Protein AF-A0A1T4QRX6-F1 (afdb_monomer)

Secondary structure (DSSP, 8-state):
----------------------PPPPHHHHHHHHHHHHHHHHHHHHHHHHHHHTSGGGEEEETTEEEEEETTEEEEBPTTS-B------TT-S---THHHHHTTT--TTEEEEEETTEEEEEEGGGS--GGGGGSTT-EEEEEEETT-TTSEEEEEES---TTHHHHHSEETTTTSPPPP--EESS-EEEEEESSSEE-SS-TGGGT-PPEETTS-EEEEEEE-TT---S-EEEEEEETTEEEEEEEPBPGGGPPPB------SSPPEES-SS-EEEEEPGGGSSTTEEEEEEETTS-EEEE-GGG--EEP--EEEEEEEEEEESSPPPPP-HHHHTHHHHHHHHHTTS--SEEEEEEBPPEEESSEE-TTS-EESS-EE-SS-BTTB-HHIIIIIIIIIIHHHHHHHTT--EEESSS-----S-B-EEEEEEEEEE-TT--EEEEEE-SEEETTEEE-S-SSSHHHHHHHHHHTT--SSTT-TTTSB--TTS--EEETTTTEEE--EEEEEE--S-EEETTEEEPPBTTTEEEPB-GGGT-----SS-SSPPPPHHHHHHHHHHHHTSEEE-TTSSSSEEEEETTTTEEEE-SS-SSPPEEEEEEEEEEEEEEE-TTSSSPPEEPPPEEEEEEEEE-PPPP-TT-EEEEEEETTS-EEEEEE-SS-SBTTB-EEEEEEEEGGG-EEEEEEEEESS-HHHHHHHHHHHHHT-SS-B-TTGGGGB--TT-EEEEEETTEEEEEEE-SSB-----SSS---SSEEEEEEHHHHHHHHGGGS-SGGG-EEEEEEEEPPP----PPPPEEEETTBSHHHHHHTSPPGGG-GGGGG--BSSHHHHHHHHHHHHSTT--B-STTSS---TT-EEEEEETTTTEEEEEEE--TT--SPPSSS---SSEEEEEEGGGTB--S--TTTS--SS--HHHHHHHHHT-SSPBPGGGGGS--TTT-TT-EEEEE-TTS-EEEEEESSTT---SPPTTSS--SSEEEEEEHHHHHHHHHHHHH-HHHHHHHHHHHTT-SS-B-TTGGGTB--TT-EEEEE-TTS-EEEEEE-SSB--PPPPTTS-SS---SSEEEEEE-

pLDDT: mean 88.27, std 13.68, range [24.05, 98.81]

Nearest PDB structures (foldseek):
  3ujz-assembly1_A  TM=8.674E-01  e=3.492E-46  Escherichia coli O157:H7
  1wxr-assembly1_A  TM=8.127E-01  e=3.056E-02  Escherichia coli
  32c2-assembly1_B  TM=3.207E-01  e=2.584E+00  Mus musculus
  8ezm-assembly1_H  TM=3.035E-01  e=3.045E+00  Homo sapiens
  6pcu-assembly1_B  TM=3.754E-01  e=7.316E+00  Homo sapiens

Mean predicted aligned error: 13.38 Å

Sequence (1086 aa):
MNVKRIAIAVSALLCGYSTISFADPSPQTETMQQLEQMKAKVLQRIIETQKLIEDPTNIEIRDGHRFLKYNGYLYALTTNNLPSFMPFVDGFDYADRSAEAMFDFIQMPWKLVNQMDGVYIYNDQFGYNYLDYLNKNKQCNVQYLIGDKDLVSATAQDCLPYNAALIDAYGFIDDQPVTNHLSGDFAAQVRFIQNQTAEPFGNDEKEQQRIVSQREALLVVTPMANDNPQSIELKIFKDGVLLETRQMTSPLHILESDRSKHDDRKDVVYSKRSFTTVLPWNWVEKGLSLQFSTYAGLSGELSADRIDFAIPAHLDLPMIRIGMLTEPPAAKPLELQTAHYGSELFQRFPLASMTISSYLPIKLDKVVMSNGDIKTQYSEYASPGAHSGDMREDITKSLIQLGIANANYGVASSGASQWQANNYPAIVIGHSIGRYKNDKGNIGNYTHGLSGGNGMVLLAGTTGNEVTHEIGHALSMGHYPGGYAHATHGATTGWGYDAYRGNMADNLNWQAKVDGEYAYGNIMVSPYKTNYGYGTDPMGGGGFDSSTSSYPLFTGYSSKRIQNYLETKDYLDAASASGYSHWNAIEQQFEPVSTTTKLKPIAQGVEVMTVVGFYDPQQTNTSYIYPALYGSSGNVYDLPQPVAGQCWATVTYGDNSQQLIGLEGSRKNSGLSNKLHFNLARDRAPQTVTVDCPQTSLEAVVRRELLTQFAQDRFYTWGENNRWGKVGDVFEYHRNGRVELFKLQTQHYWYFPGSGQSNSGWAFVGYLDQLIAAKQPDVNYDDLGQVRLDSRTFITNTEHPAAAITIGKGQGYDIAIESQKSLAEQSDLAQYDFETIALFDQWVAERYGNGELNHAIVDKHQRIGAVYVHQNSELNTRDYFLMKTLTAGAFPTDHHSNNDWKYLGSAESYVNFDFNPLRLNRDMVSNVERIKDYFKQPALFTWDQRLITSWNSSNSAVFINPTAEGINEYFIQRIPAKGDAFPTNKASNRDWIYLGDDNSLNQLVVEMGTNQAVFEQLVLDWYKQDSFGNWGDNGKKGNVGDIYTYHFHDGKTHYYRLKTTSYGYFPWPSESPDPSNSHWQYINHY

InterPro domains:
  IPR019503 Peptidase M66 domain [PS51694] (314-572)
  IPR022218 ToxR activated gene A lipoprotein domain [PF12561] (600-693)
  IPR051256 Dictomallein [PTHR39540] (168-643)

Solvent-accessible surface area (backbone atoms only — not comparable to full-atom values): 59082 Å² total; per-residue (Å²): 139,82,89,84,89,85,86,86,90,88,82,92,88,82,90,77,94,73,91,71,82,77,68,78,76,54,72,66,57,54,49,47,51,54,35,51,52,50,28,52,51,52,47,50,48,53,54,52,51,41,58,48,61,73,40,68,87,34,50,46,78,55,98,90,41,47,24,40,58,54,85,93,36,74,32,46,42,47,100,82,61,42,74,45,36,65,47,91,60,94,93,58,99,74,86,70,64,49,66,55,54,71,43,65,84,64,46,85,67,34,48,77,43,60,29,77,38,18,38,43,28,34,33,62,65,26,50,55,61,81,86,48,68,82,50,86,78,57,40,45,32,26,34,38,32,74,87,48,94,70,44,48,42,63,43,76,38,71,46,49,43,72,42,62,63,67,70,68,25,46,35,65,52,63,85,52,90,80,57,72,61,40,52,69,79,32,52,24,24,54,34,40,23,25,39,42,38,20,37,42,57,71,23,71,87,68,46,26,21,55,39,46,12,37,24,51,28,41,38,37,40,35,51,38,96,87,50,77,67,90,45,42,39,39,40,37,28,48,76,85,40,80,74,50,76,45,76,44,40,50,28,86,65,55,62,51,52,28,68,59,57,91,65,96,67,71,51,70,37,63,39,71,69,29,31,33,48,79,43,58,17,91,56,37,41,84,40,35,28,42,38,39,38,29,73,85,71,35,32,22,34,40,55,33,92,56,50,48,48,39,62,59,38,62,40,41,33,43,34,38,30,33,4,40,43,39,73,39,60,79,86,43,66,42,71,76,38,40,39,47,49,45,48,47,50,52,35,43,43,73,50,16,30,37,33,43,17,30,31,46,70,40,68,31,64,62,46,75,44,49,69,31,52,77,37,66,66,48,45,85,38,64,69,63,36,46,85,39,46,67,60,53,53,50,44,51,43,25,42,47,37,31,18,54,52,22,10,51,52,56,40,47,46,49,45,56,55,89,63,68,81,76,66,40,62,47,35,25,38,34,30,39,25,36,24,32,27,33,72,87,69,51,74,46,78,37,57,28,16,86,42,42,31,89,36,27,28,32,36,75,53,64,56,36,32,56,44,58,28,20,50,37,25,34,46,76,46,58,72,29,52,90,35,64,82,41,14,34,40,56,91,81,37,50,38,22,32,30,79,64,74,57,27,28,38,66,44,48,25,56,86,50,74,40,85,44,70,43,80,48,93,94,45,77,45,76,32,55,92,44,42,35,30,52,29,26,10,30,46,48,73,14,57,51,54,38,65,80,40,59,49,29,56,53,23,23,48,52,40,27,51,41,40,57,52,57,51,74,38,36,39,85,27,86,86,33,94,46,23,26,27,32,57,37,74,88,77,50,43,78,41,68,45,87,78,77,92,64,67,46,63,77,43,70,68,36,46,21,36,32,44,32,32,34,40,34,67,82,69,81,40,60,37,43,70,52,79,70,41,41,28,27,42,36,29,27,51,84,59,59,66,55,49,37,49,31,15,33,35,44,36,34,28,73,86,70,51,74,46,60,32,34,32,72,37,60,59,74,40,98,75,34,23,21,29,38,11,35,38,39,56,43,90,61,37,72,37,34,43,34,34,36,29,44,62,44,53,48,60,60,53,49,50,51,52,50,27,58,74,63,73,41,98,64,70,43,55,86,69,46,74,85,32,46,52,60,63,58,44,46,30,49,43,82,56,96,93,40,46,39,34,34,28,29,60,34,49,61,58,91,76,80,62,97,55,102,45,62,56,93,44,30,41,51,73,48,45,52,68,59,56,36,62,68,45,32,85,82,39,61,42,72,79,33,41,77,39,82,60,36,73,42,74,59,75,92,73,88,79,76,40,59,74,52,44,49,33,44,69,92,36,34,61,45,57,22,51,68,67,51,77,35,59,91,66,41,78,66,56,57,64,57,80,28,77,38,64,60,61,45,52,48,54,49,8,52,72,57,31,79,62,38,71,34,72,56,97,86,48,101,64,85,34,38,45,34,29,34,46,43,79,34,72,88,74,62,40,46,34,33,31,31,30,38,39,86,82,46,72,83,81,72,80,80,86,51,59,60,87,30,35,40,52,33,50,48,47,75,82,58,39,44,81,63,82,52,67,76,69,53,69,73,64,102,65,55,71,69,56,38,50,26,65,65,73,70,38,97,64,72,36,46,79,86,50,35,63,76,36,34,72,92,83,29,53,55,40,47,33,47,45,76,42,99,86,75,45,43,34,36,32,34,38,61,44,51,43,45,64,74,81,81,66,88,80,82,50,61,58,73,36,34,41,56,68,48,34,51,66,58,51,52,50,49,40,52,46,52,73,74,33,68,69,58,33,52,48,51,39,27,61,72,72,72,41,98,66,72,46,54,88,67,45,82,82,35,38,52,62,48,41,46,51,27,57,44,81,46,96,87,79,35,44,33,37,31,33,31,67,35,58,50,56,79,80,81,61,54,75,84,79,38,101,69,35,52,58,93,33,37,40,59,71,44,69,97

Foldseek 3Di:
DDDDDDDDDDDDDDDDDDPDPPDDPDPLVVLVVVLVVVLVLVVVLQVVQLVQVVDCVQWDADPNWIWGNAQNDTFTADPVRGGFFDADDPPDPDPDCVVCSSNVVQDPQKDWGTHGRWIKIAGQQQLDDPVCVVVVQAAATWIQHPPDPVNIDGDRGSRHGNDPLLVQAAALCAPPDWDFQWDWQWGWFKWWFFLWIDGQDDQVVLLFAAQAALFKTKIKIATDPVRQFPWKWKFKWFLNHTPDIDIWAALSQAFAAQFQDDDPDRGYDNGSRITIDMDHSNSRAQRIKMWMAGPVRTITINGRVSGAYFYQAEEEEEEEFEEALHFTDDDAPCQLQVLQQVLLLSSFASHQKYWYWYWDYDYHCWDQFQLQDIDRHAAEDADDEQADDRCCQQPQQQFPQQLQQQQLQQHFWFASHNDHPCQAHYAYEYWYWGWYQHPVRDTDIYTYAQAAADRYHYHPHSFWLRVVQRVLRNLVDAAQVVHQVQQWDDSSQGWHASQLQRHIHDFWQNVFFAQAWDDQPHDTGGADPRGIHGAGASSSVGGRSGNRHRYGHHTSNSNNSSSVSNQVHWDQDLVAPQRTWHQDSVVRDTDHDPDDPGFHFPDWFAWWFKKKWFFALVLPHATDIDATMIMQTGTAGPADAAFALWKWKWWAFPVRDIDIHTYHNHHPDPSTTMMGIHIDHVVRHTFKMWIKHQPAGLLNVLQVVVCVVLVHPHAAEPCPPNQFDDQSGWHWDADPNWIWIWGFHDRGDDDDDPDQDADNGIHTPDISVVSSVVCRVVDGRCNRPIDTSDMDTHDDDPDHRDHMFMDRSLGSSLVSQVSDAAPVRPQCLLQDAAQFPVVVQQVCCVPQVVRDEAADLPDSDQHQSHKYWYQQLVVRWTWIWGFSDSPADDDDNPQQDDNGIHTRDTVVVRHDPEHQLLQQDLDPDAPQVRVCRRVVPPGAAEPVCQQVFDCVHQCFGKHWDQDPVRKIWIWTFNDRNDDDDDDPPQADHSGIHTHGIRVVVVVVSVCCVPPVVVSLVSNCVSLVHPDADEPCPPNQFDDQNGKHWDCDPVRKIWIKGFHDRGDDDQFDPPPDPFRADPTIGTRHID

Structure (mmCIF, N/CA/C/O backbone):
data_AF-A0A1T4QRX6-F1
#
_entry.id   AF-A0A1T4QRX6-F1
#
loop_
_atom_site.group_PDB
_atom_site.id
_atom_site.type_symbol
_atom_site.label_atom_id
_atom_site.label_alt_id
_atom_site.label_comp_id
_atom_site.label_asym_id
_atom_site.label_entity_id
_atom_site.label_seq_id
_atom_site.pdbx_PDB_ins_code
_atom_site.Cartn_x
_atom_site.Cartn_y
_atom_site.Cartn_z
_atom_site.occupancy
_atom_site.B_iso_or_equiv
_atom_site.auth_seq_id
_atom_site.auth_comp_id
_atom_site.auth_asym_id
_atom_site.auth_atom_id
_atom_site.pdbx_PDB_model_num
ATOM 1 N N . MET A 1 1 ? -77.110 30.330 22.364 1.00 31.42 1 MET A N 1
ATOM 2 C CA . MET A 1 1 ? -77.430 29.713 23.672 1.00 31.42 1 MET A CA 1
ATOM 3 C C . MET A 1 1 ? -76.098 29.354 24.326 1.00 31.42 1 MET A C 1
ATOM 5 O O . MET A 1 1 ? -75.498 28.371 23.934 1.00 31.42 1 MET A O 1
ATOM 9 N N . ASN A 1 2 ? -75.405 30.354 24.877 1.00 24.95 2 ASN A N 1
ATOM 10 C CA . ASN A 1 2 ? -75.364 30.807 26.285 1.00 24.95 2 ASN A CA 1
ATOM 11 C C . ASN A 1 2 ? -74.459 29.924 27.176 1.00 24.95 2 ASN A C 1
ATOM 13 O O . ASN A 1 2 ? -74.900 28.871 27.604 1.00 24.95 2 ASN A O 1
ATOM 17 N N . VAL A 1 3 ? -73.154 30.253 27.290 1.00 27.28 3 VAL A N 1
ATOM 18 C CA . VAL A 1 3 ? -72.499 31.071 28.367 1.00 27.28 3 VAL A CA 1
ATOM 19 C C . VAL A 1 3 ? -72.120 30.150 29.557 1.00 27.28 3 VAL A C 1
ATOM 21 O O . VAL A 1 3 ? -73.010 29.530 30.112 1.00 27.28 3 VAL A O 1
ATOM 24 N N . LYS A 1 4 ? -70.861 29.953 30.003 1.00 26.73 4 LYS A N 1
ATOM 25 C CA . LYS A 1 4 ? -69.871 30.931 30.514 1.00 26.73 4 LYS A CA 1
ATOM 26 C C . LYS A 1 4 ? -68.499 30.266 30.796 1.00 26.73 4 LYS A C 1
ATOM 28 O O . LYS A 1 4 ? -68.449 29.114 31.210 1.00 26.73 4 LYS A O 1
ATOM 33 N N . ARG A 1 5 ? -67.417 31.047 30.665 1.00 32.38 5 ARG A N 1
ATOM 34 C CA . ARG A 1 5 ? -66.078 30.835 31.264 1.00 32.38 5 ARG A CA 1
ATOM 35 C C . ARG A 1 5 ? -66.109 31.076 32.781 1.00 32.38 5 ARG A C 1
ATOM 37 O O . ARG A 1 5 ? -66.824 31.991 33.183 1.00 32.38 5 ARG A O 1
ATOM 44 N N . ILE A 1 6 ? -65.217 30.434 33.548 1.00 24.84 6 ILE A N 1
ATOM 45 C CA . ILE A 1 6 ? -64.492 31.064 34.674 1.00 24.84 6 ILE A CA 1
ATOM 46 C C . ILE A 1 6 ? -63.040 30.556 34.683 1.00 24.84 6 ILE A C 1
ATOM 48 O O . ILE A 1 6 ? -62.789 29.357 34.696 1.00 24.84 6 ILE A O 1
ATOM 52 N N . ALA A 1 7 ? -62.114 31.512 34.672 1.00 25.92 7 ALA A N 1
ATOM 53 C CA . ALA A 1 7 ? -60.708 31.402 35.053 1.00 25.92 7 ALA A CA 1
ATOM 54 C C . ALA A 1 7 ? -60.463 32.362 36.240 1.00 25.92 7 ALA A C 1
ATOM 56 O O . ALA A 1 7 ? -61.359 33.154 36.545 1.00 25.92 7 ALA A O 1
ATOM 57 N N . ILE A 1 8 ? -59.231 32.344 36.784 1.00 27.92 8 ILE A N 1
ATOM 58 C CA . ILE A 1 8 ? -58.602 33.160 37.865 1.00 27.92 8 ILE A CA 1
ATOM 59 C C . ILE A 1 8 ? -58.446 32.318 39.153 1.00 27.92 8 ILE A C 1
ATOM 61 O O . ILE A 1 8 ? -59.445 31.929 39.742 1.00 27.92 8 ILE A O 1
ATOM 65 N N . ALA A 1 9 ? -57.267 31.808 39.541 1.00 26.70 9 ALA A N 1
ATOM 66 C CA . ALA A 1 9 ? -55.937 32.387 39.836 1.00 26.70 9 ALA A CA 1
ATOM 67 C C . ALA A 1 9 ? -55.822 33.028 41.235 1.00 26.70 9 ALA A C 1
ATOM 69 O O . ALA A 1 9 ? -56.488 34.016 41.520 1.00 26.70 9 ALA A O 1
ATOM 70 N N . VAL A 1 10 ? -54.897 32.507 42.055 1.00 24.05 10 VAL A N 1
ATOM 71 C CA . VAL A 1 10 ? -54.200 33.237 43.129 1.00 24.05 10 VAL A CA 1
ATOM 72 C C . VAL A 1 10 ? -52.749 32.751 43.158 1.00 24.05 10 VAL A C 1
ATOM 74 O O . VAL A 1 10 ? -52.491 31.556 43.291 1.00 24.05 10 VAL A O 1
ATOM 77 N N . SER A 1 11 ? -51.823 33.697 43.013 1.00 24.27 11 SER A N 1
ATOM 78 C CA . SER A 1 11 ? -50.374 33.524 43.118 1.00 24.27 11 SER A CA 1
ATOM 79 C C . SER A 1 11 ? -49.849 33.997 44.481 1.00 24.27 11 SER A C 1
ATOM 81 O O . SER A 1 11 ? -50.372 34.960 45.036 1.00 24.27 11 SER A O 1
ATOM 83 N N . ALA A 1 12 ? -48.716 33.397 44.868 1.00 26.05 12 ALA A N 1
ATOM 84 C CA . ALA A 1 12 ? -47.564 33.953 45.598 1.00 26.05 12 ALA A CA 1
ATOM 85 C C . ALA A 1 12 ? -47.566 34.084 47.140 1.00 26.05 12 ALA A C 1
ATOM 87 O O . ALA A 1 12 ? -48.405 34.770 47.711 1.00 26.05 12 ALA A O 1
ATOM 88 N N . LEU A 1 13 ? -46.502 33.494 47.729 1.00 24.22 13 LEU A N 1
ATOM 89 C CA . LEU A 1 13 ? -45.648 33.843 48.899 1.00 24.22 13 LEU A CA 1
ATOM 90 C C . LEU A 1 13 ? -45.303 32.533 49.651 1.00 24.22 13 LEU A C 1
ATOM 92 O O . LEU A 1 13 ? -46.205 31.857 50.120 1.00 24.22 13 LEU A O 1
ATOM 96 N N . LEU A 1 14 ? -44.061 32.043 49.749 1.00 26.23 14 LEU A N 1
ATOM 97 C CA . LEU A 1 14 ? -42.797 32.707 50.081 1.00 26.23 14 LEU A CA 1
ATOM 98 C C . LEU A 1 14 ? -41.581 31.949 49.514 1.00 26.23 14 LEU A C 1
ATOM 100 O O . LEU A 1 14 ? -41.489 30.728 49.615 1.00 26.23 14 LEU A O 1
ATOM 104 N N . CYS A 1 15 ? -40.621 32.719 48.999 1.00 24.61 15 CYS A N 1
ATOM 105 C CA . CYS A 1 15 ? -39.247 32.308 48.734 1.00 24.61 15 CYS A CA 1
ATOM 106 C C . CYS A 1 15 ? -38.490 32.026 50.041 1.00 24.61 15 CYS A C 1
ATOM 108 O O . CYS A 1 15 ? -38.512 32.847 50.957 1.00 24.61 15 CYS A O 1
ATOM 110 N N . GLY A 1 16 ? -37.724 30.938 50.063 1.00 24.33 16 GLY A N 1
ATOM 111 C CA . GLY A 1 16 ? -36.564 30.755 50.930 1.00 24.33 16 GLY A CA 1
ATOM 112 C C . GLY A 1 16 ? -35.411 30.265 50.063 1.00 24.33 16 GLY A C 1
ATOM 113 O O . GLY A 1 16 ? -35.444 29.142 49.574 1.00 24.33 16 GLY A O 1
ATOM 114 N N . TYR A 1 17 ? -34.440 31.139 49.810 1.00 26.09 17 TYR A N 1
ATOM 115 C CA . TYR A 1 17 ? -33.216 30.813 49.087 1.00 26.09 17 TYR A CA 1
ATOM 116 C C . TYR A 1 17 ? -32.363 29.843 49.914 1.00 26.09 17 TYR A C 1
ATOM 118 O O . TYR A 1 17 ? -31.908 30.193 51.001 1.00 26.09 17 TYR A O 1
ATOM 126 N N . SER A 1 18 ? -32.064 28.677 49.354 1.00 25.27 18 SER A N 1
ATOM 127 C CA . SER A 1 18 ? -30.788 28.000 49.564 1.00 25.27 18 SER A CA 1
ATOM 128 C C . SER A 1 18 ? -30.256 27.598 48.193 1.00 25.27 18 SER A C 1
ATOM 130 O O . SER A 1 18 ? -30.856 26.815 47.461 1.00 25.27 18 SER A O 1
ATOM 132 N N . THR A 1 19 ? -29.138 28.204 47.809 1.00 28.28 19 THR A N 1
ATOM 133 C CA . THR A 1 19 ? -28.340 27.801 46.654 1.00 28.28 19 THR A CA 1
ATOM 134 C C . THR A 1 19 ? -27.720 26.444 46.967 1.00 28.28 19 THR A C 1
ATOM 136 O O . THR A 1 19 ? -26.623 26.366 47.517 1.00 28.28 19 THR A O 1
ATOM 139 N N . ILE A 1 20 ? -28.447 25.371 46.670 1.00 27.34 20 ILE A N 1
ATOM 140 C CA . ILE A 1 20 ? -27.845 24.056 46.490 1.00 27.34 20 ILE A CA 1
ATOM 141 C C . ILE A 1 20 ? -27.349 24.041 45.050 1.00 27.34 20 ILE A C 1
ATOM 143 O O . ILE A 1 20 ? -28.129 24.210 44.114 1.00 27.34 20 ILE A O 1
ATOM 147 N N . SER A 1 21 ? -26.037 23.895 44.884 1.00 29.02 21 SER A N 1
ATOM 148 C CA . SER A 1 21 ? -25.456 23.473 43.617 1.00 29.02 21 SER A CA 1
ATOM 149 C C . SER A 1 21 ? -26.121 22.151 43.247 1.00 29.02 21 SER A C 1
ATOM 151 O O . SER A 1 21 ? -25.847 21.135 43.885 1.00 29.02 21 SER A O 1
ATOM 153 N N . PHE A 1 22 ? -27.033 22.161 42.276 1.00 28.05 22 PHE A N 1
ATOM 154 C CA . PHE A 1 22 ? -27.462 20.925 41.641 1.00 28.05 22 PHE A CA 1
ATOM 155 C C . PHE A 1 22 ? -26.236 20.399 40.900 1.00 28.05 22 PHE A C 1
ATOM 157 O O . PHE A 1 22 ? -25.847 20.937 39.869 1.00 28.05 22 PHE A O 1
ATOM 164 N N . ALA A 1 23 ? -25.567 19.413 41.496 1.00 32.88 23 ALA A N 1
ATOM 165 C CA . ALA A 1 23 ? -24.755 18.499 40.717 1.00 32.88 23 ALA A CA 1
ATOM 166 C C . ALA A 1 23 ? -25.663 17.924 39.623 1.00 32.88 23 ALA A C 1
ATOM 168 O O . ALA A 1 23 ? -26.806 17.558 39.925 1.00 32.88 23 ALA A O 1
ATOM 169 N N . ASP A 1 24 ? -25.179 17.880 38.381 1.00 31.78 24 ASP A N 1
ATOM 170 C CA . ASP A 1 24 ? -25.853 17.119 37.333 1.00 31.78 24 ASP A CA 1
ATOM 171 C C . ASP A 1 24 ? -26.143 15.712 37.878 1.00 31.78 24 ASP A C 1
ATOM 173 O O . ASP A 1 24 ? -25.252 15.092 38.478 1.00 31.78 24 ASP A O 1
ATOM 177 N N . PRO A 1 25 ? -27.387 15.214 37.770 1.00 35.53 25 PRO A N 1
ATOM 178 C CA . PRO A 1 25 ? -27.692 13.866 38.210 1.00 35.53 25 PRO A CA 1
ATOM 179 C C . PRO A 1 25 ? -26.779 12.891 37.464 1.00 35.53 25 PRO A C 1
ATOM 181 O O . PRO A 1 25 ? -26.576 13.007 36.258 1.00 35.53 25 PRO A O 1
ATOM 184 N N . SER A 1 26 ? -26.206 11.928 38.190 1.00 43.44 26 SER A N 1
ATOM 185 C CA . SER A 1 26 ? -25.372 10.903 37.562 1.00 43.44 26 SER A CA 1
ATOM 186 C C . SER A 1 26 ? -26.164 10.179 36.453 1.00 43.44 26 SER A C 1
ATOM 188 O O . SER A 1 26 ? -27.369 9.968 36.630 1.00 43.44 26 SER A O 1
ATOM 190 N N . PRO A 1 27 ? -25.528 9.729 35.354 1.00 49.81 27 PRO A N 1
ATOM 191 C CA . PRO A 1 27 ? -26.206 9.044 34.239 1.00 49.81 27 PRO A CA 1
ATOM 192 C C . PRO A 1 27 ? -27.083 7.851 34.668 1.00 49.81 27 PRO A C 1
ATOM 194 O O . PRO A 1 27 ? -28.107 7.534 34.059 1.00 49.81 27 PRO A O 1
ATOM 197 N N . GLN A 1 28 ? -26.711 7.205 35.775 1.00 53.59 28 GLN A N 1
ATOM 198 C CA . GLN A 1 28 ? -27.436 6.083 36.368 1.00 53.59 28 GLN A CA 1
ATOM 199 C C . GLN A 1 28 ? -28.780 6.511 36.995 1.00 53.59 28 GLN A C 1
ATOM 201 O O . GLN A 1 28 ? -29.754 5.759 36.970 1.00 53.59 28 GLN A O 1
ATOM 206 N N . THR A 1 29 ? -28.863 7.738 37.520 1.00 61.41 29 THR A N 1
ATOM 207 C CA . THR A 1 29 ? -30.082 8.318 38.111 1.00 61.41 29 THR A CA 1
ATOM 208 C C . THR A 1 29 ? -31.119 8.670 37.042 1.00 61.41 29 THR A C 1
ATOM 210 O O . THR A 1 29 ? -32.313 8.443 37.245 1.00 61.41 29 THR A O 1
ATOM 213 N N . GLU A 1 30 ? -30.674 9.174 35.891 1.00 67.56 30 GLU A N 1
ATOM 214 C CA . GLU A 1 30 ? -31.545 9.499 34.757 1.00 67.56 30 GLU A CA 1
ATOM 215 C C . GLU A 1 30 ? -32.105 8.231 34.094 1.00 67.56 30 GLU A C 1
ATOM 217 O O . GLU A 1 30 ? -33.307 8.124 33.848 1.00 67.56 30 GLU A O 1
ATOM 222 N N . THR A 1 31 ? -31.262 7.214 33.914 1.00 70.88 31 THR A N 1
ATOM 223 C CA . THR A 1 31 ? -31.662 5.905 33.374 1.00 70.88 31 THR A CA 1
ATOM 224 C C . THR A 1 31 ? -32.742 5.233 34.226 1.00 70.88 31 THR A C 1
ATOM 226 O O . THR A 1 31 ? -33.762 4.774 33.706 1.00 70.88 31 THR A O 1
ATOM 229 N N . MET A 1 32 ? -32.572 5.237 35.553 1.00 80.62 32 MET A N 1
ATOM 230 C CA . MET A 1 32 ? -33.574 4.696 36.473 1.00 80.62 32 MET A CA 1
ATOM 231 C C . MET A 1 32 ? -34.902 5.464 36.396 1.00 80.62 32 MET A C 1
ATOM 233 O O . MET A 1 32 ? -35.970 4.854 36.424 1.00 80.62 32 MET A O 1
ATOM 237 N N . GLN A 1 33 ? -34.865 6.794 36.238 1.00 82.62 33 GLN A N 1
ATOM 238 C CA . GLN A 1 33 ? -36.081 7.583 36.016 1.00 82.62 33 GLN A CA 1
ATOM 239 C C . GLN A 1 33 ? -36.804 7.183 34.728 1.00 82.62 33 GLN A C 1
ATOM 241 O O . GLN A 1 33 ? -38.029 7.057 34.737 1.00 82.62 33 GLN A O 1
ATOM 246 N N . GLN A 1 34 ? -36.075 6.966 33.633 1.00 82.62 34 GLN A N 1
ATOM 247 C CA . GLN A 1 34 ? -36.672 6.554 32.365 1.00 82.62 34 GLN A CA 1
ATOM 248 C C . GLN A 1 34 ? -37.307 5.151 32.452 1.00 82.62 34 GLN A C 1
ATOM 250 O O . GLN A 1 34 ? -38.423 4.951 31.964 1.00 82.62 34 GLN A O 1
ATOM 255 N N . LEU A 1 35 ? -36.649 4.199 33.125 1.00 87.31 35 LEU A N 1
ATOM 256 C CA . LEU A 1 35 ? -37.183 2.852 33.374 1.00 87.31 35 LEU A CA 1
ATOM 257 C C . LEU A 1 35 ? -38.445 2.883 34.247 1.00 87.31 35 LEU A C 1
ATOM 259 O O . LEU A 1 35 ? -39.448 2.262 33.898 1.00 87.31 35 LEU A O 1
ATOM 263 N N . GLU A 1 36 ? -38.454 3.658 35.334 1.00 89.62 36 GLU A N 1
ATOM 264 C CA . GLU A 1 36 ? -39.640 3.796 36.192 1.00 89.62 36 GLU A CA 1
ATOM 265 C C . GLU A 1 36 ? -40.803 4.502 35.474 1.00 89.62 36 GLU A C 1
ATOM 267 O O . GLU A 1 36 ? -41.964 4.120 35.639 1.00 89.62 36 GLU A O 1
ATOM 272 N N . GLN A 1 37 ? -40.519 5.482 34.608 1.00 90.38 37 GLN A N 1
ATOM 273 C CA . GLN A 1 37 ? -41.542 6.088 33.751 1.00 90.38 37 GLN A CA 1
ATOM 274 C C . GLN A 1 37 ? -42.143 5.073 32.772 1.00 90.38 37 GLN A C 1
ATOM 276 O O . GLN A 1 37 ? -43.361 5.056 32.578 1.00 90.38 37 GLN A O 1
ATOM 281 N N . MET A 1 38 ? -41.316 4.223 32.158 1.00 93.19 38 MET A N 1
ATOM 282 C CA . MET A 1 38 ? -41.798 3.187 31.246 1.00 93.19 38 MET A CA 1
ATOM 283 C C . MET A 1 38 ? -42.618 2.123 31.991 1.00 93.19 38 MET A C 1
ATOM 285 O O . MET A 1 38 ? -43.727 1.798 31.566 1.00 93.19 38 MET A O 1
ATOM 289 N N . LYS A 1 39 ? -42.153 1.669 33.158 1.00 94.31 39 LYS A N 1
ATOM 290 C CA . LYS A 1 39 ? -42.901 0.775 34.056 1.00 94.31 39 LYS A CA 1
ATOM 291 C C . LYS A 1 39 ? -44.278 1.325 34.403 1.00 94.31 39 LYS A C 1
ATOM 293 O O . LYS A 1 39 ? -45.266 0.599 34.300 1.00 94.31 39 LYS A O 1
ATOM 298 N N . ALA A 1 40 ? -44.369 2.609 34.747 1.00 92.81 40 ALA A N 1
ATOM 299 C CA . ALA A 1 40 ? -45.647 3.249 35.040 1.00 92.81 40 ALA A CA 1
ATOM 300 C C . ALA A 1 40 ? -46.605 3.220 33.835 1.00 92.81 40 ALA A C 1
ATOM 302 O O . ALA A 1 40 ? -47.791 2.941 34.007 1.00 92.81 40 ALA A O 1
ATOM 303 N N . LYS A 1 41 ? -46.107 3.452 32.611 1.00 95.38 41 LYS A N 1
ATOM 304 C CA . LYS A 1 41 ? -46.921 3.379 31.382 1.00 95.38 41 LYS A CA 1
ATOM 305 C C . LYS A 1 41 ? -47.425 1.964 31.096 1.00 95.38 41 LYS A C 1
ATOM 307 O O . LYS A 1 41 ? -48.597 1.791 30.770 1.00 95.38 41 LYS A O 1
ATOM 312 N N . VAL A 1 42 ? -46.563 0.960 31.241 1.00 94.94 42 VAL A N 1
ATOM 313 C CA . VAL A 1 42 ? -46.917 -0.456 31.037 1.00 94.94 42 VAL A CA 1
ATOM 314 C C . VAL A 1 42 ? -47.977 -0.887 32.042 1.00 94.94 42 VAL A C 1
ATOM 316 O O . VAL A 1 42 ? -49.014 -1.420 31.652 1.00 94.94 42 VAL A O 1
ATOM 319 N N . LEU A 1 43 ? -47.775 -0.572 33.323 1.00 94.12 43 LEU A N 1
ATOM 320 C CA . LEU A 1 43 ? -48.750 -0.861 34.370 1.00 94.12 43 LEU A CA 1
ATOM 321 C C . LEU A 1 43 ? -50.095 -0.175 34.099 1.00 94.12 43 LEU A C 1
ATOM 323 O O . LEU A 1 43 ? -51.148 -0.796 34.235 1.00 94.12 43 LEU A O 1
ATOM 327 N N . GLN A 1 44 ? -50.065 1.085 33.667 1.00 94.50 44 GLN A N 1
ATOM 328 C CA . GLN A 1 44 ? -51.267 1.835 33.320 1.00 94.50 44 GLN A CA 1
ATOM 329 C C . GLN A 1 44 ? -52.045 1.170 32.172 1.00 94.50 44 GLN A C 1
ATOM 331 O O . GLN A 1 44 ? -53.261 1.006 32.283 1.00 94.50 44 GLN A O 1
ATOM 336 N N . ARG A 1 45 ? -51.358 0.709 31.117 1.00 95.00 45 ARG A N 1
ATOM 337 C CA . ARG A 1 45 ? -51.986 -0.032 30.011 1.00 95.00 45 ARG A CA 1
ATOM 338 C C . ARG A 1 45 ? -52.607 -1.348 30.481 1.00 95.00 45 ARG A C 1
ATOM 340 O O . ARG A 1 45 ? -53.730 -1.649 30.087 1.00 95.00 45 ARG A O 1
ATOM 347 N N . ILE A 1 46 ? -51.940 -2.086 31.374 1.00 93.25 46 ILE A N 1
ATOM 348 C CA . ILE A 1 46 ? -52.497 -3.313 31.967 1.00 93.25 46 ILE A CA 1
ATOM 349 C C . ILE A 1 46 ? -53.791 -3.018 32.743 1.00 93.25 46 ILE A C 1
ATOM 351 O O . ILE A 1 46 ? -54.796 -3.707 32.547 1.00 93.25 46 ILE A O 1
ATOM 355 N N . ILE A 1 47 ? -53.811 -1.962 33.562 1.00 91.06 47 ILE A N 1
ATOM 356 C CA . ILE A 1 47 ? -55.004 -1.537 34.317 1.00 91.06 47 ILE A CA 1
ATOM 357 C C . ILE A 1 47 ? -56.153 -1.149 33.374 1.00 91.06 47 ILE A C 1
ATOM 359 O O . ILE A 1 47 ? -57.314 -1.477 33.630 1.00 91.06 47 ILE A O 1
ATOM 363 N N . GLU A 1 48 ? -55.854 -0.461 32.273 1.00 91.88 48 GLU A N 1
ATOM 364 C CA . GLU A 1 48 ? -56.843 -0.112 31.248 1.00 91.88 48 GLU A CA 1
ATOM 365 C C . GLU A 1 48 ? -57.455 -1.362 30.615 1.00 91.88 48 GLU A C 1
ATOM 367 O O . GLU A 1 48 ? -58.680 -1.477 30.547 1.00 91.88 48 GLU A O 1
ATOM 372 N N . THR A 1 49 ? -56.632 -2.341 30.238 1.00 91.06 49 THR A N 1
ATOM 373 C CA . THR A 1 49 ? -57.130 -3.619 29.715 1.00 91.06 49 THR A CA 1
ATOM 374 C C . THR A 1 49 ? -57.944 -4.403 30.738 1.00 91.06 49 THR A C 1
ATOM 376 O O . THR A 1 49 ? -58.959 -4.986 30.371 1.00 91.06 49 THR A O 1
ATOM 379 N N . GLN A 1 50 ? -57.593 -4.365 32.026 1.00 89.81 50 GLN A N 1
ATOM 380 C CA . GLN A 1 50 ? -58.400 -4.996 33.075 1.00 89.81 50 GLN A CA 1
ATOM 381 C C . GLN A 1 50 ? -59.799 -4.386 33.184 1.00 89.81 50 GLN A C 1
ATOM 383 O O . GLN A 1 50 ? -60.772 -5.128 33.290 1.00 89.81 50 GLN A O 1
ATOM 388 N N . LYS A 1 51 ? -59.924 -3.059 33.070 1.00 89.38 51 LYS A N 1
ATOM 389 C CA . LYS A 1 51 ? -61.240 -2.401 33.010 1.00 89.38 51 LYS A CA 1
ATOM 390 C C . LYS A 1 51 ? -62.024 -2.796 31.762 1.00 89.38 51 LYS A C 1
ATOM 392 O O . LYS A 1 51 ? -63.230 -2.993 31.839 1.00 89.38 51 LYS A O 1
ATOM 397 N N . LEU A 1 52 ? -61.355 -2.944 30.617 1.00 91.12 52 LEU A N 1
ATOM 398 C CA . LEU A 1 52 ? -62.010 -3.410 29.389 1.00 91.12 52 LEU A CA 1
ATOM 399 C C . LEU A 1 52 ? -62.539 -4.843 29.520 1.00 91.12 52 LEU A C 1
ATOM 401 O O . LEU A 1 52 ? -63.573 -5.150 28.931 1.00 91.12 52 LEU A O 1
ATOM 405 N N . ILE A 1 53 ? -61.872 -5.694 30.308 1.00 91.50 53 ILE A N 1
ATOM 406 C CA . ILE A 1 53 ? -62.283 -7.082 30.573 1.00 91.50 53 ILE A CA 1
ATOM 407 C C . ILE A 1 53 ? -63.572 -7.166 31.408 1.00 91.50 53 ILE A C 1
ATOM 409 O O . ILE A 1 53 ? -64.283 -8.172 31.324 1.00 91.50 53 ILE A O 1
ATOM 413 N N . GLU A 1 54 ? -63.890 -6.136 32.200 1.00 87.75 54 GLU A N 1
ATOM 414 C CA . GLU A 1 54 ? -65.138 -6.068 32.976 1.00 87.75 54 GLU A CA 1
ATOM 415 C C . GLU A 1 54 ? -66.377 -5.927 32.080 1.00 87.75 54 GLU A C 1
ATOM 417 O O . GLU A 1 54 ? -67.469 -6.326 32.486 1.00 87.75 54 GLU A O 1
ATOM 422 N N . ASP A 1 55 ? -66.214 -5.411 30.857 1.00 90.56 55 ASP A N 1
ATOM 423 C CA . ASP A 1 55 ? -67.276 -5.344 29.859 1.00 90.56 55 ASP A CA 1
ATOM 424 C C . ASP A 1 55 ? -67.340 -6.658 29.050 1.00 90.56 55 ASP A C 1
ATOM 426 O O . ASP A 1 55 ? -66.436 -6.951 28.257 1.00 90.56 55 ASP A O 1
ATOM 430 N N . PRO A 1 56 ? -68.423 -7.452 29.176 1.00 88.00 56 PRO A N 1
ATOM 431 C CA . PRO A 1 56 ? -68.563 -8.720 28.465 1.00 88.00 56 PRO A CA 1
ATOM 432 C C . PRO A 1 56 ? -68.524 -8.581 26.939 1.00 88.00 56 PRO A C 1
ATOM 434 O O . PRO A 1 56 ? -68.225 -9.556 26.254 1.00 88.00 56 PRO A O 1
ATOM 437 N N . THR A 1 57 ? -68.817 -7.398 26.385 1.00 91.69 57 THR A N 1
ATOM 438 C CA . THR A 1 57 ? -68.789 -7.169 24.932 1.00 91.69 57 THR A CA 1
ATOM 439 C C . THR A 1 57 ? -67.374 -7.240 24.353 1.00 91.69 57 THR A C 1
ATOM 441 O O . THR A 1 57 ? -67.203 -7.633 23.191 1.00 91.69 57 THR A O 1
ATOM 444 N N . ASN A 1 58 ? -66.358 -6.970 25.179 1.00 92.19 58 ASN A N 1
ATOM 445 C CA . ASN A 1 58 ? -64.945 -7.078 24.826 1.00 92.19 58 ASN A CA 1
ATOM 446 C C . ASN A 1 58 ? -64.399 -8.502 24.997 1.00 92.19 58 ASN A C 1
ATOM 448 O O . ASN A 1 58 ? -63.267 -8.763 24.599 1.00 92.19 58 ASN A O 1
ATOM 452 N N . ILE A 1 59 ? -65.181 -9.439 25.543 1.00 93.25 59 ILE A N 1
ATOM 453 C CA . ILE A 1 59 ? -64.746 -10.813 25.800 1.00 93.25 59 ILE A CA 1
ATOM 454 C C . ILE A 1 59 ? -65.258 -11.764 24.723 1.00 93.25 59 ILE A C 1
ATOM 456 O O . ILE A 1 59 ? -66.417 -11.729 24.316 1.00 93.25 59 ILE A O 1
ATOM 460 N N . GLU A 1 60 ? -64.373 -12.643 24.273 1.00 91.62 60 GLU A N 1
ATOM 461 C CA . GLU A 1 60 ? -64.686 -13.780 23.419 1.00 91.62 60 GLU A CA 1
ATOM 462 C C . GLU A 1 60 ? -64.302 -15.077 24.137 1.00 91.62 60 GLU A C 1
ATOM 464 O O . GLU A 1 60 ? -63.292 -15.131 24.836 1.00 91.62 60 GLU A O 1
ATOM 469 N N . ILE A 1 61 ? -65.120 -16.122 24.006 1.00 89.06 61 ILE A N 1
ATOM 470 C CA . ILE A 1 61 ? -64.847 -17.435 24.602 1.00 89.06 61 ILE A CA 1
ATOM 471 C C . ILE A 1 61 ? -64.588 -18.422 23.468 1.00 89.06 61 ILE A C 1
ATOM 473 O O . ILE A 1 61 ? -65.460 -18.619 22.623 1.00 89.06 61 ILE A O 1
ATOM 477 N N . ARG A 1 62 ? -63.414 -19.060 23.471 1.00 86.44 62 ARG A N 1
ATOM 478 C CA . ARG A 1 62 ? -63.050 -20.138 22.539 1.00 86.44 62 ARG A CA 1
ATOM 479 C C . ARG A 1 62 ? -62.551 -21.334 23.329 1.00 86.44 62 ARG A C 1
ATOM 481 O O . ARG A 1 62 ? -61.711 -21.171 24.206 1.00 86.44 62 ARG A O 1
ATOM 488 N N . ASP A 1 63 ? -63.119 -22.506 23.062 1.00 84.06 63 ASP A N 1
ATOM 489 C CA . ASP A 1 63 ? -62.743 -23.776 23.701 1.00 84.06 63 ASP A CA 1
ATOM 490 C C . ASP A 1 63 ? -62.664 -23.715 25.240 1.00 84.06 63 ASP A C 1
ATOM 492 O O . ASP A 1 63 ? -61.817 -24.333 25.873 1.00 84.06 63 ASP A O 1
ATOM 496 N N . GLY A 1 64 ? -63.561 -22.941 25.863 1.00 82.69 64 GLY A N 1
ATOM 497 C CA . GLY A 1 64 ? -63.609 -22.760 27.320 1.00 82.69 64 GLY A CA 1
ATOM 498 C C . GLY A 1 64 ? -62.621 -21.732 27.888 1.00 82.69 64 GLY A C 1
ATOM 499 O O . GLY A 1 64 ? -62.681 -21.443 29.082 1.00 82.69 64 GLY A O 1
ATOM 500 N N . HIS A 1 65 ? -61.773 -21.124 27.057 1.00 83.00 65 HIS A N 1
ATOM 501 C CA . HIS A 1 65 ? -60.837 -20.067 27.435 1.00 83.00 65 HIS A CA 1
ATOM 502 C C . HIS A 1 65 ? -61.380 -18.681 27.073 1.00 83.00 65 HIS A C 1
ATOM 504 O O . HIS A 1 65 ? -62.060 -18.504 26.060 1.00 83.00 65 HIS A O 1
ATOM 510 N N . ARG A 1 66 ? -61.098 -17.686 27.923 1.00 91.12 66 ARG A N 1
ATOM 511 C CA . ARG A 1 66 ? -61.517 -16.292 27.725 1.00 91.12 66 ARG A CA 1
ATOM 512 C C . ARG A 1 66 ? -60.422 -15.508 27.015 1.00 91.12 66 ARG A C 1
ATOM 514 O O . ARG A 1 66 ? -59.258 -15.595 27.394 1.00 91.12 66 ARG A O 1
ATOM 521 N N . PHE A 1 67 ? -60.830 -14.694 26.053 1.00 91.44 67 PHE A N 1
ATOM 522 C CA . PHE A 1 67 ? -59.966 -13.819 25.277 1.00 91.44 67 PHE A CA 1
ATOM 523 C C . PHE A 1 67 ? -60.497 -12.386 25.323 1.00 91.44 67 PHE A C 1
ATOM 525 O O . PHE A 1 67 ? -61.704 -12.169 25.212 1.00 91.44 67 PHE A O 1
ATOM 532 N N . LEU A 1 68 ? -59.608 -11.408 25.476 1.00 93.00 68 LEU A N 1
ATOM 533 C CA . LEU A 1 68 ? -59.928 -9.990 25.324 1.00 93.00 68 LEU A CA 1
ATOM 534 C C . LEU A 1 68 ? -59.782 -9.587 23.854 1.00 93.00 68 LEU A C 1
ATOM 536 O O . LEU A 1 68 ? -58.723 -9.792 23.273 1.00 93.00 68 LEU A O 1
ATOM 540 N N . LYS A 1 69 ? -60.809 -8.962 23.277 1.00 90.50 69 LYS A N 1
ATOM 541 C CA . LYS A 1 69 ? -60.742 -8.278 21.979 1.00 90.50 69 LYS A CA 1
ATOM 542 C C . LYS A 1 69 ? -60.223 -6.860 22.185 1.00 90.50 69 LYS A C 1
ATOM 544 O O . LYS A 1 69 ? -60.919 -6.036 22.774 1.00 90.50 69 LYS A O 1
ATOM 549 N N . TYR A 1 70 ? -59.028 -6.559 21.687 1.00 87.94 70 TYR A N 1
ATOM 550 C CA . TYR A 1 70 ? -58.446 -5.220 21.797 1.00 87.94 70 TYR A CA 1
ATOM 551 C C . TYR A 1 70 ? -57.509 -4.909 20.620 1.00 87.94 70 TYR A C 1
ATOM 553 O O . TYR A 1 70 ? -56.726 -5.757 20.207 1.00 87.94 70 TYR A O 1
ATOM 561 N N . ASN A 1 71 ? -57.613 -3.708 20.041 1.00 84.56 71 ASN A N 1
ATOM 562 C CA . ASN A 1 71 ? -56.796 -3.253 18.901 1.00 84.56 71 ASN A CA 1
ATOM 563 C C . ASN A 1 71 ? -56.664 -4.265 17.737 1.00 84.56 71 ASN A C 1
ATOM 565 O O . ASN A 1 71 ? -55.625 -4.347 17.093 1.00 84.56 71 ASN A O 1
ATOM 569 N N . GLY A 1 72 ? -57.726 -5.030 17.454 1.00 79.44 72 GLY A N 1
ATOM 570 C CA . GLY A 1 72 ? -57.749 -6.020 16.367 1.00 79.44 72 GLY A CA 1
ATOM 571 C C . GLY A 1 72 ? -57.215 -7.412 16.729 1.00 79.44 72 GLY A C 1
ATOM 572 O O . GLY A 1 72 ? -57.252 -8.291 15.875 1.00 79.44 72 GLY A O 1
ATOM 573 N N . TYR A 1 73 ? -56.800 -7.633 17.980 1.00 85.00 73 TYR A N 1
ATOM 574 C CA . TYR A 1 73 ? -56.215 -8.888 18.460 1.00 85.00 73 TYR A CA 1
ATOM 575 C C . TYR A 1 73 ? -57.029 -9.537 19.582 1.00 85.00 73 TYR A C 1
ATOM 577 O O . TYR A 1 73 ? -57.842 -8.884 20.247 1.00 85.00 73 TYR A O 1
ATOM 585 N N . LEU A 1 74 ? -56.794 -10.838 19.779 1.00 85.44 74 LEU A N 1
ATOM 586 C CA . LEU A 1 74 ? -57.392 -11.662 20.828 1.00 85.44 74 LEU A CA 1
ATOM 587 C C . LEU A 1 74 ? -56.332 -12.076 21.848 1.00 85.44 74 LEU A C 1
ATOM 589 O O . LEU A 1 74 ? -55.506 -12.939 21.574 1.00 85.44 74 LEU A O 1
ATOM 593 N N . TYR A 1 75 ? -56.394 -11.505 23.046 1.00 88.31 75 TYR A N 1
ATOM 594 C CA . TYR A 1 75 ? -55.431 -11.788 24.111 1.00 88.31 75 TYR A CA 1
ATOM 595 C C . TYR A 1 75 ? -55.983 -12.847 25.047 1.00 88.31 75 TYR A C 1
ATOM 597 O O . TYR A 1 75 ? -57.028 -12.628 25.664 1.00 88.31 75 TYR A O 1
ATOM 605 N N . ALA A 1 76 ? -55.290 -13.977 25.172 1.00 88.44 76 ALA A N 1
ATOM 606 C CA . ALA A 1 76 ? -55.654 -15.007 26.136 1.00 88.44 76 ALA A CA 1
ATOM 607 C C . ALA A 1 76 ? -55.626 -14.421 27.552 1.00 88.44 76 ALA A C 1
ATOM 609 O O . ALA A 1 76 ? -54.676 -13.740 27.933 1.00 88.44 76 ALA A O 1
ATOM 610 N N . LEU A 1 77 ? -56.675 -14.671 28.330 1.00 88.94 77 LEU A N 1
ATOM 611 C CA . LEU A 1 77 ? -56.778 -14.180 29.697 1.00 88.94 77 LEU A CA 1
ATOM 612 C C . LEU A 1 77 ? -56.495 -15.297 30.689 1.00 88.94 77 LEU A C 1
ATOM 614 O O . LEU A 1 77 ? -57.044 -16.396 30.592 1.00 88.94 77 LEU A O 1
ATOM 618 N N . THR A 1 78 ? -55.694 -14.985 31.699 1.00 86.31 78 THR A N 1
ATOM 619 C CA . THR A 1 78 ? -55.520 -15.875 32.847 1.00 86.31 78 THR A CA 1
ATOM 620 C C . THR A 1 78 ? -56.758 -15.894 33.739 1.00 86.31 78 THR A C 1
ATOM 622 O O . THR A 1 78 ? -57.672 -15.072 33.612 1.00 86.31 78 THR A O 1
ATOM 625 N N . THR A 1 79 ? -56.771 -16.803 34.716 1.00 81.19 79 THR A N 1
ATOM 626 C CA . THR A 1 79 ? -57.825 -16.881 35.741 1.00 81.19 79 THR A CA 1
ATOM 627 C C . THR A 1 79 ? -57.991 -15.583 36.537 1.00 81.19 79 THR A C 1
ATOM 629 O O . THR A 1 79 ? -59.068 -15.341 37.075 1.00 81.19 79 THR A O 1
ATOM 632 N N . ASN A 1 80 ? -56.960 -14.730 36.569 1.00 83.06 80 ASN A N 1
ATOM 633 C CA . ASN A 1 80 ? -56.958 -13.438 37.256 1.00 83.06 80 ASN A CA 1
ATOM 634 C C . ASN A 1 80 ? -57.224 -12.252 36.307 1.00 83.06 80 ASN A C 1
ATOM 636 O O . ASN A 1 80 ? -56.920 -11.115 36.660 1.00 83.06 80 ASN A O 1
ATOM 640 N N . ASN A 1 81 ? -57.783 -12.494 35.114 1.00 87.75 81 ASN A N 1
ATOM 641 C CA . ASN A 1 81 ? -58.077 -11.463 34.108 1.00 87.75 81 ASN A CA 1
ATOM 642 C C . ASN A 1 81 ? -56.838 -10.674 33.647 1.00 87.75 81 ASN A C 1
ATOM 644 O O . ASN A 1 81 ? -56.917 -9.468 33.421 1.00 87.75 81 ASN A O 1
ATOM 648 N N . LEU A 1 82 ? -55.689 -11.339 33.516 1.00 90.44 82 LEU A N 1
ATOM 649 C CA . LEU A 1 82 ? -54.470 -10.731 32.976 1.00 90.44 82 LEU A CA 1
ATOM 650 C C . LEU A 1 82 ? -54.216 -11.217 31.540 1.00 90.44 82 LEU A C 1
ATOM 652 O O . LEU A 1 82 ? -54.311 -12.429 31.326 1.00 90.44 82 LEU A O 1
ATOM 656 N N . PRO A 1 83 ? -53.903 -10.320 30.585 1.00 90.81 83 PRO A N 1
ATOM 657 C CA . PRO A 1 83 ? -53.484 -10.701 29.235 1.00 90.81 83 PRO A CA 1
ATOM 658 C C . PRO A 1 83 ? -52.174 -11.498 29.250 1.00 90.81 83 PRO A C 1
ATOM 660 O O . PRO A 1 83 ? -51.173 -11.021 29.770 1.00 90.81 83 PRO A O 1
ATOM 663 N N . SER A 1 84 ? -52.168 -12.698 28.676 1.00 86.81 84 SER A N 1
ATOM 664 C CA . SER A 1 84 ? -50.964 -13.519 28.496 1.00 86.81 84 SER A CA 1
ATOM 665 C C . SER A 1 84 ? -50.401 -13.365 27.080 1.00 86.81 84 SER A C 1
ATOM 667 O O . SER A 1 84 ? -51.141 -13.151 26.116 1.00 86.81 84 SER A O 1
ATOM 669 N N . PHE A 1 85 ? -49.078 -13.487 26.982 1.00 86.44 85 PHE A N 1
ATOM 670 C CA . PHE A 1 85 ? -48.289 -13.430 25.756 1.00 86.44 85 PHE A CA 1
ATOM 671 C C . PHE A 1 85 ? -47.423 -14.688 25.654 1.00 86.44 85 PHE A C 1
ATOM 673 O O . PHE A 1 85 ? -47.067 -15.285 26.668 1.00 86.44 85 PHE A O 1
ATOM 680 N N . MET A 1 86 ? -47.087 -15.104 24.434 1.00 73.50 86 MET A N 1
ATOM 681 C CA . MET A 1 86 ? -46.275 -16.298 24.182 1.00 73.50 86 MET A CA 1
ATOM 682 C C . MET A 1 86 ? -44.978 -15.920 23.452 1.00 73.50 86 MET A C 1
ATOM 684 O O . MET A 1 86 ? -45.014 -15.025 22.600 1.00 73.50 86 MET A O 1
ATOM 688 N N . PRO A 1 87 ? -43.842 -16.575 23.767 1.00 64.88 87 PRO A N 1
ATOM 689 C CA . PRO A 1 87 ? -42.565 -16.320 23.112 1.00 64.88 87 PRO A CA 1
ATOM 690 C C . PRO A 1 87 ? -42.580 -16.861 21.677 1.00 64.88 87 PRO A C 1
ATOM 692 O O . PRO A 1 87 ? -43.354 -17.763 21.350 1.00 64.88 87 PRO A O 1
ATOM 695 N N . PHE A 1 88 ? -41.692 -16.341 20.831 1.00 60.84 88 PHE A N 1
ATOM 696 C CA . PHE A 1 88 ? -41.482 -16.866 19.482 1.00 60.84 88 PHE A CA 1
ATOM 697 C C . PHE A 1 88 ? -40.976 -18.318 19.549 1.00 60.84 88 PHE A C 1
ATOM 699 O O . PHE A 1 88 ? -39.985 -18.599 20.225 1.00 60.84 88 PHE A O 1
ATOM 706 N N . VAL A 1 89 ? -41.644 -19.239 18.851 1.00 45.88 89 VAL A N 1
ATOM 707 C CA . VAL A 1 89 ? -41.157 -20.608 18.636 1.00 45.88 89 VAL A CA 1
ATOM 708 C C . VAL A 1 89 ? -41.014 -20.809 17.135 1.00 45.88 89 VAL A C 1
ATOM 710 O O . VAL A 1 89 ? -41.999 -20.739 16.400 1.00 45.88 89 VAL A O 1
ATOM 713 N N . ASP A 1 90 ? -39.779 -21.034 16.698 1.00 36.69 90 ASP A N 1
ATOM 714 C CA . ASP A 1 90 ? -39.426 -21.223 15.295 1.00 36.69 90 ASP A CA 1
ATOM 715 C C . ASP A 1 90 ? -40.239 -22.387 14.685 1.00 36.69 90 ASP A C 1
ATOM 717 O O . ASP A 1 90 ? -40.285 -23.484 15.250 1.00 36.69 90 ASP A O 1
ATOM 721 N N . GLY A 1 91 ? -40.926 -22.143 13.561 1.00 39.50 91 GLY A N 1
ATOM 722 C CA . GLY A 1 91 ? -41.720 -23.153 12.841 1.00 39.50 91 GLY A CA 1
ATOM 723 C C . GLY A 1 91 ? -43.248 -23.154 13.039 1.00 39.50 91 GLY A C 1
ATOM 724 O O . GLY A 1 91 ? -43.900 -24.062 12.521 1.00 39.50 91 GLY A O 1
ATOM 725 N N . PHE A 1 92 ? -43.849 -22.169 13.721 1.00 39.75 92 PHE A N 1
ATOM 726 C CA . PHE A 1 92 ? -45.314 -21.997 13.777 1.00 39.75 92 PHE A CA 1
ATOM 727 C C . PHE A 1 92 ? -45.777 -20.662 13.161 1.00 39.75 92 PHE A C 1
ATOM 729 O O . PHE A 1 92 ? -45.255 -19.603 13.488 1.00 39.75 92 PHE A O 1
ATOM 736 N N . ASP A 1 93 ? -46.820 -20.717 12.326 1.00 36.19 93 ASP A N 1
ATOM 737 C CA . ASP A 1 93 ? -47.420 -19.624 11.522 1.00 36.19 93 ASP A CA 1
ATOM 738 C C . ASP A 1 93 ? -48.129 -18.500 12.330 1.00 36.19 93 ASP A C 1
ATOM 740 O O . ASP A 1 93 ? -48.928 -17.738 11.791 1.00 36.19 93 ASP A O 1
ATOM 744 N N . TYR A 1 94 ? -47.879 -18.389 13.639 1.00 44.31 94 TYR A N 1
ATOM 745 C CA . TYR A 1 94 ? -48.511 -17.400 14.525 1.00 44.31 94 TYR A CA 1
ATOM 746 C C . TYR A 1 94 ? -47.472 -16.443 15.125 1.00 44.31 94 TYR A C 1
ATOM 748 O O . TYR A 1 94 ? -47.247 -16.415 16.334 1.00 44.31 94 TYR A O 1
ATOM 756 N N . ALA A 1 95 ? -46.853 -15.619 14.280 1.00 46.59 95 ALA A N 1
ATOM 757 C CA . ALA A 1 95 ? -46.218 -14.385 14.733 1.00 46.59 95 ALA A CA 1
ATOM 758 C C . ALA A 1 95 ? -47.300 -13.298 14.855 1.00 46.59 95 ALA A C 1
ATOM 760 O O . ALA A 1 95 ? -47.619 -12.606 13.891 1.00 46.59 95 ALA A O 1
ATOM 761 N N . ASP A 1 96 ? -47.921 -13.177 16.027 1.00 61.16 96 ASP A N 1
ATOM 762 C CA . ASP A 1 96 ? -48.932 -12.148 16.270 1.00 61.16 96 ASP A CA 1
ATOM 763 C C . ASP A 1 96 ? -48.283 -10.905 16.927 1.00 61.16 96 ASP A C 1
ATOM 765 O O . ASP A 1 96 ? -47.745 -10.985 18.035 1.00 61.16 96 ASP A O 1
ATOM 769 N N . ARG A 1 97 ? -48.391 -9.733 16.271 1.00 66.06 97 ARG A N 1
ATOM 770 C CA . ARG A 1 97 ? -47.986 -8.396 16.776 1.00 66.06 97 ARG A CA 1
ATOM 771 C C . ARG A 1 97 ? -48.850 -7.885 17.946 1.00 66.06 97 ARG A C 1
ATOM 773 O O . ARG A 1 97 ? -48.838 -6.698 18.264 1.00 66.06 97 ARG A O 1
ATOM 780 N N . SER A 1 98 ? -49.596 -8.765 18.598 1.00 76.62 98 SER A N 1
ATOM 781 C CA . SER A 1 98 ? -50.498 -8.514 19.717 1.00 76.62 98 SER A CA 1
ATOM 782 C C . SER A 1 98 ? -49.850 -7.697 20.832 1.00 76.62 98 SER A C 1
ATOM 784 O O . SER A 1 98 ? -50.432 -6.716 21.279 1.00 76.62 98 SER A O 1
ATOM 786 N N . ALA A 1 99 ? -48.631 -8.013 21.268 1.00 83.56 99 ALA A N 1
ATOM 787 C CA . ALA A 1 99 ? -47.967 -7.223 22.305 1.00 83.56 99 ALA A CA 1
ATOM 788 C C . ALA A 1 99 ? -47.651 -5.790 21.861 1.00 83.56 99 ALA A C 1
ATOM 790 O O . ALA A 1 99 ? -47.902 -4.854 22.616 1.00 83.56 99 ALA A O 1
ATOM 791 N N . GLU A 1 100 ? -47.178 -5.592 20.630 1.00 77.75 100 GLU A N 1
ATOM 792 C CA . GLU A 1 100 ? -46.968 -4.249 20.076 1.00 77.75 100 GLU A CA 1
ATOM 793 C C . GLU A 1 100 ? -48.293 -3.488 19.949 1.00 77.75 100 GLU A C 1
ATOM 795 O O . GLU A 1 100 ? -48.361 -2.299 20.242 1.00 77.75 100 GLU A O 1
ATOM 800 N N . ALA A 1 101 ? -49.373 -4.174 19.571 1.00 81.69 101 ALA A N 1
ATOM 801 C CA . ALA A 1 101 ? -50.702 -3.582 19.485 1.00 81.69 101 ALA A CA 1
ATOM 802 C C . ALA A 1 101 ? -51.311 -3.270 20.861 1.00 81.69 101 ALA A C 1
ATOM 804 O O . ALA A 1 101 ? -52.065 -2.302 20.999 1.00 81.69 101 ALA A O 1
ATOM 805 N N . MET A 1 102 ? -50.988 -4.066 21.886 1.00 89.62 102 MET A N 1
ATOM 806 C CA . MET A 1 102 ? -51.379 -3.805 23.267 1.00 89.62 102 MET A CA 1
ATOM 807 C C . MET A 1 102 ? -50.561 -2.673 23.878 1.00 89.62 102 MET A C 1
ATOM 809 O O . MET A 1 102 ? -51.126 -1.887 24.629 1.00 89.62 102 MET A O 1
ATOM 813 N N . PHE A 1 103 ? -49.278 -2.551 23.545 1.00 90.94 103 PHE A N 1
ATOM 814 C CA . PHE A 1 103 ? -48.361 -1.540 24.070 1.00 90.94 103 PHE A CA 1
ATOM 815 C C . PHE A 1 103 ? -47.869 -0.589 22.966 1.00 90.94 103 PHE A C 1
ATOM 817 O O . PHE A 1 103 ? -46.674 -0.342 22.824 1.00 90.94 103 PHE A O 1
ATOM 824 N N . ASP A 1 104 ? -48.810 -0.019 22.208 1.00 82.62 104 ASP A N 1
ATOM 825 C CA . ASP A 1 104 ? -48.570 0.841 21.030 1.00 82.62 104 ASP A CA 1
ATOM 826 C C . ASP A 1 104 ? -47.649 2.060 21.260 1.00 82.62 104 ASP A C 1
ATOM 828 O O . ASP A 1 104 ? -47.049 2.589 20.321 1.00 82.62 104 ASP A O 1
ATOM 832 N N . PHE A 1 105 ? -47.507 2.503 22.508 1.00 85.06 105 PHE A N 1
ATOM 833 C CA . PHE A 1 105 ? -46.645 3.610 22.918 1.00 85.06 105 PHE A CA 1
ATOM 834 C C . PHE A 1 105 ? -45.163 3.227 23.036 1.00 85.06 105 PHE A C 1
ATOM 836 O O . PHE A 1 105 ? -44.334 4.110 23.270 1.00 85.06 105 PHE A O 1
ATOM 843 N N . ILE A 1 106 ? -44.822 1.941 22.925 1.00 80.69 106 ILE A N 1
ATOM 844 C CA . ILE A 1 106 ? -43.436 1.477 22.911 1.00 80.69 106 ILE A CA 1
ATOM 845 C C . ILE A 1 106 ? -42.905 1.650 21.492 1.00 80.69 106 ILE A C 1
ATOM 847 O O . ILE A 1 106 ? -43.261 0.922 20.571 1.00 80.69 106 ILE A O 1
ATOM 851 N N . GLN A 1 107 ? -42.079 2.676 21.335 1.00 67.50 107 GLN A N 1
ATOM 852 C CA . GLN A 1 107 ? -41.457 3.099 20.087 1.00 67.50 107 GLN A CA 1
ATOM 853 C C . GLN A 1 107 ? -39.978 3.382 20.362 1.00 67.50 107 GLN A C 1
ATOM 855 O O . GLN A 1 107 ? -39.592 3.589 21.519 1.00 67.50 107 GLN A O 1
ATOM 860 N N . MET A 1 108 ? -39.158 3.455 19.311 1.00 50.56 108 MET A N 1
ATOM 861 C CA . MET A 1 108 ? -37.736 3.764 19.466 1.00 50.56 108 MET A CA 1
ATOM 862 C C . MET A 1 108 ? -37.475 5.000 20.344 1.00 50.56 108 MET A C 1
ATOM 864 O O . MET A 1 108 ? -38.187 6.001 20.218 1.00 50.56 108 MET A O 1
ATOM 868 N N . PRO A 1 109 ? -36.434 4.961 21.199 1.00 57.75 109 PRO A N 1
ATOM 869 C CA . PRO A 1 109 ? -35.412 3.907 21.323 1.00 57.75 109 PRO A CA 1
ATOM 870 C C . PRO A 1 109 ? -35.821 2.702 22.202 1.00 57.75 109 PRO A C 1
ATOM 872 O O . PRO A 1 109 ? -34.990 1.844 22.494 1.00 57.75 109 PRO A O 1
ATOM 875 N N . TRP A 1 110 ? -37.088 2.617 22.628 1.00 75.50 110 TRP A N 1
ATOM 876 C CA . TRP A 1 110 ? -37.616 1.490 23.399 1.00 75.50 110 TRP A CA 1
ATOM 877 C C . TRP A 1 110 ? -38.119 0.366 22.493 1.00 75.50 110 TRP A C 1
ATOM 879 O O . TRP A 1 110 ? -38.779 0.605 21.482 1.00 75.50 110 TRP A O 1
ATOM 889 N N . LYS A 1 111 ? -37.833 -0.869 22.889 1.00 72.81 111 LYS A N 1
ATOM 890 C CA . LYS A 1 111 ? -38.214 -2.102 22.203 1.00 72.81 111 LYS A CA 1
ATOM 891 C C . LYS A 1 111 ? -38.957 -3.024 23.151 1.00 72.81 111 LYS A C 1
ATOM 893 O O . LYS A 1 111 ? -38.750 -2.972 24.360 1.00 72.81 111 LYS A O 1
ATOM 898 N N . LEU A 1 112 ? -39.808 -3.868 22.583 1.00 84.12 112 LEU A N 1
ATOM 899 C CA . LEU A 1 112 ? -40.567 -4.894 23.285 1.00 84.12 112 LEU A CA 1
ATOM 900 C C . LEU A 1 112 ? -40.325 -6.247 22.615 1.00 84.12 112 LEU A C 1
ATOM 902 O O . LEU A 1 112 ? -40.294 -6.334 21.389 1.00 84.12 112 LEU A O 1
ATOM 906 N N . VAL A 1 113 ? -40.203 -7.292 23.428 1.00 74.12 113 VAL A N 1
ATOM 907 C CA . VAL A 1 113 ? -40.142 -8.689 22.997 1.00 74.12 113 VAL A CA 1
ATOM 908 C C . VAL A 1 113 ? -41.150 -9.509 23.795 1.00 74.12 113 VAL A C 1
ATOM 910 O O . VAL A 1 113 ? -41.291 -9.331 25.008 1.00 74.12 113 VAL A O 1
ATOM 913 N N . ASN A 1 114 ? -41.855 -10.418 23.121 1.00 79.19 114 ASN A N 1
ATOM 914 C CA . ASN A 1 114 ? -42.745 -11.357 23.793 1.00 79.19 114 ASN A CA 1
ATOM 915 C C . ASN A 1 114 ? -41.923 -12.407 24.531 1.00 79.19 114 ASN A C 1
ATOM 917 O O . ASN A 1 114 ? -40.980 -12.982 23.992 1.00 79.19 114 ASN A O 1
ATOM 921 N N . GLN A 1 115 ? -42.340 -12.714 25.745 1.00 73.88 115 GLN A N 1
ATOM 922 C CA . GLN A 1 115 ? -41.814 -13.824 26.523 1.00 73.88 115 GLN A CA 1
ATOM 923 C C . GLN A 1 115 ? -42.985 -14.666 27.027 1.00 73.88 115 GLN A C 1
ATOM 925 O O . GLN A 1 115 ? -44.147 -14.286 26.884 1.00 73.88 115 GLN A O 1
ATOM 930 N N . MET A 1 116 ? -42.690 -15.828 27.603 1.00 81.56 116 MET A N 1
ATOM 931 C CA . MET A 1 116 ? -43.728 -16.659 28.207 1.00 81.56 116 MET A CA 1
ATOM 932 C C . MET A 1 116 ? -44.467 -15.880 29.291 1.00 81.56 116 MET A C 1
ATOM 934 O O . MET A 1 116 ? -43.846 -15.376 30.222 1.00 81.56 116 MET A O 1
ATOM 938 N N . ASP A 1 117 ? -45.783 -15.764 29.118 1.00 85.69 117 ASP A N 1
ATOM 939 C CA . ASP A 1 117 ? -46.714 -15.088 30.015 1.00 85.69 117 ASP A CA 1
ATOM 940 C C . ASP A 1 117 ? -46.411 -13.602 30.267 1.00 85.69 117 ASP A C 1
ATOM 942 O O . ASP A 1 117 ? -46.759 -13.045 31.313 1.00 85.69 117 ASP A O 1
ATOM 946 N N . GLY A 1 118 ? -45.778 -12.925 29.306 1.00 88.56 118 GLY A N 1
ATOM 947 C CA . GLY A 1 118 ? -45.403 -11.535 29.507 1.00 88.56 118 GLY A CA 1
ATOM 948 C C . GLY A 1 118 ? -44.683 -10.863 28.348 1.00 88.56 118 GLY A C 1
ATOM 949 O O . GLY A 1 118 ? -44.529 -11.410 27.259 1.00 88.56 118 GLY A O 1
ATOM 950 N N . VAL A 1 119 ? -44.195 -9.656 28.612 1.00 87.88 119 VAL A N 1
ATOM 951 C CA . VAL A 1 119 ? -43.366 -8.893 27.679 1.00 87.88 119 VAL A CA 1
ATOM 952 C C . VAL A 1 119 ? -42.121 -8.361 28.374 1.00 87.88 119 VAL A C 1
ATOM 954 O O . VAL A 1 119 ? -42.149 -7.992 29.550 1.00 87.88 119 VAL A O 1
ATOM 957 N N . TYR A 1 120 ? -41.031 -8.320 27.623 1.00 84.38 120 TYR A N 1
ATOM 958 C CA . TYR A 1 120 ? -39.747 -7.780 28.030 1.00 84.38 120 TYR A CA 1
ATOM 959 C C . TYR A 1 120 ? -39.479 -6.497 27.247 1.00 84.38 120 TYR A C 1
ATOM 961 O O . TYR A 1 120 ? -39.446 -6.521 26.019 1.00 84.38 120 TYR A O 1
ATOM 969 N N . ILE A 1 121 ? -39.312 -5.372 27.936 1.00 86.12 121 ILE A N 1
ATOM 970 C CA . ILE A 1 121 ? -39.203 -4.044 27.329 1.00 86.12 121 ILE A CA 1
ATOM 971 C C . ILE A 1 121 ? -37.849 -3.455 27.690 1.00 86.12 121 ILE A C 1
ATOM 973 O O . ILE A 1 121 ? -37.509 -3.372 28.861 1.00 86.12 121 ILE A O 1
ATOM 977 N N . TYR A 1 122 ? -37.073 -3.007 26.717 1.00 79.44 122 TYR A N 1
ATOM 978 C CA . TYR A 1 122 ? -35.731 -2.471 26.948 1.00 79.44 122 TYR A CA 1
ATOM 979 C C . TYR A 1 122 ? -35.483 -1.244 26.079 1.00 79.44 122 TYR A C 1
ATOM 981 O O . TYR A 1 122 ? -36.256 -0.953 25.170 1.00 79.44 122 TYR A O 1
ATOM 989 N N . ASN A 1 123 ? -34.430 -0.491 26.382 1.00 73.62 123 ASN A N 1
ATOM 990 C CA . ASN A 1 123 ? -34.026 0.675 25.604 1.00 73.62 123 ASN A CA 1
ATOM 991 C C . ASN A 1 123 ? -32.653 0.397 24.988 1.00 73.62 123 ASN A C 1
ATOM 993 O O . ASN A 1 123 ? -31.707 0.080 25.711 1.00 73.62 123 ASN A O 1
ATOM 997 N N . ASP A 1 124 ? -32.542 0.540 23.668 1.00 60.78 124 ASP A N 1
ATOM 998 C CA . ASP A 1 124 ? -31.294 0.317 22.925 1.00 60.78 124 ASP A CA 1
ATOM 999 C C . ASP A 1 124 ? -30.134 1.181 23.447 1.00 60.78 124 ASP A C 1
ATOM 1001 O O . ASP A 1 124 ? -28.964 0.815 23.345 1.00 60.78 124 ASP A O 1
ATOM 1005 N N . GLN A 1 125 ? -30.448 2.326 24.050 1.00 61.47 125 GLN A N 1
ATOM 1006 C CA . GLN A 1 125 ? -29.466 3.254 24.597 1.00 61.47 125 GLN A CA 1
ATOM 1007 C C . GLN A 1 125 ? -28.885 2.814 25.943 1.00 61.47 125 GLN A C 1
ATOM 1009 O O . GLN A 1 125 ? -28.006 3.504 26.437 1.00 61.47 125 GLN A O 1
ATOM 1014 N N . PHE A 1 126 ? -29.329 1.705 26.542 1.00 64.44 126 PHE A N 1
ATOM 1015 C CA . PHE A 1 126 ? -28.817 1.211 27.832 1.00 64.44 126 PHE A CA 1
ATOM 1016 C C . PHE A 1 126 ? -27.883 0.002 27.705 1.00 64.44 126 PHE A C 1
ATOM 1018 O O . PHE A 1 126 ? -27.659 -0.706 28.683 1.00 64.44 126 PHE A O 1
ATOM 1025 N N . GLY A 1 127 ? -27.343 -0.245 26.504 1.00 54.22 127 GLY A N 1
ATOM 1026 C CA . GLY A 1 127 ? -26.273 -1.228 26.308 1.00 54.22 127 GLY A CA 1
ATOM 1027 C C . GLY A 1 127 ? -26.684 -2.684 26.523 1.00 54.22 127 GLY A C 1
ATOM 1028 O O . GLY A 1 127 ? -25.834 -3.503 26.870 1.00 54.22 127 GLY A O 1
ATOM 1029 N N . TYR A 1 128 ? -27.967 -2.996 26.313 1.00 56.88 128 TYR A N 1
ATOM 1030 C CA . TYR A 1 128 ? -28.560 -4.314 26.530 1.00 56.88 128 TYR A CA 1
ATOM 1031 C C . TYR A 1 128 ? -29.464 -4.708 25.354 1.00 56.88 128 TYR A C 1
ATOM 1033 O O . TYR A 1 128 ? -30.353 -3.937 24.987 1.00 56.88 128 TYR A O 1
ATOM 1041 N N . ASN A 1 129 ? -29.269 -5.899 24.775 1.00 53.06 129 ASN A N 1
ATOM 1042 C CA . ASN A 1 129 ? -30.211 -6.494 23.824 1.00 53.06 129 ASN A CA 1
ATOM 1043 C C . ASN A 1 129 ? -30.917 -7.717 24.454 1.00 53.06 129 ASN A C 1
ATOM 1045 O O . ASN A 1 129 ? -30.400 -8.339 25.377 1.00 53.06 129 ASN A O 1
ATOM 1049 N N . TYR A 1 130 ? -32.106 -8.083 23.960 1.00 51.03 130 TYR A N 1
ATOM 1050 C CA . TYR A 1 130 ? -32.867 -9.225 24.492 1.00 51.03 130 TYR A CA 1
ATOM 1051 C C . TYR A 1 130 ? -32.137 -10.579 24.360 1.00 51.03 130 TYR A C 1
ATOM 1053 O O . TYR A 1 130 ? -32.336 -11.455 25.195 1.00 51.03 130 TYR A O 1
ATOM 1061 N N . LEU A 1 131 ? -31.273 -10.763 23.354 1.00 47.56 131 LEU A N 1
ATOM 1062 C CA . LEU A 1 131 ? -30.486 -11.991 23.156 1.00 47.56 131 LEU A CA 1
ATOM 1063 C C . LEU A 1 131 ? -29.349 -12.141 24.188 1.00 47.56 131 LEU A C 1
ATOM 1065 O O . LEU A 1 131 ? -28.900 -13.260 24.438 1.00 47.56 131 LEU A O 1
ATOM 1069 N N . ASP A 1 132 ? -28.954 -11.060 24.867 1.00 51.50 132 ASP A N 1
ATOM 1070 C CA . ASP A 1 132 ? -27.959 -11.067 25.946 1.00 51.50 132 ASP A CA 1
ATOM 1071 C C . ASP A 1 132 ? -28.511 -11.631 27.269 1.00 51.50 132 ASP A C 1
ATOM 1073 O O . ASP A 1 132 ? -27.778 -11.718 28.255 1.00 51.50 132 ASP A O 1
ATOM 1077 N N . TYR A 1 133 ? -29.780 -12.062 27.329 1.00 48.75 133 TYR A N 1
ATOM 1078 C CA . TYR A 1 133 ? -30.407 -12.596 28.549 1.00 48.75 133 TYR A CA 1
ATOM 1079 C C . TYR A 1 133 ? -29.707 -13.839 29.137 1.00 48.75 133 TYR A C 1
ATOM 1081 O O . TYR A 1 133 ? -29.907 -14.167 30.311 1.00 48.75 133 TYR A O 1
ATOM 1089 N N . LEU A 1 134 ? -28.861 -14.520 28.354 1.00 45.06 134 LEU A N 1
ATOM 1090 C CA . LEU A 1 134 ? -28.012 -15.623 28.819 1.00 45.06 134 LEU A CA 1
ATOM 1091 C C . LEU A 1 134 ? -26.811 -15.138 29.656 1.00 45.06 134 LEU A C 1
ATOM 1093 O O . LEU A 1 134 ? -26.313 -15.885 30.502 1.00 45.06 134 LEU A O 1
ATOM 1097 N N . ASN A 1 135 ? -26.393 -13.879 29.498 1.00 45.94 135 ASN A N 1
ATOM 1098 C CA . ASN A 1 135 ? -25.403 -13.213 30.340 1.00 45.94 135 ASN A CA 1
ATOM 1099 C C . ASN A 1 135 ? -26.107 -12.514 31.514 1.00 45.94 135 ASN A C 1
ATOM 1101 O O . ASN A 1 135 ? -26.530 -11.364 31.433 1.00 45.94 135 ASN A O 1
ATOM 1105 N N . LYS A 1 136 ? -26.199 -13.209 32.652 1.00 51.53 136 LYS A N 1
ATOM 1106 C CA . LYS A 1 136 ? -26.929 -12.800 33.874 1.00 51.53 136 LYS A CA 1
ATOM 1107 C C . LYS A 1 136 ? -26.465 -11.492 34.558 1.00 51.53 136 LYS A C 1
ATOM 1109 O O . LYS A 1 136 ? -26.949 -11.191 35.644 1.00 51.53 136 LYS A O 1
ATOM 1114 N N . ASN A 1 137 ? -25.542 -10.728 33.971 1.00 55.84 137 ASN A N 1
ATOM 1115 C CA . ASN A 1 137 ? -24.848 -9.623 34.643 1.00 55.84 137 ASN A CA 1
ATOM 1116 C C . ASN A 1 137 ? -25.287 -8.209 34.217 1.00 55.84 137 ASN A C 1
ATOM 1118 O O . ASN A 1 137 ? -24.929 -7.262 34.915 1.00 55.84 137 ASN A O 1
ATOM 1122 N N . LYS A 1 138 ? -26.088 -8.055 33.153 1.00 58.31 138 LYS A N 1
ATOM 1123 C CA . LYS A 1 138 ? -26.668 -6.767 32.721 1.00 58.31 138 LYS A CA 1
ATOM 1124 C C . LYS A 1 138 ? -28.185 -6.902 32.601 1.00 58.31 138 LYS A C 1
ATOM 1126 O O . LYS A 1 138 ? -28.647 -7.860 31.995 1.00 58.31 138 LYS A O 1
ATOM 1131 N N . GLN A 1 139 ? -28.968 -6.007 33.203 1.00 67.69 139 GLN A N 1
ATOM 1132 C CA . GLN A 1 139 ? -30.437 -6.040 33.148 1.00 67.69 139 GLN A CA 1
ATOM 1133 C C . GLN A 1 139 ? -30.996 -4.614 33.160 1.00 67.69 139 GLN A C 1
ATOM 1135 O O . GLN A 1 139 ? -31.058 -3.982 34.212 1.00 67.69 139 GLN A O 1
ATOM 1140 N N . CYS A 1 140 ? -31.424 -4.131 31.989 1.00 76.88 140 CYS A N 1
ATOM 1141 C CA . CYS A 1 140 ? -31.874 -2.748 31.770 1.00 76.88 140 CYS A CA 1
ATOM 1142 C C . CYS A 1 140 ? -33.218 -2.713 31.066 1.00 76.88 140 CYS A C 1
ATOM 1144 O O . CYS A 1 140 ? -33.315 -2.463 29.864 1.00 76.88 140 CYS A O 1
ATOM 1146 N N . ASN A 1 141 ? -34.254 -3.057 31.821 1.00 85.62 141 ASN A N 1
ATOM 1147 C CA . ASN A 1 141 ? -35.540 -3.404 31.250 1.00 85.62 141 ASN A CA 1
ATOM 1148 C C . ASN A 1 141 ? -36.709 -3.060 32.170 1.00 85.62 141 ASN A C 1
ATOM 1150 O O . ASN A 1 141 ? -36.559 -2.866 33.377 1.00 85.62 141 ASN A O 1
ATOM 1154 N N . VAL A 1 142 ? -37.881 -3.014 31.557 1.00 90.38 142 VAL A N 1
ATOM 1155 C CA . VAL A 1 142 ? -39.185 -3.086 32.190 1.00 90.38 142 VAL A CA 1
ATOM 1156 C C . VAL A 1 142 ? -39.809 -4.402 31.761 1.00 90.38 142 VAL A C 1
ATOM 1158 O O . VAL A 1 142 ? -39.876 -4.703 30.572 1.00 90.38 142 VAL A O 1
ATOM 1161 N N . GLN A 1 143 ? -40.293 -5.184 32.709 1.00 90.44 143 GLN A N 1
ATOM 1162 C CA . GLN A 1 143 ? -40.868 -6.486 32.425 1.00 90.44 143 GLN A CA 1
ATOM 1163 C C . GLN A 1 143 ? -42.306 -6.519 32.916 1.00 90.44 143 GLN A C 1
ATOM 1165 O O . GLN A 1 143 ? -42.571 -6.190 34.064 1.00 90.44 143 GLN A O 1
ATOM 1170 N N . TYR A 1 144 ? -43.235 -6.924 32.055 1.00 93.00 144 TYR A N 1
ATOM 1171 C CA . TYR A 1 144 ? -44.549 -7.395 32.481 1.00 93.00 144 TYR A CA 1
ATOM 1172 C C . TYR A 1 144 ? -44.508 -8.916 32.458 1.00 93.00 144 TYR A C 1
ATOM 1174 O O . TYR A 1 144 ? -44.200 -9.499 31.420 1.00 93.00 144 TYR A O 1
ATOM 1182 N N . LEU A 1 145 ? -44.786 -9.561 33.586 1.00 90.12 145 LEU A N 1
ATOM 1183 C CA . LEU A 1 145 ? -44.743 -11.015 33.680 1.00 90.12 145 LEU A CA 1
ATOM 1184 C C . LEU A 1 145 ? -45.803 -11.510 34.658 1.00 90.12 145 LEU A C 1
ATOM 1186 O O . LEU A 1 145 ? -45.838 -11.125 35.829 1.00 90.12 145 LEU A O 1
ATOM 1190 N N . ILE A 1 146 ? -46.684 -12.383 34.177 1.00 86.44 146 ILE A N 1
ATOM 1191 C CA . ILE A 1 146 ? -47.719 -12.968 35.020 1.00 86.44 146 ILE A CA 1
ATOM 1192 C C . ILE A 1 146 ? -47.062 -13.913 36.030 1.00 86.44 146 ILE A C 1
ATOM 1194 O O . ILE A 1 146 ? -46.351 -14.845 35.669 1.00 86.44 146 ILE A O 1
ATOM 1198 N N . GLY A 1 147 ? -47.337 -13.680 37.313 1.00 79.06 147 GLY A N 1
ATOM 1199 C CA . GLY A 1 147 ? -46.759 -14.451 38.417 1.00 79.06 147 GLY A CA 1
ATOM 1200 C C . GLY A 1 147 ? -45.538 -13.796 39.062 1.00 79.06 147 GLY A C 1
ATOM 1201 O O . GLY A 1 147 ? -45.126 -14.250 40.129 1.00 79.06 147 GLY A O 1
ATOM 1202 N N . ASP A 1 148 ? -45.012 -12.710 38.484 1.00 81.31 148 ASP A N 1
ATOM 1203 C CA . ASP A 1 148 ? -44.030 -11.867 39.165 1.00 81.31 148 ASP A CA 1
ATOM 1204 C C . ASP A 1 148 ? -44.694 -11.069 40.303 1.00 81.31 148 ASP A C 1
ATOM 1206 O O . ASP A 1 148 ? -45.871 -10.698 40.231 1.00 81.31 148 ASP A O 1
ATOM 1210 N N . LYS A 1 149 ? -43.942 -10.807 41.376 1.00 79.56 149 LYS A N 1
ATOM 1211 C CA . LYS A 1 149 ? -44.455 -10.205 42.617 1.00 79.56 149 LYS A CA 1
ATOM 1212 C C . LYS A 1 149 ? -45.041 -8.812 42.385 1.00 79.56 149 LYS A C 1
ATOM 1214 O O . LYS A 1 149 ? -46.059 -8.476 42.988 1.00 79.56 149 LYS A O 1
ATOM 1219 N N . ASP A 1 150 ? -44.402 -8.031 41.519 1.00 81.88 150 ASP A N 1
ATOM 1220 C CA . ASP A 1 150 ? -44.776 -6.641 41.252 1.00 81.88 150 ASP A CA 1
ATOM 1221 C C . ASP A 1 150 ? -45.628 -6.483 39.980 1.00 81.88 150 ASP A C 1
ATOM 1223 O O . ASP A 1 150 ? -46.057 -5.368 39.680 1.00 81.88 150 ASP A O 1
ATOM 1227 N N . LEU A 1 151 ? -45.923 -7.585 39.267 1.00 86.44 151 LEU A N 1
ATOM 1228 C CA . LEU A 1 151 ? -46.629 -7.684 37.974 1.00 86.44 151 LEU A CA 1
ATOM 1229 C C . LEU A 1 151 ? -45.953 -6.947 36.802 1.00 86.44 151 LEU A C 1
ATOM 1231 O O . LEU A 1 151 ? -45.856 -7.498 35.706 1.00 86.44 151 LEU A O 1
ATOM 1235 N N . VAL A 1 152 ? -45.502 -5.713 37.032 1.00 92.50 152 VAL A N 1
ATOM 1236 C CA . VAL A 1 152 ? -44.599 -4.957 36.170 1.00 92.50 152 VAL A CA 1
ATOM 1237 C C . VAL A 1 152 ? -43.381 -4.534 36.991 1.00 92.50 152 VAL A C 1
ATOM 1239 O O . VAL A 1 152 ? -43.492 -3.712 37.905 1.00 92.50 152 VAL A O 1
ATOM 1242 N N . SER A 1 153 ? -42.213 -5.066 36.659 1.00 90.69 153 SER A N 1
ATOM 1243 C CA . SER A 1 153 ? -40.942 -4.761 37.313 1.00 90.69 153 SER A CA 1
ATOM 1244 C C . SER A 1 153 ? -40.060 -3.884 36.419 1.00 90.69 153 SER A C 1
ATOM 1246 O O . SER A 1 153 ? -40.253 -3.798 35.208 1.00 90.69 153 SER A O 1
ATOM 1248 N N . ALA A 1 154 ? -39.125 -3.161 37.036 1.00 89.38 154 ALA A N 1
ATOM 1249 C CA . ALA A 1 154 ? -38.076 -2.420 36.344 1.00 89.38 154 ALA A CA 1
ATOM 1250 C C . ALA A 1 154 ? -36.738 -2.809 36.966 1.00 89.38 154 ALA A C 1
ATOM 1252 O O . ALA A 1 154 ? -36.617 -2.870 38.192 1.00 89.38 154 ALA A O 1
ATOM 1253 N N . THR A 1 155 ? -35.740 -3.078 36.134 1.00 85.06 155 THR A N 1
ATOM 1254 C CA . THR A 1 155 ? -34.390 -3.431 36.576 1.00 85.06 155 THR A CA 1
ATOM 1255 C C . THR A 1 155 ? -33.387 -2.493 35.929 1.00 85.06 155 THR A C 1
ATOM 1257 O O . THR A 1 155 ? -33.431 -2.286 34.717 1.00 85.06 155 THR A O 1
ATOM 1260 N N . ALA A 1 156 ? -32.509 -1.919 36.756 1.00 78.06 156 ALA A N 1
ATOM 1261 C CA . ALA A 1 156 ? -31.488 -0.958 36.351 1.00 78.06 156 ALA A CA 1
ATOM 1262 C C . ALA A 1 156 ? -30.070 -1.432 36.726 1.00 78.06 156 ALA A C 1
ATOM 1264 O O . ALA A 1 156 ? -29.336 -0.757 37.449 1.00 78.06 156 ALA A O 1
ATOM 1265 N N . GLN A 1 157 ? -29.700 -2.629 36.276 1.00 72.38 157 GLN A N 1
ATOM 1266 C CA . GLN A 1 157 ? -28.394 -3.232 36.524 1.00 72.38 157 GLN A CA 1
ATOM 1267 C C . GLN A 1 157 ? -27.476 -3.048 35.307 1.00 72.38 157 GLN A C 1
ATOM 1269 O O . GLN A 1 157 ? -27.711 -3.650 34.263 1.00 72.38 157 GLN A O 1
ATOM 1274 N N . ASP A 1 158 ? -26.411 -2.258 35.477 1.00 63.06 158 ASP A N 1
ATOM 1275 C CA . ASP A 1 158 ? -25.396 -1.942 34.450 1.00 63.06 158 ASP A CA 1
ATOM 1276 C C . ASP A 1 158 ? -25.951 -1.261 33.180 1.00 63.06 158 ASP A C 1
ATOM 1278 O O . ASP A 1 158 ? -25.584 -1.582 32.052 1.00 63.06 158 ASP A O 1
ATOM 1282 N N . CYS A 1 159 ? -26.849 -0.288 33.374 1.00 62.09 159 CYS A N 1
ATOM 1283 C CA . CYS A 1 159 ? -27.519 0.454 32.296 1.00 62.09 159 CYS A CA 1
ATOM 1284 C C . CYS A 1 159 ? -26.709 1.627 31.774 1.00 62.09 159 CYS A C 1
ATOM 1286 O O . CYS A 1 159 ? -27.185 2.760 31.716 1.00 62.09 159 CYS A O 1
ATOM 1288 N N . LEU A 1 160 ? -25.459 1.349 31.429 1.00 56.75 160 LEU A N 1
ATOM 1289 C CA . LEU A 1 160 ? -24.608 2.306 30.749 1.00 56.75 160 LEU A CA 1
ATOM 1290 C C . LEU A 1 160 ? -24.890 2.247 29.242 1.00 56.75 160 LEU A C 1
ATOM 1292 O O . LEU A 1 160 ? -25.048 1.154 28.692 1.00 56.75 160 LEU A O 1
ATOM 1296 N N . PRO A 1 161 ? -24.939 3.394 28.543 1.00 54.50 161 PRO A N 1
ATOM 1297 C CA . PRO A 1 161 ? -25.003 3.378 27.094 1.00 54.50 161 PRO A CA 1
ATOM 1298 C C . PRO A 1 161 ? -23.835 2.599 26.508 1.00 54.50 161 PRO A C 1
ATOM 1300 O O . PRO A 1 161 ? -22.692 2.802 26.917 1.00 54.50 161 PRO A O 1
ATOM 1303 N N . TYR A 1 162 ? -24.138 1.723 25.539 1.00 55.22 162 TYR A N 1
ATOM 1304 C CA . TYR A 1 162 ? -23.162 0.833 24.895 1.00 55.22 162 TYR A CA 1
ATOM 1305 C C . TYR A 1 162 ? -21.893 1.590 24.470 1.00 55.22 162 TYR A C 1
ATOM 1307 O O . TYR A 1 162 ? -20.773 1.095 24.606 1.00 55.22 162 TYR A O 1
ATOM 1315 N N . ASN A 1 163 ? -22.090 2.834 24.023 1.00 62.09 163 ASN A N 1
ATOM 1316 C CA . ASN A 1 163 ? -21.042 3.802 23.770 1.00 62.09 163 ASN A CA 1
ATOM 1317 C C . ASN A 1 163 ? -21.617 5.231 23.904 1.00 62.09 163 ASN A C 1
ATOM 1319 O O . ASN A 1 163 ? -22.337 5.706 23.025 1.00 62.09 163 ASN A O 1
ATOM 1323 N N . ALA A 1 164 ? -21.333 5.924 25.014 1.00 64.25 164 ALA A N 1
ATOM 1324 C CA . ALA A 1 164 ? -21.786 7.306 25.223 1.00 64.25 164 ALA A CA 1
ATOM 1325 C C . ALA A 1 164 ? -21.269 8.265 24.131 1.00 64.25 164 ALA A C 1
ATOM 1327 O O . ALA A 1 164 ? -21.997 9.169 23.719 1.00 64.25 164 ALA A O 1
ATOM 1328 N N . ALA A 1 165 ? -20.053 8.030 23.620 1.00 66.62 165 ALA A N 1
ATOM 1329 C CA . ALA A 1 165 ? -19.475 8.822 22.538 1.00 66.62 165 ALA A CA 1
ATOM 1330 C C . ALA A 1 165 ? -20.261 8.636 21.231 1.00 66.62 165 ALA A C 1
ATOM 1332 O O . ALA A 1 165 ? -20.588 9.621 20.577 1.00 66.62 165 ALA A O 1
ATOM 1333 N N . LEU A 1 166 ? -20.680 7.408 20.906 1.00 73.00 166 LEU A N 1
ATOM 1334 C CA . LEU A 1 166 ? -21.531 7.126 19.742 1.00 73.00 166 LEU A CA 1
ATOM 1335 C C . LEU A 1 166 ? -22.911 7.800 19.835 1.00 73.00 166 LEU A C 1
ATOM 1337 O O . LEU A 1 166 ? -23.453 8.275 18.833 1.00 73.00 166 LEU A O 1
ATOM 1341 N N . ILE A 1 167 ? -23.501 7.853 21.034 1.00 74.00 167 ILE A N 1
ATOM 1342 C CA . ILE A 1 167 ? -24.777 8.552 21.241 1.00 74.00 167 ILE A CA 1
ATOM 1343 C C . ILE A 1 167 ? -24.610 10.053 20.995 1.00 74.00 167 ILE A C 1
ATOM 1345 O O . ILE A 1 167 ? -25.472 10.649 20.342 1.00 74.00 167 ILE A O 1
ATOM 1349 N N . ASP A 1 168 ? -23.511 10.650 21.455 1.00 83.25 168 ASP A N 1
ATOM 1350 C CA . ASP A 1 168 ? -23.241 12.077 21.269 1.00 83.25 168 ASP A CA 1
ATOM 1351 C C . ASP A 1 168 ? -22.773 12.440 19.842 1.00 83.25 168 ASP A C 1
ATOM 1353 O O . ASP A 1 168 ? -23.006 13.568 19.389 1.00 83.25 168 ASP A O 1
ATOM 1357 N N . ALA A 1 169 ? -22.191 11.475 19.118 1.00 88.88 169 ALA A N 1
ATOM 1358 C CA . ALA A 1 169 ? -21.639 11.616 17.772 1.00 88.88 169 ALA A CA 1
ATOM 1359 C C . ALA A 1 169 ? -22.675 11.995 16.699 1.00 88.88 169 ALA A C 1
ATOM 1361 O O . ALA A 1 169 ? -23.888 11.773 16.834 1.00 88.88 169 ALA A O 1
ATOM 1362 N N . TYR A 1 170 ? -22.174 12.518 15.579 1.00 92.81 170 TYR A N 1
ATOM 1363 C CA . TYR A 1 170 ? -22.928 12.685 14.338 1.00 92.81 170 TYR A CA 1
ATOM 1364 C C . TYR A 1 170 ? -22.776 11.457 13.431 1.00 92.81 170 TYR A C 1
ATOM 1366 O O . TYR A 1 170 ? -21.683 10.916 13.311 1.00 92.81 170 TYR A O 1
ATOM 1374 N N . GLY A 1 171 ? -23.845 11.056 12.738 1.00 93.19 171 GLY A N 1
ATOM 1375 C CA . GLY A 1 171 ? -23.763 10.050 11.676 1.00 93.19 171 GLY A CA 1
ATOM 1376 C C . GLY A 1 171 ? -23.524 10.701 10.318 1.00 93.19 171 GLY A C 1
ATOM 1377 O O . GLY A 1 171 ? -24.375 11.453 9.847 1.00 93.19 171 GLY A O 1
ATOM 1378 N N . PHE A 1 172 ? -22.377 10.425 9.700 1.00 95.06 172 PHE A N 1
ATOM 1379 C CA . PHE A 1 172 ? -21.901 11.076 8.477 1.00 95.06 172 PHE A CA 1
ATOM 1380 C C . PHE A 1 172 ? -22.905 11.004 7.319 1.00 95.06 172 PHE A C 1
ATOM 1382 O O . PHE A 1 172 ? -23.195 12.017 6.679 1.00 95.06 172 PHE A O 1
ATOM 1389 N N . ILE A 1 173 ? -23.475 9.818 7.075 1.00 93.44 173 ILE A N 1
ATOM 1390 C CA . ILE A 1 173 ? -24.443 9.605 5.988 1.00 93.44 173 ILE A CA 1
ATOM 1391 C C . ILE A 1 173 ? -25.906 9.756 6.422 1.00 93.44 173 ILE A C 1
ATOM 1393 O O . ILE A 1 173 ? -26.800 9.602 5.592 1.00 93.44 173 ILE A O 1
ATOM 1397 N N . ASP A 1 174 ? -26.189 10.022 7.699 1.00 91.31 174 ASP A N 1
ATOM 1398 C CA . ASP A 1 174 ? -27.554 9.893 8.227 1.00 91.31 174 ASP A CA 1
ATOM 1399 C C . ASP A 1 174 ? -28.518 10.938 7.653 1.00 91.31 174 ASP A C 1
ATOM 1401 O O . ASP A 1 174 ? -29.694 10.622 7.455 1.00 91.31 174 ASP A O 1
ATOM 1405 N N . ASP A 1 175 ? -28.004 12.121 7.305 1.00 89.12 175 ASP A N 1
ATOM 1406 C CA . ASP A 1 175 ? -28.760 13.206 6.664 1.00 89.12 175 ASP A CA 1
ATOM 1407 C C . ASP A 1 175 ? -28.842 13.072 5.130 1.00 89.12 175 ASP A C 1
ATOM 1409 O O . ASP A 1 175 ? -29.502 13.878 4.469 1.00 89.12 175 ASP A O 1
ATOM 1413 N N . GLN A 1 176 ? -28.164 12.082 4.540 1.00 90.12 176 GLN A N 1
ATOM 1414 C CA . GLN A 1 176 ? -28.176 11.876 3.094 1.00 90.12 176 GLN A CA 1
ATOM 1415 C C . GLN A 1 176 ? -29.472 11.184 2.639 1.00 90.12 176 GLN A C 1
ATOM 1417 O O . GLN A 1 176 ? -30.031 10.353 3.366 1.00 90.12 176 GLN A O 1
ATOM 1422 N N . PRO A 1 177 ? -29.951 11.463 1.411 1.00 90.00 177 PRO A N 1
ATOM 1423 C CA . PRO A 1 177 ? -31.062 10.724 0.824 1.00 90.00 177 PRO A CA 1
ATOM 1424 C C . PRO A 1 177 ? -30.767 9.220 0.735 1.00 90.00 177 PRO A C 1
ATOM 1426 O O . PRO A 1 177 ? -29.712 8.806 0.252 1.00 90.00 177 PRO A O 1
ATOM 1429 N N . VAL A 1 178 ? -31.733 8.402 1.161 1.00 91.00 178 VAL A N 1
ATOM 1430 C CA . VAL A 1 178 ? -31.644 6.935 1.127 1.00 91.00 178 VAL A CA 1
ATOM 1431 C C . VAL A 1 178 ? -32.319 6.412 -0.140 1.00 91.00 178 VAL A C 1
ATOM 1433 O O . VAL A 1 178 ? -33.488 6.708 -0.384 1.00 91.00 178 VAL A O 1
ATOM 1436 N N . THR A 1 179 ? -31.592 5.632 -0.944 1.00 93.31 179 THR A N 1
ATOM 1437 C CA . THR A 1 179 ? -32.114 4.980 -2.163 1.00 93.31 179 THR A CA 1
ATOM 1438 C C . THR A 1 179 ? -32.380 3.504 -1.890 1.00 93.31 179 THR A C 1
ATOM 1440 O O . THR A 1 179 ? -31.486 2.810 -1.422 1.00 93.31 179 THR A O 1
ATOM 1443 N N . ASN A 1 180 ? -33.585 3.000 -2.177 1.00 96.44 180 ASN A N 1
ATOM 1444 C CA . ASN A 1 180 ? -33.869 1.575 -1.989 1.00 96.44 180 ASN A CA 1
ATOM 1445 C C . ASN A 1 180 ? -33.169 0.725 -3.064 1.00 96.44 180 ASN A C 1
ATOM 1447 O O . ASN A 1 180 ? -33.379 0.931 -4.261 1.00 96.44 180 ASN A O 1
ATOM 1451 N N . HIS A 1 181 ? -32.382 -0.259 -2.634 1.00 97.75 181 HIS A N 1
ATOM 1452 C CA . HIS A 1 181 ? -31.728 -1.233 -3.512 1.00 97.75 181 HIS A CA 1
ATOM 1453 C C . HIS A 1 181 ? -32.402 -2.608 -3.484 1.00 97.75 181 HIS A C 1
ATOM 1455 O O . HIS A 1 181 ? -32.182 -3.403 -4.398 1.00 97.75 181 HIS A O 1
ATOM 1461 N N . LEU A 1 182 ? -33.255 -2.873 -2.495 1.00 97.94 182 LEU A N 1
ATOM 1462 C CA . LEU A 1 182 ? -33.867 -4.179 -2.276 1.00 97.94 182 LEU A CA 1
ATOM 1463 C C . LEU A 1 182 ? -35.194 -4.336 -3.026 1.00 97.94 182 LEU A C 1
ATOM 1465 O O . LEU A 1 182 ? -35.928 -3.370 -3.249 1.00 97.94 182 LEU A O 1
ATOM 1469 N N . SER A 1 183 ? -35.504 -5.574 -3.403 1.00 97.38 183 SER A N 1
ATOM 1470 C CA . SER A 1 183 ? -36.849 -6.006 -3.789 1.00 97.38 183 SER A CA 1
ATOM 1471 C C . SER A 1 183 ? -37.500 -6.736 -2.615 1.00 97.38 183 SER A C 1
ATOM 1473 O O . SER A 1 183 ? -36.871 -7.617 -2.039 1.00 97.38 183 SER A O 1
ATOM 1475 N N . GLY A 1 184 ? -38.726 -6.373 -2.242 1.00 94.81 184 GLY A N 1
ATOM 1476 C CA . GLY A 1 184 ? -39.420 -6.943 -1.084 1.00 94.81 184 GLY A CA 1
ATOM 1477 C C . GLY A 1 184 ? -40.200 -5.889 -0.303 1.00 94.81 184 GLY A C 1
ATOM 1478 O O . GLY A 1 184 ? -40.413 -4.777 -0.792 1.00 94.81 184 GLY A O 1
ATOM 1479 N N . ASP A 1 185 ? -40.641 -6.256 0.895 1.00 93.44 185 ASP A N 1
ATOM 1480 C CA . ASP A 1 185 ? -41.346 -5.390 1.844 1.00 93.44 185 ASP A CA 1
ATOM 1481 C C . ASP A 1 185 ? -40.412 -4.728 2.872 1.00 93.44 185 ASP A C 1
ATOM 1483 O O . ASP A 1 185 ? -40.832 -3.807 3.567 1.00 93.44 185 ASP A O 1
ATOM 1487 N N . PHE A 1 186 ? -39.139 -5.129 2.923 1.00 94.62 186 PHE A N 1
ATOM 1488 C CA . PHE A 1 186 ? -38.070 -4.391 3.592 1.00 94.62 186 PHE A CA 1
ATOM 1489 C C . PHE A 1 186 ? -37.312 -3.509 2.592 1.00 94.62 186 PHE A C 1
ATOM 1491 O O . PHE A 1 186 ? -36.644 -4.018 1.687 1.00 94.62 186 PHE A O 1
ATOM 1498 N N . ALA A 1 187 ? -37.376 -2.186 2.769 1.00 94.88 187 ALA A N 1
ATOM 1499 C CA . ALA A 1 187 ? -36.671 -1.238 1.917 1.00 94.88 187 ALA A CA 1
ATOM 1500 C C . ALA A 1 187 ? -35.413 -0.692 2.608 1.00 94.88 187 ALA A C 1
ATOM 1502 O O . ALA A 1 187 ? -35.450 -0.130 3.707 1.00 94.88 187 ALA A O 1
ATOM 1503 N N . ALA A 1 188 ? -34.271 -0.807 1.931 1.00 96.81 188 ALA A N 1
ATOM 1504 C CA . ALA A 1 188 ? -32.998 -0.332 2.456 1.00 96.81 188 ALA A CA 1
ATOM 1505 C C . ALA A 1 188 ? -32.023 0.045 1.340 1.00 96.81 188 ALA A C 1
ATOM 1507 O O . ALA A 1 188 ? -32.042 -0.512 0.239 1.00 96.81 188 ALA A O 1
ATOM 1508 N N . GLN A 1 189 ? -31.126 0.976 1.654 1.00 97.38 189 GLN A N 1
ATOM 1509 C CA . GLN A 1 189 ? -29.957 1.242 0.830 1.00 97.38 189 GLN A CA 1
ATOM 1510 C C . GLN A 1 189 ? -28.824 0.310 1.232 1.00 97.38 189 GLN A C 1
ATOM 1512 O O . GLN A 1 189 ? -28.429 0.265 2.395 1.00 97.38 189 GLN A O 1
ATOM 1517 N N . VAL A 1 190 ? -28.279 -0.395 0.249 1.00 98.38 190 VAL A N 1
ATOM 1518 C CA . VAL A 1 190 ? -27.088 -1.236 0.408 1.00 98.38 190 VAL A CA 1
ATOM 1519 C C . VAL A 1 190 ? -25.866 -0.495 -0.129 1.00 98.38 190 VAL A C 1
ATOM 1521 O O . VAL A 1 190 ? -25.950 0.100 -1.203 1.00 98.38 190 VAL A O 1
ATOM 1524 N N . ARG A 1 191 ? -24.745 -0.538 0.595 1.00 97.94 191 ARG A N 1
ATOM 1525 C CA . ARG A 1 191 ? -23.425 -0.052 0.166 1.00 97.94 191 ARG A CA 1
ATOM 1526 C C . ARG A 1 191 ? -22.355 -1.102 0.452 1.00 97.94 191 ARG A C 1
ATOM 1528 O O . ARG A 1 191 ? -22.446 -1.824 1.441 1.00 97.94 191 ARG A O 1
ATOM 1535 N N . PHE A 1 192 ? -21.332 -1.136 -0.389 1.00 98.38 192 PHE A N 1
ATOM 1536 C CA . PHE A 1 192 ? -20.107 -1.903 -0.198 1.00 98.38 192 PHE A CA 1
ATOM 1537 C C . PHE A 1 192 ? -18.960 -0.914 -0.024 1.00 98.38 192 PHE A C 1
ATOM 1539 O O . PHE A 1 192 ? -18.755 -0.046 -0.872 1.00 98.38 192 PHE A O 1
ATOM 1546 N N . ILE A 1 193 ? -18.214 -1.020 1.069 1.00 97.81 193 ILE A N 1
ATOM 1547 C CA . ILE A 1 193 ? -17.088 -0.131 1.349 1.00 97.81 193 ILE A CA 1
ATOM 1548 C C . ILE A 1 193 ? -15.797 -0.941 1.278 1.00 97.81 193 ILE A C 1
ATOM 1550 O O . ILE A 1 193 ? -15.624 -1.923 1.997 1.00 97.81 193 ILE A O 1
ATOM 1554 N N . GLN A 1 194 ? -14.918 -0.535 0.363 1.00 96.94 194 GLN A N 1
ATOM 1555 C CA . GLN A 1 194 ? -13.597 -1.121 0.124 1.00 96.94 194 GLN A CA 1
ATOM 1556 C C . GLN A 1 194 ? -12.543 -0.018 0.299 1.00 96.94 194 GLN A C 1
ATOM 1558 O O . GLN A 1 194 ? -12.577 0.690 1.294 1.00 96.94 194 GLN A O 1
ATOM 1563 N N . ASN A 1 195 ? -11.659 0.234 -0.671 1.00 95.38 195 ASN A N 1
ATOM 1564 C CA . ASN A 1 195 ? -10.844 1.459 -0.654 1.00 95.38 195 ASN A CA 1
ATOM 1565 C C . ASN A 1 195 ? -11.702 2.739 -0.690 1.00 95.38 195 ASN A C 1
ATOM 1567 O O . ASN A 1 195 ? -11.259 3.786 -0.237 1.00 95.38 195 ASN A O 1
ATOM 1571 N N . GLN A 1 196 ? -12.910 2.656 -1.249 1.00 94.75 196 GLN A N 1
ATOM 1572 C CA . GLN A 1 196 ? -13.901 3.722 -1.321 1.00 94.75 196 GLN A CA 1
ATOM 1573 C C . GLN A 1 196 ? -15.316 3.128 -1.257 1.00 94.75 196 GLN A C 1
ATOM 1575 O O . GLN A 1 196 ? -15.505 1.916 -1.416 1.00 94.75 196 GLN A O 1
ATOM 1580 N N . THR A 1 197 ? -16.310 3.983 -1.015 1.00 95.00 197 THR A N 1
ATOM 1581 C CA . THR A 1 197 ? -17.726 3.590 -0.998 1.00 95.00 197 THR A CA 1
ATOM 1582 C C . THR A 1 197 ? -18.230 3.308 -2.418 1.00 95.00 197 THR A C 1
ATOM 1584 O O . THR A 1 197 ? -18.017 4.117 -3.320 1.00 95.00 197 THR A O 1
ATOM 1587 N N . ALA A 1 198 ? -18.940 2.193 -2.589 1.00 96.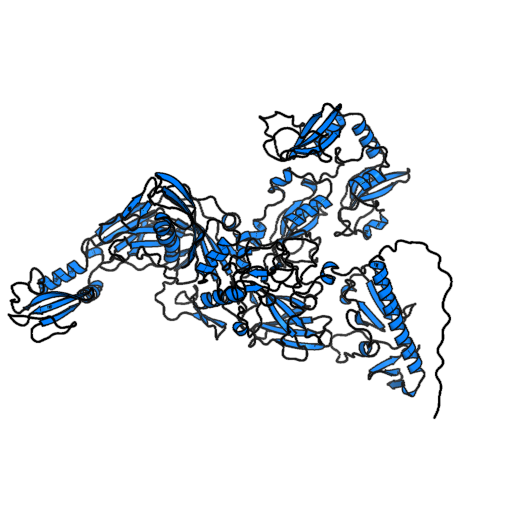94 198 ALA A N 1
ATOM 1588 C CA . ALA A 1 198 ? -19.667 1.817 -3.797 1.00 96.94 198 ALA A CA 1
ATOM 1589 C C . ALA A 1 198 ? -21.095 1.364 -3.450 1.00 96.94 198 ALA A C 1
ATOM 1591 O O . ALA A 1 198 ? -21.378 0.874 -2.353 1.00 96.94 198 ALA A O 1
ATOM 1592 N N . GLU A 1 199 ? -22.009 1.504 -4.396 1.00 97.12 199 GLU A N 1
ATOM 1593 C CA . GLU A 1 199 ? -23.359 0.949 -4.344 1.00 97.12 199 GLU A CA 1
ATOM 1594 C C . GLU A 1 199 ? -23.471 -0.292 -5.251 1.00 97.12 199 GLU A C 1
ATOM 1596 O O . GLU A 1 199 ? -22.608 -0.504 -6.104 1.00 97.12 199 GLU A O 1
ATOM 1601 N N . PRO A 1 200 ? -24.509 -1.137 -5.097 1.00 97.94 200 PRO A N 1
ATOM 1602 C CA . PRO A 1 200 ? -24.695 -2.308 -5.949 1.00 97.94 200 PRO A CA 1
ATOM 1603 C C . PRO A 1 200 ? -24.802 -1.964 -7.441 1.00 97.94 200 PRO A C 1
ATOM 1605 O O . PRO A 1 200 ? -24.330 -2.725 -8.272 1.00 97.94 200 PRO A O 1
ATOM 1608 N N . PHE A 1 201 ? -25.393 -0.818 -7.790 1.00 96.56 201 PHE A N 1
ATOM 1609 C CA . PHE A 1 201 ? -25.555 -0.347 -9.168 1.00 96.56 201 PHE A CA 1
ATOM 1610 C C . PHE A 1 201 ? -25.664 1.188 -9.201 1.00 96.56 201 PHE A C 1
ATOM 1612 O O . PHE A 1 201 ? -25.875 1.822 -8.170 1.00 96.56 201 PHE A O 1
ATOM 1619 N N . GLY A 1 202 ? -25.533 1.800 -10.385 1.00 94.75 202 GLY A N 1
ATOM 1620 C CA . GLY A 1 202 ? -25.679 3.257 -10.564 1.00 94.75 202 GLY A CA 1
ATOM 1621 C C . GLY A 1 202 ? -24.456 4.095 -10.159 1.00 94.75 202 GLY A C 1
ATOM 1622 O O . GLY A 1 202 ? -24.546 5.320 -10.080 1.00 94.75 202 GLY A O 1
ATOM 1623 N N . ASN A 1 203 ? -23.303 3.461 -9.918 1.00 95.00 203 ASN A N 1
ATOM 1624 C CA . ASN A 1 203 ? -22.068 4.141 -9.497 1.00 95.00 203 ASN A CA 1
ATOM 1625 C C . ASN A 1 203 ? -21.540 5.135 -10.542 1.00 95.00 203 ASN A C 1
ATOM 1627 O O . ASN A 1 203 ? -21.045 6.208 -10.190 1.00 95.00 203 ASN A O 1
ATOM 1631 N N . ASP A 1 204 ? -21.680 4.812 -11.831 1.00 92.25 204 ASP A N 1
ATOM 1632 C CA . ASP A 1 204 ? -21.178 5.656 -12.914 1.00 92.25 204 ASP A CA 1
ATOM 1633 C C . ASP A 1 204 ? -21.818 7.046 -12.919 1.00 92.25 204 ASP A C 1
ATOM 1635 O O . ASP A 1 204 ? -21.099 8.039 -13.046 1.00 92.25 204 ASP A O 1
ATOM 1639 N N . GLU A 1 205 ? -23.137 7.114 -12.716 1.00 92.94 205 GLU A N 1
ATOM 1640 C CA . GLU A 1 205 ? -23.922 8.355 -12.653 1.00 92.94 205 GLU A CA 1
ATOM 1641 C C . GLU A 1 205 ? -23.538 9.228 -11.448 1.00 92.94 205 GLU A C 1
ATOM 1643 O O . GLU A 1 205 ? -23.709 10.447 -11.479 1.00 92.94 205 GLU A O 1
ATOM 1648 N N . LYS A 1 206 ? -22.986 8.611 -10.396 1.00 91.94 206 LYS A N 1
ATOM 1649 C CA . LYS A 1 206 ? -22.532 9.270 -9.164 1.00 91.94 206 LYS A CA 1
ATOM 1650 C C . LYS A 1 206 ? -21.052 9.652 -9.188 1.00 91.94 206 LYS A C 1
ATOM 1652 O O . LYS A 1 206 ? -20.561 10.199 -8.204 1.00 91.94 206 LYS A O 1
ATOM 1657 N N . GLU A 1 207 ? -20.342 9.364 -10.280 1.00 93.69 207 GLU A N 1
ATOM 1658 C CA . GLU A 1 207 ? -18.880 9.484 -10.364 1.00 93.69 207 GLU A CA 1
ATOM 1659 C C . GLU A 1 207 ? -18.152 8.737 -9.230 1.00 93.69 207 GLU A C 1
ATOM 1661 O O . GLU A 1 207 ? -17.166 9.215 -8.668 1.00 93.69 207 GLU A O 1
ATOM 1666 N N . GLN A 1 208 ? -18.655 7.547 -8.895 1.00 93.19 208 GLN A N 1
ATOM 1667 C CA . GLN A 1 208 ? -18.107 6.661 -7.871 1.00 93.19 208 GLN A CA 1
ATOM 1668 C C . GLN A 1 208 ? -17.530 5.393 -8.502 1.00 93.19 208 GLN A C 1
ATOM 1670 O O . GLN A 1 208 ? -17.879 5.020 -9.623 1.00 93.19 208 GLN A O 1
ATOM 1675 N N . GLN A 1 209 ? -16.624 4.732 -7.785 1.00 94.88 209 GLN A N 1
ATOM 1676 C CA . GLN A 1 209 ? -16.104 3.436 -8.212 1.00 94.88 209 GLN A CA 1
ATOM 1677 C C . GLN A 1 209 ? -17.184 2.352 -8.134 1.00 94.88 209 GLN A C 1
ATOM 1679 O O . GLN A 1 209 ? -18.117 2.443 -7.336 1.00 94.88 209 GLN A O 1
ATOM 1684 N N . ARG A 1 210 ? -17.009 1.286 -8.911 1.00 96.69 210 ARG A N 1
ATOM 1685 C CA . ARG A 1 210 ? -17.769 0.041 -8.757 1.00 96.69 210 ARG A CA 1
ATOM 1686 C C . ARG A 1 210 ? -17.098 -0.886 -7.749 1.00 96.69 210 ARG A C 1
ATOM 1688 O O . ARG A 1 210 ? -15.945 -0.666 -7.364 1.00 96.69 210 ARG A O 1
ATOM 1695 N N . ILE A 1 211 ? -17.807 -1.938 -7.351 1.00 98.38 211 ILE A N 1
ATOM 1696 C CA . ILE A 1 211 ? -17.331 -2.916 -6.367 1.00 98.38 211 ILE A CA 1
ATOM 1697 C C . ILE A 1 211 ? -16.168 -3.700 -6.978 1.00 98.38 211 ILE A C 1
ATOM 1699 O O . ILE A 1 211 ? -16.342 -4.389 -7.977 1.00 98.38 211 ILE A O 1
ATOM 1703 N N . VAL A 1 212 ? -14.972 -3.611 -6.399 1.00 98.31 212 VAL A N 1
ATOM 1704 C CA . VAL A 1 212 ? -13.809 -4.373 -6.869 1.00 98.31 212 VAL A CA 1
ATOM 1705 C C . VAL A 1 212 ? -14.042 -5.852 -6.578 1.00 98.31 212 VAL A C 1
ATOM 1707 O O . VAL A 1 212 ? -14.199 -6.232 -5.415 1.00 98.31 212 VAL A O 1
ATOM 1710 N N . SER A 1 213 ? -14.053 -6.686 -7.620 1.00 98.12 213 SER A N 1
ATOM 1711 C CA . SER A 1 213 ? -14.170 -8.137 -7.456 1.00 98.12 213 SER A CA 1
ATOM 1712 C C . SER A 1 213 ? -13.015 -8.696 -6.629 1.00 98.12 213 SER A C 1
ATOM 1714 O O . SER A 1 213 ? -11.885 -8.215 -6.709 1.00 98.12 213 SER A O 1
ATOM 1716 N N . GLN A 1 214 ? -13.269 -9.777 -5.897 1.00 97.12 214 GLN A N 1
ATOM 1717 C CA . GLN A 1 214 ? -12.265 -10.520 -5.135 1.00 97.12 214 GLN A CA 1
ATOM 1718 C C . GLN A 1 214 ? -11.511 -9.654 -4.115 1.00 97.12 214 GLN A C 1
ATOM 1720 O O . GLN A 1 214 ? -10.328 -9.875 -3.846 1.00 97.12 214 GLN A O 1
ATOM 1725 N N . ARG A 1 215 ? -12.201 -8.666 -3.540 1.00 96.00 215 ARG A N 1
ATOM 1726 C CA . ARG A 1 215 ? -11.695 -7.803 -2.476 1.00 96.00 215 ARG A CA 1
ATOM 1727 C C . ARG A 1 215 ? -12.708 -7.749 -1.341 1.00 96.00 215 ARG A C 1
ATOM 1729 O O . ARG A 1 215 ? -13.897 -7.548 -1.569 1.00 96.00 215 ARG A O 1
ATOM 1736 N N . GLU A 1 216 ? -12.213 -7.920 -0.121 1.00 91.81 216 GLU A N 1
ATOM 1737 C CA . GLU A 1 216 ? -13.021 -7.834 1.094 1.00 91.81 216 GLU A CA 1
ATOM 1738 C C . GLU A 1 216 ? -13.764 -6.497 1.158 1.00 91.81 216 GLU A C 1
ATOM 1740 O O . GLU A 1 216 ? -13.206 -5.461 0.787 1.00 91.81 216 GLU A O 1
ATOM 1745 N N . ALA A 1 217 ? -15.023 -6.531 1.590 1.00 95.50 217 ALA A N 1
ATOM 1746 C CA . ALA A 1 217 ? -15.877 -5.354 1.633 1.00 95.50 217 ALA A CA 1
ATOM 1747 C C . ALA A 1 217 ? -16.687 -5.304 2.928 1.00 95.50 217 ALA A C 1
ATOM 1749 O O . ALA A 1 217 ? -17.298 -6.295 3.331 1.00 95.50 217 ALA A O 1
ATOM 1750 N N . LEU A 1 218 ? -16.765 -4.120 3.532 1.00 95.69 218 LEU A N 1
ATOM 1751 C CA . LEU A 1 218 ? -17.757 -3.838 4.558 1.00 95.69 218 LEU A CA 1
ATOM 1752 C C . LEU A 1 218 ? -19.109 -3.607 3.873 1.00 95.69 218 LEU A C 1
ATOM 1754 O O . LEU A 1 218 ? -19.290 -2.636 3.136 1.00 95.69 218 LEU A O 1
ATOM 1758 N N . LEU A 1 219 ? -20.060 -4.506 4.106 1.00 97.81 219 LEU A N 1
ATOM 1759 C CA . LEU A 1 219 ? -21.445 -4.348 3.689 1.00 97.81 219 LEU A CA 1
ATOM 1760 C C . LEU A 1 219 ? -22.159 -3.443 4.691 1.00 97.81 219 LEU A C 1
ATOM 1762 O O . LEU A 1 219 ? -22.170 -3.736 5.886 1.00 97.81 219 LEU A O 1
ATOM 1766 N N . VAL A 1 220 ? -22.787 -2.377 4.202 1.00 97.88 220 VAL A N 1
ATOM 1767 C CA . VAL A 1 220 ? -23.581 -1.449 5.009 1.00 97.88 220 VAL A CA 1
ATOM 1768 C C . VAL A 1 220 ? -25.013 -1.411 4.495 1.00 97.88 220 VAL A C 1
ATOM 1770 O O . VAL A 1 220 ? -25.254 -1.147 3.318 1.00 97.88 220 VAL A O 1
ATOM 1773 N N . VAL A 1 221 ? -25.966 -1.651 5.391 1.00 97.62 221 VAL A N 1
ATOM 1774 C CA . VAL A 1 221 ? -27.402 -1.637 5.110 1.00 97.62 221 VAL A CA 1
ATOM 1775 C C . VAL A 1 221 ? -28.033 -0.519 5.922 1.00 97.62 221 VAL A C 1
ATOM 1777 O O . VAL A 1 221 ? -28.075 -0.580 7.149 1.00 97.62 221 VAL A O 1
ATOM 1780 N N . THR A 1 222 ? -28.515 0.511 5.233 1.00 96.50 222 THR A N 1
ATOM 1781 C CA . THR A 1 222 ? -29.213 1.653 5.828 1.00 96.50 222 THR A CA 1
ATOM 1782 C C . THR A 1 222 ? -30.714 1.502 5.569 1.00 96.50 222 THR A C 1
ATOM 1784 O O . THR A 1 222 ? -31.154 1.731 4.436 1.00 96.50 222 THR A O 1
ATOM 1787 N N . PRO A 1 223 ? -31.515 1.124 6.578 1.00 93.88 223 PRO A N 1
ATOM 1788 C CA . PRO A 1 223 ? -32.963 1.030 6.431 1.00 93.88 223 PRO A CA 1
ATOM 1789 C C . PRO A 1 223 ? -33.596 2.381 6.067 1.00 93.88 223 PRO A C 1
ATOM 1791 O O . PRO A 1 223 ? -33.097 3.449 6.454 1.00 93.88 223 PRO A O 1
ATOM 1794 N N . MET A 1 224 ? -34.706 2.357 5.325 1.00 89.75 224 MET A N 1
ATOM 1795 C CA . MET A 1 224 ? -35.496 3.571 5.100 1.00 89.75 224 MET A CA 1
ATOM 1796 C C . MET A 1 224 ? -36.072 4.093 6.425 1.00 89.75 224 MET A C 1
ATOM 1798 O O . MET A 1 224 ? -36.286 3.336 7.357 1.00 89.75 224 MET A O 1
ATOM 1802 N N . ALA A 1 225 ? -36.350 5.397 6.528 1.00 75.50 225 ALA A N 1
ATOM 1803 C CA . ALA A 1 225 ? -36.714 6.030 7.807 1.00 75.50 225 ALA A CA 1
ATOM 1804 C C . ALA A 1 225 ? -37.940 5.413 8.521 1.00 75.50 225 ALA A C 1
ATOM 1806 O O . ALA A 1 225 ? -38.054 5.537 9.737 1.00 75.50 225 ALA A O 1
ATOM 1807 N N . ASN A 1 226 ? -38.836 4.759 7.776 1.00 72.19 226 ASN A N 1
ATOM 1808 C CA . ASN A 1 226 ? -40.023 4.095 8.322 1.00 72.19 226 ASN A CA 1
ATOM 1809 C C . ASN A 1 226 ? -39.765 2.631 8.712 1.00 72.19 226 ASN A C 1
ATOM 1811 O O . ASN A 1 226 ? -40.488 2.083 9.542 1.00 72.19 226 ASN A O 1
ATOM 1815 N N . ASP A 1 227 ? -38.729 2.021 8.140 1.00 67.00 227 ASP A N 1
ATOM 1816 C CA . ASP A 1 227 ? -38.328 0.649 8.400 1.00 67.00 227 ASP A CA 1
ATOM 1817 C C . ASP A 1 227 ? -37.225 0.723 9.447 1.00 67.00 227 ASP A C 1
ATOM 1819 O O . ASP A 1 227 ? -36.063 0.944 9.131 1.00 67.00 227 ASP A O 1
ATOM 1823 N N . ASN A 1 228 ? -37.586 0.616 10.721 1.00 67.94 228 ASN A N 1
ATOM 1824 C CA . ASN A 1 228 ? -36.616 0.676 11.804 1.00 67.94 228 ASN A CA 1
ATOM 1825 C C . ASN A 1 228 ? -36.437 -0.705 12.456 1.00 67.94 228 ASN A C 1
ATOM 1827 O O . ASN A 1 228 ? -37.012 -0.975 13.519 1.00 67.94 228 ASN A O 1
ATOM 1831 N N . PRO A 1 229 ? -35.697 -1.614 11.798 1.00 72.62 229 PRO A N 1
ATOM 1832 C CA . PRO A 1 229 ? -35.568 -2.987 12.248 1.00 72.62 229 PRO A CA 1
ATOM 1833 C C . PRO A 1 229 ? -34.783 -3.064 13.556 1.00 72.62 229 PRO A C 1
ATOM 1835 O O . PRO A 1 229 ? -33.786 -2.372 13.753 1.00 72.62 229 PRO A O 1
ATOM 1838 N N . GLN A 1 230 ? -35.224 -3.945 14.456 1.00 66.69 230 GLN A N 1
ATOM 1839 C CA . GLN A 1 230 ? -34.508 -4.195 15.706 1.00 66.69 230 GLN A CA 1
ATOM 1840 C C . GLN A 1 230 ? -33.205 -4.972 15.473 1.00 66.69 230 GLN A C 1
ATOM 1842 O O . GLN A 1 230 ? -32.205 -4.700 16.137 1.00 66.69 230 GLN A O 1
ATOM 1847 N N . SER A 1 231 ? -33.247 -5.913 14.530 1.00 74.75 231 SER A N 1
ATOM 1848 C CA . SER A 1 231 ? -32.139 -6.719 14.025 1.00 74.75 231 SER A CA 1
ATOM 1849 C C . SER A 1 231 ? -32.368 -7.023 12.544 1.00 74.75 231 SER A C 1
ATOM 1851 O O . SER A 1 231 ? -33.503 -6.955 12.052 1.00 74.75 231 SER A O 1
ATOM 1853 N N . ILE A 1 232 ? -31.282 -7.354 11.847 1.00 81.81 232 ILE A N 1
ATOM 1854 C CA . ILE A 1 232 ? -31.304 -7.805 10.458 1.00 81.81 232 ILE A CA 1
ATOM 1855 C C . ILE A 1 232 ? -30.511 -9.109 10.383 1.00 81.81 232 ILE A C 1
ATOM 1857 O O . ILE A 1 232 ? -29.303 -9.125 10.622 1.00 81.81 232 ILE A O 1
ATOM 1861 N N . GLU A 1 233 ? -31.195 -10.191 10.030 1.00 87.31 233 GLU A N 1
ATOM 1862 C CA . GLU A 1 233 ? -30.563 -11.422 9.577 1.00 87.31 233 GLU A CA 1
ATOM 1863 C C . GLU A 1 233 ? -30.183 -11.278 8.102 1.00 87.31 233 GLU A C 1
ATOM 1865 O O . GLU A 1 233 ? -30.981 -10.810 7.287 1.00 87.31 233 GLU A O 1
ATOM 1870 N N . LEU A 1 234 ? -28.972 -11.702 7.760 1.00 92.00 234 LEU A N 1
ATOM 1871 C CA . LEU A 1 234 ? -28.449 -11.748 6.406 1.00 92.00 234 LEU A CA 1
ATOM 1872 C C . LEU A 1 234 ? -28.184 -13.196 5.999 1.00 92.00 234 LEU A C 1
ATOM 1874 O O . LEU A 1 234 ? -27.395 -13.894 6.636 1.00 92.00 234 LEU A O 1
ATOM 1878 N N . LYS A 1 235 ? -28.781 -13.612 4.884 1.00 95.88 235 LYS A N 1
ATOM 1879 C CA . LYS A 1 235 ? -28.456 -14.846 4.166 1.00 95.88 235 LYS A CA 1
ATOM 1880 C C . LYS A 1 235 ? -27.636 -14.502 2.930 1.00 95.88 235 LYS A C 1
ATOM 1882 O O . LYS A 1 235 ? -28.062 -13.703 2.093 1.00 95.88 235 LYS A O 1
ATOM 1887 N N . ILE A 1 236 ? -26.454 -15.096 2.836 1.00 96.31 236 ILE A N 1
ATOM 1888 C CA . ILE A 1 236 ? -25.460 -14.818 1.800 1.00 96.31 236 ILE A CA 1
ATOM 1889 C C . ILE A 1 236 ? -25.439 -15.993 0.835 1.00 96.31 236 ILE A C 1
ATOM 1891 O O . ILE A 1 236 ? -25.192 -17.129 1.241 1.00 96.31 236 ILE A O 1
ATOM 1895 N N . PHE A 1 237 ? -25.665 -15.719 -0.443 1.00 98.00 237 PHE A N 1
ATOM 1896 C CA . PHE A 1 237 ? -25.682 -16.730 -1.489 1.00 98.00 237 PHE A CA 1
ATOM 1897 C C . PHE A 1 237 ? -24.609 -16.460 -2.534 1.00 98.00 237 PHE A C 1
ATOM 1899 O O . PHE A 1 237 ? -24.272 -15.312 -2.824 1.00 98.00 237 PHE A O 1
ATOM 1906 N N . LYS A 1 238 ? -24.129 -17.538 -3.146 1.00 96.44 238 LYS A N 1
ATOM 1907 C CA . LYS A 1 238 ? -23.242 -17.512 -4.303 1.00 96.44 238 LYS A CA 1
ATOM 1908 C C . LYS A 1 238 ? -23.756 -18.494 -5.339 1.00 96.44 238 LYS A C 1
ATOM 1910 O O . LYS A 1 238 ? -23.916 -19.672 -5.034 1.00 96.44 238 LYS A O 1
ATOM 1915 N N . ASP A 1 239 ? -24.075 -17.998 -6.529 1.00 95.81 239 ASP A N 1
ATOM 1916 C CA . ASP A 1 239 ? -24.632 -18.798 -7.627 1.00 95.81 239 ASP A CA 1
ATOM 1917 C C . ASP A 1 239 ? -25.876 -19.606 -7.192 1.00 95.81 239 ASP A C 1
ATOM 1919 O O . ASP A 1 239 ? -26.080 -20.757 -7.575 1.00 95.81 239 ASP A O 1
ATOM 1923 N N . GLY A 1 240 ? -26.704 -18.998 -6.330 1.00 94.88 240 GLY A N 1
ATOM 1924 C CA . GLY A 1 240 ? -27.911 -19.603 -5.755 1.00 94.88 240 GLY A CA 1
ATOM 1925 C C . GLY A 1 240 ? -27.676 -20.562 -4.579 1.00 94.88 240 GLY A C 1
ATOM 1926 O O . GLY A 1 240 ? -28.644 -21.040 -3.989 1.00 94.88 240 GLY A O 1
ATOM 1927 N N . VAL A 1 241 ? -26.425 -20.832 -4.195 1.00 96.19 241 VAL A N 1
ATOM 1928 C CA . VAL A 1 241 ? -26.077 -21.686 -3.048 1.00 96.19 241 VAL A CA 1
ATOM 1929 C C . VAL A 1 241 ? -25.923 -20.835 -1.791 1.00 96.19 241 VAL A C 1
ATOM 1931 O O . VAL A 1 241 ? -25.150 -19.880 -1.787 1.00 96.19 241 VAL A O 1
ATOM 1934 N N . LEU A 1 242 ? -26.637 -21.187 -0.716 1.00 94.75 242 LEU A N 1
ATOM 1935 C CA . LEU A 1 242 ? -26.489 -20.540 0.592 1.00 94.75 242 LEU A CA 1
ATOM 1936 C C . LEU A 1 242 ? -25.097 -20.846 1.157 1.00 94.75 242 LEU A C 1
ATOM 1938 O O . LEU A 1 242 ? -24.782 -22.006 1.424 1.00 94.75 242 LEU A O 1
ATOM 1942 N N . LEU A 1 243 ? -24.286 -19.807 1.342 1.00 85.38 243 LEU A N 1
ATOM 1943 C CA . LEU A 1 243 ? -22.969 -19.904 1.965 1.00 85.38 243 LEU A CA 1
ATOM 1944 C C . LEU A 1 243 ? -23.072 -19.799 3.484 1.00 85.38 243 LEU A C 1
ATOM 1946 O O . LEU A 1 243 ? -22.508 -20.619 4.203 1.00 85.38 243 LEU A O 1
ATOM 1950 N N . GLU A 1 244 ? -23.792 -18.784 3.964 1.00 86.44 244 GLU A N 1
ATOM 1951 C CA . GLU A 1 244 ? -23.895 -18.483 5.389 1.00 86.44 244 GLU A CA 1
ATOM 1952 C C . GLU A 1 244 ? -25.174 -17.702 5.713 1.00 86.44 244 GLU A C 1
ATOM 1954 O O . GLU A 1 244 ? -25.648 -16.893 4.911 1.00 86.44 244 GLU A O 1
ATOM 1959 N N . THR A 1 245 ? -25.686 -17.914 6.925 1.00 82.81 245 THR A N 1
ATOM 1960 C CA . THR A 1 245 ? -26.672 -17.049 7.579 1.00 82.81 245 THR A CA 1
ATOM 1961 C C . THR A 1 245 ? -26.016 -16.399 8.793 1.00 82.81 245 THR A C 1
ATOM 1963 O O . THR A 1 245 ? -25.461 -17.107 9.633 1.00 82.81 245 THR A O 1
ATOM 1966 N N . ARG A 1 246 ? -26.099 -15.073 8.914 1.00 81.06 246 ARG A N 1
ATOM 1967 C CA . ARG A 1 246 ? -25.526 -14.325 10.042 1.00 81.06 246 ARG A CA 1
ATOM 1968 C C . ARG A 1 246 ? -26.404 -13.162 10.476 1.00 81.06 246 ARG A C 1
ATOM 1970 O O . ARG A 1 246 ? -27.107 -12.566 9.665 1.00 81.06 246 ARG A O 1
ATOM 1977 N N . GLN A 1 247 ? -26.319 -12.801 11.751 1.00 77.88 247 GLN A N 1
ATOM 1978 C CA . GLN A 1 247 ? -26.890 -11.549 12.247 1.00 77.88 247 GLN A CA 1
ATOM 1979 C C . GLN A 1 247 ? -25.956 -10.390 11.898 1.00 77.88 247 GLN A C 1
ATOM 1981 O O . GLN A 1 247 ? -24.744 -10.485 12.095 1.00 77.88 247 GLN A O 1
ATOM 1986 N N . MET A 1 248 ? -26.509 -9.306 11.354 1.00 81.44 248 MET A N 1
ATOM 1987 C CA . MET A 1 248 ? -25.733 -8.104 11.058 1.00 81.44 248 MET A CA 1
ATOM 1988 C C . MET A 1 248 ? -25.412 -7.328 12.336 1.00 81.44 248 MET A C 1
ATOM 1990 O O . MET A 1 248 ? -26.210 -7.271 13.274 1.00 81.44 248 MET A O 1
ATOM 1994 N N . THR A 1 249 ? -24.255 -6.675 12.341 1.00 77.19 249 THR A N 1
ATOM 1995 C CA . THR A 1 249 ? -23.804 -5.803 13.421 1.00 77.19 249 THR A CA 1
ATOM 1996 C C . THR A 1 249 ? -24.753 -4.618 13.567 1.00 77.19 249 THR A C 1
ATOM 1998 O O . THR A 1 249 ? -25.072 -3.933 12.593 1.00 77.19 249 THR A O 1
ATOM 2001 N N . SER A 1 250 ? -25.216 -4.387 14.797 1.00 79.06 250 SER A N 1
ATOM 2002 C CA . SER A 1 250 ? -26.109 -3.279 15.147 1.00 79.06 250 SER A CA 1
ATOM 2003 C C . SER A 1 250 ? -25.431 -1.918 14.925 1.00 79.06 250 SER A C 1
ATOM 2005 O O . SER A 1 250 ? -24.227 -1.809 15.167 1.00 79.06 250 SER A O 1
ATOM 2007 N N . PRO A 1 251 ? -26.184 -0.849 14.585 1.00 82.56 251 PRO A N 1
ATOM 2008 C CA . PRO A 1 251 ? -25.643 0.510 14.477 1.00 82.56 251 PRO A CA 1
ATOM 2009 C C . PRO A 1 251 ? -24.914 1.002 15.736 1.00 82.56 251 PRO A C 1
ATOM 2011 O O . PRO A 1 251 ? -24.088 1.904 15.655 1.00 82.56 251 PRO A O 1
ATOM 2014 N N . LEU A 1 252 ? -25.194 0.399 16.899 1.00 73.56 252 LEU A N 1
ATOM 2015 C CA . LEU A 1 252 ? -24.509 0.698 18.160 1.00 73.56 252 LEU A CA 1
ATOM 2016 C C . LEU A 1 252 ? -23.062 0.178 18.234 1.00 73.56 252 LEU A C 1
ATOM 2018 O O . LEU A 1 252 ? -22.341 0.518 19.165 1.00 73.56 252 LEU A O 1
ATOM 2022 N N . HIS A 1 253 ? -22.666 -0.657 17.277 1.00 72.31 253 HIS A N 1
ATOM 2023 C CA . HIS A 1 253 ? -21.389 -1.368 17.223 1.00 72.31 253 HIS A CA 1
ATOM 2024 C C . HIS A 1 253 ? -20.696 -1.152 15.869 1.00 72.31 253 HIS A C 1
ATOM 2026 O O . HIS A 1 253 ? -19.959 -2.014 15.393 1.00 72.31 253 HIS A O 1
ATOM 2032 N N . ILE A 1 254 ? -21.007 -0.047 15.187 1.00 78.00 254 ILE A N 1
ATOM 2033 C CA . ILE A 1 254 ? -20.361 0.276 13.918 1.00 78.00 254 ILE A CA 1
ATOM 2034 C C . ILE A 1 254 ? -18.869 0.551 14.138 1.00 78.00 254 ILE A C 1
ATOM 2036 O O . ILE A 1 254 ? -18.480 1.045 15.194 1.00 78.00 254 ILE A O 1
ATOM 2040 N N . LEU A 1 255 ? -18.054 0.239 13.128 1.00 80.62 255 LEU A N 1
ATOM 2041 C CA . LEU A 1 255 ? -16.617 0.496 13.156 1.00 80.62 255 LEU A CA 1
ATOM 2042 C C . LEU A 1 255 ? -16.324 1.985 13.372 1.00 80.62 255 LEU A C 1
ATOM 2044 O O . LEU A 1 255 ? -16.974 2.852 12.773 1.00 80.62 255 LEU A O 1
ATOM 2048 N N . GLU A 1 256 ? -15.314 2.253 14.192 1.00 82.88 256 GLU A N 1
ATOM 2049 C CA . GLU A 1 256 ? -14.784 3.594 14.423 1.00 82.88 256 GLU A CA 1
ATOM 2050 C C . GLU A 1 256 ? -14.048 4.123 13.184 1.00 82.88 256 GLU A C 1
ATOM 2052 O O . GLU A 1 256 ? -13.668 3.361 12.287 1.00 82.88 256 GLU A O 1
ATOM 2057 N N . SER A 1 257 ? -13.859 5.444 13.115 1.00 88.38 257 SER A N 1
ATOM 2058 C CA . SER A 1 257 ? -13.042 6.064 12.072 1.00 88.38 257 SER A CA 1
ATOM 2059 C C . SER A 1 257 ? -11.581 6.195 12.485 1.00 88.38 257 SER A C 1
ATOM 2061 O O . SER A 1 257 ? -11.243 6.214 13.666 1.00 88.38 257 SER A O 1
ATOM 2063 N N . ASP A 1 258 ? -10.690 6.319 11.507 1.00 86.75 258 ASP A N 1
ATOM 2064 C CA . ASP A 1 258 ? -9.256 6.509 11.705 1.00 86.75 258 ASP A CA 1
ATOM 2065 C C . ASP A 1 258 ? -8.871 7.938 12.130 1.00 86.75 258 ASP A C 1
ATOM 2067 O O . ASP A 1 258 ? -7.778 8.409 11.826 1.00 86.75 258 ASP A O 1
ATOM 2071 N N . ARG A 1 259 ? -9.727 8.622 12.894 1.00 86.06 259 ARG A N 1
ATOM 2072 C CA . ARG A 1 259 ? -9.517 9.982 13.406 1.00 86.06 259 ARG A CA 1
ATOM 2073 C C . ARG A 1 259 ? -8.128 10.161 14.038 1.00 86.06 259 ARG A C 1
ATOM 2075 O O . ARG A 1 259 ? -7.732 9.400 14.921 1.00 86.06 259 ARG A O 1
ATOM 2082 N N . SER A 1 260 ? -7.401 11.216 13.646 1.00 80.38 260 SER A N 1
ATOM 2083 C CA . SER A 1 260 ? -6.039 11.480 14.158 1.00 80.38 260 SER A CA 1
ATOM 2084 C C . SER A 1 260 ? -5.962 12.433 15.363 1.00 80.38 260 SER A C 1
ATOM 2086 O O . SER A 1 260 ? -4.956 12.451 16.075 1.00 80.38 260 SER A O 1
ATOM 2088 N N . LYS A 1 261 ? -6.996 13.255 15.610 1.00 81.44 261 LYS A N 1
ATOM 2089 C CA . LYS A 1 261 ? -6.966 14.318 16.633 1.00 81.44 261 LYS A CA 1
ATOM 2090 C C . LYS A 1 261 ? -8.209 14.340 17.504 1.00 81.44 261 LYS A C 1
ATOM 2092 O O . LYS A 1 261 ? -9.310 14.533 17.000 1.00 81.44 261 LYS A O 1
ATOM 2097 N N . HIS A 1 262 ? -8.006 14.324 18.816 1.00 79.44 262 HIS A N 1
ATOM 2098 C CA . HIS A 1 262 ? -9.060 14.432 19.821 1.00 79.44 262 HIS A CA 1
ATOM 2099 C C . HIS A 1 262 ? -9.157 15.883 20.321 1.00 79.44 262 HIS A C 1
ATOM 2101 O O . HIS A 1 262 ? -8.187 16.434 20.838 1.00 79.44 262 HIS A O 1
ATOM 2107 N N . ASP A 1 263 ? -10.305 16.529 20.108 1.00 85.69 263 ASP A N 1
ATOM 2108 C CA . ASP A 1 263 ? -10.601 17.893 20.566 1.00 85.69 263 ASP A CA 1
ATOM 2109 C C . ASP A 1 263 ? -12.075 18.032 20.986 1.00 85.69 263 ASP A C 1
ATOM 2111 O O . ASP A 1 263 ? -12.774 17.032 21.122 1.00 85.69 263 ASP A O 1
ATOM 2115 N N . ASP A 1 264 ? -12.539 19.261 21.227 1.00 87.75 264 ASP A N 1
ATOM 2116 C CA . ASP A 1 264 ? -13.886 19.576 21.724 1.00 87.75 264 ASP A CA 1
ATOM 2117 C C . ASP A 1 264 ? -15.020 19.286 20.724 1.00 87.75 264 ASP A C 1
ATOM 2119 O O . ASP A 1 264 ? -16.197 19.416 21.068 1.00 87.75 264 ASP A O 1
ATOM 2123 N N . ARG A 1 265 ? -14.698 18.927 19.475 1.00 89.75 265 ARG A N 1
ATOM 2124 C CA . ARG A 1 265 ? -15.706 18.527 18.495 1.00 89.75 265 ARG A CA 1
ATOM 2125 C C . ARG A 1 265 ? -16.265 17.148 18.832 1.00 89.75 265 ARG A C 1
ATOM 2127 O O . ARG A 1 265 ? -15.523 16.222 19.162 1.00 89.75 265 ARG A O 1
ATOM 2134 N N . LYS A 1 266 ? -17.582 17.024 18.650 1.00 89.81 266 LYS A N 1
ATOM 2135 C CA . LYS A 1 266 ? -18.291 15.742 18.668 1.00 89.81 266 LYS A CA 1
ATOM 2136 C C . LYS A 1 266 ? -17.651 14.770 17.691 1.00 89.81 266 LYS A C 1
ATOM 2138 O O . LYS A 1 266 ? -17.098 15.166 16.666 1.00 89.81 266 LYS A O 1
ATOM 2143 N N . ASP A 1 267 ? -17.758 13.494 18.003 1.00 89.25 267 ASP A N 1
ATOM 2144 C CA . ASP A 1 267 ? -17.251 12.490 17.091 1.00 89.25 267 ASP A CA 1
ATOM 2145 C C . ASP A 1 267 ? -18.140 12.349 15.847 1.00 89.25 267 ASP A C 1
ATOM 2147 O O . ASP A 1 267 ? -19.307 12.770 15.838 1.00 89.25 267 ASP A O 1
ATOM 2151 N N . VAL A 1 268 ? -17.580 11.783 14.780 1.00 92.06 268 VAL A N 1
ATOM 2152 C CA . VAL A 1 268 ? -18.315 11.489 13.549 1.00 92.06 268 VAL A CA 1
ATOM 2153 C C . VAL A 1 268 ? -18.149 10.015 13.232 1.00 92.06 268 VAL A C 1
ATOM 2155 O O . VAL A 1 268 ? -17.066 9.565 12.885 1.00 92.06 268 VAL A O 1
ATOM 2158 N N . VAL A 1 269 ? -19.249 9.278 13.306 1.00 91.88 269 VAL A N 1
ATOM 2159 C CA . VAL A 1 269 ? -19.304 7.874 12.896 1.00 91.88 269 VAL A CA 1
ATOM 2160 C C . VAL A 1 269 ? -19.924 7.766 11.515 1.00 91.88 269 VAL A C 1
ATOM 2162 O O . VAL A 1 269 ? -20.647 8.668 11.083 1.00 91.88 269 VAL A O 1
ATOM 2165 N N . TYR A 1 270 ? -19.701 6.651 10.818 1.00 93.69 270 TYR A N 1
ATOM 2166 C CA . TYR A 1 270 ? -20.238 6.492 9.466 1.00 93.69 270 TYR A CA 1
ATOM 2167 C C . TYR A 1 270 ? -21.770 6.648 9.434 1.00 93.69 270 TYR A C 1
ATOM 2169 O O . TYR A 1 270 ? -22.300 7.436 8.652 1.00 93.69 270 TYR A O 1
ATOM 2177 N N . SER A 1 271 ? -22.490 5.961 10.328 1.00 91.94 271 SER A N 1
ATOM 2178 C CA . SER A 1 271 ? -23.947 6.064 10.478 1.00 91.94 271 SER A CA 1
ATOM 2179 C C . SER A 1 271 ? -24.394 5.612 11.865 1.00 91.94 271 SER A C 1
ATOM 2181 O O . SER A 1 271 ? -23.834 4.665 12.407 1.00 91.94 271 SER A O 1
ATOM 2183 N N . LYS A 1 272 ? -25.450 6.228 12.410 1.00 88.81 272 LYS A N 1
ATOM 2184 C CA . LYS A 1 272 ? -26.073 5.828 13.686 1.00 88.81 272 LYS A CA 1
ATOM 2185 C C . LYS A 1 272 ? -27.283 4.911 13.511 1.00 88.81 272 LYS A C 1
ATOM 2187 O O . LYS A 1 272 ? -27.912 4.534 14.495 1.00 88.81 272 LYS A O 1
ATOM 2192 N N . ARG A 1 273 ? -27.637 4.569 12.268 1.00 89.19 273 ARG A N 1
ATOM 2193 C CA . ARG A 1 273 ? -28.802 3.727 11.939 1.00 89.19 273 ARG A CA 1
ATOM 2194 C C . ARG A 1 273 ? -28.514 2.598 10.952 1.00 89.19 273 ARG A C 1
ATOM 2196 O O . ARG A 1 273 ? -29.434 1.878 10.577 1.00 89.19 273 ARG A O 1
ATOM 2203 N N . SER A 1 274 ? -27.272 2.459 10.495 1.00 92.69 274 SER A N 1
ATOM 2204 C CA . SER A 1 274 ? -26.912 1.426 9.522 1.00 92.69 274 SER A CA 1
ATOM 2205 C C . SER A 1 274 ? -26.388 0.169 10.200 1.00 92.69 274 SER A C 1
ATOM 2207 O O . SER A 1 274 ? -25.595 0.249 11.133 1.00 92.69 274 SER A O 1
ATOM 2209 N N . PHE A 1 275 ? -26.811 -0.981 9.690 1.00 91.62 275 PHE A N 1
ATOM 2210 C CA . PHE A 1 275 ? -26.298 -2.287 10.081 1.00 91.62 275 PHE A CA 1
ATOM 2211 C C . PHE A 1 275 ? -25.113 -2.651 9.197 1.00 91.62 275 PHE A C 1
ATOM 2213 O O . PHE A 1 275 ? -25.107 -2.317 8.008 1.00 91.62 275 PHE A O 1
ATOM 2220 N N . THR A 1 276 ? -24.120 -3.344 9.750 1.00 90.94 276 THR A N 1
ATOM 2221 C CA . THR A 1 276 ? -22.895 -3.674 9.012 1.00 90.94 276 THR A CA 1
ATOM 2222 C C . THR A 1 276 ? -22.494 -5.139 9.138 1.00 90.94 276 THR A C 1
ATOM 2224 O O . THR A 1 276 ? -22.912 -5.847 10.047 1.00 90.94 276 THR A O 1
ATOM 2227 N N . THR A 1 277 ? -21.708 -5.638 8.189 1.00 86.25 277 THR A N 1
ATOM 2228 C CA . THR A 1 277 ? -20.978 -6.909 8.314 1.00 86.25 277 THR A CA 1
ATOM 2229 C C . THR A 1 277 ? -19.850 -6.947 7.287 1.00 86.25 277 THR A C 1
ATOM 2231 O O . THR A 1 277 ? -19.939 -6.285 6.254 1.00 86.25 277 THR A O 1
ATOM 2234 N N . VAL A 1 278 ? -18.789 -7.709 7.542 1.00 84.94 278 VAL A N 1
ATOM 2235 C CA . VAL A 1 278 ? -17.677 -7.866 6.594 1.00 84.94 278 VAL A CA 1
ATOM 2236 C C . VAL A 1 278 ? -17.928 -9.076 5.699 1.00 84.94 278 VAL A C 1
ATOM 2238 O O . VAL A 1 278 ? -18.176 -10.183 6.185 1.00 84.94 278 VAL A O 1
ATOM 2241 N N . LEU A 1 279 ? -17.857 -8.872 4.385 1.00 87.06 279 LEU A N 1
ATOM 2242 C CA . LEU A 1 279 ? -17.909 -9.934 3.386 1.00 87.06 279 LEU A CA 1
ATOM 2243 C C . LEU A 1 279 ? -16.481 -10.327 2.976 1.00 87.06 279 LEU A C 1
ATOM 2245 O O . LEU A 1 279 ? -15.766 -9.480 2.431 1.00 87.06 279 LEU A O 1
ATOM 2249 N N . PRO A 1 280 ? -16.074 -11.595 3.185 1.00 85.12 280 PRO A N 1
ATOM 2250 C CA . PRO A 1 280 ? -14.809 -12.131 2.701 1.00 85.12 280 PRO A CA 1
ATOM 2251 C C . PRO A 1 280 ? -14.596 -11.877 1.211 1.00 85.12 280 PRO A C 1
ATOM 2253 O O . PRO A 1 280 ? -15.518 -11.988 0.400 1.00 85.12 280 PRO A O 1
ATOM 2256 N N . TRP A 1 281 ? -13.348 -11.594 0.839 1.00 90.12 281 TRP A N 1
ATOM 2257 C CA . TRP A 1 281 ? -12.973 -11.233 -0.529 1.00 90.12 281 TRP A CA 1
ATOM 2258 C C . TRP A 1 281 ? -13.466 -12.232 -1.585 1.00 90.12 281 TRP A C 1
ATOM 2260 O O . TRP A 1 281 ? -13.917 -11.818 -2.646 1.00 90.12 281 TRP A O 1
ATOM 2270 N N . ASN A 1 282 ? -13.428 -13.535 -1.296 1.00 89.81 282 ASN A N 1
ATOM 2271 C CA . ASN A 1 282 ? -13.785 -14.608 -2.226 1.00 89.81 282 ASN A CA 1
ATOM 2272 C C . ASN A 1 282 ? -15.297 -14.746 -2.455 1.00 89.81 282 ASN A C 1
ATOM 2274 O O . ASN A 1 282 ? -15.712 -15.558 -3.274 1.00 89.81 282 ASN A O 1
ATOM 2278 N N . TRP A 1 283 ? -16.126 -13.989 -1.734 1.00 93.75 283 TRP A N 1
ATOM 2279 C CA . TRP A 1 283 ? -17.570 -13.922 -1.978 1.00 93.75 283 TRP A CA 1
ATOM 2280 C C . TRP A 1 283 ? -17.960 -12.683 -2.783 1.00 93.75 283 TRP A C 1
ATOM 2282 O O . TRP A 1 283 ? -19.002 -12.680 -3.434 1.00 93.75 283 TRP A O 1
ATOM 2292 N N . VAL A 1 284 ? -17.127 -11.639 -2.764 1.00 97.25 284 VAL A N 1
ATOM 2293 C CA . VAL A 1 284 ? -17.378 -10.345 -3.414 1.00 97.25 284 VAL A CA 1
ATOM 2294 C C . VAL A 1 284 ? -16.986 -10.418 -4.891 1.00 97.25 284 VAL A C 1
ATOM 2296 O O . VAL A 1 284 ? -15.969 -9.878 -5.308 1.00 97.25 284 VAL A O 1
ATOM 2299 N N . GLU A 1 285 ? -17.768 -11.131 -5.694 1.00 97.00 285 GLU A N 1
ATOM 2300 C CA . GLU A 1 285 ? -17.641 -11.188 -7.159 1.00 97.00 285 GLU A CA 1
ATOM 2301 C C . GLU A 1 285 ? -18.965 -11.689 -7.785 1.00 97.00 285 GLU A C 1
ATOM 2303 O O . GLU A 1 285 ? -19.870 -12.121 -7.058 1.00 97.00 285 GLU A O 1
ATOM 2308 N N . LYS A 1 286 ? -19.074 -11.676 -9.126 1.00 96.88 286 LYS A N 1
ATOM 2309 C CA . LYS A 1 286 ? -20.277 -12.078 -9.890 1.00 96.88 286 LYS A CA 1
ATOM 2310 C C . LYS A 1 286 ? -20.935 -13.348 -9.337 1.00 96.88 286 LYS A C 1
ATOM 2312 O O . LYS A 1 286 ? -20.251 -14.338 -9.098 1.00 96.88 286 LYS A O 1
ATOM 2317 N N . GLY A 1 287 ? -22.256 -13.325 -9.152 1.00 97.00 287 GLY A N 1
ATOM 2318 C CA . GLY A 1 287 ? -23.030 -14.443 -8.591 1.00 97.00 287 GLY A CA 1
ATOM 2319 C C . GLY A 1 287 ? -23.365 -14.302 -7.102 1.00 97.00 287 GLY A C 1
ATOM 2320 O O . GLY A 1 287 ? -24.145 -15.098 -6.584 1.00 97.00 287 GLY A O 1
ATOM 2321 N N . LEU A 1 288 ? -22.814 -13.295 -6.414 1.00 98.56 288 LEU A N 1
ATOM 2322 C CA . LEU A 1 288 ? -23.222 -12.918 -5.058 1.00 98.56 288 LEU A CA 1
ATOM 2323 C C . LEU A 1 288 ? -24.675 -12.424 -5.044 1.00 98.56 288 LEU A C 1
ATOM 2325 O O . LEU A 1 288 ? -25.008 -11.506 -5.784 1.00 98.56 288 LEU A O 1
ATOM 2329 N N . SER A 1 289 ? -25.512 -12.950 -4.154 1.00 98.62 289 SER A N 1
ATOM 2330 C CA . SER A 1 289 ? -26.824 -12.369 -3.836 1.00 98.62 289 SER A CA 1
ATOM 2331 C C . SER A 1 289 ? -27.077 -12.376 -2.334 1.00 98.62 289 SER A C 1
ATOM 2333 O O . SER A 1 289 ? -26.553 -13.220 -1.605 1.00 98.62 289 SER A O 1
ATOM 2335 N N . LEU A 1 290 ? -27.875 -11.420 -1.864 1.00 98.69 290 LEU A N 1
ATOM 2336 C CA . LEU A 1 290 ? -28.093 -11.173 -0.441 1.00 98.69 290 LEU A CA 1
ATOM 2337 C C . LEU A 1 290 ? -29.587 -11.125 -0.139 1.00 98.69 290 LEU A C 1
ATOM 2339 O O . LEU A 1 290 ? -30.334 -10.414 -0.811 1.00 98.69 290 LEU A O 1
ATOM 2343 N N . GLN A 1 291 ? -30.010 -11.845 0.895 1.00 98.50 291 GLN A N 1
ATOM 2344 C CA . GLN A 1 291 ? -31.376 -11.786 1.407 1.00 98.50 291 GLN A CA 1
ATOM 2345 C C . GLN A 1 291 ? -31.355 -11.314 2.855 1.00 98.50 291 GLN A C 1
ATOM 2347 O O . GLN A 1 291 ? -30.620 -11.845 3.686 1.00 98.50 291 GLN A O 1
ATOM 2352 N N . PHE A 1 292 ? -32.170 -10.310 3.141 1.00 97.50 292 PHE A N 1
ATOM 2353 C CA . PHE A 1 292 ? -32.288 -9.666 4.437 1.00 97.50 292 PHE A CA 1
ATOM 2354 C C . PHE A 1 292 ? -33.641 -10.013 5.044 1.00 97.50 292 PHE A C 1
ATOM 2356 O O . PHE A 1 292 ? -34.661 -10.011 4.353 1.00 97.50 292 PHE A O 1
ATOM 2363 N N . SER A 1 293 ? -33.664 -10.301 6.339 1.00 88.38 293 SER A N 1
ATOM 2364 C CA . SER A 1 293 ? -34.893 -10.528 7.095 1.00 88.38 293 SER A CA 1
ATOM 2365 C C . SER A 1 293 ? -34.826 -9.758 8.404 1.00 88.38 293 SER A C 1
ATOM 2367 O O . SER A 1 293 ? -33.861 -9.860 9.157 1.00 88.38 293 SER A O 1
ATOM 2369 N N . THR A 1 294 ? -35.838 -8.938 8.656 1.00 81.44 294 THR A N 1
ATOM 2370 C CA . THR A 1 294 ? -35.932 -8.140 9.879 1.00 81.44 294 THR A CA 1
ATOM 2371 C C . THR A 1 294 ? -36.655 -8.920 10.968 1.00 81.44 294 THR A C 1
ATOM 2373 O O . THR A 1 294 ? -37.467 -9.798 10.679 1.00 81.44 294 THR A O 1
ATOM 2376 N N . TYR A 1 295 ? -36.448 -8.533 12.226 1.00 70.62 295 TYR A N 1
ATOM 2377 C CA . TYR A 1 295 ? -37.217 -9.079 13.352 1.00 70.62 295 TYR A CA 1
ATOM 2378 C C . TYR A 1 295 ? -38.745 -8.970 13.167 1.00 70.62 295 TYR A C 1
ATOM 2380 O O . TYR A 1 295 ? -39.492 -9.835 13.609 1.00 70.62 295 TYR A O 1
ATOM 2388 N N . ALA A 1 296 ? -39.218 -7.928 12.474 1.00 67.56 296 ALA A N 1
ATOM 2389 C CA . ALA A 1 296 ? -40.639 -7.697 12.214 1.00 67.56 296 ALA A CA 1
ATOM 2390 C C . ALA A 1 296 ? -41.212 -8.565 11.072 1.00 67.56 296 ALA A C 1
ATOM 2392 O O . ALA A 1 296 ? -42.354 -8.359 10.667 1.00 67.56 296 ALA A O 1
ATOM 2393 N N . GLY A 1 297 ? -40.425 -9.498 10.525 1.00 75.56 297 GLY A N 1
ATOM 2394 C CA . GLY A 1 297 ? -40.829 -10.382 9.431 1.00 75.56 297 GLY A CA 1
ATOM 2395 C C . GLY A 1 297 ? -40.726 -9.764 8.035 1.00 75.56 297 GLY A C 1
ATOM 2396 O O . GLY A 1 297 ? -40.994 -10.461 7.063 1.00 75.56 297 GLY A O 1
ATOM 2397 N N . LEU A 1 298 ? -40.308 -8.495 7.916 1.00 87.00 298 LEU A N 1
ATOM 2398 C CA . LEU A 1 298 ? -40.049 -7.873 6.613 1.00 87.00 298 LEU A CA 1
ATOM 2399 C C . LEU A 1 298 ? -38.817 -8.501 5.961 1.00 87.00 298 LEU A C 1
ATOM 2401 O O . LEU A 1 298 ? -37.831 -8.800 6.642 1.00 87.00 298 LEU A O 1
ATOM 2405 N N . SER A 1 299 ? -38.855 -8.621 4.644 1.00 94.38 299 SER A N 1
ATOM 2406 C CA . SER A 1 299 ? -37.862 -9.288 3.816 1.00 94.38 299 SER A CA 1
ATOM 2407 C C . SER A 1 299 ? -37.441 -8.424 2.629 1.00 94.38 299 SER A C 1
ATOM 2409 O O . SER A 1 299 ? -38.239 -7.699 2.036 1.00 94.38 299 SER A O 1
ATOM 2411 N N . GLY A 1 300 ? -36.163 -8.483 2.271 1.00 97.31 300 GLY A N 1
ATOM 2412 C CA . GLY A 1 300 ? -35.639 -7.750 1.125 1.00 97.31 300 GLY A CA 1
ATOM 2413 C C . GLY A 1 300 ? -34.514 -8.517 0.453 1.00 97.31 300 GLY A C 1
ATOM 2414 O O . GLY A 1 300 ? -33.669 -9.101 1.123 1.00 97.31 300 GLY A O 1
ATOM 2415 N N . GLU A 1 301 ? -34.492 -8.512 -0.872 1.00 98.31 301 GLU A N 1
ATOM 2416 C CA . GLU A 1 301 ? -33.509 -9.223 -1.681 1.00 98.31 301 GLU A CA 1
ATOM 2417 C C . GLU A 1 301 ? -32.712 -8.258 -2.562 1.00 98.31 301 GLU A C 1
ATOM 2419 O O . GLU A 1 301 ? -33.266 -7.383 -3.234 1.00 98.31 301 GLU A O 1
ATOM 2424 N N . LEU A 1 302 ? -31.394 -8.459 -2.580 1.00 98.69 302 LEU A N 1
ATOM 2425 C CA . LEU A 1 302 ? -30.487 -7.943 -3.595 1.00 98.69 302 LEU A CA 1
ATOM 2426 C C . LEU A 1 302 ? -30.029 -9.119 -4.466 1.00 98.69 302 LEU A C 1
ATOM 2428 O O . LEU A 1 302 ? -29.176 -9.914 -4.061 1.00 98.69 302 LEU A O 1
ATOM 2432 N N . SER A 1 303 ? -30.624 -9.231 -5.652 1.00 98.00 303 SER A N 1
ATOM 2433 C CA . SER A 1 303 ? -30.334 -10.293 -6.614 1.00 98.00 303 SER A CA 1
ATOM 2434 C C . SER A 1 303 ? -28.967 -10.107 -7.284 1.00 98.00 303 SER A C 1
ATOM 2436 O O . SER A 1 303 ? -28.468 -8.987 -7.415 1.00 98.00 303 SER A O 1
ATOM 2438 N N . ALA A 1 304 ? -28.358 -11.211 -7.722 1.00 97.44 304 ALA A N 1
ATOM 2439 C CA . ALA A 1 304 ? -26.986 -11.213 -8.236 1.00 97.44 304 ALA A CA 1
ATOM 2440 C C . ALA A 1 304 ? -26.792 -10.401 -9.525 1.00 97.44 304 ALA A C 1
ATOM 2442 O O . ALA A 1 304 ? -25.731 -9.825 -9.740 1.00 97.44 304 ALA A O 1
ATOM 2443 N N . ASP A 1 305 ? -27.820 -10.319 -10.369 1.00 95.62 305 ASP A N 1
ATOM 2444 C CA . ASP A 1 305 ? -27.836 -9.534 -11.608 1.00 95.62 305 ASP A CA 1
ATOM 2445 C C . ASP A 1 305 ? -27.892 -8.016 -11.370 1.00 95.62 305 ASP A C 1
ATOM 2447 O O . ASP A 1 305 ? -27.712 -7.233 -12.302 1.00 95.62 305 ASP A O 1
ATOM 2451 N N . ARG A 1 306 ? -28.121 -7.590 -10.123 1.00 96.69 306 ARG A N 1
ATOM 2452 C CA . ARG A 1 306 ? -28.163 -6.181 -9.719 1.00 96.69 306 ARG A CA 1
ATOM 2453 C C . ARG A 1 306 ? -26.884 -5.712 -9.034 1.00 96.69 306 ARG A C 1
ATOM 2455 O O . ARG A 1 306 ? -26.886 -4.623 -8.471 1.00 96.69 306 ARG A O 1
ATOM 2462 N N . ILE A 1 307 ? -25.818 -6.505 -9.044 1.00 98.00 307 ILE A N 1
ATOM 2463 C CA . ILE A 1 307 ? -24.533 -6.114 -8.463 1.00 98.00 307 ILE A CA 1
ATOM 2464 C C . ILE A 1 307 ? -23.515 -5.923 -9.590 1.00 98.00 307 ILE A C 1
ATOM 2466 O O . ILE A 1 307 ? -23.221 -6.846 -10.346 1.00 98.00 307 ILE A O 1
ATOM 2470 N N . ASP A 1 308 ? -23.005 -4.702 -9.717 1.00 96.50 308 ASP A N 1
ATOM 2471 C CA . ASP A 1 308 ? -22.039 -4.290 -10.730 1.00 96.50 308 ASP A CA 1
ATOM 2472 C C . ASP A 1 308 ? -20.618 -4.371 -10.168 1.00 96.50 308 ASP A C 1
ATOM 2474 O O . ASP A 1 308 ? -20.186 -3.540 -9.357 1.00 96.50 308 ASP A O 1
ATOM 2478 N N . PHE A 1 309 ? -19.902 -5.411 -10.591 1.00 98.00 309 PHE A N 1
ATOM 2479 C CA . PHE A 1 309 ? -18.522 -5.637 -10.211 1.00 98.00 309 PHE A CA 1
ATOM 2480 C C . PHE A 1 309 ? -17.540 -5.103 -11.253 1.00 98.00 309 PHE A C 1
ATOM 2482 O O . PHE A 1 309 ? -17.661 -5.319 -12.460 1.00 98.00 309 PHE A O 1
ATOM 2489 N N . ALA A 1 310 ? -16.489 -4.471 -10.750 1.00 97.44 310 ALA A N 1
ATOM 2490 C CA . ALA A 1 310 ? -15.288 -4.148 -11.494 1.00 97.44 310 ALA A CA 1
ATOM 2491 C C . ALA A 1 310 ? -14.249 -5.266 -11.414 1.00 97.44 310 ALA A C 1
ATOM 2493 O O . ALA A 1 310 ? -14.337 -6.202 -10.612 1.00 97.44 310 ALA A O 1
ATOM 2494 N N . ILE A 1 311 ? -13.224 -5.116 -12.246 1.00 97.62 311 ILE A N 1
ATOM 2495 C CA . ILE A 1 311 ? -12.111 -6.049 -12.379 1.00 97.62 311 ILE A CA 1
ATOM 2496 C C . ILE A 1 311 ? -11.422 -6.370 -11.037 1.00 97.62 311 ILE A C 1
ATOM 2498 O O . ILE A 1 311 ? -11.141 -5.459 -10.252 1.00 97.62 311 ILE A O 1
ATOM 2502 N N . PRO A 1 312 ? -11.046 -7.638 -10.776 1.00 97.75 312 PRO A N 1
ATOM 2503 C CA . PRO A 1 312 ? -10.177 -7.995 -9.660 1.00 97.75 312 PRO A CA 1
ATOM 2504 C C . PRO A 1 312 ? -8.703 -7.685 -9.993 1.00 97.75 312 PRO A C 1
ATOM 2506 O O . PRO A 1 312 ? -7.877 -8.590 -10.136 1.00 97.75 312 PRO A O 1
ATOM 2509 N N . ALA A 1 313 ? -8.371 -6.401 -10.161 1.00 98.19 313 ALA A N 1
ATOM 2510 C CA . ALA A 1 313 ? -7.057 -5.962 -10.630 1.00 98.19 313 ALA A CA 1
ATOM 2511 C C . ALA A 1 313 ? -5.915 -6.372 -9.682 1.00 98.19 313 ALA A C 1
ATOM 2513 O O . ALA A 1 313 ? -5.960 -6.099 -8.480 1.00 98.19 313 ALA A O 1
ATOM 2514 N N . HIS A 1 314 ? -4.867 -6.964 -10.259 1.00 98.12 314 HIS A N 1
ATOM 2515 C CA . HIS A 1 314 ? -3.557 -7.143 -9.634 1.00 98.12 314 HIS A CA 1
ATOM 2516 C C . HIS A 1 314 ? -2.570 -6.049 -10.078 1.00 98.12 314 HIS A C 1
ATOM 2518 O O . HIS A 1 314 ? -2.615 -5.623 -11.233 1.00 98.12 314 HIS A O 1
ATOM 2524 N N . LEU A 1 315 ? -1.671 -5.611 -9.192 1.00 98.38 315 LEU A N 1
ATOM 2525 C CA . LEU A 1 315 ? -0.623 -4.636 -9.514 1.00 98.38 315 LEU A CA 1
ATOM 2526 C C . LEU A 1 315 ? 0.751 -5.079 -8.995 1.00 98.38 315 LEU A C 1
ATOM 2528 O O . LEU A 1 315 ? 0.936 -5.227 -7.787 1.00 98.38 315 LEU A O 1
ATOM 2532 N N . ASP A 1 316 ? 1.724 -5.192 -9.900 1.00 98.38 316 ASP A N 1
ATOM 2533 C CA . ASP A 1 316 ? 3.125 -5.450 -9.553 1.00 98.38 316 ASP A CA 1
ATOM 2534 C C . ASP A 1 316 ? 3.885 -4.147 -9.261 1.00 98.38 316 ASP A C 1
ATOM 2536 O O . ASP A 1 316 ? 3.857 -3.203 -10.055 1.00 98.38 316 ASP A O 1
ATOM 2540 N N . LEU A 1 317 ? 4.624 -4.114 -8.150 1.00 98.62 317 LEU A N 1
ATOM 2541 C CA . LEU A 1 317 ? 5.403 -2.971 -7.667 1.00 98.62 317 LEU A CA 1
ATOM 2542 C C . LEU A 1 317 ? 6.879 -3.341 -7.402 1.00 98.62 317 LEU A C 1
ATOM 2544 O O . LEU A 1 317 ? 7.298 -3.426 -6.242 1.00 98.62 317 LEU A O 1
ATOM 2548 N N . PRO A 1 318 ? 7.710 -3.564 -8.442 1.00 98.44 318 PRO A N 1
ATOM 2549 C CA . PRO A 1 318 ? 9.141 -3.781 -8.252 1.00 98.44 318 PRO A CA 1
ATOM 2550 C C . PRO A 1 318 ? 9.838 -2.524 -7.733 1.00 98.44 318 PRO A C 1
ATOM 2552 O O . PRO A 1 318 ? 9.653 -1.450 -8.296 1.00 98.44 318 PRO A O 1
ATOM 2555 N N . MET A 1 319 ? 10.675 -2.648 -6.706 1.00 98.25 319 MET A N 1
ATOM 2556 C CA . MET A 1 319 ? 11.329 -1.527 -6.035 1.00 98.25 319 MET A CA 1
ATOM 2557 C C . MET A 1 319 ? 12.852 -1.648 -6.068 1.00 98.25 319 MET A C 1
ATOM 2559 O O . MET A 1 319 ? 13.397 -2.681 -5.691 1.00 98.25 319 MET A O 1
ATOM 2563 N N . ILE A 1 320 ? 13.550 -0.582 -6.471 1.00 98.62 320 ILE A N 1
ATOM 2564 C CA . ILE A 1 320 ? 15.017 -0.551 -6.546 1.00 98.62 320 ILE A CA 1
ATOM 2565 C C . ILE A 1 320 ? 15.612 0.761 -6.017 1.00 98.62 320 ILE A C 1
ATOM 2567 O O . ILE A 1 320 ? 15.112 1.858 -6.284 1.00 98.62 320 ILE A O 1
ATOM 2571 N N . ARG A 1 321 ? 16.743 0.652 -5.309 1.00 98.44 321 ARG A N 1
ATOM 2572 C CA . ARG A 1 321 ? 17.577 1.787 -4.885 1.00 98.44 321 ARG A CA 1
ATOM 2573 C C . ARG A 1 321 ? 18.817 1.917 -5.768 1.00 98.44 321 ARG A C 1
ATOM 2575 O O . ARG A 1 321 ? 19.536 0.943 -5.971 1.00 98.44 321 ARG A O 1
ATOM 2582 N N . ILE A 1 322 ? 19.081 3.121 -6.271 1.00 98.75 322 ILE A N 1
ATOM 2583 C CA . ILE A 1 322 ? 20.090 3.385 -7.306 1.00 98.75 322 ILE A CA 1
ATOM 2584 C C . ILE A 1 322 ? 21.009 4.534 -6.867 1.00 98.75 322 ILE A C 1
ATOM 2586 O O . ILE A 1 322 ? 20.563 5.664 -6.663 1.00 98.75 322 ILE A O 1
ATOM 2590 N N . GLY A 1 323 ? 22.306 4.262 -6.757 1.00 98.75 323 GLY A N 1
ATOM 2591 C CA . GLY A 1 323 ? 23.352 5.262 -6.549 1.00 98.75 323 GLY A CA 1
ATOM 2592 C C . GLY A 1 323 ? 24.155 5.489 -7.826 1.00 98.75 323 GLY A C 1
ATOM 2593 O O . GLY A 1 323 ? 24.866 4.595 -8.278 1.00 98.75 323 GLY A O 1
ATOM 2594 N N . MET A 1 324 ? 24.059 6.677 -8.424 1.00 98.75 324 MET A N 1
ATOM 2595 C CA . MET A 1 324 ? 24.774 7.030 -9.657 1.00 98.75 324 MET A CA 1
ATOM 2596 C C . MET A 1 324 ? 26.005 7.876 -9.325 1.00 98.75 324 MET A C 1
ATOM 2598 O O . MET A 1 324 ? 25.883 9.061 -9.009 1.00 98.75 324 MET A O 1
ATOM 2602 N N . LEU A 1 325 ? 27.197 7.274 -9.400 1.00 98.62 325 LEU A N 1
ATOM 2603 C CA . LEU A 1 325 ? 28.481 7.877 -9.004 1.00 98.62 325 LEU A CA 1
ATOM 2604 C C . LEU A 1 325 ? 28.547 8.226 -7.498 1.00 98.62 325 LEU A C 1
ATOM 2606 O O . LEU A 1 325 ? 29.297 9.104 -7.064 1.00 98.62 325 LEU A O 1
ATOM 2610 N N . THR A 1 326 ? 27.729 7.542 -6.695 1.00 98.38 326 THR A N 1
ATOM 2611 C CA . THR A 1 326 ? 27.604 7.668 -5.237 1.00 98.38 326 THR A CA 1
ATOM 2612 C C . THR A 1 326 ? 26.946 6.406 -4.667 1.00 98.38 326 THR A C 1
ATOM 2614 O O . THR A 1 326 ? 26.386 5.617 -5.423 1.00 98.38 326 THR A O 1
ATOM 2617 N N . GLU A 1 327 ? 26.981 6.225 -3.345 1.00 98.19 327 GLU A N 1
ATOM 2618 C CA . GLU A 1 327 ? 26.183 5.200 -2.660 1.00 98.19 327 GLU A CA 1
ATOM 2619 C C . GLU A 1 327 ? 24.674 5.358 -2.938 1.00 98.19 327 GLU A C 1
ATOM 2621 O O . GLU A 1 327 ? 24.203 6.497 -3.062 1.00 98.19 327 GLU A O 1
ATOM 2626 N N . PRO A 1 328 ? 23.914 4.248 -3.023 1.00 97.88 328 PRO A N 1
ATOM 2627 C CA . PRO A 1 328 ? 22.458 4.276 -3.122 1.00 97.88 328 PRO A CA 1
ATOM 2628 C C . PRO A 1 328 ? 21.830 4.927 -1.877 1.00 97.88 328 PRO A C 1
ATOM 2630 O O . PRO A 1 328 ? 22.440 4.939 -0.804 1.00 97.88 328 PRO A O 1
ATOM 2633 N N . PRO A 1 329 ? 20.601 5.469 -1.980 1.00 96.62 329 PRO A N 1
ATOM 2634 C CA . PRO A 1 329 ? 19.925 6.055 -0.826 1.00 96.62 329 PRO A CA 1
ATOM 2635 C C . PRO A 1 329 ? 19.679 5.001 0.265 1.00 96.62 329 PRO A C 1
ATOM 2637 O O . PRO A 1 329 ? 19.629 3.803 -0.015 1.00 96.62 329 PRO A O 1
ATOM 2640 N N . ALA A 1 330 ? 19.492 5.439 1.512 1.00 95.69 330 ALA A N 1
ATOM 2641 C CA . ALA A 1 330 ? 19.073 4.547 2.593 1.00 95.69 330 ALA A CA 1
ATOM 2642 C C . ALA A 1 330 ? 17.693 3.930 2.301 1.00 95.69 330 ALA A C 1
ATOM 2644 O O . ALA A 1 330 ? 16.850 4.572 1.662 1.00 95.69 330 ALA A O 1
ATOM 2645 N N . ALA A 1 331 ? 17.476 2.707 2.793 1.00 95.25 331 ALA A N 1
ATOM 2646 C CA . ALA A 1 331 ? 16.177 2.044 2.744 1.00 95.25 331 ALA A CA 1
ATOM 2647 C C . ALA A 1 331 ? 15.100 2.914 3.410 1.00 95.25 331 ALA A C 1
ATOM 2649 O O . ALA A 1 331 ? 15.360 3.639 4.376 1.00 95.25 331 ALA A O 1
ATOM 2650 N N . LYS A 1 332 ? 13.895 2.877 2.847 1.00 94.69 332 LYS A N 1
ATOM 2651 C CA . LYS A 1 332 ? 12.755 3.706 3.261 1.00 94.69 332 LYS A CA 1
ATOM 2652 C C . LYS A 1 332 ? 11.721 2.857 4.012 1.00 94.69 332 LYS A C 1
ATOM 2654 O O . LYS A 1 332 ? 11.788 1.636 3.900 1.00 94.69 332 LYS A O 1
ATOM 2659 N N . PRO A 1 333 ? 10.764 3.456 4.747 1.00 94.31 333 PRO A N 1
ATOM 2660 C CA . PRO A 1 333 ? 9.766 2.696 5.505 1.00 94.31 333 PRO A CA 1
ATOM 2661 C C . PRO A 1 333 ? 9.077 1.570 4.713 1.00 94.31 333 PRO A C 1
ATOM 2663 O O . PRO A 1 333 ? 9.036 0.443 5.198 1.00 94.31 333 PRO A O 1
ATOM 2666 N N . LEU A 1 334 ? 8.669 1.820 3.460 1.00 94.62 334 LEU A N 1
ATOM 2667 C CA . LEU A 1 334 ? 8.060 0.796 2.594 1.00 94.62 334 LEU A CA 1
ATOM 2668 C C . LEU A 1 334 ? 8.996 -0.384 2.253 1.00 94.62 334 LEU A C 1
ATOM 2670 O O . LEU A 1 334 ? 8.523 -1.488 2.015 1.00 94.62 334 LEU A O 1
ATOM 2674 N N . GLU A 1 335 ? 10.317 -0.195 2.251 1.00 93.50 335 GLU A N 1
ATOM 2675 C CA . GLU A 1 335 ? 11.303 -1.281 2.085 1.00 93.50 335 GLU A CA 1
ATOM 2676 C C . GLU A 1 335 ? 11.607 -1.980 3.411 1.00 93.50 335 GLU A C 1
ATOM 2678 O O . GLU A 1 335 ? 11.763 -3.195 3.452 1.00 93.50 335 GLU A O 1
ATOM 2683 N N . LEU A 1 336 ? 11.680 -1.222 4.507 1.00 91.31 336 LEU A N 1
ATOM 2684 C CA . LEU A 1 336 ? 12.025 -1.746 5.829 1.00 91.31 336 LEU A CA 1
ATOM 2685 C C . LEU A 1 336 ? 10.899 -2.590 6.441 1.00 91.31 336 LEU A C 1
ATOM 2687 O O . LEU A 1 336 ? 11.175 -3.529 7.181 1.00 91.31 336 LEU A O 1
ATOM 2691 N N . GLN A 1 337 ? 9.640 -2.247 6.155 1.00 90.06 337 GLN A N 1
ATOM 2692 C CA . GLN A 1 337 ? 8.447 -2.931 6.659 1.00 90.06 337 GLN A CA 1
ATOM 2693 C C . GLN A 1 337 ? 7.404 -3.077 5.540 1.00 90.06 337 GLN A C 1
ATOM 2695 O O . GLN A 1 337 ? 6.284 -2.569 5.630 1.00 90.06 337 GLN A O 1
ATOM 2700 N N . THR A 1 338 ? 7.781 -3.766 4.459 1.00 93.94 338 THR A N 1
ATOM 2701 C CA . THR A 1 338 ? 6.974 -3.882 3.232 1.00 93.94 338 THR A CA 1
ATOM 2702 C C . THR A 1 338 ? 5.564 -4.401 3.462 1.00 93.94 338 THR A C 1
ATOM 2704 O O . THR A 1 338 ? 4.626 -3.844 2.901 1.00 93.94 338 THR A O 1
ATOM 2707 N N . ALA A 1 339 ? 5.382 -5.412 4.311 1.00 91.25 339 ALA A N 1
ATOM 2708 C CA . ALA A 1 339 ? 4.051 -5.940 4.589 1.00 91.25 339 ALA A CA 1
ATOM 2709 C C . ALA A 1 339 ? 3.161 -4.918 5.319 1.00 91.25 339 ALA A C 1
ATOM 2711 O O . ALA A 1 339 ? 1.998 -4.765 4.963 1.00 91.25 339 ALA A O 1
ATOM 2712 N N . HIS A 1 340 ? 3.706 -4.164 6.277 1.00 89.12 340 HIS A N 1
ATOM 2713 C CA . HIS A 1 340 ? 2.964 -3.151 7.033 1.00 89.12 340 HIS A CA 1
ATOM 2714 C C . HIS A 1 340 ? 2.537 -1.968 6.155 1.00 89.12 340 HIS A C 1
ATOM 2716 O O . HIS A 1 340 ? 1.347 -1.748 5.935 1.00 89.12 340 HIS A O 1
ATOM 2722 N N . TYR A 1 341 ? 3.507 -1.246 5.590 1.00 93.94 341 TYR A N 1
ATOM 2723 C CA . TYR A 1 341 ? 3.229 -0.075 4.756 1.00 93.94 341 TYR A CA 1
ATOM 2724 C C . TYR A 1 341 ? 2.547 -0.458 3.439 1.00 93.94 341 TYR A C 1
ATOM 2726 O O . TYR A 1 341 ? 1.693 0.272 2.948 1.00 93.94 341 TYR A O 1
ATOM 2734 N N . GLY A 1 342 ? 2.860 -1.628 2.880 1.00 95.62 342 GLY A N 1
ATOM 2735 C CA . GLY A 1 342 ? 2.137 -2.158 1.731 1.00 95.62 342 GLY A CA 1
ATOM 2736 C C . GLY A 1 342 ? 0.660 -2.397 2.046 1.00 95.62 342 GLY A C 1
ATOM 2737 O O . GLY A 1 342 ? -0.189 -2.060 1.225 1.00 95.62 342 GLY A O 1
ATOM 2738 N N . SER A 1 343 ? 0.335 -2.933 3.228 1.00 92.38 343 SER A N 1
ATOM 2739 C CA . SER A 1 343 ? -1.057 -3.185 3.627 1.00 92.38 343 SER A CA 1
ATOM 2740 C C . SER A 1 343 ? -1.856 -1.899 3.782 1.00 92.38 343 SER A C 1
ATOM 2742 O O . SER A 1 343 ? -2.994 -1.850 3.323 1.00 92.38 343 SER A O 1
ATOM 2744 N N . GLU A 1 344 ? -1.257 -0.844 4.342 1.00 93.38 344 GLU A N 1
ATOM 2745 C CA . GLU A 1 344 ? -1.875 0.488 4.403 1.00 93.38 344 GLU A CA 1
ATOM 2746 C C . GLU A 1 344 ? -2.055 1.096 3.002 1.00 93.38 344 GLU A C 1
ATOM 2748 O O . GLU A 1 344 ? -3.112 1.647 2.693 1.00 93.38 344 GLU A O 1
ATOM 2753 N N . LEU A 1 345 ? -1.047 0.975 2.130 1.00 96.56 345 LEU A N 1
ATOM 2754 C CA . LEU A 1 345 ? -1.096 1.502 0.764 1.00 96.56 345 LEU A CA 1
ATOM 2755 C C . LEU A 1 345 ? -2.175 0.800 -0.075 1.00 96.56 345 LEU A C 1
ATOM 2757 O O . LEU A 1 345 ? -2.915 1.458 -0.807 1.00 96.56 345 LEU A O 1
ATOM 2761 N N . PHE A 1 346 ? -2.322 -0.520 0.074 1.00 97.44 346 PHE A N 1
ATOM 2762 C CA . PHE A 1 346 ? -3.360 -1.322 -0.584 1.00 97.44 346 PHE A CA 1
ATOM 2763 C C . PHE A 1 346 ? -4.783 -0.831 -0.261 1.00 97.44 346 PHE A C 1
ATOM 2765 O O . PHE A 1 346 ? -5.668 -0.868 -1.125 1.00 97.44 346 PHE A O 1
ATOM 2772 N N . GLN A 1 347 ? -5.015 -0.294 0.944 1.00 94.81 347 GLN A N 1
ATOM 2773 C CA . GLN A 1 347 ? -6.322 0.268 1.307 1.00 94.81 347 GLN A CA 1
ATOM 2774 C C . GLN A 1 347 ? -6.682 1.523 0.510 1.00 94.81 347 GLN A C 1
ATOM 2776 O O . GLN A 1 347 ? -7.845 1.912 0.491 1.00 94.81 347 GLN A O 1
ATOM 2781 N N . ARG A 1 348 ? -5.719 2.175 -0.154 1.00 95.31 348 ARG A N 1
ATOM 2782 C CA . ARG A 1 348 ? -5.955 3.438 -0.871 1.00 95.31 348 ARG A CA 1
ATOM 2783 C C . ARG A 1 348 ? -6.298 3.248 -2.346 1.00 95.31 348 ARG A C 1
ATOM 2785 O O . ARG A 1 348 ? -6.963 4.103 -2.921 1.00 95.31 348 ARG A O 1
ATOM 2792 N N . PHE A 1 349 ? -5.919 2.128 -2.956 1.00 97.62 349 PHE A N 1
ATOM 2793 C CA . PHE A 1 349 ? -6.141 1.872 -4.385 1.00 97.62 349 PHE A CA 1
ATOM 2794 C C . PHE A 1 349 ? -7.257 0.850 -4.629 1.00 97.62 349 PHE A C 1
ATOM 2796 O O . PHE A 1 349 ? -7.372 -0.082 -3.839 1.00 97.62 349 PHE A O 1
ATOM 2803 N N . PRO A 1 350 ? -8.033 0.948 -5.727 1.00 97.31 350 PRO A N 1
ATOM 2804 C CA . PRO A 1 350 ? -9.092 -0.005 -6.080 1.00 97.31 350 PRO A CA 1
ATOM 2805 C C . PRO A 1 350 ? -8.524 -1.293 -6.710 1.00 97.31 350 PRO A C 1
ATOM 2807 O O . PRO A 1 350 ? -8.702 -1.561 -7.895 1.00 97.31 350 PRO A O 1
ATOM 2810 N N . LEU A 1 351 ? -7.798 -2.078 -5.913 1.00 98.38 351 LEU A N 1
ATOM 2811 C CA . LEU A 1 351 ? -7.109 -3.311 -6.319 1.00 98.38 351 LEU A CA 1
ATOM 2812 C C . LEU A 1 351 ? -7.676 -4.536 -5.593 1.00 98.38 351 LEU A C 1
ATOM 2814 O O . LEU A 1 351 ? -8.077 -4.428 -4.438 1.00 98.38 351 LEU A O 1
ATOM 2818 N N . ALA A 1 352 ? -7.655 -5.709 -6.221 1.00 98.12 352 ALA A N 1
ATOM 2819 C CA . ALA A 1 352 ? -7.933 -6.973 -5.531 1.00 98.12 352 ALA A CA 1
ATOM 2820 C C . ALA A 1 352 ? -6.683 -7.535 -4.847 1.00 98.12 352 ALA A C 1
ATOM 2822 O O . ALA A 1 352 ? -6.770 -8.139 -3.777 1.00 98.12 352 ALA A O 1
ATOM 2823 N N . SER A 1 353 ? -5.513 -7.310 -5.449 1.00 98.12 353 SER A N 1
ATOM 2824 C CA . SER A 1 353 ? -4.224 -7.611 -4.835 1.00 98.12 353 SER A CA 1
ATOM 2825 C C . SER A 1 353 ? -3.097 -6.749 -5.404 1.00 98.12 353 SER A C 1
ATOM 2827 O O . SER A 1 353 ? -3.222 -6.155 -6.474 1.00 98.12 353 SER A O 1
ATOM 2829 N N . MET A 1 354 ? -1.976 -6.690 -4.694 1.00 98.12 354 MET A N 1
ATOM 2830 C CA . MET A 1 354 ? -0.740 -6.075 -5.175 1.00 98.12 354 MET A CA 1
ATOM 2831 C C . MET A 1 354 ? 0.477 -6.838 -4.662 1.00 98.12 354 MET A C 1
ATOM 2833 O O . MET A 1 354 ? 0.436 -7.368 -3.552 1.00 98.12 354 MET A O 1
ATOM 2837 N N . THR A 1 355 ? 1.557 -6.864 -5.438 1.00 98.19 355 THR A N 1
ATOM 2838 C CA . THR A 1 355 ? 2.822 -7.493 -5.041 1.00 98.19 355 THR A CA 1
ATOM 2839 C C . THR A 1 355 ? 3.935 -6.461 -5.040 1.00 98.19 355 THR A C 1
ATOM 2841 O O . THR A 1 355 ? 4.246 -5.879 -6.072 1.00 98.19 355 THR A O 1
ATOM 2844 N N . ILE A 1 356 ? 4.564 -6.240 -3.885 1.00 98.31 356 ILE A N 1
ATOM 2845 C CA . ILE A 1 356 ? 5.771 -5.415 -3.780 1.00 98.31 356 ILE A CA 1
ATOM 2846 C C . ILE A 1 356 ? 6.978 -6.346 -3.765 1.00 98.31 356 ILE A C 1
ATOM 2848 O O . ILE A 1 356 ? 7.083 -7.218 -2.902 1.00 98.31 356 ILE A O 1
ATOM 2852 N N . SER A 1 357 ? 7.902 -6.152 -4.703 1.00 97.75 357 SER A N 1
ATOM 2853 C CA . SER A 1 357 ? 9.107 -6.977 -4.825 1.00 97.75 357 SER A CA 1
ATOM 2854 C C . SER A 1 357 ? 10.365 -6.127 -4.779 1.00 97.75 357 SER A C 1
ATOM 2856 O O . SER A 1 357 ? 10.487 -5.154 -5.521 1.00 97.75 357 SER A O 1
ATOM 2858 N N . SER A 1 358 ? 11.332 -6.517 -3.960 1.00 96.75 358 SER A N 1
ATOM 2859 C CA . SER A 1 358 ? 12.576 -5.770 -3.792 1.00 96.75 358 SER A CA 1
ATOM 2860 C C . SER A 1 358 ? 13.646 -6.213 -4.787 1.00 96.75 358 SER A C 1
ATOM 2862 O O . SER A 1 358 ? 13.825 -7.400 -5.057 1.00 96.75 358 SER A O 1
ATOM 2864 N N . TYR A 1 359 ? 14.404 -5.246 -5.291 1.00 98.50 359 TYR A N 1
ATOM 2865 C CA . TYR A 1 359 ? 15.702 -5.457 -5.916 1.00 98.50 359 TYR A CA 1
ATOM 2866 C C . TYR A 1 359 ? 16.820 -5.089 -4.942 1.00 98.50 359 TYR A C 1
ATOM 2868 O O . TYR A 1 359 ? 16.682 -4.151 -4.153 1.00 98.50 359 TYR A O 1
ATOM 2876 N N . LEU A 1 360 ? 17.956 -5.785 -5.030 1.00 98.00 360 LEU A N 1
ATOM 2877 C CA . LEU A 1 360 ? 19.163 -5.364 -4.320 1.00 98.00 360 LEU A CA 1
ATOM 2878 C C . LEU A 1 360 ? 19.560 -3.937 -4.742 1.00 98.00 360 LEU A C 1
ATOM 2880 O O . LEU A 1 360 ? 19.454 -3.592 -5.926 1.00 98.00 360 LEU A O 1
ATOM 2884 N N . PRO A 1 361 ? 20.037 -3.103 -3.801 1.00 98.00 361 PRO A N 1
ATOM 2885 C CA . PRO A 1 361 ? 20.500 -1.764 -4.125 1.00 98.00 361 PRO A CA 1
ATOM 2886 C C . PRO A 1 361 ? 21.707 -1.833 -5.067 1.00 98.00 361 PRO A C 1
ATOM 2888 O O . PRO A 1 361 ? 22.593 -2.670 -4.901 1.00 98.00 361 PRO A O 1
ATOM 2891 N N . ILE A 1 362 ? 21.772 -0.918 -6.034 1.00 97.75 362 ILE A N 1
ATOM 2892 C CA . ILE A 1 362 ? 22.875 -0.857 -6.995 1.00 97.75 362 ILE A CA 1
ATOM 2893 C C . ILE A 1 362 ? 23.659 0.447 -6.872 1.00 97.75 362 ILE A C 1
ATOM 2895 O O . ILE A 1 362 ? 23.097 1.544 -6.874 1.00 97.75 362 ILE A O 1
ATOM 2899 N N . LYS A 1 363 ? 24.986 0.313 -6.820 1.00 97.81 363 LYS A N 1
ATOM 2900 C CA . LYS A 1 363 ? 25.947 1.408 -6.941 1.00 97.81 363 LYS A CA 1
ATOM 2901 C C . LYS A 1 363 ? 26.599 1.376 -8.319 1.00 97.81 363 LYS A C 1
ATOM 2903 O O . LYS A 1 363 ? 27.125 0.351 -8.748 1.00 97.81 363 LYS A O 1
ATOM 2908 N N . LEU A 1 364 ? 26.591 2.513 -9.000 1.00 98.38 364 LEU A N 1
ATOM 2909 C CA . LEU A 1 364 ? 27.163 2.689 -10.328 1.00 98.38 364 LEU A CA 1
ATOM 2910 C C . LEU A 1 364 ? 28.378 3.613 -10.245 1.00 98.38 364 LEU A C 1
ATOM 2912 O O . LEU A 1 364 ? 28.236 4.830 -10.321 1.00 98.38 364 LEU A O 1
ATOM 2916 N N . ASP A 1 365 ? 29.577 3.045 -10.113 1.00 97.31 365 ASP A N 1
ATOM 2917 C CA . ASP A 1 365 ? 30.839 3.811 -10.107 1.00 97.31 365 ASP A CA 1
ATOM 2918 C C . ASP A 1 365 ? 31.213 4.370 -11.493 1.00 97.31 365 ASP A C 1
ATOM 2920 O O . ASP A 1 365 ? 32.011 5.298 -11.621 1.00 97.31 365 ASP A O 1
ATOM 2924 N N . LYS A 1 366 ? 30.614 3.806 -12.545 1.00 97.94 366 LYS A N 1
ATOM 2925 C CA . LYS A 1 366 ? 30.724 4.251 -13.933 1.00 97.94 366 LYS A CA 1
ATOM 2926 C C . LYS A 1 366 ? 29.327 4.307 -14.536 1.00 97.94 366 LYS A C 1
ATOM 2928 O O . LYS A 1 366 ? 28.561 3.352 -14.419 1.00 97.94 366 LYS A O 1
ATOM 2933 N N . VAL A 1 367 ? 29.031 5.400 -15.225 1.00 98.56 367 VAL A N 1
ATOM 2934 C CA . VAL A 1 367 ? 27.791 5.602 -15.974 1.00 98.56 367 VAL A CA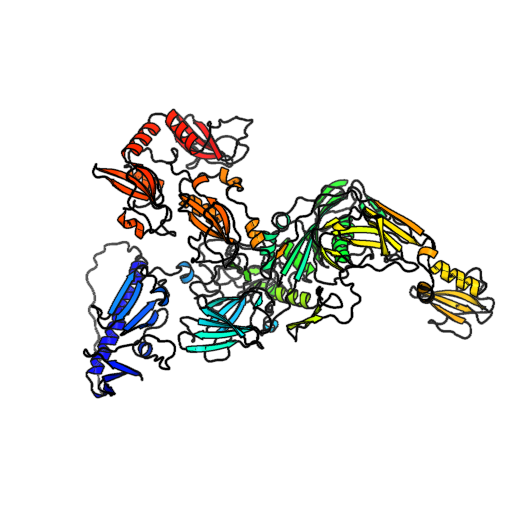 1
ATOM 2935 C C . VAL A 1 367 ? 28.137 5.827 -17.443 1.00 98.56 367 VAL A C 1
ATOM 2937 O O . VAL A 1 367 ? 28.935 6.708 -17.754 1.00 98.56 367 VAL A O 1
ATOM 2940 N N . VAL A 1 368 ? 27.562 5.019 -18.334 1.00 98.38 368 VAL A N 1
ATOM 2941 C CA . VAL A 1 368 ? 27.602 5.205 -19.788 1.00 98.38 368 VAL A CA 1
ATOM 2942 C C . VAL A 1 368 ? 26.200 5.592 -20.237 1.00 98.38 368 VAL A C 1
ATOM 2944 O O . VAL A 1 368 ? 25.256 4.832 -20.051 1.00 98.38 368 VAL A O 1
ATOM 2947 N N . MET A 1 369 ? 26.072 6.790 -20.787 1.00 97.69 369 MET A N 1
ATOM 2948 C CA . MET A 1 369 ? 24.804 7.356 -21.234 1.00 97.69 369 MET A CA 1
ATOM 2949 C C . MET A 1 369 ? 24.429 6.821 -22.623 1.00 97.69 369 MET A C 1
ATOM 2951 O O . MET A 1 369 ? 25.283 6.355 -23.382 1.00 97.69 369 MET A O 1
ATOM 2955 N N . SER A 1 370 ? 23.162 6.947 -23.003 1.00 96.94 370 SER A N 1
ATOM 2956 C CA . SER A 1 370 ? 22.649 6.518 -24.309 1.00 96.94 370 SER A CA 1
ATOM 2957 C C . SER A 1 370 ? 23.284 7.254 -25.493 1.00 96.94 370 SER A C 1
ATOM 2959 O O . SER A 1 370 ? 23.359 6.709 -26.593 1.00 96.94 370 SER A O 1
ATOM 2961 N N . ASN A 1 371 ? 23.792 8.468 -25.291 1.00 96.06 371 ASN A N 1
ATOM 2962 C CA . ASN A 1 371 ? 24.547 9.220 -26.297 1.00 96.06 371 ASN A CA 1
ATOM 2963 C C . ASN A 1 371 ? 26.029 8.793 -26.408 1.00 96.06 371 ASN A C 1
ATOM 2965 O O . ASN A 1 371 ? 26.751 9.329 -27.242 1.00 96.06 371 ASN A O 1
ATOM 2969 N N . GLY A 1 372 ? 26.487 7.841 -25.586 1.00 94.88 372 GLY A N 1
ATOM 2970 C CA . GLY A 1 372 ? 27.866 7.352 -25.555 1.00 94.88 372 GLY A CA 1
ATOM 2971 C C . GLY A 1 372 ? 28.783 8.040 -24.536 1.00 94.88 372 GLY A C 1
ATOM 2972 O O . GLY A 1 372 ? 29.919 7.581 -24.374 1.00 94.88 372 GLY A O 1
ATOM 2973 N N . ASP A 1 373 ? 28.314 9.078 -23.829 1.00 96.06 373 ASP A N 1
ATOM 2974 C CA . ASP A 1 373 ? 29.100 9.789 -22.813 1.00 96.06 373 ASP A CA 1
ATOM 2975 C C . ASP A 1 373 ? 29.419 8.890 -21.615 1.00 96.06 373 ASP A C 1
ATOM 2977 O O . ASP A 1 373 ? 28.562 8.164 -21.108 1.00 96.06 373 ASP A O 1
ATOM 2981 N N . ILE A 1 374 ? 30.650 8.988 -21.106 1.00 98.00 374 ILE A N 1
ATOM 2982 C CA . ILE A 1 374 ? 31.128 8.197 -19.968 1.00 98.00 374 ILE A CA 1
ATOM 2983 C C . ILE A 1 374 ? 31.399 9.114 -18.777 1.00 98.00 374 ILE A C 1
ATOM 2985 O O . ILE A 1 374 ? 32.172 10.066 -18.871 1.00 98.00 374 ILE A O 1
ATOM 2989 N N . LYS A 1 375 ? 30.814 8.782 -17.627 1.00 97.94 375 LYS A N 1
ATOM 2990 C CA . LYS A 1 375 ? 30.945 9.523 -16.370 1.00 97.94 375 LYS A CA 1
ATOM 2991 C C . LYS A 1 375 ? 31.493 8.597 -15.283 1.00 97.94 375 LYS A C 1
ATOM 2993 O O . LYS A 1 375 ? 31.005 7.481 -15.117 1.00 97.94 375 LYS A O 1
ATOM 2998 N N . THR A 1 376 ? 32.511 9.051 -14.551 1.00 97.12 376 THR A N 1
ATOM 2999 C CA . THR A 1 376 ? 33.193 8.262 -13.495 1.00 97.12 376 THR A CA 1
ATOM 3000 C C . THR A 1 376 ? 33.364 9.008 -12.171 1.00 97.12 376 THR A C 1
ATOM 3002 O O . THR A 1 376 ? 33.740 8.403 -11.174 1.00 97.12 376 THR A O 1
ATOM 3005 N N . GLN A 1 377 ? 33.100 10.319 -12.135 1.00 96.19 377 GLN A N 1
ATOM 3006 C CA . GLN A 1 377 ? 33.219 11.131 -10.915 1.00 96.19 377 GLN A CA 1
ATOM 3007 C C . GLN A 1 377 ? 31.940 11.905 -10.607 1.00 96.19 377 GLN A C 1
ATOM 3009 O O . GLN A 1 377 ? 31.449 11.852 -9.485 1.00 96.19 377 GLN A O 1
ATOM 3014 N N . TYR A 1 378 ? 31.404 12.625 -11.589 1.00 97.81 378 TYR A N 1
ATOM 3015 C CA . TYR A 1 378 ? 30.146 13.362 -11.505 1.00 97.81 378 TYR A CA 1
ATOM 3016 C C . TYR A 1 378 ? 29.587 13.587 -12.913 1.00 97.81 378 TYR A C 1
ATOM 3018 O O . TYR A 1 378 ? 30.314 13.461 -13.901 1.00 97.81 378 TYR A O 1
ATOM 3026 N N . SER A 1 379 ? 28.310 13.951 -12.999 1.00 97.94 379 SER A N 1
ATOM 3027 C CA . SER A 1 379 ? 27.720 14.499 -14.221 1.00 97.94 379 SER A CA 1
ATOM 3028 C C . SER A 1 379 ? 27.714 16.029 -14.203 1.00 97.94 379 SER A C 1
ATOM 3030 O O . SER A 1 379 ? 27.340 16.625 -13.194 1.00 97.94 379 SER A O 1
ATOM 3032 N N . GLU A 1 380 ? 28.105 16.681 -15.297 1.00 97.19 380 GLU A N 1
ATOM 3033 C CA . GLU A 1 380 ? 27.919 18.128 -15.454 1.00 97.19 380 GLU A CA 1
ATOM 3034 C C . GLU A 1 380 ? 26.484 18.413 -15.905 1.00 97.19 380 GLU A C 1
ATOM 3036 O O . GLU A 1 380 ? 26.077 18.046 -17.005 1.00 97.19 380 GLU A O 1
ATOM 3041 N N . TYR A 1 381 ? 25.702 19.053 -15.037 1.00 96.62 381 TYR A N 1
ATOM 3042 C CA . TYR A 1 381 ? 24.315 19.410 -15.316 1.00 96.62 381 TYR A CA 1
ATOM 3043 C C . TYR A 1 381 ? 23.996 20.709 -14.589 1.00 96.62 381 TYR A C 1
ATOM 3045 O O . TYR A 1 381 ? 24.248 20.805 -13.394 1.00 96.62 381 TYR A O 1
ATOM 3053 N N . ALA A 1 382 ? 23.455 21.714 -15.281 1.00 94.94 382 ALA A N 1
ATOM 3054 C CA . ALA A 1 382 ? 23.364 23.072 -14.736 1.00 94.94 382 ALA A CA 1
ATOM 3055 C C . ALA A 1 382 ? 22.567 23.151 -13.420 1.00 94.94 382 ALA A C 1
ATOM 3057 O O . ALA A 1 382 ? 23.015 23.773 -12.460 1.00 94.94 382 ALA A O 1
ATOM 3058 N N . SER A 1 383 ? 21.410 22.484 -13.353 1.00 95.75 383 SER A N 1
ATOM 3059 C CA . SER A 1 383 ? 20.492 22.564 -12.207 1.00 95.75 383 SER A CA 1
ATOM 3060 C C . SER A 1 383 ? 19.937 21.184 -11.824 1.00 95.75 383 SER A C 1
ATOM 3062 O O . SER A 1 383 ? 18.790 20.872 -12.156 1.00 95.75 383 SER A O 1
ATOM 3064 N N . PRO A 1 384 ? 20.741 20.316 -11.181 1.00 96.38 384 PRO A N 1
ATOM 3065 C CA . PRO A 1 384 ? 20.292 19.006 -10.715 1.00 96.38 384 PRO A CA 1
ATOM 3066 C C . PRO A 1 384 ? 19.375 19.156 -9.492 1.00 96.38 384 PRO A C 1
ATOM 3068 O O . PRO A 1 384 ? 19.561 20.057 -8.671 1.00 96.38 384 PRO A O 1
ATOM 3071 N N . GLY A 1 385 ? 18.386 18.276 -9.355 1.00 95.56 385 GLY A N 1
ATOM 3072 C CA . GLY A 1 385 ? 17.405 18.350 -8.273 1.00 95.56 385 GLY A CA 1
ATOM 3073 C C . GLY A 1 385 ? 16.438 17.169 -8.254 1.00 95.56 385 GLY A C 1
ATOM 3074 O O . GLY A 1 385 ? 16.648 16.169 -8.943 1.00 95.56 385 GLY A O 1
ATOM 3075 N N . ALA A 1 386 ? 15.351 17.293 -7.486 1.00 95.00 386 ALA A N 1
ATOM 3076 C CA . ALA A 1 386 ? 14.349 16.231 -7.350 1.00 95.00 386 ALA A CA 1
ATOM 3077 C C . ALA A 1 386 ? 13.755 15.808 -8.711 1.00 95.00 386 ALA A C 1
ATOM 3079 O O . ALA A 1 386 ? 13.664 14.617 -9.021 1.00 95.00 386 ALA A O 1
ATOM 3080 N N . HIS A 1 387 ? 13.459 16.793 -9.566 1.00 95.25 387 HIS A N 1
ATOM 3081 C CA . HIS A 1 387 ? 12.826 16.601 -10.874 1.00 95.25 387 HIS A CA 1
ATOM 3082 C C . HIS A 1 387 ? 13.782 16.758 -12.069 1.00 95.25 387 HIS A C 1
ATOM 3084 O O . HIS A 1 387 ? 13.326 16.755 -13.208 1.00 95.25 387 HIS A O 1
ATOM 3090 N N . SER A 1 388 ? 15.091 16.928 -11.851 1.00 96.69 388 SER A N 1
ATOM 3091 C CA . SER A 1 388 ? 16.032 17.293 -12.921 1.00 96.69 388 SER A CA 1
ATOM 3092 C C . SER A 1 388 ? 17.396 16.611 -12.794 1.00 96.69 388 SER A C 1
ATOM 3094 O O . SER A 1 388 ? 17.927 16.425 -11.698 1.00 96.69 388 SER A O 1
ATOM 3096 N N . GLY A 1 389 ? 17.981 16.260 -13.941 1.00 97.31 389 GLY A N 1
ATOM 3097 C CA . GLY A 1 389 ? 19.306 15.646 -14.059 1.00 97.31 389 GLY A CA 1
ATOM 3098 C C . GLY A 1 389 ? 19.383 14.712 -15.266 1.00 97.31 389 GLY A C 1
ATOM 3099 O O . GLY A 1 389 ? 18.436 13.981 -15.541 1.00 97.31 389 GLY A O 1
ATOM 3100 N N . ASP A 1 390 ? 20.509 14.697 -15.977 1.00 97.62 390 ASP A N 1
ATOM 3101 C CA . ASP A 1 390 ? 20.683 13.824 -17.147 1.00 97.62 390 ASP A CA 1
ATOM 3102 C C . ASP A 1 390 ? 20.699 12.334 -16.761 1.00 97.62 390 ASP A C 1
ATOM 3104 O O . ASP A 1 390 ? 19.943 11.547 -17.326 1.00 97.62 390 ASP A O 1
ATOM 3108 N N . MET A 1 391 ? 21.466 11.950 -15.732 1.00 98.44 391 MET A N 1
ATOM 3109 C CA . MET A 1 391 ? 21.481 10.559 -15.252 1.00 98.44 391 MET A CA 1
ATOM 3110 C C . MET A 1 391 ? 20.114 10.118 -14.690 1.00 98.44 391 MET A C 1
ATOM 3112 O O . MET A 1 391 ? 19.734 8.962 -14.846 1.00 98.44 391 MET A O 1
ATOM 3116 N N . ARG A 1 392 ? 19.328 11.034 -14.103 1.00 97.94 392 ARG A N 1
ATOM 3117 C CA . ARG A 1 392 ? 17.952 10.761 -13.650 1.00 97.94 392 ARG A CA 1
ATOM 3118 C C . ARG A 1 392 ? 17.064 10.291 -14.807 1.00 97.94 392 ARG A C 1
ATOM 3120 O O . ARG A 1 392 ? 16.337 9.311 -14.664 1.00 97.94 392 ARG A O 1
ATOM 3127 N N . GLU A 1 393 ? 17.095 10.987 -15.939 1.00 97.31 393 GLU A N 1
ATOM 3128 C CA . GLU A 1 393 ? 16.234 10.659 -17.083 1.00 97.31 393 GLU A CA 1
ATOM 3129 C C . GLU A 1 393 ? 16.727 9.436 -17.862 1.00 97.31 393 GLU A C 1
ATOM 3131 O O . GLU A 1 393 ? 15.921 8.580 -18.240 1.00 97.31 393 GLU A O 1
ATOM 3136 N N . ASP A 1 394 ? 18.036 9.353 -18.099 1.00 97.81 394 ASP A N 1
ATOM 3137 C CA . ASP A 1 394 ? 18.626 8.344 -18.980 1.00 97.81 394 ASP A CA 1
ATOM 3138 C C . ASP A 1 394 ? 18.900 7.020 -18.248 1.00 97.81 394 ASP A C 1
ATOM 3140 O O . ASP A 1 394 ? 18.570 5.946 -18.748 1.00 97.81 394 ASP A O 1
ATOM 3144 N N . ILE A 1 395 ? 19.434 7.083 -17.023 1.00 98.44 395 ILE A N 1
ATOM 3145 C CA . ILE A 1 395 ? 19.860 5.897 -16.268 1.00 98.44 395 ILE A CA 1
ATOM 3146 C C . ILE A 1 395 ? 18.758 5.406 -15.339 1.00 98.44 395 ILE A C 1
ATOM 3148 O O . ILE A 1 395 ? 18.305 4.272 -15.482 1.00 98.44 395 ILE A O 1
ATOM 3152 N N . THR A 1 396 ? 18.300 6.240 -14.400 1.00 98.25 396 THR A N 1
ATOM 3153 C CA . THR A 1 396 ? 17.276 5.820 -13.431 1.00 98.25 396 THR A CA 1
ATOM 3154 C C . THR A 1 396 ? 15.989 5.423 -14.149 1.00 98.25 396 THR A C 1
ATOM 3156 O O . THR A 1 396 ? 15.535 4.288 -14.017 1.00 98.25 396 THR A O 1
ATOM 3159 N N . LYS A 1 397 ? 15.418 6.339 -14.938 1.00 98.12 397 LYS A N 1
ATOM 3160 C CA . LYS A 1 397 ? 14.114 6.130 -15.573 1.00 98.12 397 LYS A CA 1
ATOM 3161 C C . LYS A 1 397 ? 14.210 5.235 -16.808 1.00 98.12 397 LYS A C 1
ATOM 3163 O O . LYS A 1 397 ? 13.619 4.157 -16.837 1.00 98.12 397 LYS A O 1
ATOM 3168 N N . SER A 1 398 ? 14.940 5.671 -17.841 1.00 97.50 398 SER A N 1
ATOM 3169 C CA . SER A 1 398 ? 14.900 4.994 -19.146 1.00 97.50 398 SER A CA 1
ATOM 3170 C C . SER A 1 398 ? 15.566 3.617 -19.159 1.00 97.50 398 SER A C 1
ATOM 3172 O O . SER A 1 398 ? 14.990 2.673 -19.715 1.00 97.50 398 SER A O 1
ATOM 3174 N N . LEU A 1 399 ? 16.760 3.501 -18.568 1.00 98.56 399 LEU A N 1
ATOM 3175 C CA . LEU A 1 399 ? 17.532 2.261 -18.555 1.00 98.56 399 LEU A CA 1
ATOM 3176 C C . LEU A 1 399 ? 17.073 1.297 -17.458 1.00 98.56 399 LEU A C 1
ATOM 3178 O O . LEU A 1 399 ? 16.779 0.147 -17.764 1.00 98.56 399 LEU A O 1
ATOM 3182 N N . ILE A 1 400 ? 17.031 1.736 -16.195 1.00 98.69 400 ILE A N 1
ATOM 3183 C CA . ILE A 1 400 ? 16.818 0.829 -15.059 1.00 98.69 400 ILE A CA 1
ATOM 3184 C C . ILE A 1 400 ? 15.333 0.561 -14.822 1.00 98.69 400 ILE A C 1
ATOM 3186 O O . ILE A 1 400 ? 14.918 -0.587 -14.943 1.00 98.69 400 ILE A O 1
ATOM 3190 N N . GLN A 1 401 ? 14.515 1.577 -14.520 1.00 98.50 401 GLN A N 1
ATOM 3191 C CA . GLN A 1 401 ? 13.103 1.347 -14.181 1.00 98.50 401 GLN A CA 1
ATOM 3192 C C . GLN A 1 401 ? 12.336 0.727 -15.352 1.00 98.50 401 GLN A C 1
ATOM 3194 O O . GLN A 1 401 ? 11.719 -0.327 -15.207 1.00 98.50 401 GLN A O 1
ATOM 3199 N N . LEU A 1 402 ? 12.429 1.323 -16.543 1.00 98.06 402 LEU A N 1
ATOM 3200 C CA . LEU A 1 402 ? 11.769 0.757 -17.721 1.00 98.06 402 LEU A CA 1
ATOM 3201 C C . LEU A 1 402 ? 12.486 -0.481 -18.273 1.00 98.06 402 LEU A C 1
ATOM 3203 O O . LEU A 1 402 ? 11.857 -1.265 -18.978 1.00 98.06 402 LEU A O 1
ATOM 3207 N N . GLY A 1 403 ? 13.765 -0.689 -17.949 1.00 98.44 403 GLY A N 1
ATOM 3208 C CA . GLY A 1 403 ? 14.452 -1.951 -18.221 1.00 98.44 403 GLY A CA 1
ATOM 3209 C C . GLY A 1 403 ? 13.879 -3.097 -17.394 1.00 98.44 403 GLY A C 1
ATOM 3210 O O . GLY A 1 403 ? 13.545 -4.132 -17.958 1.00 98.44 403 GLY A O 1
ATOM 3211 N N . ILE A 1 404 ? 13.670 -2.889 -16.089 1.00 98.81 404 ILE A N 1
ATOM 3212 C CA . ILE A 1 404 ? 12.976 -3.846 -15.213 1.00 98.81 404 ILE A CA 1
ATOM 3213 C C . ILE A 1 404 ? 11.566 -4.120 -15.750 1.00 98.81 404 ILE A C 1
ATOM 3215 O O . ILE A 1 404 ? 11.196 -5.280 -15.916 1.00 98.81 404 ILE A O 1
ATOM 3219 N N . ALA A 1 405 ? 10.802 -3.073 -16.085 1.00 98.31 405 ALA A N 1
ATOM 3220 C CA . ALA A 1 405 ? 9.455 -3.230 -16.635 1.00 98.31 405 ALA A CA 1
ATOM 3221 C C . ALA A 1 405 ? 9.459 -4.053 -17.938 1.00 98.31 405 ALA A C 1
ATOM 3223 O O . ALA A 1 405 ? 8.759 -5.054 -18.046 1.00 98.31 405 ALA A O 1
ATOM 3224 N N . ASN A 1 406 ? 10.292 -3.688 -18.917 1.00 98.44 406 ASN A N 1
ATOM 3225 C CA . ASN A 1 406 ? 10.344 -4.377 -20.208 1.00 98.44 406 ASN A CA 1
ATOM 3226 C C . ASN A 1 406 ? 10.904 -5.798 -20.131 1.00 98.44 406 ASN A C 1
ATOM 3228 O O . ASN A 1 406 ? 10.417 -6.669 -20.852 1.00 98.44 406 ASN A O 1
ATOM 3232 N N . ALA A 1 407 ? 11.869 -6.055 -19.248 1.00 98.62 407 ALA A N 1
ATOM 3233 C CA . ALA A 1 407 ? 12.338 -7.405 -18.962 1.00 98.62 407 ALA A CA 1
ATOM 3234 C C . ALA A 1 407 ? 11.193 -8.276 -18.427 1.00 98.62 407 ALA A C 1
ATOM 3236 O O . ALA A 1 407 ? 10.983 -9.391 -18.904 1.00 98.62 407 ALA A O 1
ATOM 3237 N N . ASN A 1 408 ? 10.394 -7.722 -17.512 1.00 98.38 408 ASN A N 1
ATOM 3238 C CA . ASN A 1 408 ? 9.186 -8.350 -16.989 1.00 98.38 408 ASN A CA 1
ATOM 3239 C C . ASN A 1 408 ? 8.063 -8.498 -18.027 1.00 98.38 408 ASN A C 1
ATOM 3241 O O . ASN A 1 408 ? 7.211 -9.361 -17.848 1.00 98.38 408 ASN A O 1
ATOM 3245 N N . TYR A 1 409 ? 8.085 -7.744 -19.130 1.00 98.19 409 TYR A N 1
ATOM 3246 C CA . TYR A 1 409 ? 7.173 -7.889 -20.274 1.00 98.19 409 TYR A CA 1
ATOM 3247 C C . TYR A 1 409 ? 7.690 -8.805 -21.395 1.00 98.19 409 TYR A C 1
ATOM 3249 O O . TYR A 1 409 ? 6.986 -8.983 -22.391 1.00 98.19 409 TYR A O 1
ATOM 3257 N N . GLY A 1 410 ? 8.900 -9.359 -21.270 1.00 97.38 410 GLY A N 1
ATOM 3258 C CA . GLY A 1 410 ? 9.495 -10.230 -22.286 1.00 97.38 410 GLY A CA 1
ATOM 3259 C C . GLY A 1 410 ? 10.056 -9.486 -23.501 1.00 97.38 410 GLY A C 1
ATOM 3260 O O . GLY A 1 410 ? 10.198 -10.068 -24.572 1.00 97.38 410 GLY A O 1
ATOM 3261 N N . VAL A 1 411 ? 10.381 -8.197 -23.368 1.00 97.38 411 VAL A N 1
ATOM 3262 C CA . VAL A 1 411 ? 11.006 -7.415 -24.443 1.00 97.38 411 VAL A CA 1
ATOM 3263 C C . VAL A 1 411 ? 12.506 -7.345 -24.199 1.00 97.38 411 VAL A C 1
ATOM 3265 O O . VAL A 1 411 ? 12.915 -6.731 -23.227 1.00 97.38 411 VAL A O 1
ATOM 3268 N N . ALA A 1 412 ? 13.327 -7.913 -25.089 1.00 97.56 412 ALA A N 1
ATOM 3269 C CA . ALA A 1 412 ? 14.781 -8.009 -24.898 1.00 97.56 412 ALA A CA 1
ATOM 3270 C C . ALA A 1 412 ? 15.565 -6.712 -25.194 1.00 97.56 412 ALA A C 1
ATOM 3272 O O . ALA A 1 412 ? 16.661 -6.508 -24.668 1.00 97.56 412 ALA A O 1
ATOM 3273 N N . SER A 1 413 ? 15.033 -5.832 -26.051 1.00 97.69 413 SER A N 1
ATOM 3274 C CA . SER A 1 413 ? 15.682 -4.564 -26.419 1.00 97.69 413 SER A CA 1
ATOM 3275 C C . SER A 1 413 ? 14.690 -3.510 -26.907 1.00 97.69 413 SER A C 1
ATOM 3277 O O . SER A 1 413 ? 13.605 -3.844 -27.381 1.00 97.69 413 SER A O 1
ATOM 3279 N N . SER A 1 414 ? 15.059 -2.231 -26.811 1.00 96.56 414 SER A N 1
ATOM 3280 C CA . SER A 1 414 ? 14.306 -1.114 -27.397 1.00 96.56 414 SER A CA 1
ATOM 3281 C C . SER A 1 414 ? 15.208 0.097 -27.677 1.00 96.56 414 SER A C 1
ATOM 3283 O O . SER A 1 414 ? 16.414 0.060 -27.454 1.00 96.56 414 SER A O 1
ATOM 3285 N N . GLY A 1 415 ? 14.637 1.219 -28.129 1.00 95.56 415 GLY A N 1
ATOM 3286 C CA . GLY A 1 415 ? 15.354 2.503 -28.162 1.00 95.56 415 GLY A CA 1
ATOM 3287 C C . GLY A 1 415 ? 15.584 3.101 -26.764 1.00 95.56 415 GLY A C 1
ATOM 3288 O O . GLY A 1 415 ? 14.911 2.715 -25.806 1.00 95.56 415 GLY A O 1
ATOM 3289 N N . ALA A 1 416 ? 16.491 4.080 -26.663 1.00 93.12 416 ALA A N 1
ATOM 3290 C CA . ALA A 1 416 ? 16.837 4.780 -25.415 1.00 93.12 416 ALA A CA 1
ATOM 3291 C C . ALA A 1 416 ? 15.755 5.728 -24.861 1.00 93.12 416 ALA A C 1
ATOM 3293 O O . ALA A 1 416 ? 15.911 6.273 -23.771 1.00 93.12 416 ALA A O 1
ATOM 3294 N N . SER A 1 417 ? 14.650 5.944 -25.577 1.00 92.75 417 SER A N 1
ATOM 3295 C CA . SER A 1 417 ? 13.504 6.700 -25.063 1.00 92.75 417 SER A CA 1
ATOM 3296 C C . SER A 1 417 ? 12.862 6.011 -23.854 1.00 92.75 417 SER A C 1
ATOM 3298 O O . SER A 1 417 ? 12.931 4.783 -23.718 1.00 92.75 417 SER A O 1
ATOM 3300 N N . GLN A 1 418 ? 12.136 6.785 -23.042 1.00 94.12 418 GLN A N 1
ATOM 3301 C CA . GLN A 1 418 ? 11.313 6.271 -21.945 1.00 94.12 418 GLN A CA 1
ATOM 3302 C C . GLN A 1 418 ? 10.062 5.542 -22.467 1.00 94.12 418 GLN A C 1
ATOM 3304 O O . GLN A 1 418 ? 8.940 6.010 -22.322 1.00 94.12 418 GLN A O 1
ATOM 3309 N N . TRP A 1 419 ? 10.269 4.405 -23.128 1.00 94.88 419 TRP A N 1
ATOM 3310 C CA . TRP A 1 419 ? 9.232 3.539 -23.680 1.00 94.88 419 TRP A CA 1
ATOM 3311 C C . TRP A 1 419 ? 9.158 2.222 -22.903 1.00 94.88 419 TRP A C 1
ATOM 3313 O O . TRP A 1 419 ? 10.197 1.660 -22.531 1.00 94.88 419 TRP A O 1
ATOM 3323 N N . GLN A 1 420 ? 7.932 1.732 -22.715 1.00 94.25 420 GLN A N 1
ATOM 3324 C CA . GLN A 1 420 ? 7.633 0.403 -22.192 1.00 94.25 420 GLN A CA 1
ATOM 3325 C C . GLN A 1 420 ? 6.496 -0.269 -22.966 1.00 94.25 420 GLN A C 1
ATOM 3327 O O . GLN A 1 420 ? 5.645 0.418 -23.534 1.00 94.25 420 GLN A O 1
ATOM 3332 N N . ALA A 1 421 ? 6.476 -1.604 -22.958 1.00 95.19 421 ALA A N 1
ATOM 3333 C CA . ALA A 1 421 ? 5.456 -2.394 -23.649 1.00 95.19 421 ALA A CA 1
ATOM 3334 C C . ALA A 1 421 ? 4.071 -2.333 -22.985 1.00 95.19 421 ALA A C 1
ATOM 3336 O O . ALA A 1 421 ? 3.067 -2.430 -23.686 1.00 95.19 421 ALA A O 1
ATOM 3337 N N . ASN A 1 422 ? 4.015 -2.135 -21.659 1.00 94.69 422 ASN A N 1
ATOM 3338 C CA . ASN A 1 422 ? 2.772 -2.043 -20.884 1.00 94.69 422 ASN A CA 1
ATOM 3339 C C . ASN A 1 422 ? 1.852 -3.266 -21.086 1.00 94.69 422 ASN A C 1
ATOM 3341 O O . ASN A 1 422 ? 0.648 -3.120 -21.304 1.00 94.69 422 ASN A O 1
ATOM 3345 N N . ASN A 1 423 ? 2.435 -4.476 -21.085 1.00 95.62 423 ASN A N 1
ATOM 3346 C CA . ASN A 1 423 ? 1.711 -5.709 -21.420 1.00 95.62 423 ASN A CA 1
ATOM 3347 C C . ASN A 1 423 ? 0.674 -6.101 -20.361 1.00 95.62 423 ASN A C 1
ATOM 3349 O O . ASN A 1 423 ? -0.338 -6.696 -20.732 1.00 95.62 423 ASN A O 1
ATOM 3353 N N . TYR A 1 424 ? 0.942 -5.770 -19.097 1.00 96.88 424 TYR A N 1
ATOM 3354 C CA . TYR A 1 424 ? 0.073 -5.941 -17.931 1.00 96.88 424 TYR A CA 1
ATOM 3355 C C . TYR A 1 424 ? 0.405 -4.858 -16.879 1.00 96.88 424 TYR A C 1
ATOM 3357 O O . TYR A 1 424 ? 1.439 -4.198 -17.021 1.00 96.88 424 TYR A O 1
ATOM 3365 N N . PRO A 1 425 ? -0.430 -4.620 -15.848 1.00 97.69 425 PRO A N 1
ATOM 3366 C CA . PRO A 1 425 ? -0.177 -3.562 -14.869 1.00 97.69 425 PRO A CA 1
ATOM 3367 C C . PRO A 1 425 ? 1.053 -3.834 -13.992 1.00 97.69 425 PRO A C 1
ATOM 3369 O O . PRO A 1 425 ? 1.027 -4.683 -13.104 1.00 97.69 425 PRO A O 1
ATOM 3372 N N . ALA A 1 426 ? 2.109 -3.051 -14.198 1.00 97.62 426 ALA A N 1
ATOM 3373 C CA . ALA A 1 426 ? 3.265 -2.991 -13.313 1.00 97.62 426 ALA A CA 1
ATOM 3374 C C . ALA A 1 426 ? 3.767 -1.547 -13.186 1.00 97.62 426 ALA A C 1
ATOM 3376 O O . ALA A 1 426 ? 3.753 -0.781 -14.157 1.00 97.62 426 ALA A O 1
ATOM 3377 N N . ILE A 1 427 ? 4.221 -1.173 -11.991 1.00 98.62 427 ILE A N 1
ATOM 3378 C CA . ILE A 1 427 ? 4.811 0.136 -11.709 1.00 98.62 427 ILE A CA 1
ATOM 3379 C C . ILE A 1 427 ? 6.140 -0.061 -10.993 1.00 98.62 427 ILE A C 1
ATOM 3381 O O . ILE A 1 427 ? 6.187 -0.521 -9.858 1.00 98.62 427 ILE A O 1
ATOM 3385 N N . VAL A 1 428 ? 7.236 0.335 -11.636 1.00 98.69 428 VAL A N 1
ATOM 3386 C CA . VAL A 1 428 ? 8.566 0.205 -11.034 1.00 98.69 428 VAL A CA 1
ATOM 3387 C C . VAL A 1 428 ? 8.858 1.402 -10.133 1.00 98.69 428 VAL A C 1
ATOM 3389 O O . VAL A 1 428 ? 8.977 2.535 -10.606 1.00 98.69 428 VAL A O 1
ATOM 3392 N N . ILE A 1 429 ? 9.013 1.145 -8.839 1.00 98.69 429 ILE A N 1
ATOM 3393 C CA . ILE A 1 429 ? 9.396 2.109 -7.811 1.00 98.69 429 ILE A CA 1
ATOM 3394 C C . ILE A 1 429 ? 10.919 2.279 -7.812 1.00 98.69 429 ILE A C 1
ATOM 3396 O O . ILE A 1 429 ? 11.684 1.340 -7.610 1.00 98.69 429 ILE A O 1
ATOM 3400 N N . GLY A 1 430 ? 11.375 3.505 -8.034 1.00 98.19 430 GLY A N 1
ATOM 3401 C CA . GLY A 1 430 ? 12.777 3.884 -7.966 1.00 98.19 430 GLY A CA 1
ATOM 3402 C C . GLY A 1 430 ? 13.043 4.811 -6.787 1.00 98.19 430 GLY A C 1
ATOM 3403 O O . GLY A 1 430 ? 12.293 5.754 -6.543 1.00 98.19 430 GLY A O 1
ATOM 3404 N N . HIS A 1 431 ? 14.171 4.603 -6.119 1.00 98.19 431 HIS A N 1
ATOM 3405 C CA . HIS A 1 431 ? 14.802 5.599 -5.256 1.00 98.19 431 HIS A CA 1
ATOM 3406 C C . HIS A 1 431 ? 16.188 5.872 -5.809 1.00 98.19 431 HIS A C 1
ATOM 3408 O O . HIS A 1 431 ? 17.007 4.955 -5.871 1.00 98.19 431 HIS A O 1
ATOM 3414 N N . SER A 1 432 ? 16.483 7.106 -6.214 1.00 98.00 432 SER A N 1
ATOM 3415 C CA . SER A 1 432 ? 17.790 7.379 -6.812 1.00 98.00 432 SER A CA 1
ATOM 3416 C C . SER A 1 432 ? 18.449 8.649 -6.315 1.00 98.00 432 SER A C 1
ATOM 3418 O O . SER A 1 432 ? 17.794 9.6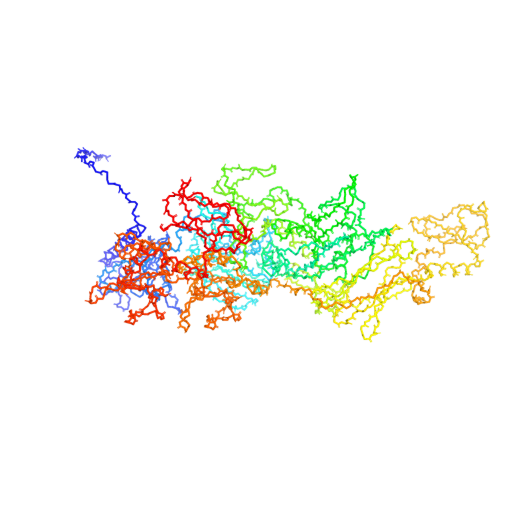32 -5.969 1.00 98.00 432 SER A O 1
ATOM 3420 N N . ILE A 1 433 ? 19.774 8.600 -6.296 1.00 98.56 433 ILE A N 1
ATOM 3421 C CA . ILE A 1 433 ? 20.649 9.713 -5.963 1.00 98.56 433 ILE A CA 1
ATOM 3422 C C . ILE A 1 433 ? 21.802 9.732 -6.962 1.00 98.56 433 ILE A C 1
ATOM 3424 O O . ILE A 1 433 ? 22.381 8.690 -7.275 1.00 98.56 433 ILE A O 1
ATOM 3428 N N . GLY A 1 434 ? 22.121 10.910 -7.490 1.00 98.50 434 GLY A N 1
ATOM 3429 C CA . GLY A 1 434 ? 23.217 11.086 -8.438 1.00 98.50 434 GLY A CA 1
ATOM 3430 C C . GLY A 1 434 ? 24.218 12.131 -7.976 1.00 98.50 434 GLY A C 1
ATOM 3431 O O . GLY A 1 434 ? 23.849 13.108 -7.322 1.00 98.50 434 GLY A O 1
ATOM 3432 N N . ARG A 1 435 ? 25.494 11.941 -8.321 1.00 98.62 435 ARG A N 1
ATOM 3433 C CA . ARG A 1 435 ? 26.534 12.951 -8.096 1.00 98.62 435 ARG A CA 1
ATOM 3434 C C . ARG A 1 435 ? 26.677 13.871 -9.305 1.00 98.62 435 ARG A C 1
ATOM 3436 O O . ARG A 1 435 ? 26.994 13.422 -10.407 1.00 98.62 435 ARG A O 1
ATOM 3443 N N . TYR A 1 436 ? 26.497 15.168 -9.079 1.00 98.62 436 TYR A N 1
ATOM 3444 C CA . TYR A 1 436 ? 26.504 16.195 -10.119 1.00 98.62 436 TYR A CA 1
ATOM 3445 C C . TYR A 1 436 ? 27.449 17.343 -9.786 1.00 98.62 436 TYR A C 1
ATOM 3447 O O . TYR A 1 436 ? 27.685 17.638 -8.615 1.00 98.62 436 TYR A O 1
ATOM 3455 N N . LYS A 1 437 ? 27.926 18.021 -10.830 1.00 98.19 437 LYS A N 1
ATOM 3456 C CA . LYS A 1 437 ? 28.535 19.347 -10.774 1.00 98.19 437 LYS A CA 1
ATOM 3457 C C . LYS A 1 437 ? 27.574 20.347 -11.410 1.00 98.19 437 LYS A C 1
ATOM 3459 O O . LYS A 1 437 ? 27.243 20.210 -12.588 1.00 98.19 437 LYS A O 1
ATOM 3464 N N . ASN A 1 438 ? 27.118 21.314 -10.619 1.00 95.75 438 ASN A N 1
ATOM 3465 C CA . ASN A 1 438 ? 26.178 22.340 -11.072 1.00 95.75 438 ASN A CA 1
ATOM 3466 C C . ASN A 1 438 ? 26.873 23.487 -11.832 1.00 95.75 438 ASN A C 1
ATOM 3468 O O . ASN A 1 438 ? 28.102 23.547 -11.916 1.00 95.75 438 ASN A O 1
ATOM 3472 N N . ASP A 1 439 ? 26.083 24.418 -12.367 1.00 94.56 439 ASP A N 1
ATOM 3473 C CA . ASP A 1 439 ? 26.559 25.615 -13.082 1.00 94.56 439 ASP A CA 1
ATOM 3474 C C . ASP A 1 439 ? 27.425 26.566 -12.228 1.00 94.56 439 ASP A C 1
ATOM 3476 O O . ASP A 1 439 ? 28.261 27.295 -12.760 1.00 94.56 439 ASP A O 1
ATOM 3480 N N . LYS A 1 440 ? 27.295 26.507 -10.898 1.00 94.62 440 LYS A N 1
ATOM 3481 C CA . LYS A 1 440 ? 28.157 27.204 -9.923 1.00 94.62 440 LYS A CA 1
ATOM 3482 C C . LYS A 1 440 ? 29.475 26.471 -9.648 1.00 94.62 440 LYS A C 1
ATOM 3484 O O . LYS A 1 440 ? 30.274 26.926 -8.831 1.00 94.62 440 LYS A O 1
ATOM 3489 N N . GLY A 1 441 ? 29.703 25.328 -10.294 1.00 94.88 441 GLY A N 1
ATOM 3490 C CA . GLY A 1 441 ? 30.885 24.492 -10.113 1.00 94.88 441 GLY A CA 1
ATOM 3491 C C . GLY A 1 441 ? 30.903 23.692 -8.807 1.00 94.88 441 GLY A C 1
ATOM 3492 O O . GLY A 1 441 ? 31.939 23.121 -8.469 1.00 94.88 441 GLY A O 1
ATOM 3493 N N . ASN A 1 442 ? 29.796 23.631 -8.059 1.00 96.38 442 ASN A N 1
ATOM 3494 C CA . ASN A 1 442 ? 29.710 22.842 -6.833 1.00 96.38 442 ASN A CA 1
ATOM 3495 C C . ASN A 1 442 ? 29.392 21.385 -7.158 1.00 96.38 442 ASN A C 1
ATOM 3497 O O . ASN A 1 442 ? 28.475 21.102 -7.930 1.00 96.38 442 ASN A O 1
ATOM 3501 N N . ILE A 1 443 ? 30.135 20.474 -6.531 1.00 97.88 443 ILE A N 1
ATOM 3502 C CA . ILE A 1 443 ? 29.915 19.033 -6.639 1.00 97.88 443 ILE A CA 1
ATOM 3503 C C . ILE A 1 443 ? 29.083 18.582 -5.440 1.00 97.88 443 ILE A C 1
ATOM 3505 O O . ILE A 1 443 ? 29.446 18.859 -4.297 1.00 97.88 443 ILE A O 1
ATOM 3509 N N . GLY A 1 444 ? 27.985 17.876 -5.696 1.00 97.62 444 GLY A N 1
ATOM 3510 C CA . GLY A 1 444 ? 27.088 17.384 -4.656 1.00 97.62 444 GLY A CA 1
ATOM 3511 C C . GLY A 1 444 ? 26.322 16.138 -5.078 1.00 97.62 444 GLY A C 1
ATOM 3512 O O . GLY A 1 444 ? 26.231 15.814 -6.263 1.00 97.62 444 GLY A O 1
ATOM 3513 N N . ASN A 1 445 ? 25.773 15.440 -4.087 1.00 98.19 445 ASN A N 1
ATOM 3514 C CA . ASN A 1 445 ? 24.840 14.342 -4.297 1.00 98.19 445 ASN A CA 1
ATOM 3515 C C . ASN A 1 445 ? 23.408 14.891 -4.237 1.00 98.19 445 ASN A C 1
ATOM 3517 O O . ASN A 1 445 ? 23.054 15.580 -3.281 1.00 98.19 445 ASN A O 1
ATOM 3521 N N . TYR A 1 446 ? 22.594 14.574 -5.240 1.00 97.81 446 TYR A N 1
ATOM 3522 C CA . TYR A 1 446 ? 21.232 15.079 -5.390 1.00 97.81 446 TYR A CA 1
ATOM 3523 C C . TYR A 1 446 ? 20.252 13.911 -5.444 1.00 97.81 446 TYR A C 1
ATOM 3525 O O . TYR A 1 446 ? 20.364 13.049 -6.314 1.00 97.81 446 TYR A O 1
ATOM 3533 N N . THR A 1 447 ? 19.311 13.875 -4.499 1.00 97.62 447 THR A N 1
ATOM 3534 C CA . THR A 1 447 ? 18.212 12.901 -4.485 1.00 97.62 447 THR A CA 1
ATOM 3535 C C . THR A 1 447 ? 17.181 13.278 -5.540 1.00 97.62 447 THR A C 1
ATOM 3537 O O . THR A 1 447 ? 16.802 14.445 -5.653 1.00 97.62 447 THR A O 1
ATOM 3540 N N . HIS A 1 448 ? 16.703 12.284 -6.281 1.00 98.00 448 HIS A N 1
ATOM 3541 C CA . HIS A 1 448 ? 15.631 12.428 -7.256 1.00 98.00 448 HIS A CA 1
ATOM 3542 C C . HIS A 1 448 ? 14.329 11.831 -6.708 1.00 98.00 448 HIS A C 1
ATOM 3544 O O . HIS A 1 448 ? 14.366 10.832 -5.992 1.00 98.00 448 HIS A O 1
ATOM 3550 N N . GLY A 1 449 ? 13.190 12.433 -7.048 1.00 96.81 449 GLY A N 1
ATOM 3551 C CA . GLY A 1 449 ? 11.884 12.044 -6.513 1.00 96.81 449 GLY A CA 1
ATOM 3552 C C . GLY A 1 449 ? 10.730 12.793 -7.175 1.00 96.81 449 GLY A C 1
ATOM 3553 O O . GLY A 1 449 ? 10.935 13.421 -8.224 1.00 96.81 449 GLY A O 1
ATOM 3554 N N . LEU A 1 450 ? 9.561 12.758 -6.525 1.00 95.69 450 LEU A N 1
ATOM 3555 C CA . LEU A 1 450 ? 8.378 13.560 -6.847 1.00 95.69 450 LEU A CA 1
ATOM 3556 C C . LEU A 1 450 ? 7.987 13.462 -8.336 1.00 95.69 450 LEU A C 1
ATOM 3558 O O . LEU A 1 450 ? 7.815 14.469 -9.030 1.00 95.69 450 LEU A O 1
ATOM 3562 N N . SER A 1 451 ? 8.031 12.251 -8.895 1.00 95.69 451 SER A N 1
ATOM 3563 C CA . SER A 1 451 ? 7.717 12.043 -10.308 1.00 95.69 451 SER A CA 1
ATOM 3564 C C . SER A 1 451 ? 7.246 10.629 -10.599 1.00 95.69 451 SER A C 1
ATOM 3566 O O . SER A 1 451 ? 7.959 9.666 -10.340 1.00 95.69 451 SER A O 1
ATOM 3568 N N . GLY A 1 452 ? 6.101 10.523 -11.255 1.00 93.31 452 GLY A N 1
ATOM 3569 C CA . GLY A 1 452 ? 5.500 9.276 -11.695 1.00 93.31 452 GLY A CA 1
ATOM 3570 C C . GLY A 1 452 ? 4.901 9.385 -13.091 1.00 93.31 452 GLY A C 1
ATOM 3571 O O . GLY A 1 452 ? 4.833 10.460 -13.688 1.00 93.31 452 GLY A O 1
ATOM 3572 N N . GLY A 1 453 ? 4.505 8.238 -13.635 1.00 94.06 453 GLY A N 1
ATOM 3573 C CA . GLY A 1 453 ? 3.914 8.122 -14.966 1.00 94.06 453 GLY A CA 1
ATOM 3574 C C . GLY A 1 453 ? 4.552 7.007 -15.786 1.00 94.06 453 GLY A C 1
ATOM 3575 O O . GLY A 1 453 ? 5.666 6.568 -15.513 1.00 94.06 453 GLY A O 1
ATOM 3576 N N . ASN A 1 454 ? 3.847 6.546 -16.821 1.00 93.31 454 ASN A N 1
ATOM 3577 C CA . ASN A 1 454 ? 4.356 5.550 -17.770 1.00 93.31 454 ASN A CA 1
ATOM 3578 C C . ASN A 1 454 ? 4.923 4.272 -17.102 1.00 93.31 454 ASN A C 1
ATOM 3580 O O . ASN A 1 454 ? 5.969 3.772 -17.510 1.00 93.31 454 ASN A O 1
ATOM 3584 N N . GLY A 1 455 ? 4.237 3.743 -16.081 1.00 94.19 455 GLY A N 1
ATOM 3585 C CA . GLY A 1 455 ? 4.628 2.494 -15.406 1.00 94.19 455 GLY A CA 1
ATOM 3586 C C . GLY A 1 455 ? 5.855 2.607 -14.493 1.00 94.19 455 GLY A C 1
ATOM 3587 O O . GLY A 1 455 ? 6.500 1.605 -14.198 1.00 94.19 455 GLY A O 1
ATOM 3588 N N . MET A 1 456 ? 6.210 3.813 -14.049 1.00 97.12 456 MET A N 1
ATOM 3589 C CA . MET A 1 456 ? 7.301 4.032 -13.099 1.00 97.12 456 MET A CA 1
ATOM 3590 C C . MET A 1 456 ? 6.986 5.181 -12.144 1.00 97.12 456 MET A C 1
ATOM 3592 O O . MET A 1 456 ? 6.268 6.118 -12.498 1.00 97.12 456 MET A O 1
ATOM 3596 N N . VAL A 1 457 ? 7.558 5.113 -10.944 1.00 98.31 457 VAL A N 1
ATOM 3597 C CA . VAL A 1 457 ? 7.532 6.196 -9.954 1.00 98.31 457 VAL A CA 1
ATOM 3598 C C . VAL A 1 457 ? 8.911 6.369 -9.350 1.00 98.31 457 VAL A C 1
ATOM 3600 O O . VAL A 1 457 ? 9.594 5.397 -9.046 1.00 98.31 457 VAL A O 1
ATOM 3603 N N . LEU A 1 458 ? 9.353 7.606 -9.205 1.00 97.81 458 LEU A N 1
ATOM 3604 C CA . LEU A 1 458 ? 10.625 7.973 -8.613 1.00 97.81 458 LEU A CA 1
ATOM 3605 C C . LEU A 1 458 ? 10.335 8.748 -7.337 1.00 97.81 458 LEU A C 1
ATOM 3607 O O . LEU A 1 458 ? 9.750 9.828 -7.392 1.00 97.81 458 LEU A O 1
ATOM 3611 N N . LEU A 1 459 ? 10.740 8.179 -6.205 1.00 97.88 459 LEU A N 1
ATOM 3612 C CA . LEU A 1 459 ? 10.287 8.592 -4.882 1.00 97.88 459 LEU A CA 1
ATOM 3613 C C . LEU A 1 459 ? 11.456 9.027 -3.988 1.00 97.88 459 LEU A C 1
ATOM 3615 O O . LEU A 1 459 ? 12.436 8.291 -3.822 1.00 97.88 459 LEU A O 1
ATOM 3619 N N . ALA A 1 460 ? 11.326 10.185 -3.343 1.00 95.44 460 ALA A N 1
ATOM 3620 C CA . ALA A 1 460 ? 12.207 10.639 -2.269 1.00 95.44 460 ALA A CA 1
ATOM 3621 C C . ALA A 1 460 ? 11.755 10.103 -0.892 1.00 95.44 460 ALA A C 1
ATOM 3623 O O . ALA A 1 460 ? 12.596 9.710 -0.067 1.00 95.44 460 ALA A O 1
ATOM 3624 N N . GLY A 1 461 ? 10.441 10.055 -0.661 1.00 94.31 461 GLY A N 1
ATOM 3625 C CA . GLY A 1 461 ? 9.759 9.456 0.485 1.00 94.31 461 GLY A CA 1
ATOM 3626 C C . GLY A 1 461 ? 8.805 8.325 0.081 1.00 94.31 461 GLY A C 1
ATOM 3627 O O . GLY A 1 461 ? 8.393 8.215 -1.065 1.00 94.31 461 GLY A O 1
ATOM 3628 N N . THR A 1 462 ? 8.465 7.450 1.031 1.00 95.69 462 THR A N 1
ATOM 3629 C CA . THR A 1 462 ? 7.535 6.311 0.808 1.00 95.69 462 THR A CA 1
ATOM 3630 C C . THR A 1 462 ? 6.339 6.327 1.756 1.00 95.69 462 THR A C 1
ATOM 3632 O O . THR A 1 462 ? 5.626 5.338 1.883 1.00 95.69 462 THR A O 1
ATOM 3635 N N . THR A 1 463 ? 6.132 7.457 2.427 1.00 94.12 463 THR A N 1
ATOM 3636 C CA . THR A 1 463 ? 5.010 7.747 3.319 1.00 94.12 463 THR A CA 1
ATOM 3637 C C . THR A 1 463 ? 4.453 9.120 2.962 1.00 94.12 463 THR A C 1
ATOM 3639 O O . THR A 1 463 ? 5.129 9.933 2.321 1.00 94.12 463 THR A O 1
ATOM 3642 N N . GLY A 1 464 ? 3.210 9.378 3.350 1.00 93.25 464 GLY A N 1
ATOM 3643 C CA . GLY A 1 464 ? 2.500 10.587 2.977 1.00 93.25 464 GLY A CA 1
ATOM 3644 C C . GLY A 1 464 ? 2.086 10.616 1.510 1.00 93.25 464 GLY A C 1
ATOM 3645 O O . GLY A 1 464 ? 1.901 9.582 0.863 1.00 93.25 464 GLY A O 1
ATOM 3646 N N . ASN A 1 465 ? 1.892 11.829 0.990 1.00 95.94 465 ASN A N 1
ATOM 3647 C CA . ASN A 1 465 ? 1.235 12.007 -0.300 1.00 95.94 465 ASN A CA 1
ATOM 3648 C C . ASN A 1 465 ? 2.073 11.550 -1.496 1.00 95.94 465 ASN A C 1
ATOM 3650 O O . ASN A 1 465 ? 1.501 11.036 -2.445 1.00 95.94 465 ASN A O 1
ATOM 3654 N N . GLU A 1 466 ? 3.402 11.710 -1.454 1.00 96.44 466 GLU A N 1
ATOM 3655 C CA . GLU A 1 466 ? 4.277 11.486 -2.617 1.00 96.44 466 GLU A CA 1
ATOM 3656 C C . GLU A 1 466 ? 4.034 10.118 -3.267 1.00 96.44 466 GLU A C 1
ATOM 3658 O O . GLU A 1 466 ? 3.677 10.053 -4.436 1.00 96.44 466 GLU A O 1
ATOM 3663 N N . VAL A 1 467 ? 4.144 9.019 -2.518 1.00 96.44 467 VAL A N 1
ATOM 3664 C CA . VAL A 1 467 ? 3.985 7.679 -3.108 1.00 96.44 467 VAL A CA 1
ATOM 3665 C C . VAL A 1 467 ? 2.587 7.446 -3.679 1.00 96.44 467 VAL A C 1
ATOM 3667 O O . VAL A 1 467 ? 2.457 6.893 -4.769 1.00 96.44 467 VAL A O 1
ATOM 3670 N N . THR A 1 468 ? 1.545 7.916 -2.994 1.00 97.06 468 THR A N 1
ATOM 3671 C CA . THR A 1 468 ? 0.156 7.753 -3.447 1.00 97.06 468 THR A CA 1
ATOM 3672 C C . THR A 1 468 ? -0.102 8.583 -4.709 1.00 97.06 468 THR A C 1
ATOM 3674 O O . THR A 1 468 ? -0.697 8.090 -5.666 1.00 97.06 468 THR A O 1
ATOM 3677 N N . HIS A 1 469 ? 0.419 9.811 -4.743 1.00 98.12 469 HIS A N 1
ATOM 3678 C CA . HIS A 1 469 ? 0.347 10.739 -5.869 1.00 98.12 469 HIS A CA 1
ATOM 3679 C C . HIS A 1 469 ? 1.080 10.206 -7.106 1.00 98.12 469 HIS A C 1
ATOM 3681 O O . HIS A 1 469 ? 0.505 10.129 -8.192 1.00 98.12 469 HIS A O 1
ATOM 3687 N N . GLU A 1 470 ? 2.336 9.776 -6.950 1.00 98.12 470 GLU A N 1
ATOM 3688 C CA . GLU A 1 470 ? 3.129 9.304 -8.085 1.00 98.12 470 GLU A CA 1
ATOM 3689 C C . GLU A 1 470 ? 2.599 7.974 -8.640 1.00 98.12 470 GLU A C 1
ATOM 3691 O O . GLU A 1 470 ? 2.579 7.784 -9.860 1.00 98.12 470 GLU A O 1
ATOM 3696 N N . ILE A 1 471 ? 2.111 7.062 -7.784 1.00 98.31 471 ILE A N 1
ATOM 3697 C CA . ILE A 1 471 ? 1.424 5.847 -8.255 1.00 98.31 471 ILE A CA 1
ATOM 3698 C C . ILE A 1 471 ? 0.135 6.231 -8.991 1.00 98.31 471 ILE A C 1
ATOM 3700 O O . ILE A 1 471 ? -0.141 5.672 -10.051 1.00 98.31 471 ILE A O 1
ATOM 3704 N N . GLY A 1 472 ? -0.604 7.237 -8.509 1.00 97.81 472 GLY A N 1
ATOM 3705 C CA . GLY A 1 472 ? -1.731 7.826 -9.233 1.00 97.81 472 GLY A CA 1
ATOM 3706 C C . GLY A 1 472 ? -1.352 8.252 -10.656 1.00 97.81 472 GLY A C 1
ATOM 3707 O O . GLY A 1 472 ? -2.013 7.848 -11.615 1.00 97.81 472 GLY A O 1
ATOM 3708 N N . HIS A 1 473 ? -0.249 8.986 -10.835 1.00 98.06 473 HIS A N 1
ATOM 3709 C CA . HIS A 1 473 ? 0.267 9.335 -12.166 1.00 98.06 473 HIS A CA 1
ATOM 3710 C C . HIS A 1 473 ? 0.596 8.115 -13.032 1.00 98.06 473 HIS A C 1
ATOM 3712 O O . HIS A 1 473 ? 0.281 8.086 -14.225 1.00 98.06 473 HIS A O 1
ATOM 3718 N N . ALA A 1 474 ? 1.213 7.088 -12.449 1.00 97.38 474 ALA A N 1
ATOM 3719 C CA . ALA A 1 474 ? 1.513 5.848 -13.157 1.00 97.38 474 ALA A CA 1
ATOM 3720 C C . ALA A 1 474 ? 0.248 5.052 -13.545 1.00 97.38 474 ALA A C 1
ATOM 3722 O O . ALA A 1 474 ? 0.277 4.320 -14.537 1.00 97.38 474 ALA A O 1
ATOM 3723 N N . LEU A 1 475 ? -0.870 5.276 -12.848 1.00 96.94 475 LEU A N 1
ATOM 3724 C CA . LEU A 1 475 ? -2.214 4.774 -13.153 1.00 96.94 475 LEU A CA 1
ATOM 3725 C C . LEU A 1 475 ? -3.060 5.772 -13.971 1.00 96.94 475 LEU A C 1
ATOM 3727 O O . LEU A 1 475 ? -4.287 5.746 -13.929 1.00 96.94 475 LEU A O 1
ATOM 3731 N N . SER A 1 476 ? -2.400 6.631 -14.758 1.00 94.81 476 SER A N 1
ATOM 3732 C CA . SER A 1 476 ? -3.014 7.566 -15.713 1.00 94.81 476 SER A CA 1
ATOM 3733 C C . SER A 1 476 ? -3.779 8.749 -15.100 1.00 94.81 476 SER A C 1
ATOM 3735 O O . SER A 1 476 ? -4.576 9.390 -15.795 1.00 94.81 476 SER A O 1
ATOM 3737 N N . MET A 1 477 ? -3.516 9.100 -13.840 1.00 96.38 477 MET A N 1
ATOM 3738 C CA . MET A 1 477 ? -4.081 10.306 -13.230 1.00 96.38 477 MET A CA 1
ATOM 3739 C C . MET A 1 477 ? -3.268 11.560 -13.577 1.00 96.38 477 MET A C 1
ATOM 3741 O O . MET A 1 477 ? -2.045 11.520 -13.688 1.00 96.38 477 MET A O 1
ATOM 3745 N N . GLY A 1 478 ? -3.949 12.696 -13.733 1.00 95.94 478 GLY A N 1
ATOM 3746 C CA . GLY A 1 478 ? -3.336 14.030 -13.770 1.00 95.94 478 GLY A CA 1
ATOM 3747 C C . GLY A 1 478 ? -3.503 14.756 -12.433 1.00 95.94 478 GLY A C 1
ATOM 3748 O O . GLY A 1 478 ? -4.164 14.243 -11.534 1.00 95.94 478 GLY A O 1
ATOM 3749 N N . HIS A 1 479 ? -2.947 15.963 -12.305 1.00 96.94 479 HIS A N 1
ATOM 3750 C CA . HIS A 1 479 ? -3.240 16.821 -11.151 1.00 96.94 479 HIS A CA 1
ATOM 3751 C C . HIS A 1 479 ? -4.693 17.308 -11.186 1.00 96.94 479 HIS A C 1
ATOM 3753 O O . HIS A 1 479 ? -5.205 17.630 -12.259 1.00 96.94 479 HIS A O 1
ATOM 3759 N N . TYR A 1 480 ? -5.319 17.416 -10.011 1.00 96.38 480 TYR A N 1
ATOM 3760 C CA . TYR A 1 480 ? -6.701 17.880 -9.832 1.00 96.38 480 TYR A CA 1
ATOM 3761 C C . TYR A 1 480 ? -7.688 17.227 -10.821 1.00 96.38 480 TYR A C 1
ATOM 3763 O O . TYR A 1 480 ? -8.305 17.922 -11.636 1.00 96.38 480 TYR A O 1
ATOM 3771 N N . PRO A 1 481 ? -7.822 15.890 -10.807 1.00 94.19 481 PRO A N 1
ATOM 3772 C CA . PRO A 1 481 ? -8.662 15.169 -11.756 1.00 94.19 481 PRO A CA 1
ATOM 3773 C C . PRO A 1 481 ? -10.119 15.632 -11.635 1.00 94.19 481 PRO A C 1
ATOM 3775 O O . PRO A 1 481 ? -10.696 15.613 -10.557 1.00 94.19 481 PRO A O 1
ATOM 3778 N N . GLY A 1 482 ? -10.706 16.085 -12.748 1.00 92.94 482 GLY A N 1
ATOM 3779 C CA . GLY A 1 482 ? -12.054 16.678 -12.762 1.00 92.94 482 GLY A CA 1
ATOM 3780 C C . GLY A 1 482 ? -12.125 18.134 -12.270 1.00 92.94 482 GLY A C 1
ATOM 3781 O O . GLY A 1 482 ? -13.184 18.748 -12.329 1.00 92.94 482 GLY A O 1
ATOM 3782 N N . GLY A 1 483 ? -11.011 18.734 -11.848 1.00 95.25 483 GLY A N 1
ATOM 3783 C CA . GLY A 1 483 ? -10.956 20.070 -11.250 1.00 95.25 483 GLY A CA 1
ATOM 3784 C C . GLY A 1 483 ? -11.129 20.051 -9.728 1.00 95.25 483 GLY A C 1
ATOM 3785 O O . GLY A 1 483 ? -11.323 19.002 -9.117 1.00 95.25 483 GLY A O 1
ATOM 3786 N N . TYR A 1 484 ? -11.059 21.227 -9.095 1.00 94.50 484 TYR A N 1
ATOM 3787 C CA . TYR A 1 484 ? -11.035 21.346 -7.629 1.00 94.50 484 TYR A CA 1
ATOM 3788 C C . TYR A 1 484 ? -12.238 20.698 -6.926 1.00 94.50 484 TYR A C 1
ATOM 3790 O O . TYR A 1 484 ? -12.062 20.138 -5.852 1.00 94.50 484 TYR A O 1
ATOM 3798 N N . ALA A 1 485 ? -13.426 20.699 -7.543 1.00 92.56 485 ALA A N 1
ATOM 3799 C CA . ALA A 1 485 ? -14.632 20.087 -6.975 1.00 92.56 485 ALA A CA 1
ATOM 3800 C C . ALA A 1 485 ? -14.545 18.556 -6.834 1.00 92.56 485 ALA A C 1
ATOM 3802 O O . ALA A 1 485 ? -15.170 17.995 -5.943 1.00 92.56 485 ALA A O 1
ATOM 3803 N N . HIS A 1 486 ? -13.762 17.891 -7.687 1.00 93.62 486 HIS A N 1
ATOM 3804 C CA . HIS A 1 486 ? -13.559 16.438 -7.653 1.00 93.62 486 HIS A CA 1
ATOM 3805 C C . HIS A 1 486 ? -12.240 16.035 -6.973 1.00 93.62 486 HIS A C 1
ATOM 3807 O O . HIS A 1 486 ? -12.043 14.867 -6.639 1.00 93.62 486 HIS A O 1
ATOM 3813 N N . ALA A 1 487 ? -11.354 17.008 -6.738 1.00 94.00 487 ALA A N 1
ATOM 3814 C CA . ALA A 1 487 ? -10.087 16.843 -6.031 1.00 94.00 487 ALA A CA 1
ATOM 3815 C C . ALA A 1 487 ? -10.166 17.198 -4.529 1.00 94.00 487 ALA A C 1
ATOM 3817 O O . ALA A 1 487 ? -9.156 17.152 -3.829 1.00 94.00 487 ALA A O 1
ATOM 3818 N N . THR A 1 488 ? -11.352 17.540 -4.025 1.00 93.62 488 THR A N 1
ATOM 3819 C CA . THR A 1 488 ? -11.665 17.645 -2.592 1.00 93.62 488 THR A CA 1
ATOM 3820 C C . THR A 1 488 ? -12.675 16.572 -2.212 1.00 93.62 488 THR A C 1
ATOM 3822 O O . THR A 1 488 ? -13.537 16.216 -3.017 1.00 93.62 488 THR A O 1
ATOM 3825 N N . HIS A 1 489 ? -12.595 16.074 -0.980 1.00 94.31 489 HIS A N 1
ATOM 3826 C CA . HIS A 1 489 ? -13.683 15.287 -0.411 1.00 94.31 489 HIS A CA 1
ATOM 3827 C C . HIS A 1 489 ? -14.878 16.178 -0.042 1.00 94.31 489 HIS A C 1
ATOM 3829 O O . HIS A 1 489 ? -14.784 17.409 -0.025 1.00 94.31 489 HIS A O 1
ATOM 3835 N N . GLY A 1 490 ? -16.013 15.536 0.224 1.00 92.12 490 GLY A N 1
ATOM 3836 C CA . GLY A 1 490 ? -17.280 16.152 0.587 1.00 92.12 490 GLY A CA 1
ATOM 3837 C C . GLY A 1 490 ? -18.239 15.144 1.227 1.00 92.12 490 GLY A C 1
ATOM 3838 O O . GLY A 1 490 ? -17.941 13.953 1.342 1.00 92.12 490 GLY A O 1
ATOM 3839 N N . ALA A 1 491 ? -19.437 15.602 1.599 1.00 90.19 491 ALA A N 1
ATOM 3840 C CA . ALA A 1 491 ? -20.438 14.772 2.284 1.00 90.19 491 ALA A CA 1
ATOM 3841 C C . ALA A 1 491 ? -20.911 13.558 1.456 1.00 90.19 491 ALA A C 1
ATOM 3843 O O . ALA A 1 491 ? -21.491 12.619 1.992 1.00 90.19 491 ALA A O 1
ATOM 3844 N N . THR A 1 492 ? -20.681 13.587 0.141 1.00 87.50 492 THR A N 1
ATOM 3845 C CA . THR A 1 492 ? -21.095 12.555 -0.818 1.00 87.50 492 THR A CA 1
ATOM 3846 C C . THR A 1 492 ? -19.924 11.774 -1.419 1.00 87.50 492 THR A C 1
ATOM 3848 O O . THR A 1 492 ? -20.157 10.847 -2.195 1.00 87.50 492 THR A O 1
ATOM 3851 N N . THR A 1 493 ? -18.669 12.103 -1.081 1.00 84.56 493 THR A N 1
ATOM 3852 C CA . THR A 1 493 ? -17.485 11.497 -1.724 1.00 84.56 493 THR A CA 1
ATOM 3853 C C . THR A 1 493 ? -17.034 10.173 -1.103 1.00 84.56 493 THR A C 1
ATOM 3855 O O . THR A 1 493 ? -16.000 9.655 -1.512 1.00 84.56 493 THR A O 1
ATOM 3858 N N . GLY A 1 494 ? -17.833 9.601 -0.195 1.00 86.69 494 GLY A N 1
ATOM 3859 C CA . GLY A 1 494 ? -17.611 8.281 0.397 1.00 86.69 494 GLY A CA 1
ATOM 3860 C C . GLY A 1 494 ? -16.469 8.230 1.415 1.00 86.69 494 GLY A C 1
ATOM 3861 O O . GLY A 1 494 ? -15.597 9.098 1.450 1.00 86.69 494 GLY A O 1
ATOM 3862 N N . TRP A 1 495 ? -16.505 7.203 2.263 1.00 95.06 495 TRP A N 1
ATOM 3863 C CA . TRP A 1 495 ? -15.401 6.792 3.139 1.00 95.06 495 TRP A CA 1
ATOM 3864 C C . TRP A 1 495 ? -14.815 5.473 2.621 1.00 95.06 495 TRP A C 1
ATOM 3866 O O . TRP A 1 495 ? -15.472 4.764 1.849 1.00 95.06 495 TRP A O 1
ATOM 3876 N N . GLY A 1 496 ? -13.593 5.149 3.037 1.00 95.69 496 GLY A N 1
ATOM 3877 C CA . GLY A 1 496 ? -12.985 3.836 2.825 1.00 95.69 496 GLY A CA 1
ATOM 3878 C C . GLY A 1 496 ? -13.169 2.906 4.029 1.00 95.69 496 GLY A C 1
ATOM 3879 O O . GLY A 1 496 ? -13.614 3.319 5.098 1.00 95.69 496 GLY A O 1
ATOM 3880 N N . TYR A 1 497 ? -12.796 1.646 3.849 1.00 92.81 497 TYR A N 1
ATOM 3881 C CA . TYR A 1 497 ? -12.710 0.606 4.865 1.00 92.81 497 TYR A CA 1
ATOM 3882 C C . TYR A 1 497 ? -11.284 0.055 4.854 1.00 92.81 497 TYR A C 1
ATOM 3884 O O . TYR A 1 497 ? -10.818 -0.480 3.846 1.00 92.81 497 TYR A O 1
ATOM 3892 N N . ASP A 1 498 ? -10.585 0.221 5.971 1.00 88.88 498 ASP A N 1
ATOM 3893 C CA . ASP A 1 498 ? -9.269 -0.356 6.184 1.00 88.88 498 ASP A CA 1
ATOM 3894 C C . ASP A 1 498 ? -9.437 -1.775 6.736 1.00 88.88 498 ASP A C 1
ATOM 3896 O O . ASP A 1 498 ? -9.590 -1.980 7.938 1.00 88.88 498 ASP A O 1
ATOM 3900 N N . ALA A 1 499 ? -9.397 -2.767 5.847 1.00 82.12 499 ALA A N 1
ATOM 3901 C CA . ALA A 1 499 ? -9.480 -4.183 6.208 1.00 82.12 499 ALA A CA 1
ATOM 3902 C C . ALA A 1 499 ? -8.296 -4.658 7.072 1.00 82.12 499 ALA A C 1
ATOM 3904 O O . ALA A 1 499 ? -8.411 -5.612 7.839 1.00 82.12 499 ALA A O 1
ATOM 3905 N N . TYR A 1 500 ? -7.144 -3.994 6.959 1.00 82.38 500 TYR A N 1
ATOM 3906 C CA . TYR A 1 500 ? -5.950 -4.336 7.724 1.00 82.38 500 TYR A CA 1
ATOM 3907 C C . TYR A 1 500 ? -6.047 -3.840 9.174 1.00 82.38 500 TYR A C 1
ATOM 3909 O O . TYR A 1 500 ? -5.611 -4.522 10.101 1.00 82.38 500 TYR A O 1
ATOM 3917 N N . ARG A 1 501 ? -6.645 -2.663 9.384 1.00 77.00 501 ARG A N 1
ATOM 3918 C CA . ARG A 1 501 ? -6.788 -2.018 10.699 1.00 77.00 501 ARG A CA 1
ATOM 3919 C C . ARG A 1 501 ? -8.189 -2.110 11.286 1.00 77.00 501 ARG A C 1
ATOM 3921 O O . ARG A 1 501 ? -8.359 -1.707 12.426 1.00 77.00 501 ARG A O 1
ATOM 3928 N N . GLY A 1 502 ? -9.161 -2.645 10.552 1.00 76.00 502 GLY A N 1
ATOM 3929 C CA . GLY A 1 502 ? -10.557 -2.782 10.973 1.00 76.00 502 GLY A CA 1
ATOM 3930 C C . GLY A 1 502 ? -11.254 -1.459 11.288 1.00 76.00 502 GLY A C 1
ATOM 3931 O O . GLY A 1 502 ? -12.171 -1.457 12.097 1.00 76.00 502 GLY A O 1
ATOM 3932 N N . ASN A 1 503 ? -10.842 -0.364 10.647 1.00 84.69 503 ASN A N 1
ATOM 3933 C CA . ASN A 1 503 ? -11.398 0.972 10.861 1.00 84.69 503 ASN A CA 1
ATOM 3934 C C . ASN A 1 503 ? -12.012 1.517 9.574 1.00 84.69 503 ASN A C 1
ATOM 3936 O O . ASN A 1 503 ? -11.662 1.118 8.459 1.00 84.69 503 ASN A O 1
ATOM 3940 N N . MET A 1 504 ? -12.908 2.482 9.724 1.00 91.75 504 MET A N 1
ATOM 3941 C CA . MET A 1 504 ? -13.315 3.324 8.615 1.00 91.75 504 MET A CA 1
ATOM 3942 C C . MET A 1 504 ? -12.204 4.323 8.296 1.00 91.75 504 MET A C 1
ATOM 3944 O O . MET A 1 504 ? -11.699 4.993 9.188 1.00 91.75 504 MET A O 1
ATOM 3948 N N . ALA A 1 505 ? -11.856 4.447 7.019 1.00 93.12 505 ALA A N 1
ATOM 3949 C CA . ALA A 1 505 ? -11.001 5.521 6.540 1.00 93.12 505 ALA A CA 1
ATOM 3950 C C . ALA A 1 505 ? -11.868 6.738 6.226 1.00 93.12 505 ALA A C 1
ATOM 3952 O O . ALA A 1 505 ? -12.510 6.779 5.166 1.00 93.12 505 ALA A O 1
ATOM 3953 N N . ASP A 1 506 ? -11.928 7.689 7.153 1.00 93.06 506 ASP A N 1
ATOM 3954 C CA . ASP A 1 506 ? -12.765 8.861 6.965 1.00 93.06 506 ASP A CA 1
ATOM 3955 C C . ASP A 1 506 ? -12.182 9.861 5.968 1.00 93.06 506 ASP A C 1
ATOM 3957 O O . ASP A 1 506 ? -11.026 9.800 5.545 1.00 93.06 506 ASP A O 1
ATOM 3961 N N . ASN A 1 507 ? -13.056 10.746 5.499 1.00 94.19 507 ASN A N 1
ATOM 3962 C CA . ASN A 1 507 ? -12.708 11.772 4.530 1.00 94.19 507 ASN A CA 1
ATOM 3963 C C . ASN A 1 507 ? -12.643 13.175 5.150 1.00 94.19 507 ASN A C 1
ATOM 3965 O O . ASN A 1 507 ? -12.658 14.174 4.419 1.00 94.19 507 ASN A O 1
ATOM 3969 N N . LEU A 1 508 ? -12.597 13.259 6.482 1.00 93.69 508 LEU A N 1
ATOM 3970 C CA . LEU A 1 508 ? -12.559 14.508 7.224 1.00 93.69 508 LEU A CA 1
ATOM 3971 C C . LEU A 1 508 ? -11.113 14.927 7.505 1.00 93.69 508 LEU A C 1
ATOM 3973 O O . LEU A 1 508 ? -10.173 14.141 7.494 1.00 93.69 508 LEU A O 1
ATOM 3977 N N . ASN A 1 509 ? -10.935 16.221 7.733 1.00 91.81 509 ASN A N 1
ATOM 3978 C CA . ASN A 1 509 ? -9.689 16.803 8.202 1.00 91.81 509 ASN A CA 1
ATOM 3979 C C . ASN A 1 509 ? -9.866 17.184 9.677 1.00 91.81 509 ASN A C 1
ATOM 3981 O O . ASN A 1 509 ? -10.437 18.221 10.032 1.00 91.81 509 ASN A O 1
ATOM 3985 N N . TRP A 1 510 ? -9.403 16.302 10.550 1.00 89.88 510 TRP A N 1
ATOM 3986 C CA . TRP A 1 510 ? -9.384 16.470 11.990 1.00 89.88 510 TRP A CA 1
ATOM 3987 C C . TRP A 1 510 ? -8.319 17.463 12.461 1.00 89.88 510 TRP A C 1
ATOM 3989 O O . TRP A 1 510 ? -8.526 18.123 13.476 1.00 89.88 510 TRP A O 1
ATOM 3999 N N . GLN A 1 511 ? -7.216 17.668 11.749 1.00 86.62 511 GLN A N 1
ATOM 4000 C CA . GLN A 1 511 ? -6.201 18.648 12.144 1.00 86.62 511 GLN A CA 1
ATOM 4001 C C . GLN A 1 511 ? -6.700 20.091 11.981 1.00 86.62 511 GLN A C 1
ATOM 4003 O O . GLN A 1 511 ? -6.435 20.943 12.839 1.00 86.62 511 GLN A O 1
ATOM 4008 N N . ALA A 1 512 ? -7.480 20.358 10.932 1.00 83.75 512 ALA A N 1
ATOM 4009 C CA . ALA A 1 512 ? -8.030 21.671 10.616 1.00 83.75 512 ALA A CA 1
ATOM 4010 C C . ALA A 1 512 ? -9.483 21.827 11.103 1.00 83.75 512 ALA A C 1
ATOM 4012 O O . ALA A 1 512 ? -10.441 21.485 10.408 1.00 83.75 512 ALA A O 1
ATOM 4013 N N . LYS A 1 513 ? -9.662 22.423 12.290 1.00 88.44 513 LYS A N 1
ATOM 4014 C CA . LYS A 1 513 ? -10.972 22.937 12.725 1.00 88.44 513 LYS A CA 1
ATOM 4015 C C . LYS A 1 513 ? -11.297 24.191 11.912 1.00 88.44 513 LYS A C 1
ATOM 4017 O O . LYS A 1 513 ? -10.568 25.179 11.989 1.00 88.44 513 LYS A O 1
ATOM 4022 N N . VAL A 1 514 ? -12.369 24.133 11.132 1.00 90.94 514 VAL A N 1
ATOM 4023 C CA . VAL A 1 514 ? -12.864 25.256 10.320 1.00 90.94 514 VAL A CA 1
ATOM 4024 C C . VAL A 1 514 ? -14.051 25.926 11.010 1.00 90.94 514 VAL A C 1
ATOM 4026 O O . VAL A 1 514 ? -14.652 25.332 11.900 1.00 90.94 514 VAL A O 1
ATOM 4029 N N . ASP A 1 515 ? -14.364 27.163 10.628 1.00 90.31 515 ASP A N 1
ATOM 4030 C CA . ASP A 1 515 ? -15.526 27.914 11.120 1.00 90.31 515 ASP A CA 1
ATOM 4031 C C . ASP A 1 515 ? -16.310 28.437 9.910 1.00 90.31 515 ASP A C 1
ATOM 4033 O O . ASP A 1 515 ? -16.059 29.529 9.397 1.00 90.31 515 ASP A O 1
ATOM 4037 N N . GLY A 1 516 ? -17.192 27.586 9.378 1.00 91.00 516 GLY A N 1
ATOM 4038 C CA . GLY A 1 516 ? -17.936 27.861 8.149 1.00 91.00 516 GLY A CA 1
ATOM 4039 C C . GLY A 1 516 ? -17.174 27.526 6.861 1.00 91.00 516 GLY A C 1
ATOM 4040 O O . GLY A 1 516 ? -16.220 26.747 6.853 1.00 91.00 516 GLY A O 1
ATOM 4041 N N . GLU A 1 517 ? -17.661 28.060 5.738 1.00 93.88 517 GLU A N 1
ATOM 4042 C CA . GLU A 1 517 ? -17.108 27.758 4.413 1.00 93.88 517 GLU A CA 1
ATOM 4043 C C . GLU A 1 517 ? -15.641 28.177 4.294 1.00 93.88 517 GLU A C 1
ATOM 4045 O O . GLU A 1 517 ? -15.250 29.266 4.715 1.00 93.88 517 GLU A O 1
ATOM 4050 N N . TYR A 1 518 ? -14.833 27.333 3.656 1.00 93.75 518 TYR A N 1
ATOM 4051 C CA . TYR A 1 518 ? -13.408 27.582 3.458 1.00 93.75 518 TYR A CA 1
ATOM 4052 C C . TYR A 1 518 ? -13.015 27.424 1.989 1.00 93.75 518 TYR A C 1
ATOM 4054 O O . TYR A 1 518 ? -13.652 26.700 1.224 1.00 93.75 518 TYR A O 1
ATOM 4062 N N . ALA A 1 519 ? -11.967 28.134 1.576 1.00 93.69 519 ALA A N 1
ATOM 4063 C CA . ALA A 1 519 ? -11.499 28.104 0.196 1.00 93.69 519 ALA A CA 1
ATOM 4064 C C . ALA A 1 519 ? -10.616 26.875 -0.072 1.00 93.69 519 ALA A C 1
ATOM 4066 O O . ALA A 1 519 ? -9.693 26.587 0.691 1.00 93.69 519 ALA A O 1
ATOM 4067 N N . TYR A 1 520 ? -10.843 26.211 -1.205 1.00 92.88 520 TYR A N 1
ATOM 4068 C CA . TYR A 1 520 ? -9.941 25.208 -1.770 1.00 92.88 520 TYR A CA 1
ATOM 4069 C C . TYR A 1 520 ? -9.722 25.508 -3.254 1.00 92.88 520 TYR A C 1
ATOM 4071 O O . TYR A 1 520 ? -10.627 25.381 -4.078 1.00 92.88 520 TYR A O 1
ATOM 4079 N N . GLY A 1 521 ? -8.519 25.967 -3.603 1.00 91.25 521 GLY A N 1
ATOM 4080 C CA . GLY A 1 521 ? -8.247 26.465 -4.950 1.00 91.25 521 GLY A CA 1
ATOM 4081 C C . GLY A 1 521 ? -9.157 27.644 -5.302 1.00 91.25 521 GLY A C 1
ATOM 4082 O O . GLY A 1 521 ? -9.068 28.703 -4.684 1.00 91.25 521 GLY A O 1
ATOM 4083 N N . ASN A 1 522 ? -10.022 27.461 -6.301 1.00 92.31 522 ASN A N 1
ATOM 4084 C CA . ASN A 1 522 ? -10.975 28.475 -6.762 1.00 92.31 522 ASN A CA 1
ATOM 4085 C C . ASN A 1 522 ? -12.436 28.209 -6.345 1.00 92.31 522 ASN A C 1
ATOM 4087 O O . ASN A 1 522 ? -13.326 28.888 -6.859 1.00 92.31 522 ASN A O 1
ATOM 4091 N N . ILE A 1 523 ? -12.694 27.242 -5.457 1.00 95.12 523 ILE A N 1
ATOM 4092 C CA . ILE A 1 523 ? -14.038 26.930 -4.947 1.00 95.12 523 ILE A CA 1
ATOM 4093 C C . ILE A 1 523 ? -14.150 27.199 -3.443 1.00 95.12 523 ILE A C 1
ATOM 4095 O O . ILE A 1 523 ? -13.148 27.203 -2.724 1.00 95.12 523 ILE A O 1
ATOM 4099 N N . MET A 1 524 ? -15.385 27.390 -2.976 1.00 95.62 524 MET A N 1
ATOM 4100 C CA . MET A 1 524 ? -15.736 27.374 -1.555 1.00 95.62 524 MET A CA 1
ATOM 4101 C C . MET A 1 524 ? -16.289 25.998 -1.197 1.00 95.62 524 MET A C 1
ATOM 4103 O O . MET A 1 524 ? -17.159 25.480 -1.898 1.00 95.62 524 MET A O 1
ATOM 4107 N N . VAL A 1 525 ? -15.772 25.408 -0.125 1.00 93.94 525 VAL A N 1
ATOM 4108 C CA . VAL A 1 525 ? -16.203 24.112 0.391 1.00 93.94 525 VAL A CA 1
ATOM 4109 C C . VAL A 1 525 ? -16.991 24.345 1.672 1.00 93.94 525 VAL A C 1
ATOM 4111 O O . VAL A 1 525 ? -16.487 24.945 2.624 1.00 93.94 525 VAL A O 1
ATOM 4114 N N . SER A 1 526 ? -18.234 23.870 1.697 1.00 93.88 526 SER A N 1
ATOM 4115 C CA . SER A 1 526 ? -19.058 23.887 2.903 1.00 93.88 526 SER A CA 1
ATOM 4116 C C . SER A 1 526 ? -18.671 22.689 3.784 1.00 93.88 526 SER A C 1
ATOM 4118 O O . SER A 1 526 ? -18.794 21.552 3.324 1.00 93.88 526 SER A O 1
ATOM 4120 N N . PRO A 1 527 ? -18.195 22.896 5.023 1.00 93.88 527 PRO A N 1
ATOM 4121 C CA . PRO A 1 527 ? -17.771 21.805 5.899 1.00 93.88 527 PRO A CA 1
ATOM 4122 C C . PRO A 1 527 ? -18.932 20.912 6.338 1.00 93.88 527 PRO A C 1
ATOM 4124 O O . PRO A 1 527 ? -20.091 21.334 6.373 1.00 93.88 527 PRO A O 1
ATOM 4127 N N . TYR A 1 528 ? -18.618 19.686 6.760 1.00 93.56 528 TYR A N 1
ATOM 4128 C CA . TYR A 1 528 ? -19.585 18.866 7.484 1.00 93.56 528 TYR A CA 1
ATOM 4129 C C . TYR A 1 528 ? -19.888 19.529 8.839 1.00 93.56 528 TYR A C 1
ATOM 4131 O O . TYR A 1 528 ? -18.973 20.020 9.494 1.00 93.56 528 TYR A O 1
ATOM 4139 N N . LYS A 1 529 ? -21.168 19.614 9.239 1.00 90.75 529 LYS A N 1
ATOM 4140 C CA . LYS A 1 529 ? -21.648 20.162 10.534 1.00 90.75 529 LYS A CA 1
ATOM 4141 C C . LYS A 1 529 ? -20.893 21.424 11.024 1.00 90.75 529 LYS A C 1
ATOM 4143 O O . LYS A 1 529 ? -20.552 21.528 12.203 1.00 90.75 529 LYS A O 1
ATOM 4148 N N . THR A 1 530 ? -20.618 22.365 10.115 1.00 85.31 530 THR A N 1
ATOM 4149 C CA . THR A 1 530 ? -19.949 23.672 10.336 1.00 85.31 530 THR A CA 1
ATOM 4150 C C . THR A 1 530 ? -18.450 23.634 10.671 1.00 85.31 530 THR A C 1
ATOM 4152 O O . THR A 1 530 ? -17.726 24.503 10.194 1.00 85.31 530 THR A O 1
ATOM 4155 N N . ASN A 1 531 ? -17.972 22.647 11.439 1.00 90.75 531 ASN A N 1
ATOM 4156 C CA . ASN A 1 531 ? -16.617 22.659 12.019 1.00 90.75 531 ASN A CA 1
ATOM 4157 C C . ASN A 1 531 ? -15.665 21.568 11.498 1.00 90.75 531 ASN A C 1
ATOM 4159 O O . ASN A 1 531 ? -14.529 21.452 11.976 1.00 90.75 531 ASN A O 1
ATOM 4163 N N . TYR A 1 532 ? -16.116 20.743 10.553 1.00 92.56 532 TYR A N 1
ATOM 4164 C CA . TYR A 1 532 ? -15.373 19.582 10.066 1.00 92.56 532 TYR A CA 1
ATOM 4165 C C . TYR A 1 532 ? -15.017 19.802 8.595 1.00 92.56 532 TYR A C 1
ATOM 4167 O O . TYR A 1 532 ? -15.855 19.643 7.703 1.00 92.56 532 TYR A O 1
ATOM 4175 N N . GLY A 1 533 ? -13.776 20.228 8.354 1.00 93.25 533 GLY A N 1
ATOM 4176 C CA . GLY A 1 533 ? -13.232 20.315 7.004 1.00 93.25 533 GLY A CA 1
ATOM 4177 C C . GLY A 1 533 ? -13.072 18.924 6.388 1.00 93.25 533 GLY A C 1
ATOM 4178 O O . GLY A 1 533 ? -13.044 17.923 7.099 1.00 93.25 533 GLY A O 1
ATOM 4179 N N . TYR A 1 534 ? -12.952 18.869 5.069 1.00 94.44 534 TYR A N 1
ATOM 4180 C CA . TYR A 1 534 ? -12.694 17.647 4.313 1.00 94.44 534 TYR A CA 1
ATOM 4181 C C . TYR A 1 534 ? -11.216 17.501 3.955 1.00 94.44 534 TYR A C 1
ATOM 4183 O O . TYR A 1 534 ? -10.505 18.491 3.752 1.00 94.44 534 TYR A O 1
ATOM 4191 N N . GLY A 1 535 ? -10.773 16.251 3.837 1.00 93.06 535 GLY A N 1
ATOM 4192 C CA . GLY A 1 535 ? -9.509 15.908 3.202 1.00 93.06 535 GLY A CA 1
ATOM 4193 C C . GLY A 1 535 ? -9.515 16.226 1.703 1.00 93.06 535 GLY A C 1
ATOM 4194 O O . GLY A 1 535 ? -10.544 16.532 1.096 1.00 93.06 535 GLY A O 1
ATOM 4195 N N . THR A 1 536 ? -8.350 16.120 1.077 1.00 93.69 536 THR A N 1
ATOM 4196 C CA . THR A 1 536 ? -8.167 16.377 -0.356 1.00 93.69 536 THR A CA 1
ATOM 4197 C C . THR A 1 536 ? -7.632 15.141 -1.062 1.00 93.69 536 THR A C 1
ATOM 4199 O O . THR A 1 536 ? -6.967 14.298 -0.460 1.00 93.69 536 THR A O 1
ATOM 4202 N N . ASP A 1 537 ? -7.936 15.027 -2.352 1.00 95.88 537 ASP A N 1
ATOM 4203 C CA . ASP A 1 537 ? -7.443 13.943 -3.192 1.00 95.88 537 ASP A CA 1
ATOM 4204 C C . ASP A 1 537 ? -5.901 13.951 -3.235 1.00 95.88 537 ASP A C 1
ATOM 4206 O O . ASP A 1 537 ? -5.306 15.036 -3.295 1.00 95.88 537 ASP A O 1
ATOM 4210 N N . PRO A 1 538 ? -5.220 12.789 -3.275 1.00 96.06 538 PRO A N 1
ATOM 4211 C CA . PRO A 1 538 ? -3.768 12.725 -3.417 1.00 96.06 538 PRO A CA 1
ATOM 4212 C C . PRO A 1 538 ? -3.240 13.544 -4.604 1.00 96.06 538 PRO A C 1
ATOM 4214 O O . PRO A 1 538 ? -2.226 14.238 -4.486 1.00 96.06 538 PRO A O 1
ATOM 4217 N N . MET A 1 539 ? -3.976 13.576 -5.719 1.00 97.12 539 MET A N 1
ATOM 4218 C CA . MET A 1 539 ? -3.678 14.357 -6.927 1.00 97.12 539 MET A CA 1
ATOM 4219 C C . MET A 1 539 ? -4.015 15.852 -6.807 1.00 97.12 539 MET A C 1
ATOM 4221 O O . MET A 1 539 ? -3.693 16.633 -7.705 1.00 97.12 539 MET A O 1
ATOM 4225 N N . GLY A 1 540 ? -4.665 16.258 -5.716 1.00 94.81 540 GLY A N 1
ATOM 4226 C CA . GLY A 1 540 ? -5.022 17.631 -5.359 1.00 94.81 540 GLY A CA 1
ATOM 4227 C C . GLY A 1 540 ? -4.267 18.172 -4.139 1.00 94.81 540 GLY A C 1
ATOM 4228 O O . GLY A 1 540 ? -4.711 19.145 -3.525 1.00 94.81 540 GLY A O 1
ATOM 4229 N N . GLY A 1 541 ? -3.141 17.550 -3.774 1.00 89.38 541 GLY A N 1
ATOM 4230 C CA . GLY A 1 541 ? -2.358 17.913 -2.589 1.00 89.38 541 GLY A CA 1
ATOM 4231 C C . GLY A 1 541 ? -2.851 17.248 -1.302 1.00 89.38 541 GLY A C 1
ATOM 4232 O O . GLY A 1 541 ? -2.794 17.874 -0.247 1.00 89.38 541 GLY A O 1
ATOM 4233 N N . GLY A 1 542 ? -3.364 16.019 -1.404 1.00 82.44 542 GLY A N 1
ATOM 4234 C CA . GLY A 1 542 ? -3.840 15.201 -0.288 1.00 82.44 542 GLY A CA 1
ATOM 4235 C C . GLY A 1 542 ? -2.885 15.155 0.902 1.00 8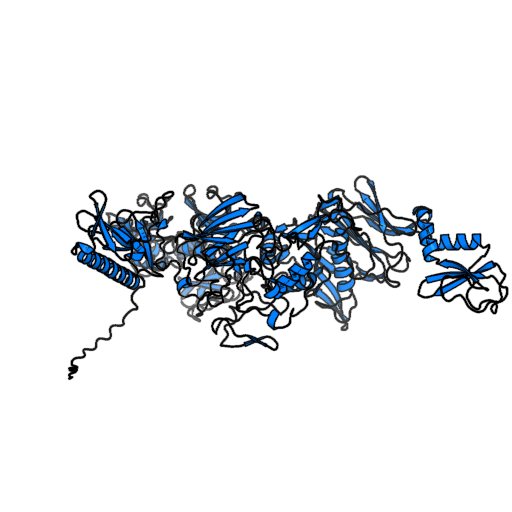2.44 542 GLY A C 1
ATOM 4236 O O . GLY A 1 542 ? -1.681 14.968 0.743 1.00 82.44 542 GLY A O 1
ATOM 4237 N N . GLY A 1 543 ? -3.433 15.298 2.106 1.00 79.88 543 GLY A N 1
ATOM 4238 C CA . GLY A 1 543 ? -2.784 14.916 3.361 1.00 79.88 543 GLY A CA 1
ATOM 4239 C C . GLY A 1 543 ? -3.408 13.631 3.906 1.00 79.88 543 GLY A C 1
ATOM 4240 O O . GLY A 1 543 ? -4.527 13.287 3.534 1.00 79.88 543 GLY A O 1
ATOM 4241 N N . PHE A 1 544 ? -2.697 12.915 4.776 1.00 73.00 544 PHE A N 1
ATOM 4242 C CA . PHE A 1 544 ? -3.264 11.788 5.517 1.00 73.00 544 PHE A CA 1
ATOM 4243 C C . PHE A 1 544 ? -3.575 12.265 6.935 1.00 73.00 544 PHE A C 1
ATOM 4245 O O . PHE A 1 544 ? -2.673 12.596 7.700 1.00 73.00 544 PHE A O 1
ATOM 4252 N N . ASP A 1 545 ? -4.860 12.374 7.252 1.00 82.12 545 ASP A N 1
ATOM 4253 C CA . ASP A 1 545 ? -5.343 12.751 8.577 1.00 82.12 545 ASP A CA 1
ATOM 4254 C C . ASP A 1 545 ? -5.874 11.507 9.293 1.00 82.12 545 ASP A C 1
ATOM 4256 O O . ASP A 1 545 ? -7.057 11.386 9.585 1.00 82.12 545 ASP A O 1
ATOM 4260 N N . SER A 1 546 ? -4.971 10.544 9.484 1.00 85.19 546 SER A N 1
ATOM 4261 C CA . SER A 1 546 ? -5.294 9.190 9.926 1.00 85.19 546 SER A CA 1
ATOM 4262 C C . SER A 1 546 ? -4.419 8.784 11.110 1.00 85.19 546 SER A C 1
ATOM 4264 O O . SER A 1 546 ? -3.211 9.032 11.099 1.00 85.19 546 SER A O 1
ATOM 4266 N N . SER A 1 547 ? -5.008 8.153 12.127 1.00 82.06 547 SER A N 1
ATOM 4267 C CA . SER A 1 547 ? -4.281 7.496 13.223 1.00 82.06 547 SER A CA 1
ATOM 4268 C C . SER A 1 547 ? -3.732 6.122 12.832 1.00 82.06 547 SER A C 1
ATOM 4270 O O . SER A 1 547 ? -2.826 5.615 13.493 1.00 82.06 547 SER A O 1
ATOM 4272 N N . THR A 1 548 ? -4.230 5.521 11.746 1.00 79.19 548 THR A N 1
ATOM 4273 C CA . THR A 1 548 ? -3.930 4.122 11.401 1.00 79.19 548 THR A CA 1
ATOM 4274 C C . THR A 1 548 ? -3.284 3.916 10.037 1.00 79.19 548 THR A C 1
ATOM 4276 O O . THR A 1 548 ? -2.926 2.783 9.716 1.00 79.19 548 THR A O 1
ATOM 4279 N N . SER A 1 549 ? -3.119 4.974 9.239 1.00 89.00 549 SER A N 1
ATOM 4280 C CA . SER A 1 549 ? -2.559 4.891 7.893 1.00 89.00 549 SER A CA 1
ATOM 4281 C C . SER A 1 549 ? -1.617 6.041 7.569 1.00 89.00 549 SER A C 1
ATOM 4283 O O . SER A 1 549 ? -1.891 7.209 7.835 1.00 89.00 549 SER A O 1
ATOM 4285 N N . SER A 1 550 ? -0.538 5.705 6.872 1.00 93.31 550 SER A N 1
ATOM 4286 C CA . SER A 1 550 ? 0.484 6.643 6.409 1.00 93.31 550 SER A CA 1
ATOM 4287 C C . SER A 1 550 ? 0.168 7.291 5.053 1.00 93.31 550 SER A C 1
ATOM 4289 O O . SER A 1 550 ? 1.037 7.965 4.488 1.00 93.31 550 SER A O 1
ATOM 4291 N N . TYR A 1 551 ? -1.026 7.059 4.488 1.00 95.50 551 TYR A N 1
ATOM 4292 C CA . TYR A 1 551 ? -1.358 7.400 3.099 1.00 95.50 551 TYR A CA 1
ATOM 4293 C C . TYR A 1 551 ? -2.722 8.087 2.953 1.00 95.50 551 TYR A C 1
ATOM 4295 O O . TYR A 1 551 ? -3.684 7.654 3.591 1.00 95.50 551 TYR A O 1
ATOM 4303 N N . PRO A 1 552 ? -2.834 9.123 2.098 1.00 94.69 552 PRO A N 1
ATOM 4304 C CA . PRO A 1 552 ? -4.088 9.831 1.859 1.00 94.69 552 PRO A CA 1
ATOM 4305 C C . PRO A 1 552 ? -5.103 8.990 1.074 1.00 94.69 552 PRO A C 1
ATOM 4307 O O . PRO A 1 552 ? -4.748 8.119 0.278 1.00 94.69 552 PRO A O 1
ATOM 4310 N N . LEU A 1 553 ? -6.384 9.294 1.278 1.00 94.75 553 LEU A N 1
ATOM 4311 C CA . LEU A 1 553 ? -7.518 8.639 0.629 1.00 94.75 553 LEU A CA 1
ATOM 4312 C C . LEU A 1 553 ? -7.891 9.346 -0.688 1.00 94.75 553 LEU A C 1
ATOM 4314 O O . LEU A 1 553 ? -8.167 10.546 -0.686 1.00 94.75 553 LEU A O 1
ATOM 4318 N N . PHE A 1 554 ? -7.961 8.611 -1.804 1.00 95.75 554 PHE A N 1
ATOM 4319 C CA . PHE A 1 554 ? -8.501 9.127 -3.075 1.00 95.75 554 PHE A CA 1
ATOM 4320 C C . PHE A 1 554 ? -9.986 9.466 -2.968 1.00 95.75 554 PHE A C 1
ATOM 4322 O O . PHE A 1 554 ? -10.714 8.790 -2.246 1.00 95.75 554 PHE A O 1
ATOM 4329 N N . THR A 1 555 ? -10.460 10.462 -3.719 1.00 95.62 555 THR A N 1
ATOM 4330 C CA . THR A 1 555 ? -11.907 10.677 -3.884 1.00 95.62 555 THR A CA 1
ATOM 4331 C C . THR A 1 555 ? -12.520 9.564 -4.737 1.00 95.62 555 THR A C 1
ATOM 4333 O O . THR A 1 555 ? -11.837 8.959 -5.570 1.00 95.62 555 THR A O 1
ATOM 4336 N N . GLY A 1 556 ? -13.830 9.318 -4.593 1.00 94.00 556 GLY A N 1
ATOM 4337 C CA . GLY A 1 556 ? -14.550 8.361 -5.448 1.00 94.00 556 GLY A CA 1
ATOM 4338 C C . GLY A 1 556 ? -14.361 8.621 -6.952 1.00 94.00 556 GLY A C 1
ATOM 4339 O O . GLY A 1 556 ? -14.207 7.671 -7.723 1.00 94.00 556 GLY A O 1
ATOM 4340 N N . TYR A 1 557 ? -14.248 9.897 -7.349 1.00 95.69 557 TYR A N 1
ATOM 4341 C CA . TYR A 1 557 ? -13.971 10.308 -8.728 1.00 95.69 557 TYR A CA 1
ATOM 4342 C C . TYR A 1 557 ? -12.623 9.770 -9.227 1.00 95.69 557 TYR A C 1
ATOM 4344 O O . TYR A 1 557 ? -12.538 9.173 -10.304 1.00 95.69 557 TYR A O 1
ATOM 4352 N N . SER A 1 558 ? -11.558 9.951 -8.443 1.00 96.62 558 SER A N 1
ATOM 4353 C CA . SER A 1 558 ? -10.226 9.454 -8.790 1.00 96.62 558 SER A CA 1
ATOM 4354 C C . SER A 1 558 ? -10.167 7.931 -8.786 1.00 96.62 558 SER A C 1
ATOM 4356 O O . SER A 1 558 ? -9.629 7.340 -9.724 1.00 96.62 558 SER A O 1
ATOM 4358 N N . SER A 1 559 ? -10.766 7.281 -7.784 1.00 96.75 559 SER A N 1
ATOM 4359 C CA . SER A 1 559 ? -10.798 5.819 -7.707 1.00 96.75 559 SER A CA 1
ATOM 4360 C C . SER A 1 559 ? -11.500 5.191 -8.916 1.00 96.75 559 SER A C 1
ATOM 4362 O O . SER A 1 559 ? -10.962 4.251 -9.499 1.00 96.75 559 SER A O 1
ATOM 4364 N N . LYS A 1 560 ? -12.621 5.762 -9.379 1.00 96.38 560 LYS A N 1
ATOM 4365 C CA . LYS A 1 560 ? -13.302 5.344 -10.618 1.00 96.38 560 LYS A CA 1
ATOM 4366 C C . LYS A 1 560 ? -12.381 5.410 -11.840 1.00 96.38 560 LYS A C 1
ATOM 4368 O O . LYS A 1 560 ? -12.348 4.491 -12.652 1.00 96.38 560 LYS A O 1
ATOM 4373 N N . ARG A 1 561 ? -11.603 6.486 -11.998 1.00 97.75 561 ARG A N 1
ATOM 4374 C CA . ARG A 1 561 ? -10.693 6.635 -13.151 1.00 97.75 561 ARG A CA 1
ATOM 4375 C C . ARG A 1 561 ? -9.517 5.669 -13.109 1.00 97.75 561 ARG A C 1
ATOM 4377 O O . ARG A 1 561 ? -9.157 5.136 -14.157 1.00 97.75 561 ARG A O 1
ATOM 4384 N N . ILE A 1 562 ? -8.974 5.403 -11.922 1.00 98.06 562 ILE A N 1
ATOM 4385 C CA . ILE A 1 562 ? -7.954 4.367 -11.732 1.00 98.06 562 ILE A CA 1
ATOM 4386 C C . ILE A 1 562 ? -8.523 2.992 -12.110 1.00 98.06 562 ILE A C 1
ATOM 4388 O O . ILE A 1 562 ? -7.892 2.260 -12.870 1.00 98.06 562 ILE A O 1
ATOM 4392 N N . GLN A 1 563 ? -9.729 2.663 -11.642 1.00 96.69 563 GLN A N 1
ATOM 4393 C CA . GLN A 1 563 ? -10.418 1.414 -11.975 1.00 96.69 563 GLN A CA 1
ATOM 4394 C C . GLN A 1 563 ? -10.628 1.273 -13.491 1.00 96.69 563 GLN A C 1
ATOM 4396 O O . GLN A 1 563 ? -10.195 0.283 -14.076 1.00 96.69 563 GLN A O 1
ATOM 4401 N N . ASN A 1 564 ? -11.157 2.305 -14.154 1.00 96.81 564 ASN A N 1
ATOM 4402 C CA . ASN A 1 564 ? -11.337 2.307 -15.608 1.00 96.81 564 ASN A CA 1
ATOM 4403 C C . ASN A 1 564 ? -10.014 2.122 -16.364 1.00 96.81 564 ASN A C 1
ATOM 4405 O O . ASN A 1 564 ? -9.979 1.426 -17.373 1.00 96.81 564 ASN A O 1
ATOM 4409 N N . TYR A 1 565 ? -8.916 2.729 -15.897 1.00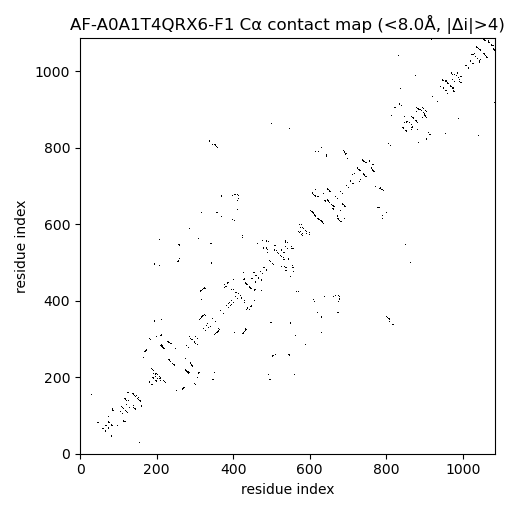 96.94 565 TYR A N 1
ATOM 4410 C CA . TYR A 1 565 ? -7.596 2.524 -16.499 1.00 96.94 565 TYR A CA 1
ATOM 4411 C C . TYR A 1 565 ? -7.145 1.062 -16.395 1.00 96.94 565 TYR A C 1
ATOM 4413 O O . TYR A 1 565 ? -6.657 0.504 -17.381 1.00 96.94 565 TYR A O 1
ATOM 4421 N N . LEU A 1 566 ? -7.319 0.441 -15.227 1.00 97.75 566 LEU A N 1
ATOM 4422 C CA . LEU A 1 566 ? -6.943 -0.951 -14.975 1.00 97.75 566 LEU A CA 1
ATOM 4423 C C . LEU A 1 566 ? -7.762 -1.932 -15.824 1.00 97.75 566 LEU A C 1
ATOM 4425 O O . LEU A 1 566 ? -7.203 -2.878 -16.368 1.00 97.75 566 LEU A O 1
ATOM 4429 N N . GLU A 1 567 ? -9.047 -1.655 -16.038 1.00 97.06 567 GLU A N 1
ATOM 4430 C CA . GLU A 1 567 ? -9.916 -2.464 -16.904 1.00 97.06 567 GLU A CA 1
ATOM 4431 C C . GLU A 1 567 ? -9.480 -2.485 -18.374 1.00 97.06 567 GLU A C 1
ATOM 4433 O O . GLU A 1 567 ? -9.789 -3.431 -19.088 1.00 97.06 567 GLU A O 1
ATOM 4438 N N . THR A 1 568 ? -8.710 -1.492 -18.836 1.00 96.06 568 THR A N 1
ATOM 4439 C CA . THR A 1 568 ? -8.163 -1.498 -20.208 1.00 96.06 568 THR A CA 1
ATOM 4440 C C . THR A 1 568 ? -6.976 -2.443 -20.400 1.00 96.06 568 THR A C 1
ATOM 4442 O O . THR A 1 568 ? -6.448 -2.542 -21.511 1.00 96.06 568 THR A O 1
ATOM 4445 N N . LYS A 1 569 ? -6.484 -3.077 -19.329 1.00 96.69 569 LYS A N 1
ATOM 4446 C CA . LYS A 1 569 ? -5.250 -3.867 -19.345 1.00 96.69 569 LYS A CA 1
ATOM 4447 C C . LYS A 1 569 ? -5.536 -5.354 -19.463 1.00 96.69 569 LYS A C 1
ATOM 4449 O O . LYS A 1 569 ? -6.526 -5.864 -18.950 1.00 96.69 569 LYS A O 1
ATOM 4454 N N . ASP A 1 570 ? -4.601 -6.046 -20.101 1.00 97.56 570 ASP A N 1
ATOM 4455 C CA . ASP A 1 570 ? -4.527 -7.499 -20.005 1.00 97.56 570 ASP A CA 1
ATOM 4456 C C . ASP A 1 570 ? -3.769 -7.877 -18.734 1.00 97.56 570 ASP A C 1
ATOM 4458 O O . ASP A 1 570 ? -2.913 -7.131 -18.256 1.00 97.56 570 ASP A O 1
ATOM 4462 N N . TYR A 1 571 ? -4.050 -9.064 -18.221 1.00 97.75 571 TYR A N 1
ATOM 4463 C CA . TYR A 1 571 ? -3.452 -9.604 -17.010 1.00 97.75 571 TYR A CA 1
ATOM 4464 C C . TYR A 1 571 ? -2.773 -10.929 -17.314 1.00 97.75 571 TYR A C 1
ATOM 4466 O O . TYR A 1 571 ? -3.184 -11.648 -18.224 1.00 97.75 571 TYR A O 1
ATOM 4474 N N . LEU A 1 572 ? -1.722 -11.242 -16.556 1.00 96.56 572 LEU A N 1
ATOM 4475 C CA . LEU A 1 572 ? -1.049 -12.530 -16.656 1.00 96.56 572 LEU A CA 1
ATOM 4476 C C . LEU A 1 572 ? -1.995 -13.649 -16.219 1.00 96.56 572 LEU A C 1
ATOM 4478 O O . LEU A 1 572 ? -2.565 -13.611 -15.132 1.00 96.56 572 LEU A O 1
ATOM 4482 N N . ASP A 1 573 ? -2.116 -14.659 -17.070 1.00 95.56 573 ASP A N 1
ATOM 4483 C CA . ASP A 1 573 ? -2.889 -15.868 -16.823 1.00 95.56 573 ASP A CA 1
ATOM 4484 C C . ASP A 1 573 ? -2.117 -17.062 -17.388 1.00 95.56 573 ASP A C 1
ATOM 4486 O O . ASP A 1 573 ? -2.149 -17.357 -18.586 1.00 95.56 573 ASP A O 1
ATOM 4490 N N . ALA A 1 574 ? -1.379 -17.750 -16.516 1.00 91.12 574 ALA A N 1
ATOM 4491 C CA . ALA A 1 574 ? -0.551 -18.885 -16.911 1.00 91.12 574 ALA A CA 1
ATOM 4492 C C . ALA A 1 574 ? -1.373 -20.074 -17.449 1.00 91.12 574 ALA A C 1
ATOM 4494 O O . ALA A 1 574 ? -0.835 -20.874 -18.228 1.00 91.12 574 ALA A O 1
ATOM 4495 N N . ALA A 1 575 ? -2.654 -20.182 -17.075 1.00 92.56 575 ALA A N 1
ATOM 4496 C CA . ALA A 1 575 ? -3.554 -21.228 -17.553 1.00 92.56 575 ALA A CA 1
ATOM 4497 C C . ALA A 1 575 ? -4.050 -20.949 -18.983 1.00 92.56 575 ALA A C 1
ATOM 4499 O O . ALA A 1 575 ? -4.298 -21.889 -19.740 1.00 92.56 575 ALA A O 1
ATOM 4500 N N . SER A 1 576 ? -4.121 -19.677 -19.389 1.00 94.75 576 SER A N 1
ATOM 4501 C CA . SER A 1 576 ? -4.436 -19.278 -20.763 1.00 94.75 576 SER A CA 1
ATOM 4502 C C . SER A 1 576 ? -3.345 -19.713 -21.755 1.00 94.75 576 SER A C 1
ATOM 4504 O O . SER A 1 576 ? -2.138 -19.697 -21.469 1.00 94.75 576 SER A O 1
ATOM 4506 N N . ALA A 1 577 ? -3.758 -20.082 -22.972 1.00 93.31 577 ALA A N 1
ATOM 4507 C CA . ALA A 1 577 ? -2.847 -20.473 -24.048 1.00 93.31 577 ALA A CA 1
ATOM 4508 C C . ALA A 1 577 ? -1.903 -19.326 -24.450 1.00 93.31 577 ALA A C 1
ATOM 4510 O O . ALA A 1 577 ? -0.720 -19.563 -24.686 1.00 93.31 577 ALA A O 1
ATOM 4511 N N . SER A 1 578 ? -2.401 -18.087 -24.462 1.00 94.00 578 SER A N 1
ATOM 4512 C CA . SER A 1 578 ? -1.603 -16.893 -24.756 1.00 94.00 578 SER A CA 1
ATOM 4513 C C . SER A 1 578 ? -0.763 -16.412 -23.572 1.00 94.00 578 SER A C 1
ATOM 4515 O O . SER A 1 578 ? 0.146 -15.611 -23.763 1.00 94.00 578 SER A O 1
ATOM 4517 N N . GLY A 1 579 ? -1.052 -16.887 -22.356 1.00 95.69 579 GLY A N 1
ATOM 4518 C CA . GLY A 1 579 ? -0.467 -16.362 -21.121 1.00 95.69 579 GLY A CA 1
ATOM 4519 C C . GLY A 1 579 ? -1.170 -15.115 -20.580 1.00 95.69 579 GLY A C 1
ATOM 4520 O O . GLY A 1 579 ? -0.710 -14.567 -19.578 1.00 95.69 579 GLY A O 1
ATOM 4521 N N . TYR A 1 580 ? -2.246 -14.663 -21.237 1.00 97.69 580 TYR A N 1
ATOM 4522 C CA . TYR A 1 580 ? -2.968 -13.445 -20.885 1.00 97.69 580 TYR A CA 1
ATOM 4523 C C . TYR A 1 580 ? -4.485 -13.629 -20.936 1.00 97.69 580 TYR A C 1
ATOM 4525 O O . TYR A 1 580 ? -5.014 -14.366 -21.779 1.00 97.69 580 TYR A O 1
ATOM 4533 N N . SER A 1 581 ? -5.163 -12.875 -20.078 1.00 97.94 581 SER A N 1
ATOM 4534 C CA . SER A 1 581 ? -6.618 -12.733 -20.046 1.00 97.94 581 SER A CA 1
ATOM 4535 C C . SER A 1 581 ? -7.003 -11.256 -19.934 1.00 97.94 581 SER A C 1
ATOM 4537 O O . SER A 1 581 ? -6.243 -10.443 -19.406 1.00 97.94 581 SER A O 1
ATOM 4539 N N . HIS A 1 582 ? -8.169 -10.902 -20.466 1.00 97.69 582 HIS A N 1
ATOM 4540 C CA . HIS A 1 582 ? -8.710 -9.545 -20.476 1.00 97.69 582 HIS A CA 1
ATOM 4541 C C . HIS A 1 582 ? -10.039 -9.507 -19.727 1.00 97.69 582 HIS A C 1
ATOM 4543 O O . HIS A 1 582 ? -10.801 -10.475 -19.758 1.00 97.69 582 HIS A O 1
ATOM 4549 N N . TRP A 1 583 ? -10.319 -8.411 -19.029 1.00 97.69 583 TRP A N 1
ATOM 4550 C CA . TRP A 1 583 ? -11.577 -8.264 -18.306 1.00 97.69 583 TRP A CA 1
ATOM 4551 C C . TRP A 1 583 ? -12.718 -7.932 -19.264 1.00 97.69 583 TRP A C 1
ATOM 4553 O O . TRP A 1 583 ? -12.718 -6.886 -19.910 1.00 97.69 583 TRP A O 1
ATOM 4563 N N . ASN A 1 584 ? -13.722 -8.801 -19.335 1.00 96.94 584 ASN A N 1
ATOM 4564 C CA . ASN A 1 584 ? -14.970 -8.486 -20.010 1.00 96.94 584 ASN A CA 1
ATOM 4565 C C . ASN A 1 584 ? -15.911 -7.818 -19.001 1.00 96.94 584 ASN A C 1
ATOM 4567 O O . ASN A 1 584 ? -16.497 -8.489 -18.158 1.00 96.94 584 ASN A O 1
ATOM 4571 N N . ALA A 1 585 ? -16.072 -6.496 -19.092 1.00 93.31 585 ALA A N 1
ATOM 4572 C CA . ALA A 1 585 ? -16.917 -5.733 -18.171 1.00 93.31 585 ALA A CA 1
ATOM 4573 C C . ALA A 1 585 ? -18.423 -6.031 -18.304 1.00 93.31 585 ALA A C 1
ATOM 4575 O O . ALA A 1 585 ? -19.162 -5.790 -17.356 1.00 93.31 585 ALA A O 1
ATOM 4576 N N . ILE A 1 586 ? -18.881 -6.553 -19.450 1.00 92.62 586 ILE A N 1
ATOM 4577 C CA . ILE A 1 586 ? -20.283 -6.958 -19.647 1.00 92.62 586 ILE A CA 1
ATOM 4578 C C . ILE A 1 586 ? -20.530 -8.278 -18.922 1.00 92.62 586 ILE A C 1
ATOM 4580 O O . ILE A 1 586 ? -21.483 -8.411 -18.159 1.00 92.62 586 ILE A O 1
ATOM 4584 N N . GLU A 1 587 ? -19.636 -9.243 -19.132 1.00 94.88 587 GLU A N 1
ATOM 4585 C CA . GLU A 1 587 ? -19.728 -10.555 -18.495 1.00 94.88 587 GLU A CA 1
ATOM 4586 C C . GLU A 1 587 ? -19.185 -10.566 -17.062 1.00 94.88 587 GLU A C 1
ATOM 4588 O O . GLU A 1 587 ? -19.359 -11.562 -16.367 1.00 94.88 587 GLU A O 1
ATOM 4593 N N . GLN A 1 588 ? -18.547 -9.483 -16.614 1.00 95.31 588 GLN A N 1
ATOM 4594 C CA . GLN A 1 588 ? -17.891 -9.332 -15.313 1.00 95.31 588 GLN A CA 1
ATOM 4595 C C . GLN A 1 588 ? -16.997 -10.533 -14.952 1.00 95.31 588 GLN A C 1
ATOM 4597 O O . GLN A 1 588 ? -17.090 -11.105 -13.864 1.00 95.31 588 GLN A O 1
ATOM 4602 N N . GLN A 1 589 ? -16.146 -10.940 -15.897 1.00 95.75 589 GLN A N 1
ATOM 4603 C CA . GLN A 1 589 ? -15.197 -12.046 -15.738 1.00 95.75 589 GLN A CA 1
ATOM 4604 C C . GLN A 1 589 ? -13.967 -11.865 -16.637 1.00 95.75 589 GLN A C 1
ATOM 4606 O O . GLN A 1 589 ? -13.988 -11.099 -17.602 1.00 95.75 589 GLN A O 1
ATOM 4611 N N . PHE A 1 590 ? -12.891 -12.595 -16.340 1.00 96.62 590 PHE A N 1
ATOM 4612 C CA . PHE A 1 590 ? -11.737 -12.683 -17.232 1.00 96.62 590 PHE A CA 1
ATOM 4613 C C . PHE A 1 590 ? -12.001 -13.637 -18.397 1.00 96.62 590 PHE A C 1
ATOM 4615 O O . PHE A 1 590 ? -12.477 -14.754 -18.200 1.00 96.62 590 PHE A O 1
ATOM 4622 N N . GLU A 1 591 ? -11.617 -13.217 -19.600 1.00 96.81 591 GLU A N 1
ATOM 4623 C CA . GLU A 1 591 ? -11.654 -14.030 -20.812 1.00 96.81 591 GLU A CA 1
ATOM 4624 C C . GLU A 1 591 ? -10.247 -14.176 -21.409 1.00 96.81 591 GLU A C 1
ATOM 4626 O O . GLU A 1 591 ? -9.505 -13.189 -21.477 1.00 96.81 591 GLU A O 1
ATOM 4631 N N . PRO A 1 592 ? -9.855 -15.377 -21.875 1.00 96.50 592 PRO A N 1
ATOM 4632 C CA . PRO A 1 592 ? -8.553 -15.582 -22.499 1.00 96.50 592 PRO A CA 1
ATOM 4633 C C . PRO A 1 592 ? -8.346 -14.695 -23.730 1.00 96.50 592 PRO A C 1
ATOM 4635 O O . PRO A 1 592 ? -9.175 -14.667 -24.643 1.00 96.50 592 PRO A O 1
ATOM 4638 N N . VAL A 1 593 ? -7.187 -14.038 -23.820 1.00 96.50 593 VAL A N 1
ATOM 4639 C CA . VAL A 1 593 ? -6.799 -13.304 -25.033 1.00 96.50 593 VAL A CA 1
ATOM 4640 C C . VAL A 1 593 ? -6.448 -14.315 -26.124 1.00 96.50 593 VAL A C 1
ATOM 4642 O O . VAL A 1 593 ? -5.465 -15.045 -26.003 1.00 96.50 593 VAL A O 1
ATOM 4645 N N . SER A 1 594 ? -7.238 -14.365 -27.197 1.00 90.62 594 SER A N 1
ATOM 4646 C CA . SER A 1 594 ? -7.115 -15.385 -28.250 1.00 90.62 594 SER A CA 1
ATOM 4647 C C . SER A 1 594 ? -5.976 -15.130 -29.244 1.00 90.62 594 SER A C 1
ATOM 4649 O O . SER A 1 594 ? -5.357 -16.078 -29.723 1.00 90.62 594 SER A O 1
ATOM 4651 N N . THR A 1 595 ? -5.660 -13.865 -29.538 1.00 91.44 595 THR A N 1
ATOM 4652 C CA . THR A 1 595 ? -4.572 -13.472 -30.449 1.00 91.44 595 THR A CA 1
ATOM 4653 C C . THR A 1 595 ? -3.726 -12.368 -29.833 1.00 91.44 595 THR A C 1
ATOM 4655 O O . THR A 1 595 ? -4.245 -11.297 -29.523 1.00 91.44 595 THR A O 1
ATOM 4658 N N . THR A 1 596 ? -2.421 -12.597 -29.685 1.00 93.81 596 THR A N 1
ATOM 4659 C CA . THR A 1 596 ? -1.493 -11.610 -29.123 1.00 93.81 596 THR A CA 1
ATOM 4660 C C . THR A 1 596 ? -0.084 -11.781 -29.682 1.00 93.81 596 THR A C 1
ATOM 4662 O O . THR A 1 596 ? 0.318 -12.883 -30.047 1.00 93.81 596 THR A O 1
ATOM 4665 N N . THR A 1 597 ? 0.672 -10.685 -29.738 1.00 92.38 597 THR A N 1
ATOM 4666 C CA . THR A 1 597 ? 2.121 -10.690 -30.004 1.00 92.38 597 THR A CA 1
ATOM 4667 C C . THR A 1 597 ? 2.946 -10.704 -28.715 1.00 92.38 597 THR A C 1
ATOM 4669 O O . THR A 1 597 ? 4.173 -10.694 -28.773 1.00 92.38 597 THR A O 1
ATOM 4672 N N . LYS A 1 598 ? 2.290 -10.664 -27.548 1.00 95.06 598 LYS A N 1
ATOM 4673 C CA . LYS A 1 598 ? 2.941 -10.728 -26.237 1.00 95.06 598 LYS A CA 1
ATOM 4674 C C . LYS A 1 598 ? 3.487 -12.137 -26.013 1.00 95.06 598 LYS A C 1
ATOM 4676 O O . LYS A 1 598 ? 2.826 -13.117 -26.348 1.00 95.06 598 LYS A O 1
ATOM 4681 N N . LEU A 1 599 ? 4.681 -12.237 -25.436 1.00 95.69 599 LEU A N 1
ATOM 4682 C CA . LEU A 1 599 ? 5.243 -13.532 -25.065 1.00 95.69 599 LEU A CA 1
ATOM 4683 C C . LEU A 1 599 ? 4.559 -14.049 -23.802 1.00 95.69 599 LEU A C 1
ATOM 4685 O O . LEU A 1 599 ? 4.320 -13.287 -22.873 1.00 95.69 599 LEU A O 1
ATOM 4689 N N . LYS A 1 600 ? 4.293 -15.352 -23.742 1.00 95.75 600 LYS A N 1
ATOM 4690 C CA . LYS A 1 600 ? 3.875 -16.016 -22.506 1.00 95.75 600 LYS A CA 1
ATOM 4691 C C . LYS A 1 600 ? 5.107 -16.228 -21.611 1.00 95.75 600 LYS A C 1
ATOM 4693 O O . LYS A 1 600 ? 6.087 -16.798 -22.098 1.00 95.75 600 LYS A O 1
ATOM 4698 N N . PRO A 1 601 ? 5.088 -15.825 -20.328 1.00 96.50 601 PRO A N 1
ATOM 4699 C CA . PRO A 1 601 ? 6.165 -16.175 -19.407 1.00 96.50 601 PRO A CA 1
ATOM 4700 C C . PRO A 1 601 ? 6.277 -17.695 -19.246 1.00 96.50 601 PRO A C 1
ATOM 4702 O O . PRO A 1 601 ? 5.263 -18.378 -19.094 1.00 96.50 601 PRO A O 1
ATOM 4705 N N . ILE A 1 602 ? 7.503 -18.215 -19.228 1.00 96.12 602 ILE A N 1
ATOM 4706 C CA . ILE A 1 602 ? 7.779 -19.624 -18.899 1.00 96.12 602 ILE A CA 1
ATOM 4707 C C . ILE A 1 602 ? 7.882 -19.848 -17.385 1.00 96.12 602 ILE A C 1
ATOM 4709 O O . ILE A 1 602 ? 7.668 -20.961 -16.914 1.00 96.12 602 ILE A O 1
ATOM 4713 N N . ALA A 1 603 ? 8.176 -18.787 -16.627 1.00 96.06 603 ALA A N 1
ATOM 4714 C CA . ALA A 1 603 ? 8.125 -18.749 -15.170 1.00 96.06 603 ALA A CA 1
ATOM 4715 C C . ALA A 1 603 ? 7.700 -17.347 -14.712 1.00 96.06 603 ALA A C 1
ATOM 4717 O O . ALA A 1 603 ? 8.081 -16.350 -15.334 1.00 96.06 603 ALA A O 1
ATOM 4718 N N . GLN A 1 604 ? 6.915 -17.280 -13.638 1.00 95.50 604 GLN A N 1
ATOM 4719 C CA . GLN A 1 604 ? 6.394 -16.039 -13.067 1.00 95.50 604 GLN A CA 1
ATOM 4720 C C . GLN A 1 604 ? 6.730 -15.961 -11.583 1.00 95.50 604 GLN A C 1
ATOM 4722 O O . GLN A 1 604 ? 6.750 -16.986 -10.903 1.00 95.50 604 GLN A O 1
ATOM 4727 N N . GLY A 1 605 ? 6.977 -14.750 -11.090 1.00 95.25 605 GLY A N 1
ATOM 4728 C CA . GLY A 1 605 ? 7.218 -14.507 -9.670 1.00 95.25 605 GLY A CA 1
ATOM 4729 C C . GLY A 1 605 ? 8.485 -15.159 -9.105 1.00 95.25 605 GLY A C 1
ATOM 4730 O O . GLY A 1 605 ? 8.549 -15.427 -7.909 1.00 95.25 605 GLY A O 1
ATOM 4731 N N . VAL A 1 606 ? 9.477 -15.458 -9.952 1.00 97.25 606 VAL A N 1
ATOM 4732 C CA . VAL A 1 606 ? 10.729 -16.122 -9.546 1.00 97.25 606 VAL A CA 1
ATOM 4733 C C . VAL A 1 606 ? 11.833 -15.108 -9.260 1.00 97.25 606 VAL A C 1
ATOM 4735 O O . VAL A 1 606 ? 11.784 -13.981 -9.753 1.00 97.25 606 VAL A O 1
ATOM 4738 N N . GLU A 1 607 ? 12.866 -15.503 -8.513 1.00 97.75 607 GLU A N 1
ATOM 4739 C CA . GLU A 1 607 ? 14.062 -14.668 -8.376 1.00 97.75 607 GLU A CA 1
ATOM 4740 C C . GLU A 1 607 ? 14.755 -14.490 -9.734 1.00 97.75 607 GLU A C 1
ATOM 4742 O O . GLU A 1 607 ? 15.080 -15.460 -10.431 1.00 97.75 607 GLU A O 1
ATOM 4747 N N . VAL A 1 608 ? 15.029 -13.237 -10.094 1.00 98.25 608 VAL A N 1
ATOM 4748 C CA . VAL A 1 608 ? 15.597 -12.883 -11.397 1.00 98.25 608 VAL A CA 1
ATOM 4749 C C . VAL A 1 608 ? 16.924 -12.149 -11.269 1.00 98.25 608 VAL A C 1
ATOM 4751 O O . VAL A 1 608 ? 17.133 -11.314 -10.389 1.00 98.25 608 VAL A O 1
ATOM 4754 N N . MET A 1 609 ? 17.812 -12.437 -12.216 1.00 97.88 609 MET A N 1
ATOM 4755 C CA . MET A 1 609 ? 18.927 -11.585 -12.596 1.00 97.88 609 MET A CA 1
ATOM 4756 C C . MET A 1 609 ? 18.504 -10.787 -13.838 1.00 97.88 609 MET A C 1
ATOM 4758 O O . MET A 1 609 ? 18.442 -11.328 -14.943 1.00 97.88 609 MET A O 1
ATOM 4762 N N . THR A 1 610 ? 18.192 -9.505 -13.667 1.00 98.62 610 THR A N 1
ATOM 4763 C CA . THR A 1 610 ? 17.836 -8.602 -14.766 1.00 98.62 610 THR A CA 1
ATOM 4764 C C . THR A 1 610 ? 19.100 -7.988 -15.357 1.00 98.62 610 THR A C 1
ATOM 4766 O O . THR A 1 610 ? 19.845 -7.270 -14.683 1.00 98.62 610 THR A O 1
ATOM 4769 N N . VAL A 1 611 ? 19.341 -8.255 -16.637 1.00 98.69 611 VAL A N 1
ATOM 4770 C CA . VAL A 1 611 ? 20.435 -7.660 -17.407 1.00 98.69 611 VAL A CA 1
ATOM 4771 C C . VAL A 1 611 ? 19.934 -6.362 -18.014 1.00 98.69 611 VAL A C 1
ATOM 4773 O O . VAL A 1 611 ? 18.881 -6.369 -18.639 1.00 98.69 611 VAL A O 1
ATOM 4776 N N . VAL A 1 612 ? 20.683 -5.268 -17.864 1.00 98.62 612 VAL A N 1
ATOM 4777 C CA . VAL A 1 612 ? 20.397 -3.976 -18.505 1.00 98.62 612 VAL A CA 1
ATOM 4778 C C . VAL A 1 612 ? 21.665 -3.390 -19.122 1.00 98.62 612 VAL A C 1
ATOM 4780 O O . VAL A 1 612 ? 22.776 -3.644 -18.655 1.00 98.62 612 VAL A O 1
ATOM 4783 N N . GLY A 1 613 ? 21.525 -2.594 -20.177 1.00 98.38 613 GLY A N 1
ATOM 4784 C CA . GLY A 1 613 ? 22.652 -1.889 -20.782 1.00 98.38 613 GLY A CA 1
ATOM 4785 C C . GLY A 1 613 ? 22.287 -1.073 -22.010 1.00 98.38 613 GLY A C 1
ATOM 4786 O O . GLY A 1 613 ? 21.154 -1.131 -22.484 1.00 98.38 613 GLY A O 1
ATOM 4787 N N . PHE A 1 614 ? 23.268 -0.349 -22.540 1.00 98.50 614 PHE A N 1
ATOM 4788 C CA . PHE A 1 614 ? 23.177 0.298 -23.846 1.00 98.50 614 PHE A CA 1
ATOM 4789 C C . PHE A 1 614 ? 24.068 -0.422 -24.849 1.00 98.50 614 PHE A C 1
ATOM 4791 O O . PHE A 1 614 ? 25.178 -0.831 -24.519 1.00 98.50 614 PHE A O 1
ATOM 4798 N N . TYR A 1 615 ? 23.609 -0.555 -26.085 1.00 98.19 615 TYR A N 1
ATOM 4799 C CA . TYR A 1 615 ? 24.409 -1.098 -27.171 1.00 98.19 615 TYR A CA 1
ATOM 4800 C C . TYR A 1 615 ? 24.125 -0.351 -28.466 1.00 98.19 615 TYR A C 1
ATOM 4802 O O . TYR A 1 615 ? 23.013 0.121 -28.714 1.00 98.19 615 TYR A O 1
ATOM 4810 N N . ASP A 1 616 ? 25.151 -0.231 -29.292 1.00 97.06 616 ASP A N 1
ATOM 4811 C CA . ASP A 1 616 ? 25.083 0.538 -30.515 1.00 97.06 616 ASP A CA 1
ATOM 4812 C C . ASP A 1 616 ? 25.389 -0.317 -31.751 1.00 97.06 616 ASP A C 1
ATOM 4814 O O . ASP A 1 616 ? 26.560 -0.585 -32.035 1.00 97.06 616 ASP A O 1
ATOM 4818 N N . PRO A 1 617 ? 24.366 -0.664 -32.552 1.00 94.19 617 PRO A N 1
ATOM 4819 C CA . PRO A 1 617 ? 24.564 -1.402 -33.796 1.00 94.19 617 PRO A CA 1
ATOM 4820 C C . PRO A 1 617 ? 25.484 -0.707 -34.811 1.00 94.19 617 PRO A C 1
ATOM 4822 O O . PRO A 1 617 ? 26.044 -1.371 -35.678 1.00 94.19 617 PRO A O 1
ATOM 4825 N N . GLN A 1 618 ? 25.643 0.621 -34.728 1.00 92.25 618 GLN A N 1
ATOM 4826 C CA . GLN A 1 618 ? 26.496 1.398 -35.637 1.00 92.25 618 GLN A CA 1
ATOM 4827 C C . GLN A 1 618 ? 27.938 1.563 -35.146 1.00 92.25 618 GLN A C 1
ATOM 4829 O O . GLN A 1 618 ? 28.763 2.094 -35.886 1.00 92.25 618 GLN A O 1
ATOM 4834 N N . GLN A 1 619 ? 28.253 1.110 -33.929 1.00 91.19 619 GLN A N 1
ATOM 4835 C CA . GLN A 1 619 ? 29.601 1.142 -33.350 1.00 91.19 619 GLN A CA 1
ATOM 4836 C C . GLN A 1 619 ? 30.222 2.551 -33.235 1.00 91.19 619 GLN A C 1
ATOM 4838 O O . GLN A 1 619 ? 31.443 2.686 -33.183 1.00 91.19 619 GLN A O 1
ATOM 4843 N N . THR A 1 620 ? 29.410 3.612 -33.192 1.00 93.19 620 THR A N 1
ATOM 4844 C CA . THR A 1 620 ? 29.897 4.987 -32.976 1.00 93.19 620 THR A CA 1
ATOM 4845 C C . THR A 1 620 ? 29.782 5.424 -31.520 1.00 93.19 620 THR A C 1
ATOM 4847 O O . THR A 1 620 ? 30.588 6.231 -31.069 1.00 93.19 620 THR A O 1
ATOM 4850 N N . ASN A 1 621 ? 28.786 4.918 -30.791 1.00 95.38 621 ASN A N 1
ATOM 4851 C CA . ASN A 1 621 ? 28.577 5.199 -29.376 1.00 95.38 621 ASN A CA 1
ATOM 4852 C C . ASN A 1 621 ? 29.120 4.039 -28.535 1.00 95.38 621 ASN A C 1
ATOM 4854 O O . ASN A 1 621 ? 29.068 2.872 -28.930 1.00 95.38 621 ASN A O 1
ATOM 4858 N N . THR A 1 622 ? 29.604 4.356 -27.335 1.00 95.88 622 THR A N 1
ATOM 4859 C CA . THR A 1 622 ? 30.062 3.344 -26.378 1.00 95.88 622 THR A CA 1
ATOM 4860 C C . THR A 1 622 ? 28.914 2.395 -26.023 1.00 95.88 622 THR A C 1
ATOM 4862 O O . THR A 1 622 ? 27.886 2.827 -25.501 1.00 95.88 622 THR A O 1
ATOM 4865 N N . SER A 1 623 ? 29.107 1.099 -26.271 1.00 97.56 623 SER A N 1
ATOM 4866 C CA . SER A 1 623 ? 28.230 0.041 -25.759 1.00 97.56 623 SER A CA 1
ATOM 4867 C C . SER A 1 623 ? 28.682 -0.373 -24.360 1.00 97.56 623 SER A C 1
ATOM 4869 O O . SER A 1 623 ? 29.879 -0.384 -24.070 1.00 97.56 623 SER A O 1
ATOM 4871 N N . TYR A 1 624 ? 27.733 -0.654 -23.471 1.00 98.25 624 TYR A N 1
ATOM 4872 C CA . TYR A 1 624 ? 28.008 -0.986 -22.081 1.00 98.25 624 TYR A CA 1
ATOM 4873 C C . TYR A 1 624 ? 26.864 -1.781 -21.436 1.00 98.25 624 TYR A C 1
ATOM 4875 O O . TYR A 1 624 ? 25.743 -1.288 -21.285 1.00 98.25 624 TYR A O 1
ATOM 4883 N N . ILE A 1 625 ? 27.174 -2.997 -20.999 1.00 98.56 625 ILE A N 1
ATOM 4884 C CA . ILE A 1 625 ? 26.330 -3.857 -20.173 1.00 98.56 625 ILE A CA 1
ATOM 4885 C C . ILE A 1 625 ? 26.575 -3.464 -18.719 1.00 98.56 625 ILE A C 1
ATOM 4887 O O . ILE A 1 625 ? 27.707 -3.528 -18.239 1.00 98.56 625 ILE A O 1
ATOM 4891 N N . TYR A 1 626 ? 25.532 -3.071 -17.993 1.00 98.31 626 TYR A N 1
ATOM 4892 C CA . TYR A 1 626 ? 25.615 -2.660 -16.588 1.00 98.31 626 TYR A CA 1
ATOM 4893 C C . TYR A 1 626 ? 25.713 -3.865 -15.633 1.00 98.31 626 TYR A C 1
ATOM 4895 O O . TYR A 1 626 ? 25.550 -5.009 -16.067 1.00 98.31 626 TYR A O 1
ATOM 4903 N N . PRO A 1 627 ? 26.068 -3.661 -14.344 1.00 96.88 627 PRO A N 1
ATOM 4904 C CA . PRO A 1 627 ? 26.000 -4.742 -13.371 1.00 96.88 627 PRO A CA 1
ATOM 4905 C C . PRO A 1 627 ? 24.573 -5.289 -13.326 1.00 96.88 627 PRO A C 1
ATOM 4907 O O . PRO A 1 627 ? 23.619 -4.530 -13.497 1.00 96.88 627 PRO A O 1
ATOM 4910 N N . ALA A 1 628 ? 24.434 -6.596 -13.119 1.00 95.06 628 ALA A N 1
ATOM 4911 C CA . ALA A 1 628 ? 23.118 -7.211 -13.048 1.00 95.06 628 ALA A CA 1
ATOM 4912 C C . ALA A 1 628 ? 22.310 -6.667 -11.864 1.00 95.06 628 ALA A C 1
ATOM 4914 O O . ALA A 1 628 ? 22.858 -6.409 -10.789 1.00 95.06 628 ALA A O 1
ATOM 4915 N N . LEU A 1 629 ? 21.003 -6.539 -12.070 1.00 98.31 629 LEU A N 1
ATOM 4916 C CA . LEU A 1 629 ? 20.043 -6.213 -11.023 1.00 98.31 629 LEU A CA 1
ATOM 4917 C C . LEU A 1 629 ? 19.452 -7.527 -10.503 1.00 98.31 629 LEU A C 1
ATOM 4919 O O . LEU A 1 629 ? 19.077 -8.382 -11.300 1.00 98.31 629 LEU A O 1
ATOM 4923 N N . TYR A 1 630 ? 19.357 -7.698 -9.188 1.00 98.31 630 TYR A N 1
ATOM 4924 C CA . TYR A 1 630 ? 18.833 -8.925 -8.578 1.00 98.31 630 TYR A CA 1
ATOM 4925 C C . TYR A 1 630 ? 17.493 -8.631 -7.915 1.00 98.31 630 TYR A C 1
ATOM 4927 O O . TYR A 1 630 ? 17.474 -7.859 -6.959 1.00 98.31 630 TYR A O 1
ATOM 4935 N N . GLY A 1 631 ? 16.406 -9.215 -8.421 1.00 98.12 631 GLY A N 1
ATOM 4936 C CA . GLY A 1 631 ? 15.038 -9.010 -7.932 1.00 98.12 631 GLY A CA 1
ATOM 4937 C C . GLY A 1 631 ? 14.459 -10.265 -7.282 1.00 98.12 631 GLY A C 1
ATOM 4938 O O . GLY A 1 631 ? 14.744 -11.373 -7.735 1.00 98.12 631 GLY A O 1
ATOM 4939 N N . SER A 1 632 ? 13.645 -10.100 -6.234 1.00 97.81 632 SER A N 1
ATOM 4940 C CA . SER A 1 632 ? 12.999 -11.227 -5.535 1.00 97.81 632 SER A CA 1
ATOM 4941 C C . SER A 1 632 ? 11.818 -11.834 -6.287 1.00 97.81 632 SER A C 1
ATOM 4943 O O . SER A 1 632 ? 11.403 -12.943 -5.972 1.00 97.81 632 SER A O 1
ATOM 4945 N N . SER A 1 633 ? 11.277 -11.119 -7.272 1.00 97.56 633 SER A N 1
ATOM 4946 C CA . SER A 1 633 ? 10.170 -11.573 -8.106 1.00 97.56 633 SER A CA 1
ATOM 4947 C C . SER A 1 633 ? 10.264 -10.928 -9.486 1.00 97.56 633 SER A C 1
ATOM 4949 O O . SER A 1 633 ? 10.471 -9.718 -9.609 1.00 97.56 633 SER A O 1
ATOM 4951 N N . GLY A 1 634 ? 10.131 -11.742 -10.527 1.00 97.94 634 GLY A N 1
ATOM 4952 C CA . GLY A 1 634 ? 10.076 -11.308 -11.912 1.00 97.94 634 GLY A CA 1
ATOM 4953 C C . GLY A 1 634 ? 9.641 -12.433 -12.847 1.00 97.94 634 GLY A C 1
ATOM 4954 O O . GLY A 1 634 ? 9.524 -13.596 -12.456 1.00 97.94 634 GLY A O 1
ATOM 4955 N N . ASN A 1 635 ? 9.400 -12.068 -14.103 1.00 98.12 635 ASN A N 1
ATOM 4956 C CA . ASN A 1 635 ? 8.945 -12.987 -15.143 1.00 98.12 635 ASN A CA 1
ATOM 4957 C C . ASN A 1 635 ? 10.087 -13.350 -16.090 1.00 98.12 635 ASN A C 1
ATOM 4959 O O . ASN A 1 635 ? 10.823 -12.470 -16.543 1.00 98.12 635 ASN A O 1
ATOM 4963 N N . VAL A 1 636 ? 10.211 -14.637 -16.408 1.00 98.12 636 VAL A N 1
ATOM 4964 C CA . VAL A 1 636 ? 11.212 -15.178 -17.336 1.00 98.12 636 VAL A CA 1
ATOM 4965 C C . VAL A 1 636 ? 10.504 -15.688 -18.584 1.00 98.12 636 VAL A C 1
ATOM 4967 O O . VAL A 1 636 ? 9.419 -16.267 -18.503 1.00 98.12 636 VAL A O 1
ATOM 4970 N N . TYR A 1 637 ? 11.124 -15.479 -19.741 1.00 97.62 637 TYR A N 1
ATOM 4971 C CA . TYR A 1 637 ? 10.543 -15.752 -21.052 1.00 97.62 637 TYR A CA 1
ATOM 4972 C C . TYR A 1 637 ? 11.472 -16.616 -21.898 1.00 97.62 637 TYR A C 1
ATOM 4974 O O . TYR A 1 637 ? 12.696 -16.544 -21.766 1.00 97.62 637 TYR A O 1
ATOM 4982 N N . ASP A 1 638 ? 10.878 -17.374 -22.815 1.00 95.31 638 ASP A N 1
ATOM 4983 C CA . ASP A 1 638 ? 11.606 -17.912 -23.960 1.00 95.31 638 ASP A CA 1
ATOM 4984 C C . ASP A 1 638 ? 11.732 -16.804 -25.015 1.00 95.31 638 ASP A C 1
ATOM 4986 O O . ASP A 1 638 ? 10.793 -16.505 -25.757 1.00 95.31 638 ASP A O 1
ATOM 4990 N N . LEU A 1 639 ? 12.856 -16.085 -24.978 1.00 97.38 639 LEU A N 1
ATOM 4991 C CA . LEU A 1 639 ? 13.086 -14.929 -25.841 1.00 97.38 639 LEU A CA 1
ATOM 4992 C C . LEU A 1 639 ? 13.483 -15.375 -27.260 1.00 97.38 639 LEU A C 1
ATOM 4994 O O . LEU A 1 639 ? 14.259 -16.323 -27.399 1.00 97.38 639 LEU A O 1
ATOM 4998 N N . PRO A 1 640 ? 13.018 -14.676 -28.317 1.00 94.75 640 PRO A N 1
ATOM 4999 C CA . PRO A 1 640 ? 13.304 -15.057 -29.696 1.00 94.75 640 PRO A CA 1
ATOM 5000 C C . PRO A 1 640 ? 14.803 -15.154 -30.003 1.00 94.75 640 PRO A C 1
ATOM 5002 O O . PRO A 1 640 ? 15.597 -14.310 -29.580 1.00 94.75 640 PRO A O 1
ATOM 5005 N N . GLN A 1 641 ? 15.173 -16.158 -30.797 1.00 95.62 641 GLN A N 1
ATOM 5006 C CA . GLN A 1 641 ? 16.513 -16.291 -31.375 1.00 95.62 641 GLN A CA 1
ATOM 5007 C C . GLN A 1 641 ? 16.782 -15.171 -32.403 1.00 95.62 641 GLN A C 1
ATOM 5009 O O . GLN A 1 641 ? 15.831 -14.669 -33.012 1.00 95.62 641 GLN A O 1
ATOM 5014 N N . PRO A 1 642 ? 18.048 -14.764 -32.618 1.00 95.31 642 PRO A N 1
ATOM 5015 C CA . PRO A 1 642 ? 18.377 -13.743 -33.610 1.00 95.31 642 PRO A CA 1
ATOM 5016 C C . PRO A 1 642 ? 18.095 -14.200 -35.046 1.00 95.31 642 PRO A C 1
ATOM 5018 O O . PRO A 1 642 ? 18.309 -15.356 -35.403 1.00 95.31 642 PRO A O 1
ATOM 5021 N N . VAL A 1 643 ? 17.673 -13.255 -35.887 1.00 94.38 643 VAL A N 1
ATOM 5022 C CA . VAL A 1 643 ? 17.565 -13.426 -37.348 1.00 94.38 643 VAL A CA 1
ATOM 5023 C C . VAL A 1 643 ? 18.578 -12.541 -38.079 1.00 94.38 643 VAL A C 1
ATOM 5025 O O . VAL A 1 643 ? 19.150 -11.621 -37.492 1.00 94.38 643 VAL A O 1
ATOM 5028 N N . ALA A 1 644 ? 18.818 -12.783 -39.372 1.00 92.75 644 ALA A N 1
ATOM 5029 C CA . ALA A 1 644 ? 19.819 -12.027 -40.124 1.00 92.75 644 ALA A CA 1
ATOM 5030 C C . ALA A 1 644 ? 19.623 -10.505 -40.051 1.00 92.75 644 ALA A C 1
ATOM 5032 O O . ALA A 1 644 ? 18.524 -9.971 -40.197 1.00 92.75 644 ALA A O 1
ATOM 5033 N N . GLY A 1 645 ? 20.726 -9.793 -39.827 1.00 90.19 645 GLY A N 1
ATOM 5034 C CA . GLY A 1 645 ? 20.742 -8.340 -39.666 1.00 90.19 645 GLY A CA 1
ATOM 5035 C C . GLY A 1 645 ? 20.410 -7.844 -38.256 1.00 90.19 645 GLY A C 1
ATOM 5036 O O . GLY A 1 645 ? 20.542 -6.646 -38.020 1.00 90.19 645 GLY A O 1
ATOM 5037 N N . GLN A 1 646 ? 20.019 -8.715 -37.320 1.00 94.81 646 GLN A N 1
ATOM 5038 C CA . GLN A 1 646 ? 19.874 -8.362 -35.906 1.00 94.81 646 GLN A CA 1
ATOM 5039 C C . GLN A 1 646 ? 21.197 -8.455 -35.148 1.00 94.81 646 GLN A C 1
ATOM 5041 O O . GLN A 1 646 ? 22.070 -9.246 -35.494 1.00 94.81 646 GLN A O 1
ATOM 5046 N N . CYS A 1 647 ? 21.313 -7.662 -34.085 1.00 96.81 647 CYS A N 1
ATOM 5047 C CA . CYS A 1 647 ? 22.302 -7.905 -33.038 1.00 96.81 647 CYS A CA 1
ATOM 5048 C C . CYS A 1 647 ? 21.791 -9.008 -32.101 1.00 96.81 647 CYS A C 1
ATOM 5050 O O . CYS A 1 647 ? 20.608 -9.347 -32.127 1.00 96.81 647 CYS A O 1
ATOM 5052 N N . TRP A 1 648 ? 22.647 -9.562 -31.250 1.00 97.88 648 TRP A N 1
ATOM 5053 C CA . TRP A 1 648 ? 22.247 -10.597 -30.302 1.00 97.88 648 TRP A CA 1
ATOM 5054 C C . TRP A 1 648 ? 23.012 -10.515 -28.988 1.00 97.88 648 TRP A C 1
ATOM 5056 O O . TRP A 1 648 ? 24.144 -10.032 -28.933 1.00 97.88 648 TRP A O 1
ATOM 5066 N N . ALA A 1 649 ? 22.380 -11.007 -27.925 1.00 98.38 649 ALA A N 1
ATOM 5067 C CA . ALA A 1 649 ? 23.045 -11.307 -26.670 1.00 98.38 649 ALA A CA 1
ATOM 5068 C C . ALA A 1 649 ? 23.299 -12.814 -26.554 1.00 98.38 649 ALA A C 1
ATOM 5070 O O . ALA A 1 649 ? 22.402 -13.609 -26.826 1.00 98.38 649 ALA A O 1
ATOM 5071 N N . THR A 1 650 ? 24.497 -13.204 -26.121 1.00 98.31 650 THR A N 1
ATOM 5072 C CA . THR A 1 650 ? 24.814 -14.594 -25.759 1.00 98.31 650 THR A CA 1
ATOM 5073 C C . THR A 1 650 ? 24.970 -14.685 -24.252 1.00 98.31 650 THR A C 1
ATOM 5075 O O . THR A 1 650 ? 25.867 -14.064 -23.680 1.00 98.31 650 THR A O 1
ATOM 5078 N N . VAL A 1 651 ? 24.101 -15.460 -23.611 1.00 98.38 651 VAL A N 1
ATOM 5079 C CA . VAL A 1 651 ? 24.139 -15.742 -22.175 1.00 98.38 651 VAL A CA 1
ATOM 5080 C C . VAL A 1 651 ? 24.820 -17.086 -21.966 1.00 98.38 651 VAL A C 1
ATOM 5082 O O . VAL A 1 651 ? 24.401 -18.067 -22.575 1.00 98.38 651 VAL A O 1
ATOM 5085 N N . THR A 1 652 ? 25.838 -17.149 -21.107 1.00 98.06 652 THR A N 1
ATOM 5086 C CA . THR A 1 652 ? 26.434 -18.421 -20.662 1.00 98.06 652 THR A CA 1
ATOM 5087 C C . THR A 1 652 ? 26.089 -18.670 -19.199 1.00 98.06 652 THR A C 1
ATOM 5089 O O . THR A 1 652 ? 26.292 -17.795 -18.352 1.00 98.06 652 THR A O 1
ATOM 5092 N N . TYR A 1 653 ? 25.574 -19.861 -18.908 1.00 96.62 653 TYR A N 1
ATOM 5093 C CA . TYR A 1 653 ? 25.168 -20.300 -17.573 1.00 96.62 653 TYR A CA 1
ATOM 5094 C C . TYR A 1 653 ? 26.255 -21.133 -16.882 1.00 96.62 653 TYR A C 1
ATOM 5096 O O . TYR A 1 653 ? 27.229 -21.549 -17.507 1.00 96.62 653 TYR A O 1
ATOM 5104 N N . GLY A 1 654 ? 26.088 -21.393 -15.582 1.00 91.44 654 GLY A N 1
ATOM 5105 C CA . GLY A 1 654 ? 27.063 -22.140 -14.781 1.00 91.44 654 GLY A CA 1
ATOM 5106 C C . GLY A 1 654 ? 27.270 -23.602 -15.183 1.00 91.44 654 GLY A C 1
ATOM 5107 O O . GLY A 1 654 ? 28.310 -24.177 -14.871 1.00 91.44 654 GLY A O 1
ATOM 5108 N N . ASP A 1 655 ? 26.324 -24.186 -15.918 1.00 93.69 655 ASP A N 1
ATOM 5109 C CA . ASP A 1 655 ? 26.438 -25.509 -16.542 1.00 93.69 655 ASP A CA 1
ATOM 5110 C C . ASP A 1 655 ? 27.115 -25.473 -17.930 1.00 93.69 655 ASP A C 1
ATOM 5112 O O . ASP A 1 655 ? 27.251 -26.508 -18.582 1.00 93.69 655 ASP A O 1
ATOM 5116 N N . ASN A 1 656 ? 27.582 -24.298 -18.365 1.00 93.88 656 ASN A N 1
ATOM 5117 C CA . ASN A 1 656 ? 28.108 -23.986 -19.698 1.00 93.88 656 ASN A CA 1
ATOM 5118 C C . ASN A 1 656 ? 27.077 -24.042 -20.835 1.00 93.88 656 ASN A C 1
ATOM 5120 O O . ASN A 1 656 ? 27.459 -23.930 -22.003 1.00 93.88 656 ASN A O 1
ATOM 5124 N N . SER A 1 657 ? 25.782 -24.182 -20.534 1.00 96.56 657 SER A N 1
ATOM 5125 C CA . SER A 1 657 ? 24.743 -23.998 -21.546 1.00 96.56 657 SER A CA 1
ATOM 5126 C C . SER A 1 657 ? 24.713 -22.543 -22.018 1.00 96.56 657 SER A C 1
ATOM 5128 O O . SER A 1 657 ? 25.051 -21.614 -21.275 1.00 96.56 657 SER A O 1
ATOM 5130 N N . GLN A 1 658 ? 24.319 -22.348 -23.277 1.00 96.38 658 GLN A N 1
ATOM 5131 C CA . GLN A 1 658 ? 24.202 -21.029 -23.887 1.00 96.38 658 GLN A CA 1
ATOM 5132 C C . GLN A 1 658 ? 22.776 -20.754 -24.341 1.00 96.38 658 GLN A C 1
ATOM 5134 O O . GLN A 1 658 ? 22.083 -21.643 -24.835 1.00 96.38 658 GLN A O 1
ATOM 5139 N N . GLN A 1 659 ? 22.362 -19.500 -24.201 1.00 96.69 659 GLN A N 1
ATOM 5140 C CA . GLN A 1 659 ? 21.132 -18.978 -24.780 1.00 96.69 659 GLN A CA 1
ATOM 5141 C C . GLN A 1 659 ? 21.472 -17.755 -25.624 1.00 96.69 659 GLN A C 1
ATOM 5143 O O . GLN A 1 659 ? 22.078 -16.806 -25.120 1.00 96.69 659 GLN A O 1
ATOM 5148 N N . LEU A 1 660 ? 21.069 -17.772 -26.894 1.00 97.06 660 LEU A N 1
ATOM 5149 C CA . LEU A 1 660 ? 21.113 -16.589 -27.744 1.00 97.06 660 LEU A CA 1
ATOM 5150 C C . LEU A 1 660 ? 19.772 -15.861 -27.687 1.00 97.06 660 LEU A C 1
ATOM 5152 O O . LEU A 1 660 ? 18.717 -16.490 -27.651 1.00 97.06 660 LEU A O 1
ATOM 5156 N N . ILE A 1 661 ? 19.828 -14.534 -27.664 1.00 98.25 661 ILE A N 1
ATOM 5157 C CA . ILE A 1 661 ? 18.666 -13.650 -27.581 1.00 98.25 661 ILE A CA 1
ATOM 5158 C C . ILE A 1 661 ? 18.796 -12.604 -28.685 1.00 98.25 661 ILE A C 1
ATOM 5160 O O . ILE A 1 661 ? 19.777 -11.860 -28.714 1.00 98.25 661 ILE A O 1
ATOM 5164 N N . GLY A 1 662 ? 17.817 -12.533 -29.583 1.00 97.69 662 GLY A N 1
ATOM 5165 C CA . GLY A 1 662 ? 17.762 -11.524 -30.637 1.00 97.69 662 GLY A CA 1
ATOM 5166 C C . GLY A 1 662 ? 17.521 -10.119 -30.082 1.00 97.69 662 GLY A C 1
ATOM 5167 O O . GLY A 1 662 ? 16.657 -9.908 -29.229 1.00 97.69 662 GLY A O 1
ATOM 5168 N N . LEU A 1 663 ? 18.282 -9.146 -30.583 1.00 97.69 663 LEU A N 1
ATOM 5169 C CA . LEU A 1 663 ? 18.182 -7.726 -30.252 1.00 97.69 663 LEU A CA 1
ATOM 5170 C C . LEU A 1 663 ? 17.973 -6.892 -31.526 1.00 97.69 663 LEU A C 1
ATOM 5172 O O . LEU A 1 663 ? 18.276 -7.308 -32.643 1.00 97.69 663 LEU A O 1
ATOM 5176 N N . GLU A 1 664 ? 17.508 -5.657 -31.374 1.00 95.31 664 GLU A N 1
ATOM 5177 C CA . GLU A 1 664 ? 17.340 -4.729 -32.498 1.00 95.31 664 GLU A CA 1
ATOM 5178 C C . GLU A 1 664 ? 18.678 -4.445 -33.208 1.00 95.31 664 GLU A C 1
ATOM 5180 O O . GLU A 1 664 ? 19.624 -3.955 -32.587 1.00 95.31 664 GLU A O 1
ATOM 5185 N N . GLY A 1 665 ? 18.747 -4.730 -34.515 1.00 92.00 665 GLY A N 1
ATOM 5186 C CA . GLY A 1 665 ? 19.953 -4.591 -35.351 1.00 92.00 665 GLY A CA 1
ATOM 5187 C C . GLY A 1 665 ? 20.199 -3.197 -35.933 1.00 92.00 665 GLY A C 1
ATOM 5188 O O . GLY A 1 665 ? 21.219 -2.949 -36.568 1.00 92.00 665 GLY A O 1
ATOM 5189 N N . SER A 1 666 ? 19.271 -2.266 -35.719 1.00 90.31 666 SER A N 1
ATOM 5190 C CA . SER A 1 666 ? 19.382 -0.872 -36.152 1.00 90.31 666 SER A CA 1
ATOM 5191 C C . SER A 1 666 ? 19.062 0.064 -34.995 1.00 90.31 666 SER A C 1
ATOM 5193 O O . SER A 1 666 ? 18.180 -0.232 -34.184 1.00 90.31 666 SER A O 1
ATOM 5195 N N . ARG A 1 667 ? 19.722 1.224 -34.942 1.00 91.56 667 ARG A N 1
ATOM 5196 C CA . ARG A 1 667 ? 19.360 2.284 -33.995 1.00 91.56 667 ARG A CA 1
ATOM 5197 C C . ARG A 1 667 ? 17.899 2.694 -34.169 1.00 91.56 667 ARG A C 1
ATOM 5199 O O . ARG A 1 667 ? 17.476 3.005 -35.280 1.00 91.56 667 ARG A O 1
ATOM 5206 N N . LYS A 1 668 ? 17.153 2.787 -33.066 1.00 91.38 668 LYS A N 1
ATOM 5207 C CA . LYS A 1 668 ? 15.805 3.388 -33.068 1.00 91.38 668 LYS A CA 1
ATOM 5208 C C . LYS A 1 668 ? 15.842 4.919 -33.071 1.00 91.38 668 LYS A C 1
ATOM 5210 O O . LYS A 1 668 ? 14.869 5.555 -33.461 1.00 91.38 668 LYS A O 1
ATOM 5215 N N . ASN A 1 669 ? 16.958 5.512 -32.650 1.00 90.88 669 ASN A N 1
ATOM 5216 C CA . ASN A 1 669 ? 17.212 6.947 -32.713 1.00 90.88 669 ASN A CA 1
ATOM 5217 C C . ASN A 1 669 ? 18.612 7.181 -33.289 1.00 90.88 669 ASN A C 1
ATOM 5219 O O . ASN A 1 669 ? 19.577 6.603 -32.804 1.00 90.88 669 ASN A O 1
ATOM 5223 N N . SER A 1 670 ? 18.743 8.032 -34.308 1.00 85.19 670 SER A N 1
ATOM 5224 C CA . SER A 1 670 ? 19.999 8.204 -35.048 1.00 85.19 670 SER A CA 1
ATOM 5225 C C . SER A 1 670 ? 21.187 8.663 -34.196 1.00 85.19 670 SER A C 1
ATOM 5227 O O . SER A 1 670 ? 22.318 8.394 -34.587 1.00 85.19 670 SER A O 1
ATOM 5229 N N . GLY A 1 671 ? 20.962 9.338 -33.063 1.00 89.94 671 GLY A N 1
ATOM 5230 C CA . GLY A 1 671 ? 22.026 9.839 -32.182 1.00 89.94 671 GLY A CA 1
ATOM 5231 C C . GLY A 1 671 ? 22.274 9.014 -30.917 1.00 89.94 671 GLY A C 1
ATOM 5232 O O . GLY A 1 671 ? 23.234 9.295 -30.203 1.00 89.94 671 GLY A O 1
ATOM 5233 N N . LEU A 1 672 ? 21.428 8.025 -30.619 1.00 96.06 672 LEU A N 1
ATOM 5234 C CA . LEU A 1 672 ? 21.444 7.310 -29.341 1.00 96.06 672 LEU A CA 1
ATOM 5235 C C . LEU A 1 672 ? 21.572 5.799 -29.551 1.00 96.06 672 LEU A C 1
ATOM 5237 O O . LEU A 1 672 ? 21.021 5.236 -30.498 1.00 96.06 672 LEU A O 1
ATOM 5241 N N . SER A 1 673 ? 22.262 5.144 -28.625 1.00 97.25 673 SER A N 1
ATOM 5242 C CA . SER A 1 673 ? 22.333 3.691 -28.511 1.00 97.25 673 SER A CA 1
ATOM 5243 C C . SER A 1 673 ? 20.944 3.097 -28.249 1.00 97.25 673 SER A C 1
ATOM 5245 O O . SER A 1 673 ? 20.058 3.742 -27.681 1.00 97.25 673 SER A O 1
ATOM 5247 N N . ASN A 1 674 ? 20.747 1.840 -28.633 1.00 97.94 674 ASN A N 1
ATOM 5248 C CA . ASN A 1 674 ? 19.607 1.060 -28.163 1.00 97.94 674 ASN A CA 1
ATOM 5249 C C . ASN A 1 674 ? 19.866 0.602 -26.721 1.00 97.94 674 ASN A C 1
ATOM 5251 O O . ASN A 1 674 ? 21.008 0.580 -26.262 1.00 97.94 674 ASN A O 1
ATOM 5255 N N . LYS A 1 675 ? 18.810 0.220 -26.004 1.00 97.00 675 LYS A N 1
ATOM 5256 C CA . LYS A 1 675 ? 18.908 -0.410 -24.686 1.00 97.00 675 LYS A CA 1
ATOM 5257 C C . LYS A 1 675 ? 18.605 -1.901 -24.781 1.00 97.00 675 LYS A C 1
ATOM 5259 O O . LYS A 1 675 ? 17.729 -2.297 -25.549 1.00 97.00 675 LYS A O 1
ATOM 5264 N N . LEU A 1 676 ? 19.321 -2.709 -24.006 1.00 97.69 676 LEU A N 1
ATOM 5265 C CA . LEU A 1 676 ? 18.990 -4.111 -23.757 1.00 97.69 676 LEU A CA 1
ATOM 5266 C C . LEU A 1 676 ? 18.409 -4.262 -22.350 1.00 97.69 676 LEU A C 1
ATOM 5268 O O . LEU A 1 676 ? 18.835 -3.566 -21.426 1.00 97.69 676 LEU A O 1
ATOM 5272 N N . HIS A 1 677 ? 17.436 -5.154 -22.204 1.00 98.00 677 HIS A N 1
ATOM 5273 C CA . HIS A 1 677 ? 16.820 -5.479 -20.923 1.00 98.00 677 HIS A CA 1
ATOM 5274 C C . HIS A 1 677 ? 16.145 -6.850 -20.968 1.00 98.00 677 HIS A C 1
ATOM 5276 O O . HIS A 1 677 ? 15.251 -7.061 -21.778 1.00 98.00 677 HIS A O 1
ATOM 5282 N N . PHE A 1 678 ? 16.543 -7.790 -20.115 1.00 98.69 678 PHE A N 1
ATOM 5283 C CA . PHE A 1 678 ? 15.877 -9.093 -20.017 1.00 98.69 678 PHE A CA 1
ATOM 5284 C C . PHE A 1 678 ? 16.125 -9.761 -18.665 1.00 98.69 678 PHE A C 1
ATOM 5286 O O . PHE A 1 678 ? 17.158 -9.544 -18.030 1.00 98.69 678 PHE A O 1
ATOM 5293 N N . ASN A 1 679 ? 15.166 -10.581 -18.236 1.00 98.62 679 ASN A N 1
ATOM 5294 C CA . ASN A 1 679 ? 15.257 -11.368 -17.014 1.00 98.62 679 ASN A CA 1
ATOM 5295 C C . ASN A 1 679 ? 15.823 -12.751 -17.303 1.00 98.62 679 ASN A C 1
ATOM 5297 O O . ASN A 1 679 ? 15.372 -13.446 -18.213 1.00 98.62 679 ASN A O 1
ATOM 5301 N N . LEU A 1 680 ? 16.762 -13.162 -16.462 1.00 97.88 680 LEU A N 1
ATOM 5302 C CA . LEU A 1 680 ? 17.278 -14.517 -16.387 1.00 97.88 680 LEU A CA 1
ATOM 5303 C C . LEU A 1 680 ? 16.882 -15.107 -15.037 1.00 97.88 680 LEU A C 1
ATOM 5305 O O . LEU A 1 680 ? 16.975 -14.419 -14.021 1.00 97.88 680 LEU A O 1
ATOM 5309 N N . ALA A 1 681 ? 16.467 -16.370 -15.006 1.00 96.62 681 ALA A N 1
ATOM 5310 C CA . ALA A 1 681 ? 16.200 -17.051 -13.743 1.00 96.62 681 ALA A CA 1
ATOM 5311 C C . ALA A 1 681 ? 17.508 -17.158 -12.940 1.00 96.62 681 ALA A C 1
ATOM 5313 O O . ALA A 1 681 ? 18.535 -17.603 -13.468 1.00 96.62 681 ALA A O 1
ATOM 5314 N N . ARG A 1 682 ? 17.499 -16.688 -11.687 1.00 94.81 682 ARG A N 1
ATOM 5315 C CA . ARG A 1 682 ? 18.716 -16.622 -10.865 1.00 94.81 682 ARG A CA 1
ATOM 5316 C C . ARG A 1 682 ? 19.280 -18.013 -10.560 1.00 94.81 682 ARG A C 1
ATOM 5318 O O . ARG A 1 682 ? 20.497 -18.187 -10.529 1.00 94.81 682 ARG A O 1
ATOM 5325 N N . ASP A 1 683 ? 18.401 -18.992 -10.379 1.00 94.06 683 ASP A N 1
ATOM 5326 C CA . ASP A 1 683 ? 18.717 -20.396 -10.093 1.00 94.06 683 ASP A CA 1
ATOM 5327 C C . ASP A 1 683 ? 19.493 -21.101 -11.221 1.00 94.06 683 ASP A C 1
ATOM 5329 O O . ASP A 1 683 ? 20.282 -22.005 -10.952 1.00 94.06 683 ASP A O 1
ATOM 5333 N N . ARG A 1 684 ? 19.367 -20.635 -12.471 1.00 93.75 684 ARG A N 1
ATOM 5334 C CA . ARG A 1 684 ? 20.177 -21.101 -13.610 1.00 93.75 684 ARG A CA 1
ATOM 5335 C C . ARG A 1 684 ? 21.631 -20.623 -13.569 1.00 93.75 684 ARG A C 1
ATOM 5337 O O . ARG A 1 684 ? 22.417 -20.998 -14.435 1.00 93.75 684 ARG A O 1
ATOM 5344 N N . ALA A 1 685 ? 21.991 -19.801 -12.583 1.00 94.12 685 ALA A N 1
ATOM 5345 C CA . ALA A 1 685 ? 23.328 -19.254 -12.374 1.00 94.12 685 ALA A CA 1
ATOM 5346 C C . ALA A 1 685 ? 23.944 -18.625 -13.647 1.00 94.12 685 ALA A C 1
ATOM 5348 O O . ALA A 1 685 ? 24.955 -19.127 -14.150 1.00 94.12 685 ALA A O 1
ATOM 5349 N N . PRO A 1 686 ? 23.368 -17.535 -14.197 1.00 96.06 686 PRO A N 1
ATOM 5350 C CA . PRO A 1 686 ? 23.968 -16.834 -15.331 1.00 96.06 686 PRO A CA 1
ATOM 5351 C C . PRO A 1 686 ? 25.350 -16.278 -14.967 1.00 96.06 686 PRO A C 1
ATOM 5353 O O . PRO A 1 686 ? 25.508 -15.622 -13.938 1.00 96.06 686 PRO A O 1
ATOM 5356 N N . GLN A 1 687 ? 26.353 -16.517 -15.811 1.00 96.12 687 GLN A N 1
ATOM 5357 C CA . GLN A 1 687 ? 27.741 -16.130 -15.539 1.00 96.12 687 GLN A CA 1
ATOM 5358 C C . GLN A 1 687 ? 28.234 -15.012 -16.446 1.00 96.12 687 GLN A C 1
ATOM 5360 O O . GLN A 1 687 ? 28.902 -14.089 -15.980 1.00 96.12 687 GLN A O 1
ATOM 5365 N N . THR A 1 688 ? 27.930 -15.083 -17.742 1.00 97.94 688 THR A N 1
ATOM 5366 C CA . THR A 1 688 ? 28.400 -14.089 -18.710 1.00 97.94 688 THR A CA 1
ATOM 5367 C C . THR A 1 688 ? 27.302 -13.685 -19.677 1.00 97.94 688 THR A C 1
ATOM 5369 O O . THR A 1 688 ? 26.439 -14.487 -20.032 1.00 97.94 688 THR A O 1
ATOM 5372 N N . VAL A 1 689 ? 27.355 -12.427 -20.109 1.00 98.44 689 VAL A N 1
ATOM 5373 C CA . VAL A 1 689 ? 26.570 -11.900 -21.225 1.00 98.44 689 VAL A CA 1
ATOM 5374 C C . VAL A 1 689 ? 27.517 -11.204 -22.184 1.00 98.44 689 VAL A C 1
ATOM 5376 O O . VAL A 1 689 ? 28.306 -10.348 -21.778 1.00 98.44 689 VAL A O 1
ATOM 5379 N N . THR A 1 690 ? 27.416 -11.540 -23.462 1.00 98.50 690 THR A N 1
ATOM 5380 C CA . THR A 1 690 ? 28.078 -10.807 -24.543 1.00 98.50 690 THR A CA 1
ATOM 5381 C C . THR A 1 690 ? 27.035 -10.193 -25.449 1.00 98.50 690 THR A C 1
ATOM 5383 O O . THR A 1 690 ? 25.994 -10.805 -25.659 1.00 98.50 690 THR A O 1
ATOM 5386 N N . VAL A 1 691 ? 27.297 -8.996 -25.969 1.00 98.38 691 VAL A N 1
ATOM 5387 C CA . VAL A 1 691 ? 26.453 -8.364 -26.986 1.00 98.38 691 VAL A CA 1
ATOM 5388 C C . VAL A 1 691 ? 27.259 -8.207 -28.259 1.00 98.38 691 VAL A C 1
ATOM 5390 O O . VAL A 1 691 ? 28.351 -7.635 -28.260 1.00 98.38 691 VAL A O 1
ATOM 5393 N N . ASP A 1 692 ? 26.700 -8.721 -29.340 1.00 97.38 692 ASP A N 1
ATOM 5394 C CA . ASP A 1 692 ? 27.343 -8.871 -30.629 1.00 97.38 692 ASP A CA 1
ATOM 5395 C C . ASP A 1 692 ? 26.416 -8.355 -31.737 1.00 97.38 692 ASP A C 1
ATOM 5397 O O . ASP A 1 692 ? 25.193 -8.429 -31.629 1.00 97.38 692 ASP A O 1
ATOM 5401 N N . CYS A 1 693 ? 26.994 -7.806 -32.802 1.00 95.75 693 CYS A N 1
ATOM 5402 C CA . CYS A 1 693 ? 26.263 -7.336 -33.976 1.00 95.75 693 CYS A CA 1
ATOM 5403 C C . CYS A 1 693 ? 26.901 -7.875 -35.260 1.00 95.75 693 CYS A C 1
ATOM 5405 O O . CYS A 1 693 ? 28.091 -8.210 -35.261 1.00 95.75 693 CYS A O 1
ATOM 5407 N N . PRO A 1 694 ? 26.141 -7.934 -36.367 1.00 94.19 694 PRO A N 1
ATOM 5408 C CA . PRO A 1 694 ? 26.662 -8.420 -37.630 1.00 94.19 694 PRO A CA 1
ATOM 5409 C C . PRO A 1 694 ? 27.785 -7.507 -38.129 1.00 94.19 694 PRO A C 1
ATOM 5411 O O . PRO A 1 694 ? 27.651 -6.282 -38.134 1.00 94.19 694 PRO A O 1
ATOM 5414 N N . GLN A 1 695 ? 28.896 -8.100 -38.569 1.00 91.88 695 GLN A N 1
ATOM 5415 C CA . GLN A 1 695 ? 30.024 -7.345 -39.126 1.00 91.88 695 GLN A CA 1
ATOM 5416 C C . GLN A 1 695 ? 29.653 -6.690 -40.463 1.00 91.88 695 GLN A C 1
ATOM 5418 O O . GLN A 1 695 ? 30.101 -5.585 -40.767 1.00 91.88 695 GLN A O 1
ATOM 5423 N N . THR A 1 696 ? 28.826 -7.370 -41.258 1.00 90.00 696 THR A N 1
ATOM 5424 C CA . THR A 1 696 ? 28.285 -6.876 -42.526 1.00 90.00 696 THR A CA 1
ATOM 5425 C C . THR A 1 696 ? 26.783 -6.653 -42.394 1.00 90.00 696 THR A C 1
ATOM 5427 O O . THR A 1 696 ? 26.050 -7.570 -42.039 1.00 90.00 696 THR A O 1
ATOM 5430 N N . SER A 1 697 ? 26.284 -5.456 -42.719 1.00 88.38 697 SER A N 1
ATOM 5431 C CA . SER A 1 697 ? 24.838 -5.210 -42.692 1.00 88.38 697 SER A CA 1
ATOM 5432 C C . SER A 1 697 ? 24.110 -5.997 -43.788 1.00 88.38 697 SER A C 1
ATOM 5434 O O . SER A 1 697 ? 24.621 -6.166 -44.900 1.00 88.38 697 SER A O 1
ATOM 5436 N N . LEU A 1 698 ? 22.877 -6.429 -43.505 1.00 88.94 698 LEU A N 1
ATOM 5437 C CA . LEU A 1 698 ? 22.037 -7.111 -44.496 1.00 88.94 698 LEU A CA 1
ATOM 5438 C C . LEU A 1 698 ? 21.768 -6.217 -45.721 1.00 88.94 698 LEU A C 1
ATOM 5440 O O . LEU A 1 698 ? 21.758 -6.694 -46.853 1.00 88.94 698 LEU A O 1
ATOM 5444 N N . GLU A 1 699 ? 21.656 -4.901 -45.514 1.00 89.62 699 GLU A N 1
ATOM 5445 C CA . GLU A 1 699 ? 21.598 -3.920 -46.602 1.00 89.62 699 GLU A CA 1
ATOM 5446 C C . GLU A 1 699 ? 22.819 -4.006 -47.527 1.00 89.62 699 GLU A C 1
ATOM 5448 O O . GLU A 1 699 ? 22.658 -4.009 -48.745 1.00 89.62 699 GLU A O 1
ATOM 5453 N N . ALA A 1 700 ? 24.037 -4.110 -46.985 1.00 89.94 700 ALA A N 1
ATOM 5454 C CA . ALA A 1 700 ? 25.246 -4.206 -47.800 1.00 89.94 700 ALA A CA 1
ATOM 5455 C C . ALA A 1 700 ? 25.278 -5.491 -48.642 1.00 89.94 700 ALA A C 1
ATOM 5457 O O . ALA A 1 700 ? 25.754 -5.462 -49.779 1.00 89.94 700 ALA A O 1
ATOM 5458 N N . VAL A 1 701 ? 24.749 -6.602 -48.116 1.00 90.44 701 VAL A N 1
ATOM 5459 C CA . VAL A 1 701 ? 24.594 -7.857 -48.871 1.00 90.44 701 VAL A CA 1
ATOM 5460 C C . VAL A 1 701 ? 23.618 -7.667 -50.028 1.00 90.44 701 VAL A C 1
ATOM 5462 O O . VAL A 1 701 ? 23.984 -7.905 -51.176 1.00 90.44 701 VAL A O 1
ATOM 5465 N N . VAL A 1 702 ? 22.419 -7.153 -49.747 1.00 92.25 702 VAL A N 1
ATOM 5466 C CA . VAL A 1 702 ? 21.372 -6.930 -50.756 1.00 92.25 702 VAL A CA 1
ATOM 5467 C C . VAL A 1 702 ? 21.840 -5.957 -51.834 1.00 92.25 702 VAL A C 1
ATOM 5469 O O . VAL A 1 702 ? 21.684 -6.227 -53.022 1.00 92.25 702 VAL A O 1
ATOM 5472 N N . ARG A 1 703 ? 22.488 -4.850 -51.452 1.00 93.69 703 ARG A N 1
ATOM 5473 C CA . ARG A 1 703 ? 23.067 -3.901 -52.411 1.00 93.69 703 ARG A CA 1
ATOM 5474 C C . ARG A 1 703 ? 24.108 -4.574 -53.304 1.00 93.69 703 ARG A C 1
ATOM 5476 O O . ARG A 1 703 ? 24.075 -4.363 -54.510 1.00 93.69 703 ARG A O 1
ATOM 5483 N N . ARG A 1 704 ? 24.996 -5.405 -52.751 1.00 92.56 704 ARG A N 1
ATOM 5484 C CA . ARG A 1 704 ? 26.017 -6.128 -53.529 1.00 92.56 704 ARG A CA 1
ATOM 5485 C C . ARG A 1 704 ? 25.400 -7.129 -54.506 1.00 92.56 704 ARG A C 1
ATOM 5487 O O . ARG A 1 704 ? 25.851 -7.213 -55.648 1.00 92.56 704 ARG A O 1
ATOM 5494 N N . GLU A 1 705 ? 24.370 -7.858 -54.082 1.00 92.44 705 GLU A N 1
ATOM 5495 C CA . GLU A 1 705 ? 23.631 -8.785 -54.947 1.00 92.44 705 GLU A CA 1
ATOM 5496 C C . GLU A 1 705 ? 22.932 -8.046 -56.090 1.00 92.44 705 GLU A C 1
ATOM 5498 O O . GLU A 1 705 ? 23.070 -8.450 -57.241 1.00 92.44 705 GLU A O 1
ATOM 5503 N N . LEU A 1 706 ? 22.267 -6.924 -55.805 1.00 93.75 706 LEU A N 1
ATOM 5504 C CA . LEU A 1 706 ? 21.621 -6.088 -56.820 1.00 93.75 706 LEU A CA 1
ATOM 5505 C C . LEU A 1 706 ? 22.640 -5.498 -57.805 1.00 93.75 706 LEU A C 1
ATOM 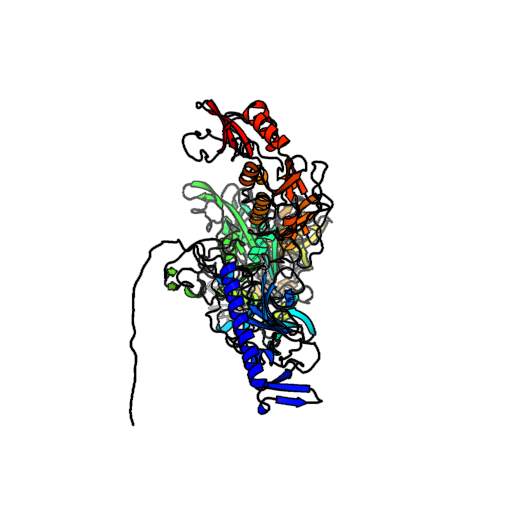5507 O O . LEU A 1 706 ? 22.444 -5.569 -59.014 1.00 93.75 706 LEU A O 1
ATOM 5511 N N . LEU A 1 707 ? 23.758 -4.961 -57.314 1.00 94.75 707 LEU A N 1
ATOM 5512 C CA . LEU A 1 707 ? 24.847 -4.455 -58.157 1.00 94.75 707 LEU A CA 1
ATOM 5513 C C . LEU A 1 707 ? 25.406 -5.547 -59.080 1.00 94.75 707 LEU A C 1
ATOM 5515 O O . LEU A 1 707 ? 25.591 -5.320 -60.275 1.00 94.75 707 LEU A O 1
ATOM 5519 N N . THR A 1 708 ? 25.565 -6.765 -58.557 1.00 93.94 708 THR A N 1
ATOM 5520 C CA . THR A 1 708 ? 25.962 -7.938 -59.350 1.00 93.94 708 THR A CA 1
ATOM 5521 C C . THR A 1 708 ? 24.889 -8.312 -60.377 1.00 93.94 708 THR A C 1
ATOM 5523 O O . THR A 1 708 ? 25.206 -8.534 -61.544 1.00 93.94 708 THR A O 1
ATOM 5526 N N . GLN A 1 709 ? 23.613 -8.329 -59.977 1.00 93.06 709 GLN A N 1
ATOM 5527 C CA . GLN A 1 709 ? 22.469 -8.647 -60.837 1.00 93.06 709 GLN A CA 1
ATOM 5528 C C . GLN A 1 709 ? 22.352 -7.686 -62.026 1.00 93.06 709 GLN A C 1
ATOM 5530 O O . GLN A 1 709 ? 22.019 -8.112 -63.133 1.00 93.06 709 GLN A O 1
ATOM 5535 N N . PHE A 1 710 ? 22.619 -6.398 -61.809 1.00 92.50 710 PHE A N 1
ATOM 5536 C CA . PHE A 1 710 ? 22.552 -5.371 -62.849 1.00 92.50 710 PHE A CA 1
ATOM 5537 C C . PHE A 1 710 ? 23.894 -5.118 -63.548 1.00 92.50 710 PHE A C 1
ATOM 5539 O O . PHE A 1 710 ? 23.941 -4.313 -64.476 1.00 92.50 710 PHE A O 1
ATOM 5546 N N . ALA A 1 711 ? 24.955 -5.835 -63.159 1.00 90.56 711 ALA A N 1
ATOM 5547 C CA . ALA A 1 711 ? 26.315 -5.669 -63.668 1.00 90.56 711 ALA A CA 1
ATOM 5548 C C . ALA A 1 711 ? 26.811 -4.210 -63.577 1.00 90.56 711 ALA A C 1
ATOM 5550 O O . ALA A 1 711 ? 27.289 -3.639 -64.561 1.00 90.56 711 ALA A O 1
ATOM 5551 N N . GLN A 1 712 ? 26.671 -3.604 -62.394 1.00 91.88 712 GLN A N 1
ATOM 5552 C CA . GLN A 1 712 ? 27.098 -2.235 -62.096 1.00 91.88 712 GLN A CA 1
ATOM 5553 C C . GLN A 1 712 ? 27.941 -2.183 -60.818 1.00 91.88 712 GLN A C 1
ATOM 5555 O O . GLN A 1 712 ? 27.690 -2.930 -59.881 1.00 91.88 712 GLN A O 1
ATOM 5560 N N . ASP A 1 713 ? 28.895 -1.251 -60.747 1.00 90.50 713 ASP A N 1
ATOM 5561 C CA . ASP A 1 713 ? 29.755 -1.083 -59.561 1.00 90.50 713 ASP A CA 1
ATOM 5562 C C . ASP A 1 713 ? 29.109 -0.217 -58.463 1.00 90.50 713 ASP A C 1
ATOM 5564 O O . ASP A 1 713 ? 29.511 -0.265 -57.301 1.00 90.50 713 ASP A O 1
ATOM 5568 N N . ARG A 1 714 ? 28.111 0.601 -58.824 1.00 92.69 714 ARG A N 1
ATOM 5569 C CA . ARG A 1 714 ? 27.317 1.439 -57.909 1.00 92.69 714 ARG A CA 1
ATOM 5570 C C . ARG A 1 714 ? 25.961 1.789 -58.517 1.00 92.69 714 ARG A C 1
ATOM 5572 O O . ARG A 1 714 ? 25.801 1.737 -59.734 1.00 92.69 714 ARG A O 1
ATOM 5579 N N . PHE A 1 715 ? 25.027 2.231 -57.677 1.00 93.75 715 PHE A N 1
ATOM 5580 C CA . PHE A 1 715 ? 23.811 2.893 -58.143 1.00 93.75 715 PHE A CA 1
ATOM 5581 C C . PHE A 1 715 ? 24.115 4.350 -58.508 1.00 93.75 715 PHE A C 1
ATOM 5583 O O . PHE A 1 715 ? 24.910 5.022 -57.844 1.00 93.75 715 PHE A O 1
ATOM 5590 N N . TYR A 1 716 ? 23.501 4.835 -59.583 1.00 92.38 716 TYR A N 1
ATOM 5591 C CA . TYR A 1 716 ? 23.604 6.237 -59.986 1.00 92.38 716 TYR A CA 1
ATOM 5592 C C . TYR A 1 716 ? 22.588 7.108 -59.238 1.00 92.38 716 TYR A C 1
ATOM 5594 O O . TYR A 1 716 ? 21.586 6.617 -58.718 1.00 92.38 716 TYR A O 1
ATOM 5602 N N . THR A 1 717 ? 22.822 8.419 -59.210 1.00 91.00 717 THR A N 1
ATOM 5603 C CA . THR A 1 717 ? 21.909 9.384 -58.569 1.00 91.00 717 THR A CA 1
ATOM 5604 C C . THR A 1 717 ? 21.266 10.320 -59.589 1.00 91.00 717 THR A C 1
ATOM 5606 O O . THR A 1 717 ? 21.716 10.466 -60.730 1.00 91.00 717 THR A O 1
ATOM 5609 N N . TRP A 1 718 ? 20.157 10.956 -59.212 1.00 85.00 718 TRP A N 1
ATOM 5610 C CA . TRP A 1 718 ? 19.462 11.871 -60.115 1.00 85.00 718 TRP A CA 1
ATOM 5611 C C . TRP A 1 718 ? 20.353 13.047 -60.546 1.00 85.00 718 TRP A C 1
ATOM 5613 O O . TRP A 1 718 ? 20.985 13.697 -59.720 1.00 85.00 718 TRP A O 1
ATOM 5623 N N . GLY A 1 719 ? 20.339 13.372 -61.842 1.00 82.31 719 GLY A N 1
ATOM 5624 C CA . GLY A 1 719 ? 21.095 14.500 -62.405 1.00 82.31 719 GLY A CA 1
ATOM 5625 C C . GLY A 1 719 ? 22.537 14.175 -62.799 1.00 82.31 719 GLY A C 1
ATOM 5626 O O . GLY A 1 719 ? 23.183 14.999 -63.444 1.00 82.31 719 GLY A O 1
ATOM 5627 N N . GLU A 1 720 ? 23.016 12.973 -62.487 1.00 85.19 720 GLU A N 1
ATOM 5628 C CA . GLU A 1 720 ? 24.347 12.517 -62.875 1.00 85.19 720 GLU A CA 1
ATOM 5629 C C . GLU A 1 720 ? 24.526 12.484 -64.407 1.00 85.19 720 GLU A C 1
ATOM 5631 O O . GLU A 1 720 ? 23.548 12.370 -65.149 1.00 85.19 720 GLU A O 1
ATOM 5636 N N . ASN A 1 721 ? 25.760 12.657 -64.898 1.00 82.25 721 ASN A N 1
ATOM 5637 C CA . ASN A 1 721 ? 26.102 12.637 -66.332 1.00 82.25 721 ASN A CA 1
ATOM 5638 C C . ASN A 1 721 ? 25.210 13.531 -67.222 1.00 82.25 721 ASN A C 1
ATOM 5640 O O . ASN A 1 721 ? 24.883 13.175 -68.353 1.00 82.25 721 ASN A O 1
ATOM 5644 N N . ASN A 1 722 ? 24.782 14.696 -66.718 1.00 86.25 722 ASN A N 1
ATOM 5645 C CA . ASN A 1 722 ? 23.864 15.611 -67.411 1.00 86.25 722 ASN A CA 1
ATOM 5646 C C . ASN A 1 722 ? 22.548 14.950 -67.869 1.00 86.25 722 ASN A C 1
ATOM 5648 O O . ASN A 1 722 ? 21.975 15.345 -68.883 1.00 86.25 722 ASN A O 1
ATOM 5652 N N . ARG A 1 723 ? 22.052 13.970 -67.105 1.00 87.06 723 ARG A N 1
ATOM 5653 C CA . ARG A 1 723 ? 20.831 13.196 -67.390 1.00 87.06 723 ARG A CA 1
ATOM 5654 C C . ARG A 1 723 ? 20.913 12.268 -68.605 1.00 87.06 723 ARG A C 1
ATOM 5656 O O . ARG A 1 723 ? 19.898 11.974 -69.242 1.00 87.06 723 ARG A O 1
ATOM 5663 N N . TRP A 1 724 ? 22.121 11.800 -68.899 1.00 86.75 724 TRP A N 1
ATOM 5664 C CA . TRP A 1 724 ? 22.388 10.747 -69.871 1.00 86.75 724 TRP A CA 1
ATOM 5665 C C . TRP A 1 724 ? 22.893 9.488 -69.166 1.00 86.75 724 TRP A C 1
ATOM 5667 O O . TRP A 1 724 ? 23.768 9.558 -68.308 1.00 86.75 724 TRP A O 1
ATOM 5677 N N . GLY A 1 725 ? 22.359 8.329 -69.540 1.00 86.00 725 GLY A N 1
ATOM 5678 C CA . GLY A 1 725 ? 22.755 7.032 -68.990 1.00 86.00 725 GLY A CA 1
ATOM 5679 C C . GLY A 1 725 ? 22.620 5.914 -70.018 1.00 86.00 725 GLY A C 1
ATOM 5680 O O . GLY A 1 725 ? 22.050 6.097 -71.098 1.00 86.00 725 GLY A O 1
ATOM 5681 N N . LYS A 1 726 ? 23.156 4.737 -69.705 1.00 89.69 726 LYS A N 1
ATOM 5682 C CA . LYS A 1 726 ? 22.974 3.542 -70.526 1.00 89.69 726 LYS A CA 1
ATOM 5683 C C . LYS A 1 726 ? 21.635 2.902 -70.159 1.00 89.69 726 LYS A C 1
ATOM 5685 O O . LYS A 1 726 ? 21.301 2.743 -68.989 1.00 89.69 726 LYS A O 1
ATOM 5690 N N . VAL A 1 727 ? 20.845 2.519 -71.163 1.00 90.69 727 VAL A N 1
ATOM 5691 C CA . VAL A 1 727 ? 19.604 1.763 -70.921 1.00 90.69 727 VAL A CA 1
ATOM 5692 C C . VAL A 1 727 ? 19.948 0.491 -70.143 1.00 90.69 727 VAL A C 1
ATOM 5694 O O . VAL A 1 727 ? 20.815 -0.273 -70.567 1.00 90.69 727 VAL A O 1
ATOM 5697 N N . GLY A 1 728 ? 19.267 0.279 -69.017 1.00 89.19 728 GLY A N 1
ATOM 5698 C CA . GLY A 1 728 ? 19.563 -0.783 -68.058 1.00 89.19 728 GLY A CA 1
ATOM 5699 C C . GLY A 1 728 ? 20.271 -0.316 -66.785 1.00 89.19 728 GLY A C 1
ATOM 5700 O O . GLY A 1 728 ? 20.261 -1.073 -65.820 1.00 89.19 728 GLY A O 1
ATOM 5701 N N . ASP A 1 729 ? 20.811 0.906 -66.748 1.00 92.56 729 ASP A N 1
ATOM 5702 C CA . ASP A 1 729 ? 21.449 1.444 -65.546 1.00 92.56 729 ASP A CA 1
ATOM 5703 C C . ASP A 1 729 ? 20.442 1.617 -64.404 1.00 92.56 729 ASP A C 1
ATOM 5705 O O . ASP A 1 729 ? 19.347 2.140 -64.614 1.00 92.56 729 ASP A O 1
ATOM 5709 N N . VAL A 1 730 ? 20.809 1.219 -63.186 1.00 94.19 730 VAL A N 1
ATOM 5710 C CA . VAL A 1 730 ? 19.980 1.395 -61.991 1.00 94.19 730 VAL A CA 1
ATOM 5711 C C . VAL A 1 730 ? 20.406 2.629 -61.207 1.00 94.19 730 VAL A C 1
ATOM 5713 O O . VAL A 1 730 ? 21.585 2.884 -60.958 1.00 94.19 730 VAL A O 1
ATOM 5716 N N . PHE A 1 731 ? 19.401 3.397 -60.813 1.00 93.56 731 PHE A N 1
ATOM 5717 C CA . PHE A 1 731 ? 19.522 4.601 -60.022 1.00 93.56 731 PHE A CA 1
ATOM 5718 C C . PHE A 1 731 ? 18.825 4.414 -58.683 1.00 93.56 731 PHE A C 1
ATOM 5720 O O . PHE A 1 731 ? 17.774 3.772 -58.607 1.00 93.56 731 PHE A O 1
ATOM 5727 N N . GLU A 1 732 ? 19.384 5.031 -57.650 1.00 93.94 732 GLU A N 1
ATOM 5728 C CA . GLU A 1 732 ? 18.732 5.161 -56.355 1.00 93.94 732 GLU A CA 1
ATOM 5729 C C . GLU A 1 732 ? 18.133 6.558 -56.189 1.00 93.94 732 GLU A C 1
ATOM 5731 O O . GLU A 1 732 ? 18.693 7.575 -56.612 1.00 93.94 732 GLU A O 1
ATOM 5736 N N . TYR A 1 733 ? 16.957 6.607 -55.573 1.00 91.94 733 TYR A N 1
ATOM 5737 C CA . TYR A 1 733 ? 16.261 7.845 -55.279 1.00 91.94 733 TYR A CA 1
ATOM 5738 C C . TYR A 1 733 ? 15.720 7.829 -53.854 1.00 91.94 733 TYR A C 1
ATOM 5740 O O . TYR A 1 733 ? 15.015 6.910 -53.444 1.00 91.94 733 TYR A O 1
ATOM 5748 N N . HIS A 1 734 ? 16.057 8.865 -53.090 1.00 91.12 734 HIS A N 1
ATOM 5749 C CA . HIS A 1 734 ? 15.673 8.986 -51.690 1.00 91.12 734 HIS A CA 1
ATOM 5750 C C . HIS A 1 734 ? 14.421 9.854 -51.587 1.00 91.12 734 HIS A C 1
ATOM 5752 O O . HIS A 1 734 ? 14.450 11.044 -51.908 1.00 91.12 734 HIS A O 1
ATOM 5758 N N . ARG A 1 735 ? 13.315 9.269 -51.124 1.00 89.00 735 ARG A N 1
ATOM 5759 C CA . ARG A 1 735 ? 12.041 9.975 -50.943 1.00 89.00 735 ARG A CA 1
ATOM 5760 C C . ARG A 1 735 ? 11.361 9.502 -49.668 1.00 89.00 735 ARG A C 1
ATOM 5762 O O . ARG A 1 735 ? 11.232 8.304 -49.445 1.00 89.00 735 ARG A O 1
ATOM 5769 N N . ASN A 1 736 ? 10.902 10.445 -48.843 1.00 84.44 736 ASN A N 1
ATOM 5770 C CA . ASN A 1 736 ? 10.155 10.163 -47.609 1.00 84.44 736 ASN A CA 1
ATOM 5771 C C . ASN A 1 736 ? 10.855 9.137 -46.691 1.00 84.44 736 ASN A C 1
ATOM 5773 O O . ASN A 1 736 ? 10.209 8.255 -46.136 1.00 84.44 736 ASN A O 1
ATOM 5777 N N . GLY A 1 737 ? 12.187 9.212 -46.583 1.00 80.31 737 GLY A N 1
ATOM 5778 C CA . GLY A 1 737 ? 12.984 8.297 -45.754 1.00 80.31 737 GLY A CA 1
ATOM 5779 C C . GLY A 1 737 ? 13.168 6.881 -46.315 1.00 80.31 737 GLY A C 1
ATOM 5780 O O . GLY A 1 737 ? 13.764 6.051 -45.638 1.00 80.31 737 GLY A O 1
ATOM 5781 N N . ARG A 1 738 ? 12.702 6.595 -47.538 1.00 87.88 738 ARG A N 1
ATOM 5782 C CA . ARG A 1 738 ? 12.893 5.308 -48.226 1.00 87.88 738 ARG A CA 1
ATOM 5783 C C . ARG A 1 738 ? 13.812 5.466 -49.432 1.00 87.88 738 ARG A C 1
ATOM 5785 O O . ARG A 1 738 ? 13.903 6.546 -50.019 1.00 87.88 738 ARG A O 1
ATOM 5792 N N . VAL A 1 739 ? 14.462 4.367 -49.807 1.00 92.00 739 VAL A N 1
ATOM 5793 C CA . VAL A 1 739 ? 15.287 4.273 -51.016 1.00 92.00 739 VAL A CA 1
ATOM 5794 C C . VAL A 1 739 ? 14.502 3.516 -52.086 1.00 92.00 739 VAL A C 1
ATOM 5796 O O . VAL A 1 739 ? 14.179 2.339 -51.922 1.00 92.00 739 VAL A O 1
ATOM 5799 N N . GLU A 1 740 ? 14.173 4.215 -53.167 1.00 94.44 740 GLU A N 1
ATOM 5800 C CA . GLU A 1 740 ? 13.539 3.678 -54.369 1.00 94.44 740 GLU A CA 1
ATOM 5801 C C . GLU A 1 740 ? 14.620 3.341 -55.403 1.00 94.44 740 GLU A C 1
ATOM 5803 O O . GLU A 1 740 ? 15.491 4.168 -55.679 1.00 94.44 740 GLU A O 1
ATOM 5808 N N . LEU A 1 741 ? 14.561 2.147 -55.994 1.00 94.94 741 LEU A N 1
ATOM 5809 C CA . LEU A 1 741 ? 15.465 1.736 -57.067 1.00 94.94 741 LEU A CA 1
ATOM 5810 C C . LEU A 1 741 ? 14.736 1.767 -58.413 1.00 94.94 741 LEU A C 1
ATOM 5812 O O . LEU A 1 741 ? 13.658 1.187 -58.564 1.00 94.94 741 LEU A O 1
ATOM 5816 N N . PHE A 1 742 ? 15.337 2.417 -59.408 1.00 94.19 742 PHE A N 1
ATOM 5817 C CA . PHE A 1 742 ? 14.778 2.546 -60.753 1.00 94.19 742 PHE A CA 1
ATOM 5818 C C . PHE A 1 742 ? 15.797 2.170 -61.816 1.00 94.19 742 PHE A C 1
ATOM 5820 O O . PHE A 1 742 ? 16.903 2.696 -61.845 1.00 94.19 742 PHE A O 1
ATOM 5827 N N . LYS A 1 743 ? 15.392 1.317 -62.750 1.00 94.50 743 LYS A N 1
ATOM 5828 C CA . LYS A 1 743 ? 16.176 0.952 -63.924 1.00 94.50 743 LYS A CA 1
ATOM 5829 C C . LYS A 1 743 ? 15.826 1.867 -65.095 1.00 94.50 743 LYS A C 1
ATOM 5831 O O . LYS A 1 743 ? 14.662 1.967 -65.483 1.00 94.50 743 LYS A O 1
ATOM 5836 N N . LEU A 1 744 ? 16.825 2.506 -65.683 1.00 94.19 744 LEU A N 1
ATOM 5837 C CA . LEU A 1 744 ? 16.688 3.436 -66.795 1.00 94.19 744 LEU A CA 1
ATOM 5838 C C . LEU A 1 744 ? 16.245 2.714 -68.079 1.00 94.19 744 LEU A C 1
ATOM 5840 O O . LEU A 1 744 ? 16.838 1.707 -68.473 1.00 94.19 744 LEU A O 1
ATOM 5844 N N . GLN A 1 745 ? 15.217 3.235 -68.752 1.00 92.94 745 GLN A N 1
ATOM 5845 C CA . GLN A 1 745 ? 14.670 2.666 -69.994 1.00 92.94 745 GLN A CA 1
ATOM 5846 C C . GLN A 1 745 ? 15.036 3.467 -71.252 1.00 92.94 745 GLN A C 1
ATOM 5848 O O . GLN A 1 745 ? 14.978 2.926 -72.355 1.00 92.94 745 GLN A O 1
ATOM 5853 N N . THR A 1 746 ? 15.453 4.727 -71.106 1.00 91.12 746 THR A N 1
ATOM 5854 C CA . THR A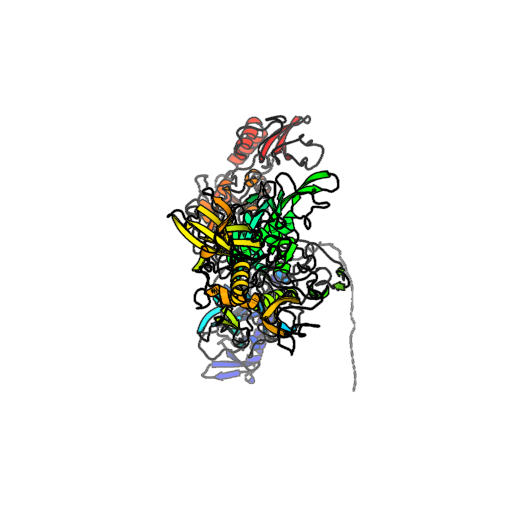 1 746 ? 15.829 5.622 -72.213 1.00 91.12 746 THR A CA 1
ATOM 5855 C C . THR A 1 746 ? 17.211 6.227 -71.985 1.00 91.12 746 THR A C 1
ATOM 5857 O O . THR A 1 746 ? 17.593 6.479 -70.854 1.00 91.12 746 THR A O 1
ATOM 5860 N N . GLN A 1 747 ? 17.975 6.504 -73.048 1.00 88.31 747 GLN A N 1
ATOM 5861 C CA . GLN A 1 747 ? 19.328 7.077 -72.903 1.00 88.31 747 GLN A CA 1
ATOM 5862 C C . GLN A 1 747 ? 19.343 8.468 -72.247 1.00 88.31 747 GLN A C 1
ATOM 5864 O O . GLN A 1 747 ? 20.302 8.815 -71.568 1.00 88.31 747 GLN A O 1
ATOM 5869 N N . HIS A 1 748 ? 18.281 9.251 -72.441 1.00 88.19 748 HIS A N 1
ATOM 5870 C CA . HIS A 1 748 ? 18.079 10.550 -71.805 1.00 88.19 748 HIS A CA 1
ATOM 5871 C C . HIS A 1 748 ? 16.884 10.470 -70.851 1.00 88.19 748 HIS A C 1
ATOM 5873 O O . HIS A 1 748 ? 15.845 9.908 -71.216 1.00 88.19 748 HIS A O 1
ATOM 5879 N N . TYR A 1 749 ? 17.015 11.036 -69.651 1.00 87.56 749 TYR A N 1
ATOM 5880 C CA . TYR A 1 749 ? 15.979 11.008 -68.613 1.00 87.56 749 TYR A CA 1
ATOM 5881 C C . TYR A 1 749 ? 15.677 12.394 -68.031 1.00 87.56 749 TYR A C 1
ATOM 5883 O O . TYR A 1 749 ? 16.461 13.328 -68.151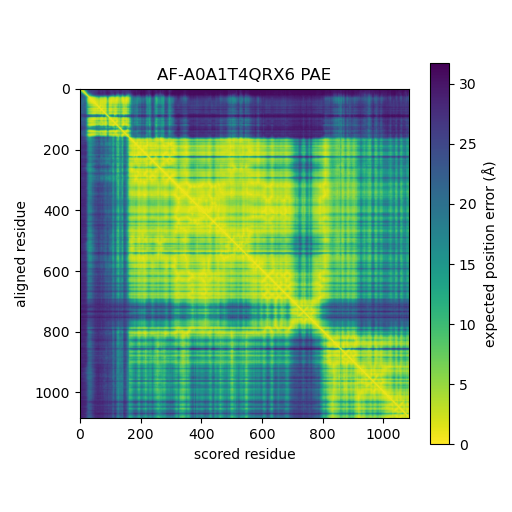 1.00 87.56 749 TYR A O 1
ATOM 5891 N N . TRP A 1 750 ? 14.508 12.556 -67.397 1.00 84.50 750 TRP A N 1
ATOM 5892 C CA . TRP A 1 750 ? 14.099 13.844 -66.812 1.00 84.50 750 TRP A CA 1
ATOM 5893 C C . TRP A 1 750 ? 13.685 13.725 -65.345 1.00 84.50 750 TRP A C 1
ATOM 5895 O O . TRP A 1 750 ? 14.370 14.250 -64.470 1.00 84.50 750 TRP A O 1
ATOM 5905 N N . TYR A 1 751 ? 12.602 13.003 -65.058 1.00 86.69 751 TYR A N 1
ATOM 5906 C CA . TYR A 1 751 ? 12.039 12.874 -63.712 1.00 86.69 751 TYR A CA 1
ATOM 5907 C C . TYR A 1 751 ? 11.768 11.415 -63.367 1.00 86.69 751 TYR A C 1
ATOM 5909 O O . TYR A 1 751 ? 11.335 10.645 -64.229 1.00 86.69 751 TYR A O 1
ATOM 5917 N N . PHE A 1 752 ? 12.007 11.049 -62.107 1.00 88.25 752 PHE A N 1
ATOM 5918 C CA . PHE A 1 752 ? 11.498 9.796 -61.565 1.00 88.25 752 PHE A CA 1
ATOM 5919 C C . PHE A 1 752 ? 9.967 9.848 -61.452 1.00 88.25 752 PHE A C 1
ATOM 5921 O O . PHE A 1 752 ? 9.411 10.921 -61.195 1.00 88.25 752 PHE A O 1
ATOM 5928 N N . PRO A 1 753 ? 9.278 8.707 -61.601 1.00 87.94 753 PRO A N 1
ATOM 5929 C CA . PRO A 1 753 ? 7.873 8.552 -61.234 1.00 87.94 753 PRO A CA 1
ATOM 5930 C C . PRO A 1 753 ? 7.575 9.068 -59.815 1.00 87.94 753 PRO A C 1
ATOM 5932 O O . PRO A 1 753 ? 8.433 9.044 -58.928 1.00 87.94 753 PRO A O 1
ATOM 5935 N N . GLY A 1 754 ? 6.351 9.559 -59.594 1.00 84.12 754 GLY A N 1
ATOM 5936 C CA . GLY A 1 754 ? 5.947 10.189 -58.325 1.00 84.12 754 GLY A CA 1
ATOM 5937 C C . GLY A 1 754 ? 5.750 9.221 -57.149 1.00 84.12 754 GLY A C 1
ATOM 5938 O O . GLY A 1 754 ? 5.624 9.658 -56.012 1.00 84.12 754 GLY A O 1
ATOM 5939 N N . SER A 1 755 ? 5.716 7.918 -57.421 1.00 82.00 755 SER A N 1
ATOM 5940 C CA . SER A 1 755 ? 5.673 6.821 -56.446 1.00 82.00 755 SER A CA 1
ATOM 5941 C C . SER A 1 755 ? 6.231 5.558 -57.114 1.00 82.00 755 SER A C 1
ATOM 5943 O O . SER A 1 755 ? 6.481 5.609 -58.318 1.00 82.00 755 SER A O 1
ATOM 5945 N N . GLY A 1 756 ? 6.444 4.465 -56.367 1.00 83.75 756 GLY A N 1
ATOM 5946 C CA . GLY A 1 756 ? 7.065 3.207 -56.820 1.00 83.75 756 GLY A CA 1
ATOM 5947 C C . GLY A 1 756 ? 6.332 2.505 -57.971 1.00 83.75 756 GLY A C 1
ATOM 5948 O O . GLY A 1 756 ? 5.695 1.471 -57.799 1.00 83.75 756 GLY A O 1
ATOM 5949 N N . GLN A 1 757 ? 6.402 3.102 -59.154 1.00 91.12 757 GLN A N 1
ATOM 5950 C CA . GLN A 1 757 ? 5.743 2.727 -60.396 1.00 91.12 757 GLN A CA 1
ATOM 5951 C C . GLN A 1 757 ? 6.697 2.997 -61.556 1.00 91.12 757 GLN A C 1
ATOM 5953 O O . GLN A 1 757 ? 7.609 3.809 -61.441 1.00 91.12 757 GLN A O 1
ATOM 5958 N N . SER A 1 758 ? 6.475 2.339 -62.690 1.00 93.62 758 SER A N 1
ATOM 5959 C CA . SER A 1 758 ? 7.256 2.581 -63.908 1.00 93.62 758 SER A CA 1
ATOM 5960 C C . SER A 1 758 ? 6.617 3.681 -64.765 1.00 93.62 758 SER A C 1
ATOM 5962 O O . SER A 1 758 ? 5.398 3.842 -64.759 1.00 93.62 758 SER A O 1
ATOM 5964 N N . ASN A 1 759 ? 7.412 4.417 -65.539 1.00 92.44 759 ASN A N 1
ATOM 5965 C CA . ASN A 1 759 ? 6.941 5.292 -66.620 1.00 92.44 759 ASN A CA 1
ATOM 5966 C C . ASN A 1 759 ? 7.717 4.985 -67.912 1.00 92.44 759 ASN A C 1
ATOM 5968 O O . ASN A 1 759 ? 8.419 3.989 -67.977 1.00 92.44 759 ASN A O 1
ATOM 5972 N N . SER A 1 760 ? 7.607 5.815 -68.951 1.00 90.00 760 SER A N 1
ATOM 5973 C CA . SER A 1 760 ? 8.299 5.563 -70.225 1.00 90.00 760 SER A CA 1
ATOM 5974 C C . SER A 1 760 ? 9.831 5.663 -70.160 1.00 90.00 760 SER A C 1
ATOM 5976 O O . SER A 1 760 ? 10.498 5.217 -71.088 1.00 90.00 760 SER A O 1
ATOM 5978 N N . GLY A 1 761 ? 10.390 6.304 -69.128 1.00 89.12 761 GLY A N 1
ATOM 5979 C CA . GLY A 1 761 ? 11.834 6.496 -68.952 1.00 89.12 761 GLY A CA 1
ATOM 5980 C C . GLY A 1 761 ? 12.450 5.641 -67.843 1.00 89.12 761 GLY A C 1
ATOM 5981 O O . GLY A 1 761 ? 13.663 5.450 -67.835 1.00 89.12 761 GLY A O 1
ATOM 5982 N N . TRP A 1 762 ? 11.640 5.103 -66.929 1.00 93.44 762 TRP A N 1
ATOM 5983 C CA . TRP A 1 762 ? 12.090 4.410 -65.724 1.00 93.44 762 TRP A CA 1
ATOM 5984 C C . TRP A 1 762 ? 11.229 3.185 -65.432 1.00 93.44 762 TRP A C 1
ATOM 5986 O O . TRP A 1 762 ? 10.014 3.300 -65.292 1.00 93.44 762 TRP A O 1
ATOM 5996 N N . ALA A 1 763 ? 11.868 2.037 -65.230 1.00 94.94 763 ALA A N 1
ATOM 5997 C CA . ALA A 1 763 ? 11.246 0.849 -64.662 1.00 94.94 763 ALA A CA 1
ATOM 5998 C C . ALA A 1 763 ? 11.512 0.794 -63.154 1.00 94.94 763 ALA A C 1
ATOM 6000 O O . ALA A 1 763 ? 12.668 0.783 -62.734 1.00 94.94 763 ALA A O 1
ATOM 6001 N N . PHE A 1 764 ? 10.464 0.744 -62.335 1.00 95.38 764 PHE A N 1
ATOM 6002 C CA . PHE A 1 764 ? 10.614 0.575 -60.890 1.00 95.38 764 PHE A CA 1
ATOM 6003 C C . PHE A 1 764 ? 11.128 -0.833 -60.572 1.00 95.38 764 PHE A C 1
ATOM 6005 O O . PHE A 1 764 ? 10.546 -1.821 -61.017 1.00 95.38 764 PHE A O 1
ATOM 6012 N N . VAL A 1 765 ? 12.233 -0.914 -59.832 1.00 94.50 765 VAL A N 1
ATOM 6013 C CA . VAL A 1 765 ? 12.854 -2.178 -59.405 1.00 94.50 765 VAL A CA 1
ATOM 6014 C C . VAL A 1 765 ? 12.265 -2.627 -58.072 1.00 94.50 765 VAL A C 1
ATOM 6016 O O . VAL A 1 765 ? 11.953 -3.801 -57.903 1.00 94.50 765 VAL A O 1
ATOM 6019 N N . GLY A 1 766 ? 12.090 -1.695 -57.138 1.00 94.06 766 GLY A N 1
ATOM 6020 C CA . GLY A 1 766 ? 11.573 -1.983 -55.808 1.00 94.06 766 GLY A CA 1
ATOM 6021 C C . GLY A 1 766 ? 12.022 -0.953 -54.781 1.00 94.06 766 GLY A C 1
ATOM 6022 O O . GLY A 1 766 ? 12.815 -0.052 -55.071 1.00 94.06 766 GLY A O 1
ATOM 6023 N N . TYR A 1 767 ? 11.513 -1.106 -53.564 1.00 94.62 767 TYR A N 1
ATOM 6024 C CA . TYR A 1 767 ? 12.012 -0.376 -52.408 1.00 94.62 767 TYR A CA 1
ATOM 6025 C C . TYR A 1 767 ? 13.108 -1.193 -51.721 1.00 94.62 767 TYR A C 1
ATOM 6027 O O . TYR A 1 767 ? 12.927 -2.387 -51.481 1.00 94.62 767 TYR A O 1
ATOM 6035 N N . LEU A 1 768 ? 14.240 -0.565 -51.401 1.00 92.56 768 LEU A N 1
ATOM 6036 C CA . LEU A 1 768 ? 15.388 -1.280 -50.837 1.00 92.56 768 LEU A CA 1
ATOM 6037 C C . LEU A 1 768 ? 15.066 -1.947 -49.490 1.00 92.56 768 LEU A C 1
ATOM 6039 O O . LEU A 1 768 ? 15.482 -3.074 -49.258 1.00 92.56 768 LEU A O 1
ATOM 6043 N N . ASP A 1 769 ? 14.288 -1.291 -48.632 1.00 90.44 769 ASP A N 1
ATOM 6044 C CA . ASP A 1 769 ? 13.837 -1.836 -47.344 1.00 90.44 769 ASP A CA 1
ATOM 6045 C C . ASP A 1 769 ? 13.012 -3.128 -47.501 1.00 90.44 769 ASP A C 1
ATOM 6047 O O . ASP A 1 769 ? 13.197 -4.078 -46.744 1.00 90.44 769 ASP A O 1
ATOM 6051 N N . GLN A 1 770 ? 12.155 -3.204 -48.522 1.00 93.25 770 GLN A N 1
ATOM 6052 C CA . GLN A 1 770 ? 11.381 -4.404 -48.846 1.00 93.25 770 GLN A CA 1
ATOM 6053 C C . GLN A 1 770 ? 12.264 -5.521 -49.396 1.00 93.25 770 GLN A C 1
ATOM 6055 O O . GLN A 1 770 ? 12.056 -6.680 -49.053 1.00 93.25 770 GLN A O 1
ATOM 6060 N N . LEU A 1 771 ? 13.261 -5.184 -50.219 1.00 93.25 771 LEU A N 1
ATOM 6061 C CA . LEU A 1 771 ? 14.232 -6.157 -50.726 1.00 93.25 771 LEU A CA 1
ATOM 6062 C C . LEU A 1 771 ? 15.096 -6.724 -49.589 1.00 93.25 771 LEU A C 1
ATOM 6064 O O . LEU A 1 771 ? 15.378 -7.918 -49.574 1.00 93.25 771 LEU A O 1
ATOM 6068 N N . ILE A 1 772 ? 15.451 -5.898 -48.600 1.00 90.94 772 ILE A N 1
ATOM 6069 C CA . ILE A 1 772 ? 16.141 -6.331 -47.377 1.00 90.94 772 ILE A CA 1
ATOM 6070 C C . ILE A 1 772 ? 15.260 -7.261 -46.546 1.00 90.94 772 ILE A C 1
ATOM 6072 O O . ILE A 1 772 ? 15.702 -8.351 -46.187 1.00 90.94 772 ILE A O 1
ATOM 6076 N N . ALA A 1 773 ? 14.013 -6.869 -46.280 1.00 89.69 773 ALA A N 1
ATOM 6077 C CA . ALA A 1 773 ? 13.073 -7.693 -45.524 1.00 89.69 773 ALA A CA 1
ATOM 6078 C C . ALA A 1 773 ? 12.797 -9.040 -46.216 1.00 89.69 773 ALA A C 1
ATOM 6080 O O . ALA A 1 773 ? 12.717 -10.065 -45.549 1.00 89.69 773 ALA A O 1
ATOM 6081 N N . ALA A 1 774 ? 12.706 -9.053 -47.549 1.00 92.00 774 ALA A N 1
ATOM 6082 C CA . ALA A 1 774 ? 12.516 -10.273 -48.328 1.00 92.00 774 ALA A CA 1
ATOM 6083 C C . ALA A 1 774 ? 13.743 -11.199 -48.306 1.00 92.00 774 ALA A C 1
ATOM 6085 O O . ALA A 1 774 ? 13.573 -12.408 -48.392 1.00 92.00 774 ALA A O 1
ATOM 6086 N N . LYS A 1 775 ? 14.959 -10.648 -48.181 1.00 90.75 775 LYS A N 1
ATOM 6087 C CA . LYS A 1 775 ? 16.207 -11.424 -48.131 1.00 90.75 775 LYS A CA 1
ATOM 6088 C C . LYS A 1 775 ? 16.494 -12.018 -46.753 1.00 90.75 775 LYS A C 1
ATOM 6090 O O . LYS A 1 775 ? 17.170 -13.037 -46.666 1.00 90.75 775 LYS A O 1
ATOM 6095 N N . GLN A 1 776 ? 16.016 -11.386 -45.681 1.00 91.06 776 GLN A N 1
ATOM 6096 C CA . GLN A 1 776 ? 16.311 -11.788 -44.302 1.00 91.06 776 GLN A CA 1
ATOM 6097 C C . GLN A 1 776 ? 16.077 -13.287 -44.010 1.00 91.06 776 GLN A C 1
ATOM 6099 O O . GLN A 1 776 ? 16.947 -13.872 -43.370 1.00 91.06 776 GLN A O 1
ATOM 6104 N N . PRO A 1 777 ? 14.987 -13.936 -44.471 1.00 91.94 777 PRO A N 1
ATOM 6105 C CA . PRO A 1 777 ? 14.765 -15.363 -44.222 1.00 91.94 777 PRO A CA 1
ATOM 6106 C C . PRO A 1 777 ? 15.763 -16.295 -44.929 1.00 91.94 777 PRO A C 1
ATOM 6108 O O . PRO A 1 777 ? 15.912 -17.439 -44.508 1.00 91.94 777 PRO A O 1
ATOM 6111 N N . ASP A 1 778 ? 16.438 -15.823 -45.984 1.00 91.31 778 ASP A N 1
ATOM 6112 C CA . ASP A 1 778 ? 17.361 -16.616 -46.812 1.00 91.31 778 ASP A CA 1
ATOM 6113 C C . ASP A 1 778 ? 18.820 -16.555 -46.324 1.00 91.31 778 ASP A C 1
ATOM 6115 O O . ASP A 1 778 ? 19.704 -17.170 -46.923 1.00 91.31 778 ASP A O 1
ATOM 6119 N N . VAL A 1 779 ? 19.099 -15.766 -45.284 1.00 89.94 779 VAL A N 1
ATOM 6120 C CA . VAL A 1 779 ? 20.447 -15.529 -44.757 1.00 89.94 779 VAL A CA 1
ATOM 6121 C C . VAL A 1 779 ? 20.480 -15.976 -43.302 1.00 89.94 779 VAL A C 1
ATOM 6123 O O . VAL A 1 779 ? 19.615 -15.584 -42.519 1.00 89.94 779 VAL A O 1
ATOM 6126 N N . ASN A 1 780 ? 21.472 -16.782 -42.921 1.00 89.81 780 ASN A N 1
ATOM 6127 C CA . ASN A 1 780 ? 21.677 -17.096 -41.512 1.00 89.81 780 ASN A CA 1
ATOM 6128 C C . ASN A 1 780 ? 22.334 -15.899 -40.802 1.00 89.81 780 ASN A C 1
ATOM 6130 O O . ASN A 1 780 ? 23.092 -15.137 -41.403 1.00 89.81 780 ASN A O 1
ATOM 6134 N N . TYR A 1 781 ? 22.013 -15.676 -39.529 1.00 88.56 781 TYR A N 1
ATOM 6135 C CA . TYR A 1 781 ? 22.489 -14.489 -38.814 1.00 88.56 781 TYR A CA 1
ATOM 6136 C C . TYR A 1 781 ? 24.011 -14.500 -38.594 1.00 88.56 781 TYR A C 1
ATOM 6138 O O . TYR A 1 781 ? 24.626 -13.435 -38.550 1.00 88.56 781 TYR A O 1
ATOM 6146 N N . ASP A 1 782 ? 24.614 -15.685 -38.492 1.00 84.38 782 ASP A N 1
ATOM 6147 C CA . ASP A 1 782 ? 26.050 -15.907 -38.305 1.00 84.38 782 ASP A CA 1
ATOM 6148 C C . ASP A 1 782 ? 26.870 -15.719 -39.598 1.00 84.38 782 ASP A C 1
ATOM 6150 O O . ASP A 1 782 ? 28.035 -15.315 -39.534 1.00 84.38 782 ASP A O 1
ATOM 6154 N N . ASP A 1 783 ? 26.254 -15.892 -40.771 1.00 90.19 783 ASP A N 1
ATOM 6155 C CA . ASP A 1 783 ? 26.892 -15.700 -42.084 1.00 90.19 783 ASP A CA 1
ATOM 6156 C C . ASP A 1 783 ? 27.326 -14.243 -42.344 1.00 90.19 783 ASP A C 1
ATOM 6158 O O . ASP A 1 783 ? 28.163 -13.970 -43.209 1.00 90.19 783 ASP A O 1
ATOM 6162 N N . LEU A 1 784 ? 26.778 -13.278 -41.597 1.00 90.44 784 LEU A N 1
ATOM 6163 C CA . LEU A 1 784 ? 27.090 -11.851 -41.740 1.00 90.44 784 LEU A CA 1
ATOM 6164 C C . LEU A 1 784 ? 28.369 -11.417 -41.001 1.00 90.44 784 LEU A C 1
ATOM 6166 O O . LEU A 1 784 ? 28.729 -10.232 -41.029 1.00 90.44 784 LEU A O 1
ATOM 6170 N N . GLY A 1 785 ? 29.070 -12.361 -40.366 1.00 90.94 785 GLY A N 1
ATOM 6171 C CA . GLY A 1 785 ? 30.215 -12.097 -39.498 1.00 90.94 785 GLY A CA 1
ATOM 6172 C C . GLY A 1 785 ? 29.801 -11.435 -38.182 1.00 90.94 785 GLY A C 1
ATOM 6173 O O . GLY A 1 785 ? 28.665 -11.000 -38.017 1.00 90.94 785 GLY A O 1
ATOM 6174 N N . GLN A 1 786 ? 30.730 -11.319 -37.237 1.00 93.62 786 GLN A N 1
ATOM 6175 C CA . GLN A 1 786 ? 30.433 -10.890 -35.868 1.00 93.62 786 GLN A CA 1
ATOM 6176 C C . GLN A 1 786 ? 31.394 -9.799 -35.395 1.00 93.62 786 GLN A C 1
ATOM 6178 O O . GLN A 1 786 ? 32.612 -9.936 -35.508 1.00 93.62 786 GLN A O 1
ATOM 6183 N N . VAL A 1 787 ? 30.841 -8.745 -34.794 1.00 95.25 787 VAL A N 1
ATOM 6184 C CA . VAL A 1 787 ? 31.584 -7.738 -34.032 1.00 95.25 787 VAL A CA 1
ATOM 6185 C C . VAL A 1 787 ? 31.058 -7.699 -32.603 1.00 95.25 787 VAL A C 1
ATOM 6187 O O . VAL A 1 787 ? 29.877 -7.441 -32.370 1.00 95.25 787 VAL A O 1
ATOM 6190 N N . ARG A 1 788 ? 31.961 -7.919 -31.644 1.00 97.31 788 ARG A N 1
ATOM 6191 C CA . ARG A 1 788 ? 31.683 -7.797 -30.212 1.00 97.31 788 ARG A CA 1
ATOM 6192 C C . ARG A 1 788 ? 31.555 -6.329 -29.827 1.00 97.31 788 ARG A C 1
ATOM 6194 O O . ARG A 1 788 ? 32.520 -5.582 -29.967 1.00 97.31 788 ARG A O 1
ATOM 6201 N N . LEU A 1 789 ? 30.398 -5.944 -29.295 1.00 97.50 789 LEU A N 1
ATOM 6202 C CA . LEU A 1 789 ? 30.160 -4.594 -28.785 1.00 97.50 789 LEU A CA 1
ATOM 6203 C C . LEU A 1 789 ? 30.575 -4.448 -27.323 1.00 97.50 789 LEU A C 1
ATOM 6205 O O . LEU A 1 789 ? 31.258 -3.491 -26.971 1.00 97.50 789 LEU A O 1
ATOM 6209 N N . ASP A 1 790 ? 30.160 -5.390 -26.475 1.00 98.25 790 ASP A N 1
ATOM 6210 C CA . ASP A 1 790 ? 30.556 -5.433 -25.068 1.00 98.25 790 ASP A CA 1
ATOM 6211 C C . ASP A 1 790 ? 30.411 -6.848 -24.488 1.00 98.25 790 ASP A C 1
ATOM 6213 O O . ASP A 1 790 ? 29.728 -7.712 -25.045 1.00 98.25 790 ASP A O 1
ATOM 6217 N N . SER A 1 791 ? 31.077 -7.099 -23.365 1.00 98.06 791 SER A N 1
ATOM 6218 C CA . SER A 1 791 ? 31.032 -8.365 -22.642 1.00 98.06 791 SER A CA 1
ATOM 6219 C C . SER A 1 791 ? 31.078 -8.117 -21.145 1.00 98.06 791 SER A C 1
ATOM 6221 O O . SER A 1 791 ? 31.942 -7.391 -20.656 1.00 98.06 791 SER A O 1
ATOM 6223 N N . ARG A 1 792 ? 30.225 -8.812 -20.395 1.00 97.38 792 ARG A N 1
ATOM 6224 C CA . ARG A 1 792 ? 30.240 -8.785 -18.936 1.00 97.38 792 ARG A CA 1
ATOM 6225 C C . ARG A 1 792 ? 30.274 -10.188 -18.360 1.00 97.38 792 ARG A C 1
ATOM 6227 O O . ARG A 1 792 ? 29.430 -11.018 -18.674 1.00 97.38 792 ARG A O 1
ATOM 6234 N N . THR A 1 793 ? 31.229 -10.401 -17.464 1.00 97.06 793 THR A N 1
ATOM 6235 C CA . THR A 1 793 ? 31.223 -11.516 -16.519 1.00 97.06 793 THR A CA 1
ATOM 6236 C C . THR A 1 793 ? 30.656 -11.012 -15.202 1.00 97.06 793 THR A C 1
ATOM 6238 O O . THR A 1 793 ? 31.133 -10.009 -14.660 1.00 97.06 793 THR A O 1
ATOM 6241 N N . PHE A 1 794 ? 29.619 -11.672 -14.705 1.00 92.62 794 PHE A N 1
ATOM 6242 C CA . PHE A 1 794 ? 29.010 -11.350 -13.427 1.00 92.62 794 PHE A CA 1
ATOM 6243 C C . PHE A 1 794 ? 29.810 -11.988 -12.297 1.00 92.62 794 PHE A C 1
ATOM 6245 O O . PHE A 1 794 ? 30.266 -13.126 -12.388 1.00 92.62 794 PHE A O 1
ATOM 6252 N N . ILE A 1 795 ? 29.996 -11.226 -11.225 1.00 84.38 795 ILE A N 1
ATOM 6253 C CA . ILE A 1 795 ? 30.568 -11.744 -9.987 1.00 84.38 795 ILE A CA 1
ATOM 6254 C C . ILE A 1 795 ? 29.453 -12.501 -9.269 1.00 84.38 795 ILE A C 1
ATOM 6256 O O . ILE A 1 795 ? 28.332 -11.993 -9.188 1.00 84.38 795 ILE A O 1
ATOM 6260 N N . THR A 1 796 ? 29.756 -13.690 -8.746 1.00 80.06 796 THR A N 1
ATOM 6261 C CA . THR A 1 796 ? 28.814 -14.455 -7.925 1.00 80.06 796 THR A CA 1
ATOM 6262 C C . THR A 1 796 ? 28.316 -13.589 -6.773 1.00 80.06 796 THR A C 1
ATOM 6264 O O . THR A 1 796 ? 29.102 -13.176 -5.922 1.00 80.06 796 THR A O 1
ATOM 6267 N N . ASN A 1 797 ? 27.012 -13.323 -6.751 1.00 84.19 797 ASN A N 1
ATOM 6268 C CA . ASN A 1 797 ? 26.353 -12.606 -5.670 1.00 84.19 797 ASN A CA 1
ATOM 6269 C C . ASN A 1 797 ? 25.543 -13.594 -4.822 1.00 84.19 797 ASN A C 1
ATOM 6271 O O . ASN A 1 797 ? 24.628 -14.245 -5.333 1.00 84.19 797 ASN A O 1
ATOM 6275 N N . THR A 1 798 ? 25.888 -13.707 -3.540 1.00 88.75 798 THR A N 1
ATOM 6276 C CA . THR A 1 798 ? 25.201 -14.563 -2.561 1.00 88.75 798 THR A CA 1
ATOM 6277 C C . THR A 1 798 ? 24.142 -13.817 -1.751 1.00 88.75 798 THR A C 1
ATOM 6279 O O . THR A 1 798 ? 23.434 -14.442 -0.973 1.00 88.75 798 THR A O 1
ATOM 6282 N N . GLU A 1 799 ? 24.027 -12.494 -1.892 1.00 93.88 799 GLU A N 1
ATOM 6283 C CA . GLU A 1 799 ? 22.987 -11.711 -1.222 1.00 93.88 799 GLU A CA 1
ATOM 6284 C C . GLU A 1 799 ? 21.649 -11.895 -1.935 1.00 93.88 799 GLU A C 1
ATOM 6286 O O . GLU A 1 799 ? 21.574 -11.867 -3.165 1.00 93.88 799 GLU A O 1
ATOM 6291 N N . HIS A 1 800 ? 20.573 -12.081 -1.178 1.00 93.38 800 HIS A N 1
ATOM 6292 C CA . HIS A 1 800 ? 19.222 -12.174 -1.719 1.00 93.38 800 HIS A CA 1
ATOM 6293 C C . HIS A 1 800 ? 18.423 -10.924 -1.350 1.00 93.38 800 HIS A C 1
ATOM 6295 O O . HIS A 1 800 ? 18.532 -10.451 -0.215 1.00 93.38 800 HIS A O 1
ATOM 6301 N N . PRO A 1 801 ? 17.653 -10.354 -2.294 1.00 93.88 801 PRO A N 1
ATOM 6302 C CA . PRO A 1 801 ? 16.701 -9.309 -1.953 1.00 93.88 801 PRO A CA 1
ATOM 6303 C C . PRO A 1 801 ? 15.644 -9.848 -0.982 1.00 93.88 801 PRO A C 1
ATOM 6305 O O . PRO A 1 801 ? 15.380 -11.049 -0.934 1.00 93.88 801 PRO A O 1
ATOM 6308 N N . ALA A 1 802 ? 15.011 -8.947 -0.227 1.00 92.31 802 ALA A N 1
ATOM 6309 C CA . ALA A 1 802 ? 13.869 -9.313 0.603 1.00 92.31 802 ALA A CA 1
ATOM 6310 C C . ALA A 1 802 ? 12.770 -9.963 -0.255 1.00 92.31 802 ALA A C 1
ATOM 6312 O O . ALA A 1 802 ? 12.501 -9.510 -1.376 1.00 92.31 802 ALA A O 1
ATOM 6313 N N . ALA A 1 803 ? 12.149 -11.017 0.280 1.00 92.94 803 ALA A N 1
ATOM 6314 C CA . ALA A 1 803 ? 11.086 -11.747 -0.398 1.00 92.94 803 ALA A CA 1
ATOM 6315 C C . ALA A 1 803 ? 9.958 -10.800 -0.833 1.00 92.94 803 ALA A C 1
ATOM 6317 O O . ALA A 1 803 ? 9.637 -9.835 -0.134 1.00 92.94 803 ALA A O 1
ATOM 6318 N N . ALA A 1 804 ? 9.374 -11.069 -2.000 1.00 95.94 804 ALA A N 1
ATOM 6319 C CA . ALA A 1 804 ? 8.230 -10.306 -2.468 1.00 95.94 804 ALA A CA 1
ATOM 6320 C C . ALA A 1 804 ? 7.024 -10.541 -1.549 1.00 95.94 804 ALA A C 1
ATOM 6322 O O . ALA A 1 804 ? 6.782 -11.664 -1.106 1.00 95.94 804 ALA A O 1
ATOM 6323 N N . ILE A 1 805 ? 6.271 -9.478 -1.278 1.00 95.62 805 ILE A N 1
ATOM 6324 C CA . ILE A 1 805 ? 5.083 -9.522 -0.428 1.00 95.62 805 ILE A CA 1
ATOM 6325 C C . ILE A 1 805 ? 3.855 -9.253 -1.285 1.00 95.62 805 ILE A C 1
ATOM 6327 O O . ILE A 1 805 ? 3.745 -8.189 -1.896 1.00 95.62 805 ILE A O 1
ATOM 6331 N N . THR A 1 806 ? 2.925 -10.206 -1.289 1.00 95.94 806 THR A N 1
ATOM 6332 C CA . THR A 1 806 ? 1.608 -10.063 -1.915 1.00 95.94 806 THR A CA 1
ATOM 6333 C C . THR A 1 806 ? 0.571 -9.732 -0.853 1.00 95.94 806 THR A C 1
ATOM 6335 O O . THR A 1 806 ? 0.496 -10.396 0.179 1.00 95.94 806 THR A O 1
ATOM 6338 N N . ILE A 1 807 ? -0.222 -8.697 -1.111 1.00 95.00 807 ILE A N 1
ATOM 6339 C CA . ILE A 1 807 ? -1.285 -8.205 -0.233 1.00 95.00 807 ILE A CA 1
ATOM 6340 C C . ILE A 1 807 ? -2.613 -8.254 -0.982 1.00 95.00 807 ILE A C 1
ATOM 6342 O O . ILE A 1 807 ? -2.665 -7.952 -2.176 1.00 95.00 807 ILE A O 1
ATOM 6346 N N . GLY A 1 808 ? -3.685 -8.600 -0.272 1.00 91.44 808 GLY A N 1
ATOM 6347 C CA . GLY A 1 808 ? -5.026 -8.766 -0.833 1.00 91.44 808 GLY A CA 1
ATOM 6348 C C . GLY A 1 808 ? -5.368 -10.236 -1.068 1.00 91.44 808 GLY A C 1
ATOM 6349 O O . GLY A 1 808 ? -4.520 -11.115 -0.930 1.00 91.44 808 GLY A O 1
ATOM 6350 N N . LYS A 1 809 ? -6.642 -10.526 -1.354 1.00 87.50 809 LYS A N 1
ATOM 6351 C CA . LYS A 1 809 ? -7.174 -11.902 -1.442 1.00 87.50 809 LYS A CA 1
ATOM 6352 C C . LYS A 1 809 ? -6.805 -12.795 -0.239 1.00 87.50 809 LYS A C 1
ATOM 6354 O O . LYS A 1 809 ? -6.488 -13.973 -0.392 1.00 87.50 809 LYS A O 1
ATOM 6359 N N . GLY A 1 810 ? -6.823 -12.218 0.967 1.00 76.81 810 GLY A N 1
ATOM 6360 C CA . GLY A 1 810 ? -6.504 -12.916 2.219 1.00 76.81 810 GLY A CA 1
ATOM 6361 C C . GLY A 1 810 ? -5.010 -13.130 2.493 1.00 76.81 810 GLY A C 1
ATOM 6362 O O . GLY A 1 810 ? -4.680 -13.907 3.381 1.00 76.81 810 GLY A O 1
ATOM 6363 N N . GLN A 1 811 ? -4.113 -12.475 1.748 1.00 84.44 811 GLN A N 1
ATOM 6364 C CA . GLN A 1 811 ? -2.659 -12.587 1.914 1.00 84.44 811 GLN A CA 1
ATOM 6365 C C . GLN A 1 811 ? -2.041 -11.296 2.476 1.00 84.44 811 GLN A C 1
ATOM 6367 O O . GLN A 1 811 ? -2.563 -10.199 2.256 1.00 84.44 811 GLN A O 1
ATOM 6372 N N . GLY A 1 812 ? -0.901 -11.428 3.161 1.00 81.31 812 GLY A N 1
ATOM 6373 C CA . GLY A 1 812 ? 0.033 -10.338 3.464 1.00 81.31 812 GLY A CA 1
ATOM 6374 C C . GLY A 1 812 ? -0.158 -9.662 4.823 1.00 81.31 812 GLY A C 1
ATOM 6375 O O . GLY A 1 812 ? 0.824 -9.203 5.410 1.00 81.31 812 GLY A O 1
ATOM 6376 N N . TYR A 1 813 ? -1.383 -9.623 5.358 1.00 83.81 813 TYR A N 1
ATOM 6377 C CA . TYR A 1 813 ? -1.652 -9.003 6.663 1.00 83.81 813 TYR A CA 1
ATOM 6378 C C . TYR A 1 813 ? -0.992 -9.765 7.817 1.00 83.81 813 TYR A C 1
ATOM 6380 O O . TYR A 1 813 ? -0.425 -9.150 8.713 1.00 83.81 813 TYR A O 1
ATOM 6388 N N . ASP A 1 814 ? -0.989 -11.093 7.770 1.00 79.62 814 ASP A N 1
ATOM 6389 C CA . ASP A 1 814 ? -0.305 -11.964 8.728 1.00 79.62 814 ASP A CA 1
ATOM 6390 C C . ASP A 1 814 ? 1.208 -11.699 8.767 1.00 79.62 814 ASP A C 1
ATOM 6392 O O . ASP A 1 814 ? 1.780 -11.548 9.845 1.00 79.62 814 ASP A O 1
ATOM 6396 N N . ILE A 1 815 ? 1.843 -11.537 7.602 1.00 86.31 815 ILE A N 1
ATOM 6397 C CA . ILE A 1 815 ? 3.260 -11.164 7.497 1.00 86.31 815 ILE A CA 1
ATOM 6398 C C . ILE A 1 815 ? 3.490 -9.774 8.104 1.00 86.31 815 ILE A C 1
ATOM 6400 O O . ILE A 1 815 ? 4.494 -9.546 8.780 1.00 86.31 815 ILE A O 1
ATOM 6404 N N . ALA A 1 816 ? 2.557 -8.836 7.904 1.00 86.00 816 ALA A N 1
ATOM 6405 C CA . ALA A 1 816 ? 2.639 -7.509 8.508 1.00 86.00 816 ALA A CA 1
ATOM 6406 C C . ALA A 1 816 ? 2.616 -7.587 10.040 1.00 86.00 816 ALA A C 1
ATOM 6408 O O . ALA A 1 816 ? 3.439 -6.936 10.691 1.00 86.00 816 ALA A O 1
ATOM 6409 N N . ILE A 1 817 ? 1.751 -8.431 10.608 1.00 85.56 817 ILE A N 1
ATOM 6410 C CA . ILE A 1 817 ? 1.713 -8.700 12.050 1.00 85.56 817 ILE A CA 1
ATOM 6411 C C . ILE A 1 817 ? 3.017 -9.353 12.511 1.00 85.56 817 ILE A C 1
ATOM 6413 O O . ILE A 1 817 ? 3.629 -8.903 13.483 1.00 85.56 817 ILE A O 1
ATOM 6417 N N . GLU A 1 818 ? 3.515 -10.342 11.771 1.00 87.44 818 GLU A N 1
ATOM 6418 C CA . GLU A 1 818 ? 4.782 -11.015 12.069 1.00 87.44 818 GLU A CA 1
ATOM 6419 C C . GLU A 1 818 ? 6.000 -10.094 11.994 1.00 87.44 818 GLU A C 1
ATOM 6421 O O . GLU A 1 818 ? 6.962 -10.294 12.730 1.00 87.44 818 GLU A O 1
ATOM 6426 N N . SER A 1 819 ? 5.934 -9.015 11.219 1.00 85.44 819 SER A N 1
ATOM 6427 C CA . SER A 1 819 ? 7.004 -8.014 11.156 1.00 85.44 819 SER A CA 1
ATOM 6428 C C . SER A 1 819 ? 7.005 -6.999 12.310 1.00 85.44 819 SER A C 1
ATOM 6430 O O . SER A 1 819 ? 7.988 -6.279 12.485 1.00 85.44 819 SER A O 1
ATOM 6432 N N . GLN A 1 820 ? 5.925 -6.911 13.103 1.00 84.88 820 GLN A N 1
ATOM 6433 C CA . GLN A 1 820 ? 5.870 -5.996 14.253 1.00 84.88 820 GLN A CA 1
ATOM 6434 C C . GLN A 1 820 ? 6.938 -6.349 15.297 1.00 84.88 820 GLN A C 1
ATOM 6436 O O . GLN A 1 820 ? 7.242 -7.513 15.520 1.00 84.88 820 GLN A O 1
ATOM 6441 N N . LYS A 1 821 ? 7.517 -5.370 15.981 1.00 89.00 821 LYS A N 1
ATOM 6442 C CA . LYS A 1 821 ? 8.483 -5.678 17.043 1.00 89.00 821 LYS A CA 1
ATOM 6443 C C . LYS A 1 821 ? 7.767 -6.306 18.239 1.00 89.00 821 LYS A C 1
ATOM 6445 O O . LYS A 1 821 ? 6.698 -5.841 18.614 1.00 89.00 821 LYS A O 1
ATOM 6450 N N . SER A 1 822 ? 8.349 -7.337 18.836 1.00 92.56 822 SER A N 1
ATOM 6451 C CA . SER A 1 822 ? 7.991 -7.795 20.182 1.00 92.56 822 SER A CA 1
ATOM 6452 C C . SER A 1 822 ? 8.391 -6.745 21.222 1.00 92.56 822 SER A C 1
ATOM 6454 O O . SER A 1 822 ? 9.179 -5.844 20.932 1.00 92.56 822 SER A O 1
ATOM 6456 N N . LEU A 1 823 ? 7.901 -6.866 22.457 1.00 93.50 823 LEU A N 1
ATOM 6457 C CA . LEU A 1 823 ? 8.299 -5.993 23.564 1.00 93.50 823 LEU A CA 1
ATOM 6458 C C . LEU A 1 823 ? 9.822 -6.014 23.771 1.00 93.50 823 LEU A C 1
ATOM 6460 O O . LEU A 1 823 ? 10.436 -4.965 23.922 1.00 93.50 823 LEU A O 1
ATOM 6464 N N . ALA A 1 824 ? 10.470 -7.175 23.666 1.00 90.00 824 ALA A N 1
ATOM 6465 C CA . ALA A 1 824 ? 11.923 -7.283 23.825 1.00 90.00 824 ALA A CA 1
ATOM 6466 C C . ALA A 1 824 ? 12.724 -6.509 22.757 1.00 90.00 824 ALA A C 1
ATOM 6468 O O . ALA A 1 824 ? 13.855 -6.098 23.006 1.00 90.00 824 ALA A O 1
ATOM 6469 N N . GLU A 1 825 ? 12.142 -6.277 21.579 1.00 90.81 825 GLU A N 1
ATOM 6470 C CA . GLU A 1 825 ? 12.775 -5.561 20.463 1.00 90.81 825 GLU A CA 1
ATOM 6471 C C . GLU A 1 825 ? 12.501 -4.044 20.481 1.00 90.81 825 GLU A C 1
ATOM 6473 O O . GLU A 1 825 ? 13.043 -3.294 19.654 1.00 90.81 825 GLU A O 1
ATOM 6478 N N . GLN A 1 826 ? 11.661 -3.565 21.405 1.00 88.62 826 GLN A N 1
ATOM 6479 C CA . GLN A 1 826 ? 11.355 -2.144 21.574 1.00 88.62 826 GLN A CA 1
ATOM 6480 C C . GLN A 1 826 ? 12.470 -1.466 22.370 1.00 88.62 826 GLN A C 1
ATOM 6482 O O . GLN A 1 826 ? 12.489 -1.461 23.596 1.00 88.62 826 GLN A O 1
ATOM 6487 N N . SER A 1 827 ? 13.421 -0.866 21.656 1.00 81.19 827 SER A N 1
ATOM 6488 C CA . SER A 1 827 ? 14.592 -0.224 22.264 1.00 81.19 827 SER A CA 1
ATOM 6489 C C . SER A 1 827 ? 14.255 0.939 23.200 1.00 81.19 827 SER A C 1
ATOM 6491 O O . SER A 1 827 ? 15.050 1.274 24.071 1.00 81.19 827 SER A O 1
ATOM 6493 N N . ASP A 1 828 ? 13.110 1.592 23.007 1.00 78.75 828 ASP A N 1
ATOM 6494 C CA . ASP A 1 828 ? 12.665 2.698 23.851 1.00 78.75 828 ASP A CA 1
ATOM 6495 C C . ASP A 1 828 ? 11.954 2.237 25.128 1.00 78.75 828 ASP A C 1
ATOM 6497 O O . ASP A 1 828 ? 11.822 3.052 26.033 1.00 78.75 828 ASP A O 1
ATOM 6501 N N . LEU A 1 829 ? 11.582 0.953 25.270 1.00 83.75 829 LEU A N 1
ATOM 6502 C CA . LEU A 1 829 ? 11.085 0.422 26.550 1.00 83.75 829 LEU A CA 1
ATOM 6503 C C . LEU A 1 829 ? 12.095 0.599 27.687 1.00 83.75 829 LEU A C 1
ATOM 6505 O O . LEU A 1 829 ? 11.687 0.748 28.829 1.00 83.75 829 LEU A O 1
ATOM 6509 N N . ALA A 1 830 ? 13.394 0.680 27.379 1.00 70.94 830 ALA A N 1
ATOM 6510 C CA . ALA A 1 830 ? 14.432 1.021 28.355 1.00 70.94 830 ALA A CA 1
ATOM 6511 C C . ALA A 1 830 ? 14.254 2.423 28.983 1.00 70.94 830 ALA A C 1
ATOM 6513 O O . ALA A 1 830 ? 14.829 2.725 30.026 1.00 70.94 830 ALA A O 1
ATOM 6514 N N . GLN A 1 831 ? 13.468 3.299 28.349 1.00 73.62 831 GLN A N 1
ATOM 6515 C CA . GLN A 1 831 ? 13.185 4.659 28.815 1.00 73.62 831 GLN A CA 1
ATOM 6516 C C . GLN A 1 831 ? 11.895 4.766 29.631 1.00 73.62 831 GLN A C 1
ATOM 6518 O O . GLN A 1 831 ? 11.513 5.881 29.986 1.00 73.62 831 GLN A O 1
ATOM 6523 N N . TYR A 1 832 ? 11.227 3.648 29.920 1.00 81.69 832 TYR A N 1
ATOM 6524 C CA . TYR A 1 832 ? 10.009 3.614 30.718 1.00 81.69 832 TYR A CA 1
ATOM 6525 C C . TYR A 1 832 ? 10.193 2.683 31.910 1.00 81.69 832 TYR A C 1
ATOM 6527 O O . TYR A 1 832 ? 10.757 1.603 31.774 1.00 81.69 832 TYR A O 1
ATOM 6535 N N . ASP A 1 833 ? 9.672 3.087 33.066 1.00 81.00 833 ASP A N 1
ATOM 6536 C CA . ASP A 1 833 ? 9.544 2.202 34.220 1.00 81.00 833 ASP A CA 1
ATOM 6537 C C . ASP A 1 833 ? 8.082 2.213 34.622 1.00 81.00 833 ASP A C 1
ATOM 6539 O O . ASP A 1 833 ? 7.527 3.268 34.926 1.00 81.00 833 ASP A O 1
ATOM 6543 N N . PHE A 1 834 ? 7.442 1.054 34.562 1.00 88.12 834 PHE A N 1
ATOM 6544 C CA . PHE A 1 834 ? 6.015 0.957 34.812 1.00 88.12 834 PHE A CA 1
ATOM 6545 C C . PHE A 1 834 ? 5.789 0.588 36.273 1.00 88.12 834 PHE A C 1
ATOM 6547 O O . PHE A 1 834 ? 6.087 -0.531 36.690 1.00 88.12 834 PHE A O 1
ATOM 6554 N N . GLU A 1 835 ? 5.241 1.521 37.054 1.00 86.06 835 GLU A N 1
ATOM 6555 C CA . GLU A 1 835 ? 4.906 1.277 38.461 1.00 86.06 835 GLU A CA 1
ATOM 6556 C C . GLU A 1 835 ? 3.666 0.391 38.636 1.00 86.06 835 GLU A C 1
ATOM 6558 O O . GLU A 1 835 ? 3.411 -0.112 39.729 1.00 86.06 835 GLU A O 1
ATOM 6563 N N . THR A 1 836 ? 2.852 0.240 37.586 1.00 86.44 836 THR A N 1
ATOM 6564 C CA . THR A 1 836 ? 1.607 -0.532 37.630 1.00 86.44 836 THR A CA 1
ATOM 6565 C C . THR A 1 836 ? 1.342 -1.246 36.307 1.00 86.44 836 THR A C 1
ATOM 6567 O O . THR A 1 836 ? 1.750 -0.780 35.241 1.00 86.44 836 THR A O 1
ATOM 6570 N N . ILE A 1 837 ? 0.585 -2.348 36.369 1.00 88.31 837 ILE A N 1
ATOM 6571 C CA . ILE A 1 837 ? 0.085 -3.048 35.176 1.00 88.31 837 ILE A CA 1
ATOM 6572 C C . ILE A 1 837 ? -0.766 -2.109 34.312 1.00 88.31 837 ILE A C 1
ATOM 6574 O O . ILE A 1 837 ? -0.632 -2.139 33.098 1.00 88.31 837 ILE A O 1
ATOM 6578 N N . ALA A 1 838 ? -1.591 -1.246 34.910 1.00 85.88 838 ALA A N 1
ATOM 6579 C CA . ALA A 1 838 ? -2.464 -0.341 34.163 1.00 85.88 838 ALA A CA 1
ATOM 6580 C C . ALA A 1 838 ? -1.686 0.631 33.256 1.00 85.88 838 ALA A C 1
ATOM 6582 O O . ALA A 1 838 ? -2.082 0.847 32.113 1.00 85.88 838 ALA A O 1
ATOM 6583 N N . LEU A 1 839 ? -0.556 1.170 33.734 1.00 88.31 839 LEU A N 1
ATOM 6584 C CA . LEU A 1 839 ? 0.317 2.025 32.919 1.00 88.31 839 LEU A CA 1
ATOM 6585 C C . LEU A 1 839 ? 0.958 1.243 31.765 1.00 88.31 839 LEU A C 1
ATOM 6587 O O . LEU A 1 839 ? 1.102 1.770 30.663 1.00 88.31 839 LEU A O 1
ATOM 6591 N N . PHE A 1 840 ? 1.331 -0.016 32.008 1.00 91.69 840 PHE A N 1
ATOM 6592 C CA . PHE A 1 840 ? 1.919 -0.864 30.976 1.00 91.69 840 PHE A CA 1
ATOM 6593 C C . PHE A 1 840 ? 0.893 -1.313 29.929 1.00 91.69 840 PHE A C 1
ATOM 6595 O O . PHE A 1 840 ? 1.161 -1.207 28.736 1.00 91.69 840 PHE A O 1
ATOM 6602 N N . ASP A 1 841 ? -0.299 -1.735 30.359 1.00 90.62 841 ASP A N 1
ATOM 6603 C CA . ASP A 1 841 ? -1.439 -2.039 29.489 1.00 90.62 841 ASP A CA 1
ATOM 6604 C C . ASP A 1 841 ? -1.733 -0.861 28.555 1.00 90.62 841 ASP A C 1
ATOM 6606 O O . ASP A 1 841 ? -1.874 -1.057 27.350 1.00 90.62 841 ASP A O 1
ATOM 6610 N N . GLN A 1 842 ? -1.790 0.363 29.097 1.00 87.56 842 GLN A N 1
ATOM 6611 C CA . GLN A 1 842 ? -2.026 1.571 28.310 1.00 87.56 842 GLN A CA 1
ATOM 6612 C C . GLN A 1 842 ? -0.926 1.781 27.264 1.00 87.56 842 GLN A C 1
ATOM 6614 O O . GLN A 1 842 ? -1.227 2.033 26.100 1.00 87.56 842 GLN A O 1
ATOM 6619 N N . TRP A 1 843 ? 0.343 1.619 27.643 1.00 91.56 843 TRP A N 1
ATOM 6620 C CA . TRP A 1 843 ? 1.457 1.735 26.702 1.00 91.56 843 TRP A CA 1
ATOM 6621 C C . TRP A 1 843 ? 1.382 0.684 25.582 1.00 91.56 843 TRP A C 1
ATOM 6623 O O . TRP A 1 843 ? 1.618 1.001 24.413 1.00 91.56 843 TRP A O 1
ATOM 6633 N N . VAL A 1 844 ? 1.014 -0.563 25.907 1.00 91.56 844 VAL A N 1
ATOM 6634 C CA . VAL A 1 844 ? 0.821 -1.627 24.908 1.00 91.56 844 VAL A CA 1
ATOM 6635 C C . VAL A 1 844 ? -0.349 -1.283 23.986 1.00 91.56 844 VAL A C 1
ATOM 6637 O O . VAL A 1 844 ? -0.215 -1.385 22.764 1.00 91.56 844 VAL A O 1
ATOM 6640 N N . ALA A 1 845 ? -1.470 -0.839 24.552 1.00 86.44 845 ALA A N 1
ATOM 6641 C CA . ALA A 1 845 ? -2.660 -0.437 23.816 1.00 86.44 845 ALA A CA 1
ATOM 6642 C C . ALA A 1 845 ? -2.346 0.695 22.830 1.00 86.44 845 ALA A C 1
ATOM 6644 O O . ALA A 1 845 ? -2.608 0.571 21.637 1.00 86.44 845 ALA A O 1
ATOM 6645 N N . GLU A 1 846 ? -1.706 1.772 23.286 1.00 82.69 846 GLU A N 1
ATOM 6646 C CA . GLU A 1 846 ? -1.314 2.917 22.453 1.00 82.69 846 GLU A CA 1
ATOM 6647 C C . GLU A 1 846 ? -0.383 2.508 21.306 1.00 82.69 846 GLU A C 1
ATOM 6649 O O . GLU A 1 846 ? -0.495 3.023 20.194 1.00 82.69 846 GLU A O 1
ATOM 6654 N N . ARG A 1 847 ? 0.519 1.551 21.547 1.00 84.75 847 ARG A N 1
ATOM 6655 C CA . ARG A 1 847 ? 1.540 1.168 20.569 1.00 84.75 847 ARG A CA 1
ATOM 6656 C C . ARG A 1 847 ? 1.092 0.131 19.548 1.00 84.75 847 ARG A C 1
ATOM 6658 O O . ARG A 1 847 ? 1.505 0.194 18.393 1.00 84.75 847 ARG A O 1
ATOM 6665 N N . TYR A 1 848 ? 0.297 -0.839 19.978 1.00 83.25 848 TYR A N 1
ATOM 6666 C CA . TYR A 1 848 ? -0.074 -1.997 19.164 1.00 83.25 848 TYR A CA 1
ATOM 6667 C C . TYR A 1 848 ? -1.564 -2.031 18.826 1.00 83.25 848 TYR A C 1
ATOM 6669 O O . TYR A 1 848 ? -1.950 -2.558 17.785 1.00 83.25 848 TYR A O 1
ATOM 6677 N N . GLY A 1 849 ? -2.398 -1.462 19.692 1.00 74.06 849 GLY A N 1
ATOM 6678 C CA . GLY A 1 849 ? -3.854 -1.525 19.617 1.00 74.06 849 GLY A CA 1
ATOM 6679 C C . GLY A 1 849 ? -4.549 -0.229 19.233 1.00 74.06 849 GLY A C 1
ATOM 6680 O O . GLY A 1 849 ? -5.771 -0.218 19.203 1.00 74.06 849 GLY A O 1
ATOM 6681 N N . ASN A 1 850 ? -3.805 0.845 18.938 1.00 68.94 850 ASN A N 1
ATOM 6682 C CA . ASN A 1 850 ? -4.361 2.187 18.717 1.00 68.94 850 ASN A CA 1
ATOM 6683 C C . ASN A 1 850 ? -5.169 2.709 19.924 1.00 68.94 850 ASN A C 1
ATOM 6685 O O . ASN A 1 850 ? -6.243 3.277 19.774 1.00 68.94 850 ASN A O 1
ATOM 6689 N N . GLY A 1 851 ? -4.659 2.474 21.134 1.00 71.00 851 GLY A N 1
ATOM 6690 C CA . GLY A 1 851 ? -5.310 2.852 22.391 1.00 71.00 851 GLY A CA 1
ATOM 6691 C C . GLY A 1 851 ? -6.256 1.790 22.955 1.00 71.00 851 GLY A C 1
ATOM 6692 O O . GLY A 1 851 ? -6.712 1.935 24.086 1.00 71.00 851 GLY A O 1
ATOM 6693 N N . GLU A 1 852 ? -6.499 0.695 22.230 1.00 75.00 852 GLU A N 1
ATOM 6694 C CA . GLU A 1 852 ? -7.341 -0.409 22.695 1.00 75.00 852 GLU A CA 1
ATOM 6695 C C . GLU A 1 852 ? -6.541 -1.643 23.124 1.00 75.00 852 GLU A C 1
ATOM 6697 O O . GLU A 1 852 ? -5.493 -1.960 22.563 1.00 75.00 852 GLU A O 1
ATOM 6702 N N . LEU A 1 853 ? -7.069 -2.384 24.102 1.00 82.38 853 LEU A N 1
ATOM 6703 C CA . LEU A 1 853 ? -6.515 -3.656 24.559 1.00 82.38 853 LEU A CA 1
ATOM 6704 C C . LEU A 1 853 ? -7.645 -4.649 24.844 1.00 82.38 853 LEU A C 1
ATOM 6706 O O . LEU A 1 853 ? -8.434 -4.474 25.774 1.00 82.38 853 LEU A O 1
ATOM 6710 N N . ASN A 1 854 ? -7.724 -5.707 24.041 1.00 82.69 854 ASN A N 1
ATOM 6711 C CA . ASN A 1 854 ? -8.787 -6.707 24.138 1.00 82.69 854 ASN A CA 1
ATOM 6712 C C . ASN A 1 854 ? -8.445 -7.764 25.198 1.00 82.69 854 ASN A C 1
ATOM 6714 O O . ASN A 1 854 ? -7.301 -8.188 25.281 1.00 82.69 854 ASN A O 1
ATOM 6718 N N . HIS A 1 855 ? -9.407 -8.240 25.991 1.00 72.56 855 HIS A N 1
ATOM 6719 C CA . HIS A 1 855 ? -9.132 -9.127 27.140 1.00 72.56 855 HIS A CA 1
ATOM 6720 C C . HIS A 1 855 ? -9.843 -10.495 27.084 1.00 72.56 855 HIS A C 1
ATOM 6722 O O . HIS A 1 855 ? -9.805 -11.275 28.039 1.00 72.56 855 HIS A O 1
ATOM 6728 N N . ALA A 1 856 ? -10.462 -10.811 25.945 1.00 65.62 856 ALA A N 1
ATOM 6729 C CA . ALA A 1 856 ? -10.989 -12.121 25.571 1.00 65.62 856 ALA A CA 1
ATOM 6730 C C . ALA A 1 856 ? -11.179 -12.173 24.047 1.00 65.62 856 ALA A C 1
ATOM 6732 O O . ALA A 1 856 ? -11.304 -11.131 23.412 1.00 65.62 856 ALA A O 1
ATOM 6733 N N . ILE A 1 857 ? -11.283 -13.371 23.458 1.00 53.03 857 ILE A N 1
ATOM 6734 C CA . ILE A 1 857 ? -11.506 -13.546 22.005 1.00 53.03 857 ILE A CA 1
ATOM 6735 C C . ILE A 1 857 ? -12.853 -12.938 21.548 1.00 53.03 857 ILE A C 1
ATOM 6737 O O . ILE A 1 857 ? -13.069 -12.765 20.359 1.00 53.03 857 ILE A O 1
ATOM 6741 N N . VAL A 1 858 ? -13.747 -12.558 22.466 1.00 47.84 858 VAL A N 1
ATOM 6742 C CA . VAL A 1 858 ? -15.133 -12.142 22.178 1.00 47.84 858 VAL A CA 1
ATOM 6743 C C . VAL A 1 858 ? -15.411 -10.636 22.313 1.00 47.84 858 VAL A C 1
ATOM 6745 O O . VAL A 1 858 ? -16.573 -10.245 22.285 1.00 47.84 858 VAL A O 1
ATOM 6748 N N . ASP A 1 859 ? -14.388 -9.785 22.440 1.00 48.16 859 ASP A N 1
ATOM 6749 C CA . ASP A 1 859 ? -14.581 -8.342 22.663 1.00 48.16 859 ASP A CA 1
ATOM 6750 C C . ASP A 1 859 ? -14.401 -7.442 21.429 1.00 48.16 859 ASP A C 1
ATOM 6752 O O . ASP A 1 859 ? -13.762 -7.815 20.446 1.00 48.16 859 ASP A O 1
ATOM 6756 N N . LYS A 1 860 ? -15.031 -6.262 21.560 1.00 49.16 860 LYS A N 1
ATOM 6757 C CA . LYS A 1 860 ? -15.310 -5.110 20.672 1.00 49.16 860 LYS A CA 1
ATOM 6758 C C . LYS A 1 860 ? -14.745 -5.040 19.245 1.00 49.16 860 LYS A C 1
ATOM 6760 O O . LYS A 1 860 ? -15.474 -4.545 18.393 1.00 49.16 860 LYS A O 1
ATOM 6765 N N . HIS A 1 861 ? -13.556 -5.549 18.935 1.00 58.31 861 HIS A N 1
ATOM 6766 C CA . HIS A 1 861 ? -12.968 -5.443 17.595 1.00 58.31 861 HIS A CA 1
ATOM 6767 C C . HIS A 1 861 ? -12.142 -6.691 17.219 1.00 58.31 861 HIS A C 1
ATOM 6769 O O . HIS A 1 861 ? -10.911 -6.681 17.261 1.00 58.31 861 HIS A O 1
ATOM 6775 N N . GLN A 1 862 ? -12.806 -7.781 16.806 1.00 64.88 862 GLN A N 1
ATOM 6776 C CA . GLN A 1 862 ? -12.129 -8.922 16.168 1.00 64.88 862 GLN A CA 1
ATOM 6777 C C . GLN A 1 862 ? -11.586 -8.517 14.791 1.00 64.88 862 GLN A C 1
ATOM 6779 O O . GLN A 1 862 ? -12.323 -8.468 13.804 1.00 64.88 862 GLN A O 1
ATOM 6784 N N . ARG A 1 863 ? -10.282 -8.245 14.719 1.00 69.69 863 ARG A N 1
ATOM 6785 C CA . ARG A 1 863 ? -9.575 -7.950 13.469 1.00 69.69 863 ARG A CA 1
ATOM 6786 C C . ARG A 1 863 ? -8.152 -8.491 13.481 1.00 69.69 863 ARG A C 1
ATOM 6788 O O . ARG A 1 863 ? -7.533 -8.626 14.537 1.00 69.69 863 ARG A O 1
ATOM 6795 N N . ILE A 1 864 ? -7.588 -8.709 12.295 1.00 73.94 864 ILE A N 1
ATOM 6796 C CA . ILE A 1 864 ? -6.155 -8.990 12.169 1.00 73.94 864 ILE A CA 1
ATOM 6797 C C . ILE A 1 864 ? -5.367 -7.791 12.730 1.00 73.94 864 ILE A C 1
ATOM 6799 O O . ILE A 1 864 ? -5.719 -6.628 12.532 1.00 73.94 864 ILE A O 1
ATOM 6803 N N . GLY A 1 865 ? -4.334 -8.084 13.516 1.00 76.56 865 GLY A N 1
ATOM 6804 C CA . GLY A 1 865 ? -3.509 -7.104 14.212 1.00 76.56 865 GLY A CA 1
ATOM 6805 C C . GLY A 1 865 ? -4.138 -6.457 15.440 1.00 76.56 865 GLY A C 1
ATOM 6806 O O . GLY A 1 865 ? -3.513 -5.562 16.002 1.00 76.56 865 GLY A O 1
ATOM 6807 N N . ALA A 1 866 ? -5.342 -6.853 15.868 1.00 79.94 866 ALA A N 1
ATOM 6808 C CA . ALA A 1 866 ? -5.842 -6.435 17.175 1.00 79.94 866 ALA A CA 1
ATOM 6809 C C . ALA A 1 866 ? -4.930 -6.985 18.280 1.00 79.94 866 ALA A C 1
ATOM 6811 O O . ALA A 1 866 ? -4.469 -8.130 18.207 1.00 79.94 866 ALA A O 1
ATOM 6812 N N . VAL A 1 867 ? -4.662 -6.153 19.289 1.00 88.00 867 VAL A N 1
ATOM 6813 C CA . VAL A 1 867 ? -3.853 -6.532 20.448 1.00 88.00 867 VAL A CA 1
ATOM 6814 C C . VAL A 1 867 ? -4.745 -7.073 21.555 1.00 88.00 867 VAL A C 1
ATOM 6816 O O . VAL A 1 867 ? -5.805 -6.516 21.857 1.00 88.00 867 VAL A O 1
ATOM 6819 N N . TYR A 1 868 ? -4.303 -8.176 22.145 1.00 90.62 868 TYR A N 1
ATOM 6820 C CA . TYR A 1 868 ? -4.990 -8.881 23.209 1.00 90.62 868 TYR A CA 1
ATOM 6821 C C . TYR A 1 868 ? -4.075 -9.039 24.413 1.00 90.62 868 TYR A C 1
ATOM 6823 O O . TYR A 1 868 ? -2.878 -9.282 24.270 1.00 90.62 868 TYR A O 1
ATOM 6831 N N . VAL A 1 869 ? -4.670 -8.947 25.594 1.00 90.31 869 VAL A N 1
ATOM 6832 C CA . VAL A 1 869 ? -4.083 -9.341 26.864 1.00 90.31 869 VAL A CA 1
ATOM 6833 C C . VAL A 1 869 ? -4.690 -10.663 27.314 1.00 90.31 869 VAL A C 1
ATOM 6835 O O . VAL A 1 869 ? -5.905 -10.868 27.275 1.00 90.31 869 VAL A O 1
ATOM 6838 N N . HIS A 1 870 ? -3.832 -11.571 27.757 1.00 90.12 870 HIS A N 1
ATOM 6839 C CA . HIS A 1 870 ? -4.200 -12.874 28.275 1.00 90.12 870 HIS A CA 1
ATOM 6840 C C . HIS A 1 870 ? -3.532 -13.094 29.631 1.00 90.12 870 HIS A C 1
ATOM 6842 O O . HIS A 1 870 ? -2.310 -13.034 29.750 1.00 90.12 870 HIS A O 1
ATOM 6848 N N . GLN A 1 871 ? -4.322 -13.383 30.669 1.00 88.69 871 GLN A N 1
ATOM 6849 C CA . GLN A 1 871 ? -3.743 -13.852 31.925 1.00 88.69 871 GLN A CA 1
ATOM 6850 C C . GLN A 1 871 ? -3.417 -15.343 31.812 1.00 88.69 871 GLN A C 1
ATOM 6852 O O . GLN A 1 871 ? -4.312 -16.189 31.871 1.00 88.69 871 GLN A O 1
ATOM 6857 N N . ASN A 1 872 ? -2.129 -15.650 31.723 1.00 89.88 872 ASN A N 1
ATOM 6858 C CA . ASN A 1 872 ? -1.608 -17.002 31.676 1.00 89.88 872 ASN A CA 1
ATOM 6859 C C . ASN A 1 872 ? -1.560 -17.595 33.090 1.00 89.88 872 ASN A C 1
ATOM 6861 O O . ASN A 1 872 ? -0.725 -17.237 33.924 1.00 89.88 872 ASN A O 1
ATOM 6865 N N . SER A 1 873 ? -2.489 -18.506 33.376 1.00 83.44 873 SER A N 1
ATOM 6866 C CA . SER A 1 873 ? -2.590 -19.164 34.681 1.00 83.44 873 SER A CA 1
ATOM 6867 C C . SER A 1 873 ? -1.531 -20.238 34.929 1.00 83.44 873 SER A C 1
ATOM 6869 O O . SER A 1 873 ? -1.362 -20.648 36.074 1.00 83.44 873 SER A O 1
ATOM 6871 N N . GLU A 1 874 ? -0.862 -20.730 33.883 1.00 86.25 874 GLU A N 1
ATOM 6872 C CA . GLU A 1 874 ? 0.172 -21.764 34.010 1.00 86.25 874 GLU A CA 1
ATOM 6873 C C . GLU A 1 874 ? 1.492 -21.148 34.475 1.00 86.25 874 GLU A C 1
ATOM 6875 O O . GLU A 1 874 ? 2.150 -21.682 35.369 1.00 86.25 874 GLU A O 1
ATOM 6880 N N . LEU A 1 875 ? 1.836 -19.985 33.916 1.00 88.81 875 LEU A N 1
ATOM 6881 C CA . LEU A 1 875 ? 3.072 -19.263 34.222 1.00 88.81 875 LEU A CA 1
ATOM 6882 C C . LEU A 1 875 ? 2.877 -18.112 35.220 1.00 88.81 875 LEU A C 1
ATOM 6884 O O . LEU A 1 875 ? 3.853 -17.546 35.705 1.00 88.81 875 LEU A O 1
ATOM 6888 N N . ASN A 1 876 ? 1.628 -17.803 35.586 1.00 86.56 876 ASN A N 1
ATOM 6889 C CA . ASN A 1 876 ? 1.250 -16.645 36.404 1.00 86.56 876 ASN A CA 1
ATOM 6890 C C . ASN A 1 876 ? 1.729 -15.315 35.798 1.00 86.56 876 ASN A C 1
ATOM 6892 O O . ASN A 1 876 ? 2.146 -14.419 36.535 1.00 86.56 876 ASN A O 1
ATOM 6896 N N . THR A 1 877 ? 1.650 -15.196 34.470 1.00 89.88 877 THR A N 1
ATOM 6897 C CA . THR A 1 877 ? 2.055 -14.003 33.716 1.00 89.88 877 THR A CA 1
ATOM 6898 C C . THR A 1 877 ? 0.884 -13.325 33.018 1.00 89.88 877 THR A C 1
ATOM 6900 O O . THR A 1 877 ? -0.158 -13.940 32.773 1.00 89.88 877 THR A O 1
ATOM 6903 N N . ARG A 1 878 ? 1.032 -12.032 32.729 1.00 91.38 878 ARG A N 1
ATOM 6904 C CA . ARG A 1 878 ? 0.106 -11.260 31.895 1.00 91.38 878 ARG A CA 1
ATOM 6905 C C . ARG A 1 878 ? 0.734 -11.079 30.517 1.00 91.38 878 ARG A C 1
ATOM 6907 O O . ARG A 1 878 ? 1.617 -10.240 30.342 1.00 91.38 878 ARG A O 1
ATOM 6914 N N . ASP A 1 879 ? 0.269 -11.880 29.569 1.00 94.56 879 ASP A N 1
ATOM 6915 C CA . ASP A 1 879 ? 0.846 -12.052 28.239 1.00 94.56 879 ASP A CA 1
ATOM 6916 C C . ASP A 1 879 ? 0.104 -11.189 27.210 1.00 94.56 879 ASP A C 1
ATOM 6918 O O . ASP A 1 879 ? -1.120 -11.055 27.272 1.00 94.56 879 ASP A O 1
ATOM 6922 N N . TYR A 1 880 ? 0.831 -10.634 26.239 1.00 95.06 880 TYR A N 1
ATOM 6923 C CA . TYR A 1 880 ? 0.262 -9.807 25.171 1.00 95.06 880 TYR A CA 1
ATOM 6924 C C . TYR A 1 880 ? 0.449 -10.465 23.811 1.00 95.06 880 TYR A C 1
ATOM 6926 O O . TYR A 1 880 ? 1.532 -10.967 23.500 1.00 95.06 880 TYR A O 1
ATOM 6934 N N . PHE A 1 881 ? -0.592 -10.420 22.981 1.00 94.31 881 PHE A N 1
ATOM 6935 C CA . PHE A 1 881 ? -0.604 -11.047 21.665 1.00 94.31 881 PHE A CA 1
ATOM 6936 C C . PHE A 1 881 ? -1.197 -10.137 20.590 1.00 94.31 881 PHE A C 1
ATOM 6938 O O . PHE A 1 881 ? -2.119 -9.374 20.860 1.00 94.31 881 PHE A O 1
ATOM 6945 N N . LEU A 1 882 ? -0.718 -10.267 19.352 1.00 91.12 882 LEU A N 1
ATOM 6946 C CA . LEU A 1 882 ? -1.407 -9.761 18.164 1.00 91.12 882 LEU A CA 1
ATOM 6947 C C . LEU A 1 882 ? -2.139 -10.902 17.460 1.00 91.12 882 LEU A C 1
ATOM 6949 O O . LEU A 1 882 ? -1.552 -11.960 17.224 1.00 91.12 882 LEU A O 1
ATOM 6953 N N . MET A 1 883 ? -3.395 -10.676 17.085 1.00 86.00 883 MET A N 1
ATOM 6954 C CA . MET A 1 883 ? -4.173 -11.624 16.286 1.00 86.00 883 MET A CA 1
ATOM 6955 C C . MET A 1 883 ? -3.650 -11.670 14.844 1.00 86.00 883 MET A C 1
ATOM 6957 O O . MET A 1 883 ? -3.501 -10.634 14.198 1.00 86.00 883 MET A O 1
ATOM 6961 N N . LYS A 1 884 ? -3.397 -12.864 14.311 1.00 83.31 884 LYS A N 1
ATOM 6962 C CA . LYS A 1 884 ? -2.955 -13.080 12.923 1.00 83.31 884 LYS A CA 1
ATOM 6963 C C . LYS A 1 884 ? -4.097 -13.489 11.996 1.00 83.31 884 LYS A C 1
ATOM 6965 O O . LYS A 1 884 ? -4.041 -13.197 10.806 1.00 83.31 884 LYS A O 1
ATOM 6970 N N . THR A 1 885 ? -5.123 -14.150 12.532 1.00 73.81 885 THR A N 1
ATOM 6971 C CA . THR A 1 885 ? -6.260 -14.692 11.773 1.00 73.81 885 THR A CA 1
ATOM 6972 C C . THR A 1 885 ? -7.576 -14.374 12.486 1.00 73.81 885 THR A C 1
ATOM 6974 O O . THR A 1 885 ? -7.645 -14.402 13.710 1.00 73.81 885 THR A O 1
ATOM 6977 N N . LEU A 1 886 ? -8.648 -14.090 11.737 1.00 70.00 886 LEU A N 1
ATOM 6978 C CA . LEU A 1 886 ? -9.971 -13.804 12.328 1.00 70.00 886 LEU A CA 1
ATOM 6979 C C . LEU A 1 886 ? -10.615 -15.031 12.995 1.00 70.00 886 LEU A C 1
ATOM 6981 O O . LEU A 1 886 ? -11.530 -14.895 13.798 1.00 70.00 886 LEU A O 1
ATOM 6985 N N . THR A 1 887 ? -10.143 -16.233 12.668 1.00 69.75 887 THR A N 1
ATOM 6986 C CA . THR A 1 887 ? -10.613 -17.505 13.234 1.00 69.75 887 THR A CA 1
ATOM 6987 C C . THR A 1 887 ? -9.692 -18.021 14.339 1.00 69.75 887 THR A C 1
ATOM 6989 O O . THR A 1 887 ? -9.634 -19.230 14.564 1.00 69.75 887 THR A O 1
ATOM 6992 N N . ALA A 1 888 ? -8.928 -17.130 14.974 1.00 75.94 888 ALA A N 1
ATOM 6993 C CA . ALA A 1 888 ? -7.936 -17.490 15.972 1.00 75.94 888 ALA A CA 1
ATOM 6994 C C . ALA A 1 888 ? -8.530 -18.335 17.113 1.00 75.94 888 ALA A C 1
ATOM 6996 O O . ALA A 1 888 ? -9.556 -17.987 17.703 1.00 75.94 888 ALA A O 1
ATOM 6997 N N . GLY A 1 889 ? -7.865 -19.452 17.426 1.00 81.56 889 GLY A N 1
ATOM 6998 C CA . GLY A 1 889 ? -8.207 -20.315 18.552 1.00 81.56 889 GLY A CA 1
ATOM 6999 C C . GLY A 1 889 ? -7.731 -19.764 19.901 1.00 81.56 889 GLY A C 1
ATOM 7000 O O . GLY A 1 889 ? -7.471 -18.574 20.062 1.00 81.56 889 GLY A O 1
ATOM 7001 N N . ALA A 1 890 ? -7.593 -20.641 20.898 1.00 86.94 890 ALA A N 1
ATOM 7002 C CA . ALA A 1 890 ? -7.105 -20.263 22.226 1.00 86.94 890 ALA A CA 1
ATOM 7003 C C . ALA A 1 890 ? -5.679 -19.670 22.195 1.00 86.94 890 ALA A C 1
ATOM 7005 O O . ALA A 1 890 ? -4.863 -20.030 21.343 1.00 86.94 890 ALA A O 1
ATOM 7006 N N . PHE A 1 891 ? -5.379 -18.789 23.155 1.00 89.25 891 PHE A N 1
ATOM 7007 C CA . PHE A 1 891 ? -4.041 -18.220 23.329 1.00 89.25 891 PHE A CA 1
ATOM 7008 C C . PHE A 1 891 ? -3.004 -19.310 23.660 1.00 89.25 891 PHE A C 1
ATOM 7010 O O . PHE A 1 891 ? -3.308 -20.209 24.451 1.00 89.25 891 PHE A O 1
ATOM 7017 N N . PRO A 1 892 ? -1.780 -19.232 23.105 1.00 92.00 892 PRO A N 1
ATOM 7018 C CA . PRO A 1 892 ? -0.644 -20.025 23.571 1.00 92.00 892 PRO A CA 1
ATOM 7019 C C . PRO A 1 892 ? -0.313 -19.728 25.041 1.00 92.00 892 PRO A C 1
ATOM 7021 O O . PRO A 1 892 ? -0.383 -18.575 25.464 1.00 92.00 892 PRO A O 1
ATOM 7024 N N . THR A 1 893 ? 0.098 -20.743 25.807 1.00 91.94 893 THR A N 1
ATOM 7025 C CA . THR A 1 893 ? 0.516 -20.597 27.220 1.00 91.94 893 THR A CA 1
ATOM 7026 C C . THR A 1 893 ? 2.025 -20.731 27.428 1.00 91.94 893 THR A C 1
ATOM 7028 O O . THR A 1 893 ? 2.510 -20.596 28.549 1.00 91.94 893 THR A O 1
ATOM 7031 N N . ASP A 1 894 ? 2.785 -20.969 26.362 1.00 93.25 894 ASP A N 1
ATOM 7032 C CA . ASP A 1 894 ? 4.209 -21.307 26.393 1.00 93.25 894 ASP A CA 1
ATOM 7033 C C . ASP A 1 894 ? 5.134 -20.135 26.027 1.00 93.25 894 ASP A C 1
ATOM 7035 O O . ASP A 1 894 ? 6.317 -20.359 25.786 1.00 93.25 894 ASP A O 1
ATOM 7039 N N . HIS A 1 895 ? 4.619 -18.898 25.984 1.00 93.50 895 HIS A N 1
ATOM 7040 C CA . HIS A 1 895 ? 5.353 -17.688 25.568 1.00 93.50 895 HIS A CA 1
ATOM 7041 C C . HIS A 1 895 ? 5.903 -17.742 24.131 1.00 93.50 895 HIS A C 1
ATOM 7043 O O . HIS A 1 895 ? 6.938 -17.142 23.834 1.00 93.50 895 HIS A O 1
ATOM 7049 N N . HIS A 1 896 ? 5.207 -18.429 23.220 1.00 93.00 896 HIS A N 1
ATOM 7050 C CA . HIS A 1 896 ? 5.551 -18.463 21.798 1.00 93.00 896 HIS A CA 1
ATOM 7051 C C . HIS A 1 896 ? 4.389 -18.021 20.899 1.00 93.00 896 HIS A C 1
ATOM 7053 O O . HIS A 1 896 ? 3.211 -18.122 21.242 1.00 93.00 896 HIS A O 1
ATOM 7059 N N . SER A 1 897 ? 4.737 -17.523 19.710 1.00 93.75 897 SER A N 1
ATOM 7060 C CA . SER A 1 897 ? 3.777 -17.306 18.625 1.00 93.75 897 SER A CA 1
ATOM 7061 C C . SER A 1 897 ? 3.307 -18.641 18.036 1.00 93.75 897 SER A C 1
ATOM 7063 O O . SER A 1 897 ? 4.062 -19.612 17.993 1.00 93.75 897 SER A O 1
ATOM 7065 N N . ASN A 1 898 ? 2.090 -18.674 17.498 1.00 91.81 898 ASN A N 1
ATOM 7066 C CA . ASN A 1 898 ? 1.569 -19.780 16.697 1.00 91.81 898 ASN A CA 1
ATOM 7067 C C . ASN A 1 898 ? 0.948 -19.258 15.380 1.00 91.81 898 ASN A C 1
ATOM 7069 O O . ASN A 1 898 ? 1.224 -18.141 14.937 1.00 91.81 898 ASN A O 1
ATOM 7073 N N . ASN A 1 899 ? 0.135 -20.072 14.700 1.00 87.62 899 ASN A N 1
ATOM 7074 C CA . ASN A 1 899 ? -0.508 -19.662 13.445 1.00 87.62 899 ASN A CA 1
ATOM 7075 C C . ASN A 1 899 ? -1.534 -18.533 13.630 1.00 87.62 899 ASN A C 1
ATOM 7077 O O . ASN A 1 899 ? -1.702 -17.718 12.727 1.00 87.62 899 ASN A O 1
ATOM 7081 N N . ASP A 1 900 ? -2.157 -18.462 14.802 1.00 87.06 900 ASP A N 1
ATOM 7082 C CA . ASP A 1 900 ? -3.273 -17.568 15.108 1.00 87.06 900 ASP A CA 1
ATOM 7083 C C . ASP A 1 900 ? -2.837 -16.310 15.864 1.00 87.06 900 ASP A C 1
ATOM 7085 O O . ASP A 1 900 ? -3.444 -15.251 15.718 1.00 87.06 900 ASP A O 1
ATOM 7089 N N . TRP A 1 901 ? -1.769 -16.416 16.651 1.00 90.94 901 TRP A N 1
ATOM 7090 C CA . TRP A 1 901 ? -1.335 -15.413 17.609 1.00 90.94 901 TRP A CA 1
ATOM 7091 C C . TRP A 1 901 ? 0.156 -15.160 17.493 1.00 90.94 901 TRP A C 1
ATOM 7093 O O . TRP A 1 901 ? 0.964 -16.088 17.504 1.00 90.94 901 TRP A O 1
ATOM 7103 N N . LYS A 1 902 ? 0.531 -13.887 17.467 1.00 94.50 902 LYS A N 1
ATOM 7104 C CA . LYS A 1 902 ? 1.909 -13.466 17.674 1.00 94.50 902 LYS A CA 1
ATOM 7105 C C . LYS A 1 902 ? 2.107 -13.046 19.120 1.00 94.50 902 LYS A C 1
ATOM 7107 O O . LYS A 1 902 ? 1.460 -12.102 19.559 1.00 94.50 902 LYS A O 1
ATOM 7112 N N . TYR A 1 903 ? 3.030 -13.687 19.825 1.00 95.88 903 TYR A N 1
ATOM 7113 C CA . TYR A 1 903 ? 3.401 -13.295 21.180 1.00 95.88 903 TYR A CA 1
ATOM 7114 C C . TYR A 1 903 ? 4.271 -12.031 21.168 1.00 95.88 903 TYR A C 1
ATOM 7116 O O . TYR A 1 903 ? 5.263 -11.953 20.443 1.00 95.88 903 TYR A O 1
ATOM 7124 N N . LEU A 1 904 ? 3.892 -11.029 21.964 1.00 96.56 904 LEU A N 1
ATOM 7125 C CA . LEU A 1 904 ? 4.642 -9.781 22.121 1.00 96.56 904 LEU A CA 1
ATOM 7126 C C . LEU A 1 904 ? 5.554 -9.805 23.354 1.00 96.56 904 LEU A C 1
ATOM 7128 O O . LEU A 1 904 ? 6.622 -9.199 23.319 1.00 96.56 904 LEU A O 1
ATOM 7132 N N . GLY A 1 905 ? 5.152 -10.472 24.435 1.00 95.69 905 GLY A N 1
ATOM 7133 C CA . GLY A 1 905 ? 5.874 -10.507 25.711 1.00 95.69 905 GLY A CA 1
ATOM 7134 C C . GLY A 1 905 ? 4.924 -10.501 26.913 1.00 95.69 905 GLY A C 1
ATOM 7135 O O . GLY A 1 905 ? 3.705 -10.529 26.743 1.00 95.69 905 GLY A O 1
ATOM 7136 N N . SER A 1 906 ? 5.486 -10.443 28.123 1.00 94.94 906 SER A N 1
ATOM 7137 C CA . SER A 1 906 ? 4.746 -10.430 29.396 1.00 94.94 906 SER A CA 1
ATOM 7138 C C . SER A 1 906 ? 4.962 -9.129 30.172 1.00 94.94 906 SER A C 1
ATOM 7140 O O . SER A 1 906 ? 6.059 -8.565 30.142 1.00 94.94 906 SER A O 1
ATOM 7142 N N . ALA A 1 907 ? 3.965 -8.698 30.947 1.00 92.25 907 ALA A N 1
ATOM 7143 C CA . ALA A 1 907 ? 4.075 -7.532 31.830 1.00 92.25 907 ALA A CA 1
ATOM 7144 C C . ALA A 1 907 ? 5.182 -7.700 32.881 1.00 92.25 907 ALA A C 1
ATOM 7146 O O . ALA A 1 907 ? 5.884 -6.746 33.199 1.00 92.25 907 ALA A O 1
ATOM 7147 N N . GLU A 1 908 ? 5.385 -8.924 33.372 1.00 89.19 908 GLU A N 1
ATOM 7148 C CA . GLU A 1 908 ? 6.327 -9.276 34.440 1.00 89.19 908 GLU A CA 1
ATOM 7149 C C . GLU A 1 908 ? 7.793 -8.937 34.124 1.00 89.19 908 GLU A C 1
ATOM 7151 O O . GLU A 1 908 ? 8.621 -8.872 35.029 1.00 89.19 908 GLU A O 1
ATOM 7156 N N . SER A 1 909 ? 8.135 -8.702 32.855 1.00 88.81 909 SER A N 1
ATOM 7157 C CA . SER A 1 909 ? 9.484 -8.268 32.469 1.00 88.81 909 SER A CA 1
ATOM 7158 C C . SER A 1 909 ? 9.710 -6.757 32.640 1.00 88.81 909 SER A C 1
ATOM 7160 O O . SER A 1 909 ? 10.855 -6.328 32.813 1.00 88.81 909 SER A O 1
ATOM 7162 N N . TYR A 1 910 ? 8.637 -5.960 32.621 1.00 89.19 910 TYR A N 1
ATOM 7163 C CA . TYR A 1 910 ? 8.683 -4.495 32.497 1.00 89.19 910 TYR A CA 1
ATOM 7164 C C . TYR A 1 910 ? 7.996 -3.750 33.645 1.00 89.19 910 TYR A C 1
ATOM 7166 O O . TYR A 1 910 ? 8.345 -2.606 33.924 1.00 89.19 910 TYR A O 1
ATOM 7174 N N . VAL A 1 911 ? 7.043 -4.391 34.323 1.00 89.38 911 VAL A N 1
ATOM 7175 C CA . VAL A 1 911 ? 6.378 -3.852 35.511 1.00 89.38 911 VAL A CA 1
ATOM 7176 C C . VAL A 1 911 ? 7.142 -4.303 36.746 1.00 89.38 911 VAL A C 1
ATOM 7178 O O . VAL A 1 911 ? 7.340 -5.501 36.955 1.00 89.38 911 VAL A O 1
ATOM 7181 N N . ASN A 1 912 ? 7.554 -3.348 37.579 1.00 87.50 912 ASN A N 1
ATOM 7182 C CA . ASN A 1 912 ? 8.065 -3.658 38.907 1.00 87.50 912 ASN A CA 1
ATOM 7183 C C . ASN A 1 912 ? 6.899 -3.627 39.903 1.00 87.50 912 ASN A C 1
ATOM 7185 O O . ASN A 1 912 ? 6.236 -2.604 40.058 1.00 87.50 912 ASN A O 1
ATOM 7189 N N . PHE A 1 913 ? 6.630 -4.766 40.541 1.00 84.56 913 PHE A N 1
ATOM 7190 C CA . PHE A 1 913 ? 5.519 -4.918 41.482 1.00 84.56 913 PHE A CA 1
ATOM 7191 C C . PHE A 1 913 ? 5.840 -4.413 42.891 1.00 84.56 913 PHE A C 1
ATOM 7193 O O . PHE A 1 913 ? 4.921 -4.259 43.696 1.00 84.56 913 PHE A O 1
ATOM 7200 N N . ASP A 1 914 ? 7.111 -4.123 43.175 1.00 88.25 914 ASP A N 1
ATOM 7201 C CA . ASP A 1 914 ? 7.520 -3.453 44.402 1.00 88.25 914 ASP A CA 1
ATOM 7202 C C . ASP A 1 914 ? 7.262 -1.941 44.310 1.00 88.25 914 ASP A C 1
ATOM 7204 O O . ASP A 1 914 ? 7.257 -1.331 43.234 1.00 88.25 914 ASP A O 1
ATOM 7208 N N . PHE A 1 915 ? 7.075 -1.300 45.464 1.00 91.12 915 PHE A N 1
ATOM 7209 C CA . PHE A 1 915 ? 6.859 0.143 45.522 1.00 91.12 915 PHE A CA 1
ATOM 7210 C C . PHE A 1 915 ? 8.105 0.913 45.078 1.00 91.12 915 PHE A C 1
ATOM 7212 O O . PHE A 1 915 ? 9.174 0.763 45.666 1.00 91.12 915 PHE A O 1
ATOM 7219 N N . ASN A 1 916 ? 7.944 1.804 44.098 1.00 92.12 916 ASN A N 1
ATOM 7220 C CA . ASN A 1 916 ? 8.999 2.699 43.638 1.00 92.12 916 ASN A CA 1
ATOM 7221 C C . ASN A 1 916 ? 9.404 3.650 44.779 1.00 92.12 916 ASN A C 1
ATOM 7223 O O . ASN A 1 916 ? 8.589 4.499 45.174 1.00 92.12 916 ASN A O 1
ATOM 7227 N N . PRO A 1 917 ? 10.649 3.577 45.289 1.00 92.56 917 PRO A N 1
ATOM 7228 C CA . PRO A 1 917 ? 11.080 4.381 46.432 1.00 92.56 917 PRO A CA 1
ATOM 7229 C C . PRO A 1 917 ? 11.004 5.890 46.174 1.00 92.56 917 PRO A C 1
ATOM 7231 O O . PRO A 1 917 ? 10.732 6.663 47.090 1.00 92.56 917 PRO A O 1
ATOM 7234 N N . LEU A 1 918 ? 11.183 6.326 44.920 1.00 90.62 918 LEU A N 1
ATOM 7235 C CA . LEU A 1 918 ? 11.110 7.741 44.539 1.00 90.62 918 LEU A CA 1
ATOM 7236 C C . LEU A 1 918 ? 9.669 8.266 44.435 1.00 90.62 918 LEU A C 1
ATOM 7238 O O . LEU A 1 918 ? 9.474 9.481 44.357 1.00 90.62 918 LEU A O 1
ATOM 7242 N N . ARG A 1 919 ? 8.662 7.384 44.422 1.00 89.00 919 ARG A N 1
ATOM 7243 C CA . ARG A 1 919 ? 7.238 7.736 44.267 1.00 89.00 919 ARG A CA 1
ATOM 7244 C C . ARG A 1 919 ? 6.403 7.450 45.511 1.00 89.00 919 ARG A C 1
ATOM 7246 O O . ARG A 1 919 ? 5.391 8.119 45.713 1.00 89.00 919 ARG A O 1
ATOM 7253 N N . LEU A 1 920 ? 6.791 6.471 46.329 1.00 91.62 920 LEU A N 1
ATOM 7254 C CA . LEU A 1 920 ? 6.039 6.102 47.524 1.00 91.62 920 LEU A CA 1
ATOM 7255 C C . LEU A 1 920 ? 5.993 7.265 48.525 1.00 91.62 920 LEU A C 1
ATOM 7257 O O . LEU A 1 920 ? 7.022 7.842 48.872 1.00 91.62 920 LEU A O 1
ATOM 7261 N N . ASN A 1 921 ? 4.795 7.599 49.013 1.00 90.31 921 ASN A N 1
ATOM 7262 C CA . ASN A 1 921 ? 4.620 8.687 49.972 1.00 90.31 921 ASN A CA 1
ATOM 7263 C C . ASN A 1 921 ? 5.269 8.331 51.326 1.00 90.31 921 ASN A C 1
ATOM 7265 O O . ASN A 1 921 ? 4.818 7.414 52.019 1.00 90.31 921 ASN A O 1
ATOM 7269 N N . ARG A 1 922 ? 6.320 9.075 51.695 1.00 89.75 922 ARG A N 1
ATOM 7270 C CA . ARG A 1 922 ? 7.091 8.905 52.939 1.00 89.75 922 ARG A CA 1
ATOM 7271 C C . ARG A 1 922 ? 6.578 9.763 54.107 1.00 89.75 922 ARG A C 1
ATOM 7273 O O . ARG A 1 922 ? 7.119 9.660 55.205 1.00 89.75 922 ARG A O 1
ATOM 7280 N N . ASP A 1 923 ? 5.548 10.584 53.900 1.00 88.50 923 ASP A N 1
ATOM 7281 C CA . ASP A 1 923 ? 4.959 11.416 54.949 1.00 88.50 923 ASP A CA 1
ATOM 7282 C C . ASP A 1 923 ? 4.181 10.577 55.980 1.00 88.50 923 ASP A C 1
ATOM 7284 O O . ASP A 1 923 ? 3.862 9.398 55.777 1.00 88.50 923 ASP A O 1
ATOM 7288 N N . MET A 1 924 ? 3.841 11.208 57.110 1.00 87.19 924 MET A N 1
ATOM 7289 C CA . MET A 1 924 ? 3.036 10.607 58.181 1.00 87.19 924 MET A CA 1
ATOM 7290 C C . MET A 1 924 ? 1.554 10.480 57.785 1.00 87.19 924 MET A C 1
ATOM 7292 O O . MET A 1 924 ? 0.684 11.166 58.321 1.00 87.19 924 MET A O 1
ATOM 7296 N N . VAL A 1 925 ? 1.274 9.573 56.852 1.00 93.25 925 VAL A N 1
ATOM 7297 C CA . VAL A 1 925 ? -0.067 9.151 56.424 1.00 93.25 925 VAL A CA 1
ATOM 7298 C C . VAL A 1 925 ? -0.289 7.668 56.734 1.00 93.25 925 VAL A C 1
ATOM 7300 O O . VAL A 1 925 ? 0.664 6.911 56.920 1.00 93.25 925 VAL A O 1
ATOM 7303 N N . SER A 1 926 ? -1.551 7.233 56.799 1.00 93.62 926 SER A N 1
ATOM 7304 C CA . SER A 1 926 ? -1.870 5.804 56.953 1.00 93.62 926 SER A CA 1
ATOM 7305 C C . SER A 1 926 ? -1.419 4.996 55.728 1.00 93.62 926 SER A C 1
ATOM 7307 O O . SER A 1 926 ? -1.422 5.522 54.615 1.00 93.62 926 SER A O 1
ATOM 7309 N N . ASN A 1 927 ? -1.097 3.709 55.900 1.00 95.12 927 ASN A N 1
ATOM 7310 C CA . ASN A 1 927 ? -0.742 2.830 54.776 1.00 95.12 927 ASN A CA 1
ATOM 7311 C C . ASN A 1 927 ? -1.871 2.715 53.742 1.00 95.12 927 ASN A C 1
ATOM 7313 O O . ASN A 1 927 ? -1.604 2.702 52.545 1.00 95.12 927 ASN A O 1
ATOM 7317 N N . VAL A 1 928 ? -3.131 2.720 54.191 1.00 94.88 928 VAL A N 1
ATOM 7318 C CA . VAL A 1 928 ? -4.298 2.741 53.298 1.00 94.88 928 VAL A CA 1
ATOM 7319 C C . VAL A 1 928 ? -4.276 3.978 52.399 1.00 94.88 928 VAL A C 1
ATOM 7321 O O . VAL A 1 928 ? -4.438 3.852 51.188 1.00 94.88 928 VAL A O 1
ATOM 7324 N N . GLU A 1 929 ? -4.035 5.162 52.968 1.00 94.81 929 GLU A N 1
ATOM 7325 C CA . GLU A 1 929 ? -3.945 6.402 52.185 1.00 94.81 929 GLU A CA 1
ATOM 7326 C C . GLU A 1 929 ? -2.729 6.391 51.256 1.00 94.81 929 GLU A C 1
ATOM 7328 O O . GLU A 1 929 ? -2.851 6.704 50.077 1.00 94.81 929 GLU A O 1
ATOM 7333 N N . ARG A 1 930 ? -1.581 5.915 51.749 1.00 94.25 930 ARG A N 1
ATOM 7334 C CA . ARG A 1 930 ? -0.349 5.772 50.964 1.00 94.25 930 ARG A CA 1
ATOM 7335 C C . ARG A 1 930 ? -0.553 4.908 49.717 1.00 94.25 930 ARG A C 1
ATOM 7337 O O . ARG A 1 930 ? -0.080 5.269 48.643 1.00 94.25 930 ARG A O 1
ATOM 7344 N N . ILE A 1 931 ? -1.252 3.781 49.846 1.00 94.25 931 ILE A N 1
ATOM 7345 C CA . ILE A 1 931 ? -1.506 2.853 48.735 1.00 94.25 931 ILE A CA 1
ATOM 7346 C C . ILE A 1 931 ? -2.535 3.432 47.767 1.00 94.25 931 ILE A C 1
ATOM 7348 O O . ILE A 1 931 ? -2.321 3.377 46.556 1.00 94.25 931 ILE A O 1
ATOM 7352 N N . LYS A 1 932 ? -3.617 4.036 48.275 1.00 93.44 932 LYS A N 1
ATOM 7353 C CA . LYS A 1 932 ? -4.582 4.756 47.433 1.00 93.44 932 LYS A CA 1
ATOM 7354 C C . LYS A 1 932 ? -3.894 5.828 46.588 1.00 93.44 932 LYS A C 1
ATOM 7356 O O . LYS A 1 932 ? -4.119 5.888 45.382 1.00 93.44 932 LYS A O 1
ATOM 7361 N N . ASP A 1 933 ? -3.020 6.621 47.202 1.00 90.69 933 ASP A N 1
ATOM 7362 C CA . ASP A 1 933 ? -2.268 7.680 46.531 1.00 90.69 933 ASP A CA 1
ATOM 7363 C C . ASP A 1 933 ? -1.276 7.138 45.501 1.00 90.69 933 ASP A C 1
ATOM 7365 O O . ASP A 1 933 ? -1.109 7.750 44.443 1.00 90.69 933 ASP A O 1
ATOM 7369 N N . TYR A 1 934 ? -0.619 6.012 45.794 1.00 90.88 934 TYR A N 1
ATOM 7370 C CA . TYR A 1 934 ? 0.351 5.389 44.895 1.00 90.88 934 TYR A CA 1
ATOM 7371 C C . TYR A 1 934 ? -0.325 4.847 43.629 1.00 90.88 934 TYR A C 1
ATOM 7373 O O . TYR A 1 934 ? 0.068 5.202 42.522 1.00 90.88 934 TYR A O 1
ATOM 7381 N N . PHE A 1 935 ? -1.397 4.064 43.787 1.00 89.31 935 PHE A N 1
ATOM 7382 C CA . PHE A 1 935 ? -2.136 3.460 42.670 1.00 89.31 935 PHE A CA 1
ATOM 7383 C C . PHE A 1 935 ? -3.225 4.368 42.079 1.00 89.31 935 PHE A C 1
ATOM 7385 O O . PHE A 1 935 ? -3.930 3.960 41.160 1.00 89.31 935 PHE A O 1
ATOM 7392 N N . LYS A 1 936 ? -3.386 5.590 42.607 1.00 88.25 936 LYS A N 1
ATOM 7393 C CA . LYS A 1 936 ? -4.445 6.545 42.227 1.00 88.25 936 LYS A CA 1
ATOM 7394 C C . LYS A 1 936 ? -5.854 5.944 42.318 1.00 88.25 936 LYS A C 1
ATOM 7396 O O . LYS A 1 936 ? -6.736 6.273 41.528 1.00 88.25 936 LYS A O 1
ATOM 7401 N N . GLN A 1 937 ? -6.077 5.087 43.314 1.00 88.06 937 GLN A N 1
ATOM 7402 C CA . GLN A 1 937 ? -7.346 4.397 43.527 1.00 88.06 937 GLN A CA 1
ATOM 7403 C C . GLN A 1 937 ? -8.169 5.113 44.615 1.00 88.06 937 GLN A C 1
ATOM 7405 O O . GLN A 1 937 ? -7.660 5.342 45.713 1.00 88.06 937 GLN A O 1
ATOM 7410 N N . PRO A 1 938 ? -9.453 5.446 44.375 1.00 87.44 938 PRO A N 1
ATOM 7411 C CA . PRO A 1 938 ? -10.261 6.204 45.336 1.00 87.44 938 PRO A CA 1
ATOM 7412 C C . PRO A 1 938 ? -10.575 5.431 46.627 1.00 87.44 938 PRO A C 1
ATOM 7414 O O . PRO A 1 938 ? -10.820 6.046 47.664 1.00 87.44 938 PRO A O 1
ATOM 7417 N N . ALA A 1 939 ? -10.566 4.097 46.587 1.00 92.12 939 ALA A N 1
ATOM 7418 C CA . ALA A 1 939 ? -10.731 3.220 47.745 1.00 92.12 939 ALA A CA 1
ATOM 7419 C C . ALA A 1 939 ? -10.144 1.838 47.450 1.00 92.12 939 ALA A C 1
ATOM 7421 O O . ALA A 1 939 ? -10.228 1.392 46.312 1.00 92.12 939 ALA A O 1
ATOM 7422 N N . LEU A 1 940 ? -9.599 1.152 48.458 1.00 95.00 940 LEU A N 1
ATOM 7423 C CA . LEU A 1 940 ? -9.139 -0.237 48.331 1.00 95.00 940 LEU A CA 1
ATOM 7424 C C . LEU A 1 940 ? -10.327 -1.202 48.415 1.00 95.00 940 LEU A C 1
ATOM 7426 O O . LEU A 1 940 ? -11.256 -0.967 49.188 1.00 95.00 940 LEU A O 1
ATOM 7430 N N . PHE A 1 941 ? -10.292 -2.280 47.635 1.00 95.00 941 PHE A N 1
ATOM 7431 C CA . PHE A 1 941 ? -11.386 -3.248 47.574 1.00 95.00 941 PHE A CA 1
ATOM 7432 C C . PHE A 1 941 ? -11.278 -4.321 48.660 1.00 95.00 941 PHE A C 1
ATOM 7434 O O . PHE A 1 941 ? -10.188 -4.749 49.031 1.00 95.00 941 PHE A O 1
ATOM 7441 N N . THR A 1 942 ? -12.413 -4.807 49.150 1.00 94.25 942 THR A N 1
ATOM 7442 C CA . THR A 1 942 ? -12.466 -6.008 49.995 1.00 94.25 942 THR A CA 1
ATOM 7443 C C . THR A 1 942 ? -12.600 -7.264 49.138 1.00 94.25 942 THR A C 1
ATOM 7445 O O . THR A 1 942 ? -12.990 -7.201 47.972 1.00 94.25 942 THR A O 1
ATOM 7448 N N . TRP A 1 943 ? -12.323 -8.438 49.714 1.00 93.06 943 TRP A N 1
ATOM 7449 C CA . TRP A 1 943 ? -12.436 -9.716 48.999 1.00 93.06 943 TRP A CA 1
ATOM 7450 C C . TRP A 1 943 ? -13.807 -9.934 48.330 1.00 93.06 943 TRP A C 1
ATOM 7452 O O . TRP A 1 943 ? -13.882 -10.437 47.208 1.00 93.06 943 TRP A O 1
ATOM 7462 N N . ASP A 1 944 ? -14.903 -9.522 48.973 1.00 91.31 944 ASP A N 1
ATOM 7463 C CA . ASP A 1 944 ? -16.258 -9.659 48.418 1.00 91.31 944 ASP A CA 1
ATOM 7464 C C . ASP A 1 944 ? -16.477 -8.807 47.160 1.00 91.31 944 ASP A C 1
ATOM 7466 O O . ASP A 1 944 ? -17.293 -9.148 46.305 1.00 91.31 944 ASP A O 1
ATOM 7470 N N . GLN A 1 945 ? -15.705 -7.732 46.995 1.00 92.00 945 GLN A N 1
ATOM 7471 C CA . GLN A 1 945 ? -15.793 -6.836 45.843 1.00 92.00 945 GLN A CA 1
ATOM 7472 C C . GLN A 1 945 ? -14.979 -7.323 44.635 1.00 92.00 945 GLN A C 1
ATOM 7474 O O . GLN A 1 945 ? -15.014 -6.706 43.574 1.00 92.00 945 GLN A O 1
ATOM 7479 N N . ARG A 1 946 ? -14.288 -8.465 44.729 1.00 90.69 946 ARG A N 1
ATOM 7480 C CA . ARG A 1 946 ? -13.494 -9.002 43.609 1.00 90.69 946 ARG A CA 1
ATOM 7481 C C . ARG A 1 946 ? -14.314 -9.322 42.361 1.00 90.69 946 ARG A C 1
ATOM 7483 O O . ARG A 1 946 ? -13.761 -9.338 41.271 1.00 90.69 946 ARG A O 1
ATOM 7490 N N . LEU A 1 947 ? -15.612 -9.593 42.524 1.00 86.06 947 LEU A N 1
ATOM 7491 C CA . LEU A 1 947 ? -16.524 -9.959 41.436 1.00 86.06 947 LEU A CA 1
ATOM 7492 C C . LEU A 1 947 ? -17.074 -8.744 40.674 1.00 86.06 947 LEU A C 1
ATOM 7494 O O . LEU A 1 947 ? -17.667 -8.925 39.617 1.00 86.06 947 LEU A O 1
ATOM 7498 N N . ILE A 1 948 ? -16.897 -7.527 41.204 1.00 82.31 948 ILE A N 1
ATOM 7499 C CA . ILE A 1 948 ? -17.390 -6.289 40.577 1.00 82.31 948 ILE A CA 1
ATOM 7500 C C . ILE A 1 948 ? -16.297 -5.515 39.828 1.00 82.31 948 ILE A C 1
ATOM 7502 O O . ILE A 1 948 ? -16.582 -4.469 39.249 1.00 82.31 948 ILE A O 1
ATOM 7506 N N . THR A 1 949 ? -15.051 -5.996 39.841 1.00 83.75 949 THR A N 1
ATOM 7507 C CA . THR A 1 949 ? -13.967 -5.399 39.052 1.00 83.75 949 THR A CA 1
ATOM 7508 C C . THR A 1 949 ? -14.103 -5.765 37.574 1.00 83.75 949 THR A C 1
ATOM 7510 O O . THR A 1 949 ? -14.659 -6.802 37.218 1.00 83.75 949 THR A O 1
ATOM 7513 N N . SER A 1 950 ? -13.595 -4.906 36.692 1.00 81.12 950 SER A N 1
ATOM 7514 C CA . SER A 1 950 ? -13.675 -5.066 35.240 1.00 81.12 950 SER A CA 1
ATOM 7515 C C . SER A 1 950 ? -12.356 -4.705 34.566 1.00 81.12 950 SER A C 1
ATOM 7517 O O . SER A 1 950 ? -11.576 -3.908 35.083 1.00 81.12 950 SER A O 1
ATOM 7519 N N . TRP A 1 951 ? -12.127 -5.243 33.373 1.00 76.94 951 TRP A N 1
ATOM 7520 C CA . TRP A 1 951 ? -10.949 -4.917 32.571 1.00 76.94 951 TRP A CA 1
ATOM 7521 C C . TRP A 1 951 ? -10.912 -3.460 32.099 1.00 76.94 951 TRP A C 1
ATOM 7523 O O . TRP A 1 951 ? -9.834 -2.907 31.939 1.00 76.94 951 TRP A O 1
ATOM 7533 N N . ASN A 1 952 ? -12.067 -2.810 31.945 1.00 67.94 952 ASN A N 1
ATOM 7534 C CA . ASN A 1 952 ? -12.124 -1.435 31.441 1.00 67.94 952 ASN A CA 1
ATOM 7535 C C . ASN A 1 952 ? -11.883 -0.380 32.529 1.00 67.94 952 ASN A C 1
ATOM 7537 O O . ASN A 1 952 ? -11.518 0.746 32.213 1.00 67.94 952 ASN A O 1
ATOM 7541 N N . SER A 1 953 ? -12.129 -0.705 33.803 1.00 71.06 953 SER A N 1
ATOM 7542 C CA . SER A 1 953 ? -12.085 0.280 34.898 1.00 71.06 953 SER A CA 1
ATOM 7543 C C . SER A 1 953 ? -11.227 -0.125 36.095 1.00 71.06 953 SER A C 1
ATOM 7545 O O . SER A 1 953 ? -10.976 0.695 36.972 1.00 71.06 953 SER A O 1
ATOM 7547 N N . SER A 1 954 ? -10.830 -1.395 36.191 1.00 79.94 954 SER A N 1
ATOM 7548 C CA . SER A 1 954 ? -10.188 -1.974 37.381 1.00 79.94 954 SER A CA 1
ATOM 7549 C C . SER A 1 954 ? -9.294 -3.179 37.032 1.00 79.94 954 SER A C 1
ATOM 7551 O O . SER A 1 954 ? -9.191 -4.136 37.797 1.00 79.94 954 SER A O 1
ATOM 7553 N N . ASN A 1 955 ? -8.600 -3.117 35.888 1.00 77.25 955 ASN A N 1
ATOM 7554 C CA . ASN A 1 955 ? -7.681 -4.156 35.386 1.00 77.25 955 ASN A CA 1
ATOM 7555 C C . ASN A 1 955 ? -6.474 -4.467 36.292 1.00 77.25 955 ASN A C 1
ATOM 7557 O O . ASN A 1 955 ? -5.782 -5.452 36.041 1.00 77.25 955 ASN A O 1
ATOM 7561 N N . SER A 1 956 ? -6.229 -3.634 37.308 1.00 79.75 956 SER A N 1
ATOM 7562 C CA . SER A 1 956 ? -5.139 -3.747 38.289 1.00 79.75 956 SER A CA 1
ATOM 7563 C C . SER A 1 956 ? -5.601 -3.331 39.694 1.00 79.75 956 SER A C 1
ATOM 7565 O O . SER A 1 956 ? -4.886 -2.633 40.410 1.00 79.75 956 SER A O 1
ATOM 7567 N N . ALA A 1 957 ? -6.837 -3.674 40.067 1.00 90.75 957 ALA A N 1
ATOM 7568 C CA . ALA A 1 957 ? -7.429 -3.228 41.326 1.00 90.75 957 ALA A CA 1
ATOM 7569 C C . ALA A 1 957 ? -6.650 -3.719 42.557 1.00 90.75 957 ALA A C 1
ATOM 7571 O O . ALA A 1 957 ? -6.273 -4.892 42.652 1.00 90.75 957 ALA A O 1
ATOM 7572 N N . VAL A 1 958 ? -6.467 -2.814 43.520 1.00 94.75 958 VAL A N 1
ATOM 7573 C CA . VAL A 1 958 ? -5.802 -3.092 44.796 1.00 94.75 958 VAL A CA 1
ATOM 7574 C C . VAL A 1 958 ? -6.826 -3.410 45.879 1.00 94.75 958 VAL A C 1
ATOM 7576 O O . VAL A 1 958 ? -7.830 -2.706 46.040 1.00 94.75 958 VAL A O 1
ATOM 7579 N N . PHE A 1 959 ? -6.541 -4.461 46.636 1.00 96.50 959 PHE A N 1
ATOM 7580 C CA . PHE A 1 959 ? -7.382 -5.034 47.670 1.00 96.50 959 PHE A CA 1
ATOM 7581 C C . PHE A 1 959 ? -6.724 -4.947 49.042 1.00 96.50 959 PHE A C 1
ATOM 7583 O O . PHE A 1 959 ? -5.499 -4.946 49.161 1.00 96.50 959 PHE A O 1
ATOM 7590 N N . ILE A 1 960 ? -7.566 -4.906 50.071 1.00 96.38 960 ILE A N 1
ATOM 7591 C CA . ILE A 1 960 ? -7.189 -4.898 51.479 1.00 96.38 960 ILE A CA 1
ATOM 7592 C C . ILE A 1 960 ? -7.811 -6.099 52.202 1.00 96.38 960 ILE A C 1
ATOM 7594 O O . ILE A 1 960 ? -9.002 -6.389 52.055 1.00 96.38 960 ILE A O 1
ATOM 7598 N N . ASN A 1 961 ? -7.000 -6.784 53.006 1.00 95.25 961 ASN A N 1
ATOM 7599 C CA . ASN A 1 961 ? -7.398 -7.901 53.855 1.00 95.25 961 ASN A CA 1
ATOM 7600 C C . ASN A 1 961 ? -7.077 -7.592 55.328 1.00 95.25 961 ASN A C 1
ATOM 7602 O O . ASN A 1 961 ? -5.916 -7.692 55.732 1.00 95.25 961 ASN A O 1
ATOM 7606 N N . PRO A 1 962 ? -8.070 -7.214 56.149 1.00 92.81 962 PRO A N 1
ATOM 7607 C CA . PRO A 1 962 ? -7.869 -7.030 57.582 1.00 92.81 962 PRO A CA 1
ATOM 7608 C C . PRO A 1 962 ? -7.705 -8.389 58.275 1.00 92.81 962 PRO A C 1
ATOM 7610 O O . PRO A 1 962 ? -8.635 -9.196 58.315 1.00 92.81 962 PRO A O 1
ATOM 7613 N N . THR A 1 963 ? -6.530 -8.651 58.844 1.00 88.75 963 THR A N 1
ATOM 7614 C CA . THR A 1 963 ? -6.277 -9.887 59.599 1.00 88.75 963 THR A CA 1
ATOM 7615 C C . THR A 1 963 ? -6.942 -9.852 60.979 1.00 88.75 963 THR A C 1
ATOM 7617 O O . THR A 1 963 ? -7.280 -8.791 61.511 1.00 88.75 963 THR A O 1
ATOM 7620 N N . ALA A 1 964 ? -7.085 -11.020 61.615 1.00 85.19 964 ALA A N 1
ATOM 7621 C CA . ALA A 1 964 ? -7.619 -11.133 62.978 1.00 85.19 964 ALA A CA 1
ATOM 7622 C C . ALA A 1 964 ? -6.786 -10.369 64.031 1.00 85.19 964 ALA A C 1
ATOM 7624 O O . ALA A 1 964 ? -7.288 -10.057 65.109 1.00 85.19 964 ALA A O 1
ATOM 7625 N N . GLU A 1 965 ? -5.529 -10.059 63.712 1.00 84.94 965 GLU A N 1
ATOM 7626 C CA . GLU A 1 965 ? -4.589 -9.314 64.555 1.00 84.94 965 GLU A CA 1
ATOM 7627 C C . GLU A 1 965 ? -4.689 -7.790 64.354 1.00 84.94 965 GLU A C 1
ATOM 7629 O O . GLU A 1 965 ? -3.983 -7.033 65.017 1.00 84.94 965 GLU A O 1
ATOM 7634 N N . GLY A 1 966 ? -5.573 -7.321 63.464 1.00 88.31 966 GLY A N 1
ATOM 7635 C CA . GLY A 1 966 ? -5.752 -5.898 63.159 1.00 88.31 966 GLY A CA 1
ATOM 7636 C C . GLY A 1 966 ? -4.699 -5.315 62.211 1.00 88.31 966 GLY A C 1
ATOM 7637 O O . GLY A 1 966 ? -4.626 -4.098 62.069 1.00 88.31 966 GLY A O 1
ATOM 7638 N N . ILE A 1 967 ? -3.893 -6.167 61.570 1.00 92.69 967 ILE A N 1
ATOM 7639 C CA . ILE A 1 967 ? -2.905 -5.797 60.546 1.00 92.69 967 ILE A CA 1
ATOM 7640 C C . ILE A 1 967 ? -3.573 -5.925 59.178 1.00 92.69 967 ILE A C 1
ATOM 7642 O O . ILE A 1 967 ? -4.172 -6.966 58.898 1.00 92.69 967 ILE A O 1
ATOM 7646 N N . ASN A 1 968 ? -3.467 -4.908 58.324 1.00 95.94 968 ASN A N 1
ATOM 7647 C CA . ASN A 1 968 ? -3.948 -5.001 56.949 1.00 95.94 968 ASN A CA 1
ATOM 7648 C C . ASN A 1 968 ? -2.875 -5.591 56.031 1.00 95.94 968 ASN A C 1
ATOM 7650 O O . ASN A 1 968 ? -1.716 -5.182 56.086 1.00 95.94 968 ASN A O 1
ATOM 7654 N N . GLU A 1 969 ? -3.284 -6.514 55.165 1.00 96.31 969 GLU A N 1
ATOM 7655 C CA . GLU A 1 969 ? -2.496 -7.028 54.042 1.00 96.31 969 GLU A CA 1
ATOM 7656 C C . GLU A 1 969 ? -3.040 -6.468 52.724 1.00 96.31 969 GLU A C 1
ATOM 7658 O O . GLU A 1 969 ? -4.250 -6.258 52.585 1.00 96.31 969 GLU A O 1
ATOM 7663 N N . TYR A 1 970 ? -2.157 -6.245 51.750 1.00 96.25 970 TYR A N 1
ATOM 7664 C CA . TYR A 1 970 ? -2.490 -5.577 50.494 1.00 96.25 970 TYR A CA 1
ATOM 7665 C C . TYR A 1 970 ? -2.141 -6.443 49.282 1.00 96.25 970 TYR A C 1
ATOM 7667 O O . TYR A 1 970 ? -1.058 -7.029 49.210 1.00 96.25 970 TYR A O 1
ATOM 7675 N N . PHE A 1 971 ? -3.056 -6.506 48.311 1.00 95.56 971 PHE A N 1
ATOM 7676 C CA . PHE A 1 971 ? -2.929 -7.372 47.135 1.00 95.56 971 PHE A CA 1
ATOM 7677 C C . PHE A 1 971 ? -3.373 -6.670 45.850 1.00 95.56 971 PHE A C 1
ATOM 7679 O O . PHE A 1 971 ? -4.360 -5.943 45.868 1.00 95.56 971 PHE A O 1
ATOM 7686 N N . ILE A 1 972 ? -2.719 -6.937 44.718 1.00 93.19 972 ILE A N 1
ATOM 7687 C CA . ILE A 1 972 ? -3.248 -6.604 43.384 1.00 93.19 972 ILE A CA 1
ATOM 7688 C C . ILE A 1 972 ? -3.963 -7.833 42.827 1.00 93.19 972 ILE A C 1
ATOM 7690 O O . ILE A 1 972 ? -3.425 -8.942 42.847 1.00 93.19 972 ILE A O 1
ATOM 7694 N N . GLN A 1 973 ? -5.172 -7.642 42.313 1.00 91.69 973 GLN A N 1
ATOM 7695 C CA . GLN A 1 973 ? -5.906 -8.682 41.598 1.00 91.69 973 GLN A CA 1
ATOM 7696 C C . GLN A 1 973 ? -5.314 -8.889 40.198 1.00 91.69 973 GLN A C 1
ATOM 7698 O O . GLN A 1 973 ? -5.181 -7.935 39.435 1.00 91.69 973 GLN A O 1
ATOM 7703 N N . ARG A 1 974 ? -4.996 -10.138 39.830 1.00 88.00 974 ARG A N 1
ATOM 7704 C CA . ARG A 1 974 ? -4.467 -10.464 38.490 1.00 88.00 974 ARG A CA 1
ATOM 7705 C C . ARG A 1 974 ? -5.550 -10.495 37.413 1.00 88.00 974 ARG A C 1
ATOM 7707 O O . ARG A 1 974 ? -5.322 -10.045 36.295 1.00 88.00 974 ARG A O 1
ATOM 7714 N N . ILE A 1 975 ? -6.725 -11.035 37.751 1.00 85.94 975 ILE A N 1
ATOM 7715 C CA . ILE A 1 975 ? -7.843 -11.212 36.816 1.00 85.94 975 ILE A CA 1
ATOM 7716 C C . ILE A 1 975 ? -9.078 -10.483 37.350 1.00 85.94 975 ILE A C 1
ATOM 7718 O O . ILE A 1 975 ? -9.639 -10.918 38.360 1.00 85.94 975 ILE A O 1
ATOM 7722 N N . PRO A 1 976 ? -9.545 -9.424 36.669 1.00 85.94 976 PRO A N 1
ATOM 7723 C CA . PRO A 1 976 ? -10.808 -8.776 36.996 1.00 85.94 976 PRO A CA 1
ATOM 7724 C C . PRO A 1 976 ? -11.977 -9.764 37.074 1.00 85.94 976 PRO A C 1
ATOM 7726 O O . PRO A 1 976 ? -12.023 -10.757 36.344 1.00 85.94 976 PRO A O 1
ATOM 7729 N N . ALA A 1 977 ? -12.922 -9.496 37.973 1.00 85.25 977 ALA A N 1
ATOM 7730 C CA . ALA A 1 977 ? -14.070 -10.344 38.293 1.00 85.25 977 ALA A CA 1
ATOM 7731 C C . ALA A 1 977 ? -13.740 -11.753 38.841 1.00 85.25 977 ALA A C 1
ATOM 7733 O O . ALA A 1 977 ? -14.653 -12.562 39.021 1.00 85.25 977 ALA A O 1
ATOM 7734 N N . LYS A 1 978 ? -12.470 -12.085 39.128 1.00 87.00 978 LYS A N 1
ATOM 7735 C CA . LYS A 1 978 ? -12.056 -13.396 39.668 1.00 87.00 978 LYS A CA 1
ATOM 7736 C C . LYS A 1 978 ? -11.151 -13.271 40.891 1.00 87.00 978 LYS A C 1
ATOM 7738 O O . LYS A 1 978 ? -10.536 -12.245 41.135 1.00 87.00 978 LYS A O 1
ATOM 7743 N N . GLY A 1 979 ? -11.047 -14.349 41.656 1.00 87.06 979 GLY A N 1
ATOM 7744 C CA . GLY A 1 979 ? -10.056 -14.485 42.718 1.00 87.06 979 GLY A CA 1
ATOM 7745 C C . GLY A 1 979 ? -10.537 -15.425 43.808 1.00 87.06 979 GLY A C 1
ATOM 7746 O O . GLY A 1 979 ? -11.645 -15.266 44.325 1.00 87.06 979 GLY A O 1
ATOM 7747 N N . ASP A 1 980 ? -9.721 -16.410 44.157 1.00 90.94 980 ASP A N 1
ATOM 7748 C CA . ASP A 1 980 ? -9.977 -17.266 45.309 1.00 90.94 980 ASP A CA 1
ATOM 7749 C C . ASP A 1 980 ? -9.645 -16.522 46.619 1.00 90.94 980 ASP A C 1
ATOM 7751 O O . ASP A 1 980 ? -9.428 -15.304 46.638 1.00 90.94 980 ASP A O 1
ATOM 7755 N N . ALA A 1 981 ? -9.677 -17.220 47.756 1.00 91.44 981 ALA A N 1
ATOM 7756 C CA . ALA A 1 981 ? -9.292 -16.642 49.044 1.00 91.44 981 ALA A CA 1
ATOM 7757 C C . ALA A 1 981 ? -7.871 -16.046 48.992 1.00 91.44 981 ALA A C 1
ATOM 7759 O O . ALA A 1 981 ? -6.997 -16.574 48.296 1.00 91.44 981 ALA A O 1
ATOM 7760 N N . PHE A 1 982 ? -7.636 -14.962 49.741 1.00 93.12 982 PHE A N 1
ATOM 7761 C CA . PHE A 1 982 ? -6.295 -14.388 49.854 1.00 93.12 982 PHE A CA 1
ATOM 7762 C C . PHE A 1 982 ? -5.297 -15.436 50.372 1.00 93.12 982 PHE A C 1
ATOM 7764 O O . PHE A 1 982 ? -5.630 -16.211 51.277 1.00 93.12 982 PHE A O 1
ATOM 7771 N N . PRO A 1 983 ? -4.079 -15.490 49.809 1.00 91.62 983 PRO A N 1
ATOM 7772 C CA . PRO A 1 983 ? -3.065 -16.431 50.254 1.00 91.62 983 PRO A CA 1
ATOM 7773 C C . PRO A 1 983 ? -2.575 -16.075 51.664 1.00 91.62 983 PRO A C 1
ATOM 7775 O O . PRO A 1 983 ? -2.281 -14.924 51.963 1.00 91.62 983 PRO A O 1
ATOM 7778 N N . THR A 1 984 ? -2.438 -17.079 52.532 1.00 88.50 984 THR A N 1
ATOM 7779 C CA . THR A 1 984 ? -2.031 -16.894 53.941 1.00 88.50 984 THR A CA 1
ATOM 7780 C C . THR A 1 984 ? -0.519 -16.939 54.162 1.00 88.50 984 THR A C 1
ATOM 7782 O O . THR A 1 984 ? -0.040 -16.724 55.272 1.00 88.50 984 THR A O 1
ATOM 7785 N N . ASN A 1 985 ? 0.256 -17.245 53.122 1.00 90.06 985 ASN A N 1
ATOM 7786 C CA . ASN A 1 985 ? 1.711 -17.388 53.180 1.00 90.06 985 ASN A CA 1
ATOM 7787 C C . ASN A 1 985 ? 2.467 -16.093 52.840 1.00 90.06 985 ASN A C 1
ATOM 7789 O O . ASN A 1 985 ? 3.675 -16.162 52.622 1.00 90.06 985 ASN A O 1
ATOM 7793 N N . LYS A 1 986 ? 1.776 -14.942 52.782 1.00 90.12 986 LYS A N 1
ATOM 7794 C CA . LYS A 1 986 ? 2.356 -13.630 52.436 1.00 90.12 986 LYS A CA 1
ATOM 7795 C C . LYS A 1 986 ? 3.138 -13.653 51.115 1.00 90.12 986 LYS A C 1
ATOM 7797 O O . LYS A 1 986 ? 4.229 -13.098 51.014 1.00 90.12 986 LYS A O 1
ATOM 7802 N N . ALA A 1 987 ? 2.599 -14.349 50.115 1.00 90.81 987 ALA A N 1
ATOM 7803 C CA . ALA A 1 987 ? 3.207 -14.485 48.799 1.00 90.81 987 ALA A CA 1
ATOM 7804 C C . ALA A 1 987 ? 2.165 -14.336 47.687 1.00 90.81 987 ALA A C 1
ATOM 7806 O O . ALA A 1 987 ? 0.981 -14.623 47.874 1.00 90.81 987 ALA A O 1
ATOM 7807 N N . SER A 1 988 ? 2.629 -13.920 46.511 1.00 91.06 988 SER A N 1
ATOM 7808 C CA . SER A 1 988 ? 1.823 -13.891 45.291 1.00 91.06 988 SER A CA 1
ATOM 7809 C C . SER A 1 988 ? 1.428 -15.305 44.850 1.00 91.06 988 SER A C 1
ATOM 7811 O O . SER A 1 988 ? 2.183 -16.262 45.025 1.00 91.06 988 SER A O 1
ATOM 7813 N N . ASN A 1 989 ? 0.255 -15.442 44.236 1.00 89.25 989 ASN A N 1
ATOM 7814 C CA . ASN A 1 989 ? -0.239 -16.678 43.635 1.00 89.25 989 ASN A CA 1
ATOM 7815 C C . ASN A 1 989 ? -0.893 -16.396 42.264 1.00 89.25 989 ASN A C 1
ATOM 7817 O O . ASN A 1 989 ? -0.685 -15.335 41.670 1.00 89.25 989 ASN A O 1
ATOM 7821 N N . ARG A 1 990 ? -1.673 -17.359 41.758 1.00 87.06 990 ARG A N 1
ATOM 7822 C CA . ARG A 1 990 ? -2.372 -17.270 40.465 1.00 87.06 990 ARG A CA 1
ATOM 7823 C C . ARG A 1 990 ? -3.375 -16.121 40.375 1.00 87.06 990 ARG A C 1
ATOM 7825 O O . ARG A 1 990 ? -3.585 -15.582 39.292 1.00 87.06 990 ARG A O 1
ATOM 7832 N N . ASP A 1 991 ? -3.976 -15.738 41.494 1.00 89.00 991 ASP A N 1
ATOM 7833 C CA . ASP A 1 991 ? -5.081 -14.780 41.521 1.00 89.00 991 ASP A CA 1
ATOM 7834 C C . ASP A 1 991 ? -4.652 -13.416 42.091 1.00 89.00 991 ASP A C 1
ATOM 7836 O O . ASP A 1 991 ? -5.205 -12.382 41.710 1.00 89.00 991 ASP A O 1
ATOM 7840 N N . TRP A 1 992 ? -3.638 -13.410 42.961 1.00 91.56 992 TRP A N 1
ATOM 7841 C CA . TRP A 1 992 ? -3.231 -12.263 43.766 1.00 91.56 992 TRP A CA 1
ATOM 7842 C C . TRP A 1 992 ? -1.724 -12.009 43.678 1.00 91.56 992 TRP A C 1
ATOM 7844 O O . TRP A 1 992 ? -0.919 -12.928 43.823 1.00 91.56 992 TRP A O 1
ATOM 7854 N N . ILE A 1 993 ? -1.331 -10.749 43.502 1.00 92.25 993 ILE A N 1
ATOM 7855 C CA . ILE A 1 993 ? 0.044 -10.275 43.712 1.00 92.25 993 ILE A CA 1
ATOM 7856 C C . ILE A 1 993 ? 0.102 -9.656 45.105 1.00 92.25 993 ILE A C 1
ATOM 7858 O O . ILE A 1 993 ? -0.648 -8.727 45.386 1.00 92.25 993 ILE A O 1
ATOM 7862 N N . TYR A 1 994 ? 0.956 -10.173 45.983 1.00 94.38 994 TYR A N 1
ATOM 7863 C CA . TYR A 1 994 ? 1.109 -9.652 47.340 1.00 94.38 994 TYR A CA 1
ATOM 7864 C C . TYR A 1 994 ? 2.023 -8.424 47.350 1.00 94.38 994 TYR A C 1
ATOM 7866 O O . TYR A 1 994 ? 3.133 -8.492 46.829 1.00 94.38 994 TYR A O 1
ATOM 7874 N N . LEU A 1 995 ? 1.561 -7.324 47.953 1.00 93.31 995 LEU A N 1
ATOM 7875 C CA . LEU A 1 995 ? 2.311 -6.064 48.053 1.00 93.31 995 LEU A CA 1
ATOM 7876 C C . LEU A 1 995 ? 2.984 -5.860 49.415 1.00 93.31 995 LEU A C 1
ATOM 7878 O O . LEU A 1 995 ? 3.900 -5.050 49.536 1.00 93.31 995 LEU A O 1
ATOM 7882 N N . GLY A 1 996 ? 2.506 -6.544 50.454 1.00 94.38 996 GLY A N 1
ATOM 7883 C CA . GLY A 1 996 ? 2.971 -6.359 51.827 1.00 94.38 996 GLY A CA 1
ATOM 7884 C C . GLY A 1 996 ? 1.832 -6.201 52.829 1.00 94.38 996 GLY A C 1
ATOM 7885 O O . GLY A 1 996 ? 0.651 -6.221 52.477 1.00 94.38 996 GLY A O 1
ATOM 7886 N N . ASP A 1 997 ? 2.210 -6.020 54.090 1.00 95.19 997 ASP A N 1
ATOM 7887 C CA . ASP A 1 997 ? 1.310 -5.736 55.201 1.00 95.19 997 ASP A CA 1
ATOM 7888 C C . ASP A 1 997 ? 1.668 -4.409 55.885 1.00 95.19 997 ASP A C 1
ATOM 7890 O O . ASP A 1 997 ? 2.663 -3.753 55.552 1.00 95.19 997 ASP A O 1
ATOM 7894 N N . ASP A 1 998 ? 0.843 -3.982 56.842 1.00 95.38 998 ASP A N 1
ATOM 7895 C CA . ASP A 1 998 ? 1.073 -2.720 57.543 1.00 95.38 998 ASP A CA 1
ATOM 7896 C C . ASP A 1 998 ? 2.448 -2.642 58.222 1.00 95.38 998 ASP A C 1
ATOM 7898 O O . ASP A 1 998 ? 3.053 -1.567 58.255 1.00 95.38 998 ASP A O 1
ATOM 7902 N N . ASN A 1 999 ? 2.967 -3.757 58.743 1.00 94.38 999 ASN A N 1
ATOM 7903 C CA . ASN A 1 999 ? 4.254 -3.776 59.431 1.00 94.38 999 ASN A CA 1
ATOM 7904 C C . ASN A 1 999 ? 5.406 -3.636 58.436 1.00 94.38 999 ASN A C 1
ATOM 7906 O O . ASN A 1 999 ? 6.283 -2.798 58.653 1.00 94.38 999 ASN A O 1
ATOM 7910 N N . SER A 1 1000 ? 5.386 -4.397 57.336 1.00 94.06 1000 SER A N 1
ATOM 7911 C CA . SER A 1 1000 ? 6.429 -4.315 56.309 1.00 94.06 1000 SER A CA 1
ATOM 7912 C C . SER A 1 1000 ? 6.473 -2.933 55.659 1.00 94.06 1000 SER A C 1
ATOM 7914 O O . SER A 1 1000 ? 7.552 -2.395 55.429 1.00 94.06 1000 SER A O 1
ATOM 7916 N N . LEU A 1 1001 ? 5.312 -2.311 55.422 1.00 94.00 1001 LEU A N 1
ATOM 7917 C CA . LEU A 1 1001 ? 5.229 -0.965 54.848 1.00 94.00 1001 LEU A CA 1
ATOM 7918 C C . LEU A 1 1001 ? 5.703 0.128 55.807 1.00 94.00 1001 LEU A C 1
ATOM 7920 O O . LEU A 1 1001 ? 6.396 1.056 55.387 1.00 94.00 1001 LEU A O 1
ATOM 7924 N N . ASN A 1 1002 ? 5.349 0.028 57.090 1.00 94.12 1002 ASN A N 1
ATOM 7925 C CA . ASN A 1 1002 ? 5.829 0.968 58.101 1.00 94.12 1002 ASN A CA 1
ATOM 7926 C C . ASN A 1 1002 ? 7.346 0.875 58.261 1.00 94.12 1002 ASN A C 1
ATOM 7928 O O . ASN A 1 1002 ? 8.017 1.905 58.318 1.00 94.12 1002 ASN A O 1
ATOM 7932 N N . GLN A 1 1003 ? 7.885 -0.346 58.289 1.00 93.62 1003 GLN A N 1
ATOM 7933 C CA . GLN A 1 1003 ? 9.323 -0.568 58.344 1.00 93.62 1003 GLN A CA 1
ATOM 7934 C C . GLN A 1 1003 ? 10.020 0.023 57.112 1.00 93.62 1003 GLN A C 1
ATOM 7936 O O . GLN A 1 1003 ? 10.948 0.814 57.272 1.00 93.62 1003 GLN A O 1
ATOM 7941 N N . LEU A 1 1004 ? 9.518 -0.272 55.908 1.00 93.12 1004 LEU A N 1
ATOM 7942 C CA . LEU A 1 1004 ? 10.071 0.234 54.652 1.00 93.12 1004 LEU A CA 1
ATOM 7943 C C . LEU A 1 1004 ? 10.126 1.770 54.624 1.00 93.12 1004 LEU A C 1
ATOM 7945 O O . LEU A 1 1004 ? 11.152 2.347 54.274 1.00 93.12 1004 LEU A O 1
ATOM 7949 N N . VAL A 1 1005 ? 9.053 2.457 55.032 1.00 93.62 1005 VAL A N 1
ATOM 7950 C CA . VAL A 1 1005 ? 9.027 3.930 55.036 1.00 93.62 1005 VAL A CA 1
ATOM 7951 C C . VAL A 1 1005 ? 9.952 4.535 56.087 1.00 93.62 1005 VAL A C 1
ATOM 7953 O O . VAL A 1 1005 ? 10.618 5.529 55.800 1.00 93.62 1005 VAL A O 1
ATOM 7956 N N . VAL A 1 1006 ? 10.050 3.937 57.277 1.00 92.31 1006 VAL A N 1
ATOM 7957 C CA . VAL A 1 1006 ? 11.005 4.392 58.299 1.00 92.31 1006 VAL A CA 1
ATOM 7958 C C . VAL A 1 1006 ? 12.444 4.227 57.809 1.00 92.31 1006 VAL A C 1
ATOM 7960 O O . VAL A 1 1006 ? 13.240 5.159 57.939 1.00 92.31 1006 VAL A O 1
ATOM 7963 N N . GLU A 1 1007 ? 12.782 3.082 57.217 1.00 91.81 1007 GLU A N 1
ATOM 7964 C CA . GLU A 1 1007 ? 14.117 2.816 56.673 1.00 91.81 1007 GLU A CA 1
ATOM 7965 C C . GLU A 1 1007 ? 14.464 3.799 55.544 1.00 91.81 1007 GLU A C 1
ATOM 7967 O O . GLU A 1 1007 ? 15.502 4.463 55.606 1.00 91.81 1007 GLU A O 1
ATOM 7972 N N . MET A 1 1008 ? 13.553 3.997 54.585 1.00 92.88 1008 MET A N 1
ATOM 7973 C CA . MET A 1 1008 ? 13.714 4.961 53.488 1.00 92.88 1008 MET A CA 1
ATOM 7974 C C . MET A 1 1008 ? 13.717 6.432 53.924 1.00 92.88 1008 MET A C 1
ATOM 7976 O O . MET A 1 1008 ? 14.119 7.292 53.143 1.00 92.88 1008 MET A O 1
ATOM 7980 N N . GLY A 1 1009 ? 13.208 6.762 55.111 1.00 89.12 1009 GLY A N 1
ATOM 7981 C CA . GLY A 1 1009 ? 13.198 8.131 55.637 1.00 89.12 1009 GLY A CA 1
ATOM 7982 C C . GLY A 1 1009 ? 14.407 8.466 56.513 1.00 89.12 1009 GLY A C 1
ATOM 7983 O O . GLY A 1 1009 ? 14.723 9.639 56.704 1.00 89.12 1009 GLY A O 1
ATOM 7984 N N . THR A 1 1010 ? 15.075 7.454 57.072 1.00 89.25 1010 THR A N 1
ATOM 7985 C CA . THR A 1 1010 ? 16.143 7.638 58.070 1.00 89.25 1010 THR A CA 1
ATOM 7986 C C . THR A 1 1010 ? 17.528 7.238 57.572 1.00 89.25 1010 THR A C 1
ATOM 7988 O O . THR A 1 1010 ? 18.521 7.679 58.154 1.00 89.25 1010 THR A O 1
ATOM 7991 N N . ASN A 1 1011 ? 17.624 6.448 56.497 1.00 92.94 1011 ASN A N 1
ATOM 7992 C CA . ASN A 1 1011 ? 18.891 5.973 55.952 1.00 92.94 1011 ASN A CA 1
ATOM 7993 C C . ASN A 1 1011 ? 18.971 6.177 54.430 1.00 92.94 1011 ASN A C 1
ATOM 7995 O O . ASN A 1 1011 ? 18.437 5.386 53.652 1.00 92.94 1011 ASN A O 1
ATOM 7999 N N . GLN A 1 1012 ? 19.714 7.209 54.012 1.00 92.19 1012 GLN A N 1
ATOM 8000 C CA . GLN A 1 1012 ? 19.886 7.548 52.597 1.00 92.19 1012 GLN A CA 1
ATOM 8001 C C . GLN A 1 1012 ? 20.522 6.408 51.798 1.00 92.19 1012 GLN A C 1
ATOM 8003 O O . GLN A 1 1012 ? 20.100 6.166 50.678 1.00 92.19 1012 GLN A O 1
ATOM 8008 N N . ALA A 1 1013 ? 21.484 5.675 52.368 1.00 92.75 1013 ALA A N 1
ATOM 8009 C CA . ALA A 1 1013 ? 22.158 4.589 51.657 1.00 92.75 1013 ALA A CA 1
ATOM 8010 C C . ALA A 1 1013 ? 21.211 3.411 51.374 1.00 92.75 1013 ALA A C 1
ATOM 8012 O O . ALA A 1 1013 ? 21.275 2.813 50.305 1.00 92.75 1013 ALA A O 1
ATOM 8013 N N . VAL A 1 1014 ? 20.309 3.098 52.311 1.00 93.62 1014 VAL A N 1
ATOM 8014 C CA . VAL A 1 1014 ? 19.279 2.063 52.106 1.00 93.62 1014 VAL A CA 1
ATOM 8015 C C . VAL A 1 1014 ? 18.256 2.525 51.072 1.00 93.62 1014 VAL A C 1
ATOM 8017 O O . VAL A 1 1014 ? 17.926 1.764 50.170 1.00 93.62 1014 VAL A O 1
ATOM 8020 N N . PHE A 1 1015 ? 17.797 3.777 51.159 1.00 94.50 1015 PHE A N 1
ATOM 8021 C CA . PHE A 1 1015 ? 16.914 4.366 50.152 1.00 94.50 1015 PHE A CA 1
ATOM 8022 C C . PHE A 1 1015 ? 17.529 4.305 48.749 1.00 94.50 1015 PHE A C 1
ATOM 8024 O O . PHE A 1 1015 ? 16.895 3.842 47.809 1.00 94.50 1015 PHE A O 1
ATOM 8031 N N . GLU A 1 1016 ? 18.780 4.735 48.622 1.00 94.81 1016 GLU A N 1
ATOM 8032 C CA . GLU A 1 1016 ? 19.526 4.738 47.369 1.00 94.81 1016 GLU A CA 1
ATOM 8033 C C . GLU A 1 1016 ? 19.731 3.328 46.812 1.00 94.81 1016 GLU A C 1
ATOM 8035 O O . GLU A 1 1016 ? 19.561 3.136 45.611 1.00 94.81 1016 GLU A O 1
ATOM 8040 N N . GLN A 1 1017 ? 19.998 2.333 47.664 1.00 94.81 1017 GLN A N 1
ATOM 8041 C CA . GLN A 1 1017 ? 20.068 0.938 47.230 1.00 94.81 1017 GLN A CA 1
ATOM 8042 C C . GLN A 1 1017 ? 18.714 0.428 46.724 1.00 94.81 1017 GLN A C 1
ATOM 8044 O O . GLN A 1 1017 ? 18.663 -0.172 45.659 1.00 94.81 1017 GLN A O 1
ATOM 8049 N N . LEU A 1 1018 ? 17.612 0.722 47.422 1.00 93.62 1018 LEU A N 1
ATOM 8050 C CA . LEU A 1 1018 ? 16.270 0.343 46.965 1.00 93.62 1018 LEU A CA 1
ATOM 8051 C C . LEU A 1 1018 ? 15.918 1.000 45.625 1.00 93.62 1018 LEU A C 1
ATOM 8053 O O . LEU A 1 1018 ? 15.254 0.387 44.794 1.00 93.62 1018 LEU A O 1
ATOM 8057 N N . VAL A 1 1019 ? 16.357 2.244 45.395 1.00 93.56 1019 VAL A N 1
ATOM 8058 C CA . VAL A 1 1019 ? 16.206 2.906 44.091 1.00 93.56 1019 VAL A CA 1
ATOM 8059 C C . VAL A 1 1019 ? 17.018 2.164 43.030 1.00 93.56 1019 VAL A C 1
ATOM 8061 O O . VAL A 1 1019 ? 16.471 1.823 41.987 1.00 93.56 1019 VAL A O 1
ATOM 8064 N N . LEU A 1 1020 ? 18.293 1.874 43.284 1.00 93.62 1020 LEU A N 1
ATOM 8065 C CA . LEU A 1 1020 ? 19.136 1.121 42.353 1.00 93.62 1020 LEU A CA 1
ATOM 8066 C C . LEU A 1 1020 ? 18.540 -0.251 42.013 1.00 93.62 1020 LEU A C 1
ATOM 8068 O O . LEU A 1 1020 ? 18.448 -0.594 40.836 1.00 93.62 1020 LEU A O 1
ATOM 8072 N N . ASP A 1 1021 ? 18.041 -0.978 43.011 1.00 92.19 1021 ASP A N 1
ATOM 8073 C CA . ASP A 1 1021 ? 17.388 -2.274 42.826 1.00 92.19 1021 ASP A CA 1
ATOM 8074 C C . ASP A 1 1021 ? 16.099 -2.136 41.994 1.00 92.19 1021 ASP A C 1
ATOM 8076 O O . ASP A 1 1021 ? 15.881 -2.902 41.052 1.00 92.19 1021 ASP A O 1
ATOM 8080 N N . TRP A 1 1022 ? 15.267 -1.124 42.279 1.00 92.12 1022 TRP A N 1
ATOM 8081 C CA . TRP A 1 1022 ? 14.001 -0.905 41.572 1.00 92.12 1022 TRP A CA 1
ATOM 8082 C C . TRP A 1 1022 ? 14.206 -0.550 40.092 1.00 92.12 1022 TRP A C 1
ATOM 8084 O O . TRP A 1 1022 ? 13.507 -1.095 39.235 1.00 92.12 1022 TRP A O 1
ATOM 8094 N N . TYR A 1 1023 ? 15.186 0.312 39.791 1.00 87.88 1023 TYR A N 1
ATOM 8095 C CA . TYR A 1 1023 ? 15.570 0.710 38.426 1.00 87.88 1023 TYR A CA 1
ATOM 8096 C C . TYR A 1 1023 ? 16.595 -0.245 37.782 1.00 87.88 1023 TYR A C 1
ATOM 8098 O O . TYR A 1 1023 ? 17.048 0.006 36.667 1.00 87.88 1023 TYR A O 1
ATOM 8106 N N . LYS A 1 1024 ? 16.948 -1.353 38.454 1.00 88.38 1024 LYS A N 1
ATOM 8107 C CA . LYS A 1 1024 ? 17.874 -2.396 37.974 1.00 88.38 1024 LYS A CA 1
ATOM 8108 C C . LYS A 1 1024 ? 19.245 -1.840 37.546 1.00 88.38 1024 LYS A C 1
ATOM 8110 O O . LYS A 1 1024 ? 19.782 -2.229 36.510 1.00 88.38 1024 LYS A O 1
ATOM 8115 N N . GLN A 1 1025 ? 19.807 -0.930 38.340 1.00 90.50 1025 GLN A N 1
ATOM 8116 C CA . GLN A 1 1025 ? 21.059 -0.226 38.058 1.00 90.50 1025 GLN A CA 1
ATOM 8117 C C . GLN A 1 1025 ? 22.116 -0.533 39.127 1.00 90.50 1025 GLN A C 1
ATOM 8119 O O . GLN A 1 1025 ? 21.835 -0.428 40.312 1.00 90.50 1025 GLN A O 1
ATOM 8124 N N . ASP A 1 1026 ? 23.358 -0.838 38.736 1.00 92.06 1026 ASP A N 1
ATOM 8125 C CA . ASP A 1 1026 ? 24.424 -1.166 39.705 1.00 92.06 1026 ASP A CA 1
ATOM 8126 C C . ASP A 1 1026 ? 24.901 0.052 40.528 1.00 92.06 1026 ASP A C 1
ATOM 8128 O O . ASP A 1 1026 ? 25.390 -0.090 41.649 1.00 92.06 1026 ASP A O 1
ATOM 8132 N N . SER A 1 1027 ? 24.806 1.263 39.969 1.00 93.94 1027 SER A N 1
ATOM 8133 C CA . SER A 1 1027 ? 25.245 2.513 40.613 1.00 93.94 1027 SER A CA 1
ATOM 8134 C C . SER A 1 1027 ? 24.632 3.744 39.953 1.00 93.94 1027 SER A C 1
ATOM 8136 O O . SER A 1 1027 ? 24.465 3.736 38.737 1.00 93.94 1027 SER A O 1
ATOM 8138 N N . PHE A 1 1028 ? 24.377 4.827 40.697 1.00 94.81 1028 PHE A N 1
ATOM 8139 C CA . PHE A 1 1028 ? 23.932 6.104 40.118 1.00 94.81 1028 PHE A CA 1
ATOM 8140 C C . PHE A 1 1028 ? 24.950 6.692 39.145 1.00 94.81 1028 PHE A C 1
ATOM 8142 O O . PHE A 1 1028 ? 26.151 6.707 39.421 1.00 94.81 1028 PHE A O 1
ATOM 8149 N N . GLY A 1 1029 ? 24.455 7.237 38.035 1.00 92.00 1029 GLY A N 1
ATOM 8150 C CA . GLY A 1 1029 ? 25.272 8.059 37.155 1.00 92.00 1029 GLY A CA 1
ATOM 8151 C C . GLY A 1 1029 ? 25.615 9.398 37.811 1.00 92.00 1029 GLY A C 1
ATOM 8152 O O . GLY A 1 1029 ? 24.782 10.000 38.494 1.00 92.00 1029 GLY A O 1
ATOM 8153 N N . ASN A 1 1030 ? 26.822 9.909 37.562 1.00 89.06 1030 ASN A N 1
ATOM 8154 C CA . ASN A 1 1030 ? 27.238 11.234 38.010 1.00 89.06 1030 ASN A CA 1
ATOM 8155 C C . ASN A 1 1030 ? 27.434 12.185 36.826 1.00 89.06 1030 ASN A C 1
ATOM 8157 O O . ASN A 1 1030 ? 27.764 11.811 35.692 1.00 89.06 1030 ASN A O 1
ATOM 8161 N N . TRP A 1 1031 ? 27.233 13.476 37.084 1.00 85.75 1031 TRP A N 1
ATOM 8162 C CA . TRP A 1 1031 ? 27.479 14.485 36.063 1.00 85.75 1031 TRP A CA 1
ATOM 8163 C C . TRP A 1 1031 ? 28.963 14.518 35.675 1.00 85.75 1031 TRP A C 1
ATOM 8165 O O . TRP A 1 1031 ? 29.836 14.695 36.521 1.00 85.75 1031 TRP A O 1
ATOM 8175 N N . GLY A 1 1032 ? 29.240 14.413 34.373 1.00 82.31 1032 GLY A N 1
ATOM 8176 C CA . GLY A 1 1032 ? 30.598 14.396 33.822 1.00 82.31 1032 GLY A CA 1
ATOM 8177 C C . GLY A 1 1032 ? 31.128 13.003 33.469 1.00 82.31 1032 GLY A C 1
ATOM 8178 O O . GLY A 1 1032 ? 32.099 12.923 32.712 1.00 82.31 1032 GLY A O 1
ATOM 8179 N N . ASP A 1 1033 ? 30.463 11.934 33.916 1.00 85.50 1033 ASP A N 1
ATOM 8180 C CA . ASP A 1 1033 ? 30.851 10.553 33.607 1.00 85.50 1033 ASP A CA 1
ATOM 8181 C C . ASP A 1 1033 ? 30.862 10.270 32.095 1.00 85.50 1033 ASP A C 1
ATOM 8183 O O . ASP A 1 1033 ? 30.139 10.895 31.312 1.00 85.50 1033 ASP A O 1
ATOM 8187 N N . ASN A 1 1034 ? 31.736 9.346 31.672 1.00 84.81 1034 ASN A N 1
ATOM 8188 C CA . ASN A 1 1034 ? 31.838 8.825 30.298 1.00 84.81 1034 ASN A CA 1
ATOM 8189 C C . ASN A 1 1034 ? 31.860 9.899 29.186 1.00 84.81 1034 ASN A C 1
ATOM 8191 O O . ASN A 1 1034 ? 31.414 9.671 28.060 1.00 84.81 1034 ASN A O 1
ATOM 8195 N N . GLY A 1 1035 ? 32.382 11.095 29.486 1.00 86.00 1035 GLY A N 1
ATOM 8196 C CA . GLY A 1 1035 ? 32.415 12.208 28.537 1.00 86.00 1035 GLY A CA 1
ATOM 8197 C C . GLY A 1 1035 ? 31.035 12.800 28.228 1.00 86.00 1035 GLY A C 1
ATOM 8198 O O . GLY A 1 1035 ? 30.805 13.226 27.096 1.00 86.00 1035 GLY A O 1
ATOM 8199 N N . LYS A 1 1036 ? 30.135 12.846 29.223 1.00 89.50 1036 LYS A N 1
ATOM 8200 C CA . LYS A 1 1036 ? 28.737 13.310 29.115 1.00 89.50 1036 LYS A CA 1
ATOM 8201 C C . LYS A 1 1036 ? 27.863 12.435 28.210 1.00 89.50 1036 LYS A C 1
ATOM 8203 O O . LYS A 1 1036 ? 27.027 12.938 27.453 1.00 89.50 1036 LYS A O 1
ATOM 8208 N N . LYS A 1 1037 ? 28.089 11.124 28.279 1.00 89.38 1037 LYS A N 1
ATOM 8209 C CA . LYS A 1 1037 ? 27.295 10.084 27.615 1.00 89.38 1037 LYS A CA 1
ATOM 8210 C C . LYS A 1 1037 ? 26.827 9.072 28.656 1.00 89.38 1037 LYS A C 1
ATOM 8212 O O . LYS A 1 1037 ? 27.557 8.796 29.600 1.00 89.38 1037 LYS A O 1
ATOM 8217 N N . GLY A 1 1038 ? 25.633 8.527 28.480 1.00 88.12 1038 GLY A N 1
ATOM 8218 C CA . GLY A 1 1038 ? 25.031 7.558 29.400 1.00 88.12 1038 GLY A CA 1
ATOM 8219 C C . GLY A 1 1038 ? 23.980 6.717 28.690 1.00 88.12 1038 GLY A C 1
ATOM 8220 O O . GLY A 1 1038 ? 23.658 7.000 27.528 1.00 88.12 1038 GLY A O 1
ATOM 8221 N N . ASN A 1 1039 ? 23.457 5.692 29.364 1.00 89.06 1039 ASN A N 1
ATOM 8222 C CA . ASN A 1 1039 ? 22.350 4.924 28.810 1.00 89.06 1039 ASN A CA 1
ATOM 8223 C C . ASN A 1 1039 ? 21.047 5.670 29.082 1.00 89.06 1039 ASN A C 1
ATOM 8225 O O . ASN A 1 1039 ? 20.844 6.252 30.147 1.00 89.06 1039 ASN A O 1
ATOM 8229 N N . VAL A 1 1040 ? 20.166 5.701 28.085 1.00 88.62 1040 VAL A N 1
ATOM 8230 C CA . VAL A 1 1040 ? 18.852 6.309 28.285 1.00 88.62 1040 VAL A CA 1
ATOM 8231 C C . VAL A 1 1040 ? 18.068 5.441 29.256 1.00 88.62 1040 VAL A C 1
ATOM 8233 O O . VAL A 1 1040 ? 18.039 4.228 29.079 1.00 88.62 1040 VAL A O 1
ATOM 8236 N N . GLY A 1 1041 ? 17.440 6.062 30.250 1.00 88.00 1041 GLY A N 1
ATOM 8237 C CA . GLY A 1 1041 ? 16.771 5.348 31.330 1.00 88.00 1041 GLY A CA 1
ATOM 8238 C C . GLY A 1 1041 ? 17.496 5.448 32.668 1.00 88.00 1041 GLY A C 1
ATOM 8239 O O . GLY A 1 1041 ? 16.821 5.496 33.691 1.00 88.00 1041 GLY A O 1
ATOM 8240 N N . ASP A 1 1042 ? 18.825 5.576 32.649 1.00 91.38 1042 ASP A N 1
ATOM 8241 C CA . ASP A 1 1042 ? 19.653 5.561 33.856 1.00 91.38 1042 ASP A CA 1
ATOM 8242 C C . ASP A 1 1042 ? 19.300 6.707 34.818 1.00 91.38 1042 ASP A C 1
ATOM 8244 O O . ASP A 1 1042 ? 19.001 7.844 34.412 1.00 91.38 1042 ASP A O 1
ATOM 8248 N N . ILE A 1 1043 ? 19.385 6.400 36.113 1.00 93.56 1043 ILE A N 1
ATOM 8249 C CA . ILE A 1 1043 ? 19.130 7.333 37.207 1.00 93.56 1043 ILE A CA 1
ATOM 8250 C C . ILE A 1 1043 ? 20.441 7.948 37.667 1.00 93.56 1043 ILE A C 1
ATOM 8252 O O . ILE A 1 1043 ? 21.415 7.260 37.988 1.00 93.56 1043 ILE A O 1
ATOM 8256 N N . TYR A 1 1044 ? 20.441 9.271 37.726 1.00 94.81 1044 TYR A N 1
ATOM 8257 C CA . TYR A 1 1044 ? 21.566 10.084 38.135 1.00 94.81 1044 TYR A CA 1
ATOM 8258 C C . TYR A 1 1044 ? 21.250 10.844 39.414 1.00 94.81 1044 TYR A C 1
ATOM 8260 O O . TYR A 1 1044 ? 20.115 11.274 39.636 1.00 94.81 1044 TYR A O 1
ATOM 8268 N N . THR A 1 1045 ? 22.284 11.071 40.215 1.00 94.50 1045 THR A N 1
ATOM 8269 C CA . THR A 1 1045 ? 22.212 11.896 41.420 1.00 94.50 1045 THR A CA 1
ATOM 8270 C C . THR A 1 1045 ? 22.748 13.300 41.162 1.00 94.50 1045 THR A C 1
ATOM 8272 O O . THR A 1 1045 ? 23.701 13.525 40.410 1.00 94.50 1045 THR A O 1
ATOM 8275 N N . TYR A 1 1046 ? 22.128 14.278 41.818 1.00 92.62 1046 TYR A N 1
ATOM 8276 C CA . TYR A 1 1046 ? 22.561 15.664 41.826 1.00 92.62 1046 TYR A CA 1
ATOM 8277 C C . TYR A 1 1046 ? 22.481 16.235 43.241 1.00 92.62 1046 TYR A C 1
ATOM 8279 O O . TYR A 1 1046 ? 21.404 16.559 43.743 1.00 92.62 1046 TYR A O 1
ATOM 8287 N N . HIS A 1 1047 ? 23.637 16.369 43.890 1.00 90.75 1047 HIS A N 1
ATOM 8288 C CA . HIS A 1 1047 ? 23.742 17.057 45.175 1.00 90.75 1047 HIS A CA 1
ATOM 8289 C C . HIS A 1 1047 ? 23.646 18.566 44.949 1.00 90.75 1047 HIS A C 1
ATOM 8291 O O . HIS A 1 1047 ? 24.573 19.188 44.419 1.00 90.75 1047 HIS A O 1
ATOM 8297 N N . PHE A 1 1048 ? 22.511 19.146 45.328 1.00 90.19 1048 PHE A N 1
ATOM 8298 C CA . PHE A 1 1048 ? 22.248 20.566 45.149 1.00 90.19 1048 PHE A CA 1
ATOM 8299 C C . PHE A 1 1048 ? 22.542 21.344 46.437 1.00 90.19 1048 PHE A C 1
ATOM 8301 O O . PHE A 1 1048 ? 22.649 20.794 47.532 1.00 90.19 1048 PHE A O 1
ATOM 8308 N N . HIS A 1 1049 ? 22.732 22.657 46.313 1.00 88.75 1049 HIS A N 1
ATOM 8309 C CA . HIS A 1 1049 ? 23.147 23.507 47.435 1.00 88.75 1049 HIS A CA 1
ATOM 8310 C C . HIS A 1 1049 ? 22.029 23.776 48.460 1.00 88.75 1049 HIS A C 1
ATOM 8312 O O . HIS A 1 1049 ? 22.263 24.480 49.440 1.00 88.75 1049 HIS A O 1
ATOM 8318 N N . ASP A 1 1050 ? 20.832 23.226 48.252 1.00 88.50 1050 ASP A N 1
ATOM 8319 C CA . ASP A 1 1050 ? 19.732 23.223 49.221 1.00 88.50 1050 ASP A CA 1
ATOM 8320 C C . ASP A 1 1050 ? 19.869 22.114 50.284 1.00 88.50 1050 ASP A C 1
ATOM 8322 O O . ASP A 1 1050 ? 19.032 22.006 51.180 1.00 88.50 1050 ASP A O 1
ATOM 8326 N N . GLY A 1 1051 ? 20.943 21.319 50.210 1.00 87.62 1051 GLY A N 1
ATOM 8327 C CA . GLY A 1 1051 ? 21.249 20.254 51.160 1.00 87.62 1051 GLY A CA 1
ATOM 8328 C C . GLY A 1 1051 ? 20.551 18.931 50.855 1.00 87.62 1051 GLY A C 1
ATOM 8329 O O . GLY A 1 1051 ? 20.659 18.009 51.661 1.00 87.62 1051 GLY A O 1
ATOM 8330 N N . LYS A 1 1052 ? 19.862 18.825 49.714 1.00 91.06 1052 LYS A N 1
ATOM 8331 C CA . LYS A 1 1052 ? 19.157 17.619 49.280 1.00 91.06 1052 LYS A CA 1
ATOM 8332 C C . LYS A 1 1052 ? 19.904 16.912 48.158 1.00 91.06 1052 LYS A C 1
ATOM 8334 O O . LYS A 1 1052 ? 20.687 17.504 47.406 1.00 91.06 1052 LYS A O 1
ATOM 8339 N N . THR A 1 1053 ? 19.640 15.616 48.037 1.00 92.88 1053 THR A N 1
ATOM 8340 C CA . THR A 1 1053 ? 20.096 14.825 46.889 1.00 92.88 1053 THR A CA 1
ATOM 8341 C C . THR A 1 1053 ? 18.927 14.654 45.937 1.00 92.88 1053 THR A C 1
ATOM 8343 O O . THR A 1 1053 ? 17.912 14.069 46.298 1.00 92.88 1053 THR A O 1
ATOM 8346 N N . HIS A 1 1054 ? 19.055 15.201 44.732 1.00 93.00 1054 HIS A N 1
ATOM 8347 C CA . HIS A 1 1054 ? 18.028 15.140 43.698 1.00 93.00 1054 HIS A CA 1
ATOM 8348 C C . HIS A 1 1054 ? 18.311 14.001 42.724 1.00 93.00 1054 HIS A C 1
ATOM 8350 O O . HIS A 1 1054 ? 19.468 13.750 42.391 1.00 93.00 1054 HIS A O 1
ATOM 8356 N N . TYR A 1 1055 ? 17.255 13.361 42.229 1.00 94.06 1055 TYR A N 1
ATOM 8357 C CA . TYR A 1 1055 ? 17.347 12.234 41.306 1.00 94.06 1055 TYR A CA 1
ATOM 8358 C C . TYR A 1 1055 ? 16.729 12.597 39.957 1.00 94.06 1055 TYR A C 1
ATOM 8360 O O . TYR A 1 1055 ? 15.598 13.090 39.878 1.00 94.06 1055 TYR A O 1
ATOM 8368 N N . TYR A 1 1056 ? 17.489 12.340 38.897 1.00 93.56 1056 TYR A N 1
ATOM 8369 C CA . TYR A 1 1056 ? 17.127 12.644 37.519 1.00 93.56 1056 TYR A CA 1
ATOM 8370 C C . TYR A 1 1056 ? 17.245 11.405 36.643 1.00 93.56 1056 TYR A C 1
ATOM 8372 O O . TYR A 1 1056 ? 18.213 10.661 36.753 1.00 93.56 1056 TYR A O 1
ATOM 8380 N N . ARG A 1 1057 ? 16.305 11.235 35.715 1.00 91.88 1057 ARG A N 1
ATOM 8381 C CA . ARG A 1 1057 ? 16.379 10.233 34.651 1.00 91.88 1057 ARG A CA 1
ATOM 8382 C C . ARG A 1 1057 ? 16.981 10.836 33.390 1.00 91.88 1057 ARG A C 1
ATOM 8384 O O . ARG A 1 1057 ? 16.575 11.925 32.965 1.00 91.88 1057 ARG A O 1
ATOM 8391 N N . LEU A 1 1058 ? 17.906 10.120 32.761 1.00 92.31 1058 LEU A N 1
ATOM 8392 C CA . LEU A 1 1058 ? 18.465 10.501 31.469 1.00 92.31 1058 LEU A CA 1
ATOM 8393 C C . LEU A 1 1058 ? 17.513 1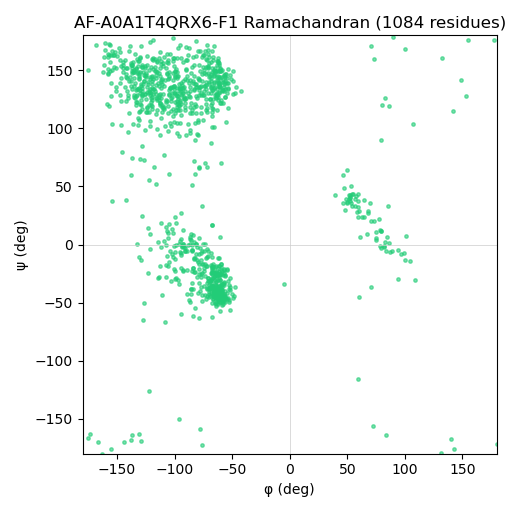0.137 30.313 1.00 92.31 1058 LEU A C 1
ATOM 8395 O O . LEU A 1 1058 ? 17.094 8.989 30.195 1.00 92.31 1058 LEU A O 1
ATOM 8399 N N . LYS A 1 1059 ? 17.212 11.097 29.425 1.00 91.44 1059 LYS A N 1
ATOM 8400 C CA . LYS A 1 1059 ? 16.327 10.936 28.246 1.00 91.44 1059 LYS A CA 1
ATOM 8401 C C . LYS A 1 1059 ? 17.062 10.776 26.913 1.00 91.44 1059 LYS A C 1
ATOM 8403 O O . LYS A 1 1059 ? 16.451 10.468 25.895 1.00 91.44 1059 LYS A O 1
ATOM 8408 N N . THR A 1 1060 ? 18.370 11.014 26.890 1.00 89.81 1060 THR A N 1
ATOM 8409 C CA . THR A 1 1060 ? 19.175 11.042 25.661 1.00 89.81 1060 THR A CA 1
ATOM 8410 C C . THR A 1 1060 ? 20.539 10.402 25.887 1.00 89.81 1060 THR A C 1
ATOM 8412 O O . THR A 1 1060 ? 21.091 10.475 26.973 1.00 89.81 1060 THR A O 1
ATOM 8415 N N . THR A 1 1061 ? 21.151 9.825 24.853 1.00 89.44 1061 THR A N 1
ATOM 8416 C CA . THR A 1 1061 ? 22.465 9.149 24.970 1.00 89.44 1061 THR A CA 1
ATOM 8417 C C . THR A 1 1061 ? 23.635 10.095 25.279 1.00 89.44 1061 THR A C 1
ATOM 8419 O O . THR A 1 1061 ? 24.754 9.660 25.544 1.00 89.44 1061 THR A O 1
ATOM 8422 N N . SER A 1 1062 ? 23.404 11.405 25.200 1.00 91.06 1062 SER A N 1
ATOM 8423 C CA . SER A 1 1062 ? 24.332 12.460 25.606 1.00 91.06 1062 SER A CA 1
ATOM 8424 C C . SER A 1 1062 ? 23.593 13.522 26.398 1.00 91.06 1062 SER A C 1
ATOM 8426 O O . SER A 1 1062 ? 22.423 13.771 26.109 1.00 91.06 1062 SER A O 1
ATOM 8428 N N . TYR A 1 1063 ? 24.271 14.194 27.325 1.00 93.19 1063 TYR A N 1
ATOM 8429 C CA . TYR A 1 1063 ? 23.613 15.147 28.213 1.00 93.19 1063 TYR A CA 1
ATOM 8430 C C . TYR A 1 1063 ? 24.382 16.444 28.460 1.00 93.19 1063 TYR A C 1
ATOM 8432 O O . TYR A 1 1063 ? 25.607 16.538 28.377 1.00 93.19 1063 TYR A O 1
ATOM 8440 N N . GLY A 1 1064 ? 23.601 17.472 28.783 1.00 90.50 1064 GLY A N 1
ATOM 8441 C CA . GLY A 1 1064 ? 24.063 18.774 29.249 1.00 90.50 1064 GLY A CA 1
ATOM 8442 C C . GLY A 1 1064 ? 24.047 18.880 30.774 1.00 90.50 1064 GLY A C 1
ATOM 8443 O O . GLY A 1 1064 ? 24.229 17.902 31.495 1.00 90.50 1064 GLY A O 1
ATOM 8444 N N . TYR A 1 1065 ? 23.838 20.090 31.279 1.00 90.50 1065 TYR A N 1
ATOM 8445 C CA . TYR A 1 1065 ? 23.711 20.343 32.714 1.00 90.50 1065 TYR A CA 1
ATOM 8446 C C . TYR A 1 1065 ? 22.358 19.870 33.252 1.00 90.50 1065 TYR A C 1
ATOM 8448 O O . TYR A 1 1065 ? 21.362 19.880 32.517 1.00 90.50 1065 TYR A O 1
ATOM 8456 N N . PHE A 1 1066 ? 22.333 19.475 34.529 1.00 91.94 1066 PHE A N 1
ATOM 8457 C CA . PHE A 1 1066 ? 21.074 19.308 35.245 1.00 91.94 1066 PHE A CA 1
ATOM 8458 C C . PHE A 1 1066 ? 20.339 20.652 35.302 1.00 91.94 1066 PHE A C 1
ATOM 8460 O O . PHE A 1 1066 ? 20.980 21.676 35.563 1.00 91.94 1066 PHE A O 1
ATOM 8467 N N . PRO A 1 1067 ? 19.024 20.668 35.051 1.00 92.19 1067 PRO A N 1
ATOM 8468 C CA . PRO A 1 1067 ? 18.195 21.815 35.406 1.00 92.19 1067 PRO A CA 1
ATOM 8469 C C . PRO A 1 1067 ? 18.225 22.016 36.928 1.00 92.19 1067 PRO A C 1
ATOM 8471 O O . PRO A 1 1067 ? 18.414 21.065 37.690 1.00 92.19 1067 PRO A O 1
ATOM 8474 N N . TRP A 1 1068 ? 18.090 23.258 37.388 1.00 91.25 1068 TRP A N 1
ATOM 8475 C CA . TRP A 1 1068 ? 18.084 23.520 38.823 1.00 91.25 1068 TRP A CA 1
ATOM 8476 C C . TRP A 1 1068 ? 16.727 23.139 39.424 1.00 91.25 1068 TRP A C 1
ATOM 8478 O O . TRP A 1 1068 ? 15.700 23.614 38.934 1.00 91.25 1068 TRP A O 1
ATOM 8488 N N . PRO A 1 1069 ? 16.698 22.359 40.521 1.00 87.06 1069 PRO A N 1
ATOM 8489 C CA . PRO A 1 1069 ? 15.452 21.949 41.169 1.00 87.06 1069 PRO A CA 1
ATOM 8490 C C . PRO A 1 1069 ? 14.540 23.104 41.615 1.00 87.06 1069 PRO A C 1
ATOM 8492 O O . PRO A 1 1069 ? 13.350 22.903 41.827 1.00 87.06 1069 PRO A O 1
ATOM 8495 N N . SER A 1 1070 ? 15.093 24.308 41.783 1.00 82.19 1070 SER A N 1
ATOM 8496 C CA . SER A 1 1070 ? 14.396 25.499 42.277 1.00 82.19 1070 SER A CA 1
ATOM 8497 C C . SER A 1 1070 ? 13.834 26.419 41.185 1.00 82.19 1070 SER A C 1
ATOM 8499 O O . SER A 1 1070 ? 13.139 27.379 41.513 1.00 82.19 1070 SER A O 1
ATOM 8501 N N . GLU A 1 1071 ? 14.127 26.173 39.905 1.00 76.62 1071 GLU A N 1
ATOM 8502 C CA . GLU A 1 1071 ? 13.767 27.090 38.809 1.00 76.62 1071 GLU A CA 1
ATOM 8503 C C . GLU A 1 1071 ? 12.333 26.909 38.289 1.00 76.62 1071 GLU A C 1
ATOM 8505 O O . GLU A 1 1071 ? 11.783 27.820 37.669 1.00 76.62 1071 GLU A O 1
ATOM 8510 N N . SER A 1 1072 ? 11.717 25.751 38.529 1.00 77.69 1072 SER A N 1
ATOM 8511 C CA . SER A 1 1072 ? 10.399 25.392 37.999 1.00 77.69 1072 SER A CA 1
ATOM 8512 C C . SER A 1 1072 ? 9.709 24.369 38.908 1.00 77.69 1072 SER A C 1
ATOM 8514 O O . SER A 1 1072 ? 10.397 23.547 39.511 1.00 77.69 1072 SER A O 1
ATOM 8516 N N . PRO A 1 1073 ? 8.362 24.356 38.976 1.00 76.69 1073 PRO A N 1
ATOM 8517 C CA . PRO A 1 1073 ? 7.602 23.272 39.604 1.00 76.69 1073 PRO A CA 1
ATOM 8518 C C . PRO A 1 1073 ? 7.910 21.880 39.022 1.00 76.69 1073 PRO A C 1
ATOM 8520 O O . PRO A 1 1073 ? 7.779 20.885 39.726 1.00 76.69 1073 PRO A O 1
ATOM 8523 N N . ASP A 1 1074 ? 8.332 21.822 37.754 1.00 86.19 1074 ASP A N 1
ATOM 8524 C CA . ASP A 1 1074 ? 8.912 20.640 37.108 1.00 86.19 1074 ASP A CA 1
ATOM 8525 C C . ASP A 1 1074 ? 10.279 21.026 36.518 1.00 86.19 1074 ASP A C 1
ATOM 8527 O O . ASP A 1 1074 ? 10.342 21.649 35.448 1.00 86.19 1074 ASP A O 1
ATOM 8531 N N . PRO A 1 1075 ? 11.384 20.735 37.220 1.00 88.44 1075 PRO A N 1
ATOM 8532 C CA . PRO A 1 1075 ? 12.726 21.052 36.765 1.00 88.44 1075 PRO A CA 1
ATOM 8533 C C . PRO A 1 1075 ? 13.212 19.977 35.782 1.00 88.44 1075 PRO A C 1
ATOM 8535 O O . PRO A 1 1075 ? 14.207 19.312 36.021 1.00 88.44 1075 PRO A O 1
ATOM 8538 N N . SER A 1 1076 ? 12.522 19.788 34.658 1.00 91.94 1076 SER A N 1
ATOM 8539 C CA . SER A 1 1076 ? 12.925 18.882 33.569 1.00 91.94 1076 SER A CA 1
ATOM 8540 C C . SER A 1 1076 ? 13.410 19.674 32.343 1.00 91.94 1076 SER A C 1
ATOM 8542 O O . SER A 1 1076 ? 12.985 20.803 32.110 1.00 91.94 1076 SER A O 1
ATOM 8544 N N . ASN A 1 1077 ? 14.303 19.109 31.520 1.00 92.00 1077 ASN A N 1
ATOM 8545 C CA . ASN A 1 1077 ? 14.765 19.731 30.263 1.00 92.00 1077 ASN A CA 1
ATOM 8546 C C . ASN A 1 1077 ? 14.866 18.712 29.113 1.00 92.00 1077 ASN A C 1
ATOM 8548 O O . ASN A 1 1077 ? 14.361 17.604 29.233 1.00 92.00 1077 ASN A O 1
ATOM 8552 N N . SER A 1 1078 ? 15.481 19.051 27.973 1.00 91.75 1078 SER A N 1
ATOM 8553 C CA . SER A 1 1078 ? 15.583 18.128 26.825 1.00 91.75 1078 SER A CA 1
ATOM 8554 C C . SER A 1 1078 ? 16.368 16.841 27.118 1.00 91.75 1078 SER A C 1
ATOM 8556 O O . SER A 1 1078 ? 16.110 15.830 26.476 1.00 91.75 1078 SER A O 1
ATOM 8558 N N . HIS A 1 1079 ? 17.296 16.859 28.080 1.00 93.12 1079 HIS A N 1
ATOM 8559 C CA . HIS A 1 1079 ? 18.151 15.716 28.428 1.00 93.12 1079 HIS A CA 1
ATOM 8560 C C . HIS A 1 1079 ? 17.704 14.998 29.701 1.00 93.12 1079 HIS A C 1
ATOM 8562 O O . HIS A 1 1079 ? 17.893 13.794 29.811 1.00 93.12 1079 HIS A O 1
ATOM 8568 N N . TRP A 1 1080 ? 17.120 15.720 30.656 1.00 92.81 1080 TRP A N 1
ATOM 8569 C CA . TRP A 1 1080 ? 16.861 15.224 32.004 1.00 92.81 1080 TRP A CA 1
ATOM 8570 C C . TRP A 1 1080 ? 15.380 15.315 32.355 1.00 92.81 1080 TRP A C 1
ATOM 8572 O O . TRP A 1 1080 ? 14.731 16.321 32.067 1.00 92.81 1080 TRP A O 1
ATOM 8582 N N . GLN A 1 1081 ? 14.858 14.274 32.992 1.00 92.31 1081 GLN A N 1
ATOM 8583 C CA . GLN A 1 1081 ? 13.561 14.285 33.664 1.00 92.31 1081 GLN A CA 1
ATOM 8584 C C . GLN A 1 1081 ? 13.796 14.276 35.171 1.00 92.31 1081 GLN A C 1
ATOM 8586 O O . GLN A 1 1081 ? 14.482 13.391 35.680 1.00 92.31 1081 GLN A O 1
ATOM 8591 N N . TYR A 1 1082 ? 13.244 15.252 35.882 1.00 92.75 1082 TYR A N 1
ATOM 8592 C CA . TYR A 1 1082 ? 13.283 15.250 37.338 1.00 92.75 1082 TYR A CA 1
ATOM 8593 C C . TYR A 1 1082 ? 12.310 14.217 37.903 1.00 92.75 1082 TYR A C 1
ATOM 8595 O O . TYR A 1 1082 ? 11.177 14.108 37.433 1.00 92.75 1082 TYR A O 1
ATOM 8603 N N . ILE A 1 1083 ? 12.749 13.462 38.912 1.00 89.94 1083 ILE A N 1
ATOM 8604 C CA . ILE A 1 1083 ? 11.915 12.443 39.553 1.00 89.94 1083 ILE A CA 1
ATOM 8605 C C . ILE A 1 1083 ? 11.505 12.901 40.948 1.00 89.94 1083 ILE A C 1
ATOM 8607 O O . ILE A 1 1083 ? 10.322 13.132 41.193 1.00 89.94 1083 ILE A O 1
ATOM 8611 N N . ASN A 1 1084 ? 12.476 13.011 41.862 1.00 90.31 1084 ASN A N 1
ATOM 8612 C CA . ASN A 1 1084 ? 12.259 13.421 43.249 1.00 90.31 1084 ASN A CA 1
ATOM 8613 C C . ASN A 1 1084 ? 13.592 13.767 43.951 1.00 90.31 1084 ASN A C 1
ATOM 8615 O O . ASN A 1 1084 ? 14.641 13.839 43.307 1.00 90.31 1084 ASN A O 1
ATOM 8619 N N . HIS A 1 1085 ? 13.561 13.962 45.270 1.00 91.25 1085 HIS A N 1
ATOM 8620 C CA . HIS A 1 1085 ? 14.729 14.170 46.125 1.00 91.25 1085 HIS A CA 1
ATOM 8621 C C . HIS A 1 1085 ? 14.650 13.355 47.424 1.00 91.25 1085 HIS A C 1
ATOM 8623 O O . HIS A 1 1085 ? 13.558 12.984 47.865 1.00 91.25 1085 HIS A O 1
ATOM 8629 N N . TYR A 1 1086 ? 15.814 13.103 48.028 1.00 91.25 1086 TYR A N 1
ATOM 8630 C CA . TYR A 1 1086 ? 15.943 12.576 49.387 1.00 91.25 1086 TYR A CA 1
ATOM 8631 C C . TYR A 1 1086 ? 15.961 13.715 50.401 1.00 91.25 1086 TYR A C 1
ATOM 8633 O O . TYR A 1 1086 ? 16.760 14.667 50.211 1.00 91.25 1086 TYR A O 1
#

Organism: NCBI:txid1935446

Radius of gyration: 40.06 Å; Cα contacts (8 Å, |Δi|>4): 2449; chains: 1; bounding box: 111×60×138 Å